Protein 9N0Z (pdb70)

InterPro domains:
  IPR000357 HEAT repeat [PF02985] (522-550)
  IPR011989 Armadillo-like helical [G3DSA:1.25.10.10] (2-589)
  IPR016024 Armadillo-type fold [SSF48371] (5-586)
  IPR021133 HEAT, type 2 [PS50077] (12-50)
  IPR021133 HEAT, type 2 [PS50077] (89-127)
  IPR021133 HEAT, type 2 [PS50077] (166-204)
  IPR021133 HEAT, type 2 [PS50077] (205-243)
  IPR021133 HEAT, type 2 [PS50077] (244-282)
  IPR021133 HEAT, type 2 [PS50077] (283-320)
  IPR021133 HEAT, type 2 [PS50077] (326-364)
  IPR021133 HEAT, type 2 [PS50077] (365-403)
  IPR021133 HEAT, type 2 [PS50077] (404-442)
  IPR021133 HEAT, type 2 [PS50077] (521-559)
  IPR021133 HEAT, type 2 [PS50077] (560-589)
  IPR051023 Protein Phosphatase 2A Regulatory Subunit A [PTHR10648] (4-584)
  IPR054573 Phosphatase PP2A regulatory subunit A/Splicing factor 3B subunit 1-like, HEAT repeat [PF22646] (276-357)
  IPR055231 PIK3R4-like, middle domain [PF22956] (153-271)

B-factor: mean 80.0, std 34.77, range [8.59, 143.91]

Solvent-accessible surface area: 60932 Å² total; per-residue (Å²): 149,79,87,76,24,0,41,36,3,7,30,2,47,66,142,71,64,122,60,32,45,66,0,0,143,88,1,43,47,0,0,132,49,21,30,69,147,95,0,65,74,71,2,7,68,11,2,46,60,27,78,16,60,81,51,108,0,16,36,20,0,0,99,23,1,13,88,2,30,98,44,0,30,12,93,112,100,2,54,34,0,9,72,1,0,38,35,8,0,32,18,36,33,59,68,1,24,94,57,0,21,89,6,0,78,56,1,0,126,64,10,51,86,89,26,0,78,54,82,0,4,49,0,0,55,116,4,12,58,33,116,91,13,1,11,40,26,6,0,2,6,0,3,29,12,0,9,70,83,14,59,94,75,18,61,46,88,0,47,94,68,1,118,89,4,10,90,28,121,16,12,33,0,34,29,18,0,2,60,68,1,4,87,3,2,122,55,14,124,80,108,49,0,65,86,31,0,17,57,11,0,44,110,4,9,74,23,165,17,9,7,0,31,13,34,4,3,54,4,1,10,50,1,4,104,49,11,58,94,160,38,2,96,81,47,0,2,62,17,11,96,101,13,12,122,28,144,1,0,24,2,28,37,25,2,1,49,49,5,14,71,2,6,140,20,0,9,84,100,16,1,88,88,42,5,5,62,18,1,22,79,4,6,144,18,109,14,31,23,0,50,3,12,0,1,92,26,2,79,89,0,0,83,69,8,36,90,119,43,65,96,81,20,1,69,71,67,0,12,76,13,2,111,119,4,8,96,31,104,57,115,71,0,19,25,14,2,0,44,26,3,5,8,6,0,72,30,24,52,72,110,35,1,64,125,27,2,49,77,13,9,88,48,0,11,109,31,165,20,67,73,2,26,15,20,4,6,40,50,10,70,34,1,22,118,35,3,29,4,144,67,9,16,122,41,0,25,64,4,5,66,96,3,3,93,62,101,88,44,102,12,40,64,34,10,4,103,74,15,13,121,8,2,60,48,24,26,64,117,87,1,46,112,66,4,46,73,18,28,63,55,19,9,60,12,117,14,22,13,0,10,82,19,6,12,55,9,18,87,83,15,0,117,135,44,30,130,115,34,1,81,69,24,18,17,77,101,4,57,72,22,33,66,48,96,45,6,23,27,22,2,6,5,2,58,2,7,28,36,4,2,109,29,6,17,58,127,37,4,28,147,86,1,5,67,32,2,32,209,19,5,50,12,124,14,23,1,0,54,2,5,0,0,73,1,5,45,116,8,12,99,63,22,77,104,87,45,23,112,68,67,6,95,63,40,6,109,150,5,24,118,42,169,18,87,9,0,108,58,22,0,94,30,1,73,72,61,40,113,113,153,120,97,96,17,4,13,21,46,44,37,57,55,107,104,121,138,46,66,112,37,63,51,23,10,14,8,57,11,14,107,54,1,69,4,0,0,5,0,13,53,9,0,81,0,31,0,12,49,33,84,198,110,27,80,4,76,95,46,13,77,20,74,4,2,105,84,68,115,41,101,19,122,41,53,149,25,80,35,76,0,26,37,1,43,8,11,25,71,27,22,79,4,24,8,0,0,0,0,0,25,37,14,0,35,11,17,14,4,23,84,51,67,85,154,33,74,14,52,7,23,73,84,136,112,29,178,174,116,72,68,107,108,43,120,83,10,124,15,3,81,50,115,119,47,122,111,101,42,76,29,36,63,70,62,79,1,38,142,21,12,80,20,45,1,30,3,0,8,45,12,27,6,61,41,9,0,1,0,0,0,5,0,62,0,1,3,5,15,20,62,46,46,98,82,4,0,7,2,1,49,51,75,41,117,106,58,116,146,8,74,31,0,0,4,5,0,22,12,22,62,98,46,16,19,13,1,0,1,0,0,5,96,10,10,0,54,13,0,34,12,72,66,17,10,66,4,60,174,94,65,63,49,0,78,70,81,125,86,78,103,102,149,55,37,6,37,38,4,21,40,4,0,8,9,0,55,22,0,113,46,18,138,51,0,1,0,0,8,8,4,18,0,10,0,0,20,25,127,72,74,100,129,17,62,30,75,25,87,1,0,77,31,1,83,90,74,9,39,50,0,1,111,78,54,12,2,25,15,74,1,33,1,12,19,25,18,82,22,24,30,0,0,0,0,2,0,24,16,5,0,32,11,8,28,27,115,83,129,137,63,34,3,4,49,1,27,86,158,127,33,136,76,196,52,52,11,156,63,89,102,31,14,71,71,62,121,141,112,191,88,40,44,20,22,118,71,14,62,46,108,88,44,0,38,29,15,8,26,7,35,146,68,54,2,0,0,0,3,12,46,20,8,1,10,2,0,28,10,88,101,179,158,146,89,77,68,22,121,89,6,61,122,80,55,85,43,21,122,111,103,96,164,52,56,60,71,33,6,97,38,16,4,92,30,6,58,71,12,10,74,143,50,52,3,14,22,117,14,169,22,6,4,7,0,0,0,1,4,1,0,3,33,60,8,10,78,24,1,58,128,4,5,0,119,24,14,21,1,10,8,0,6,0,0,0,7,0,2,67,12,101,103,4,6,32,0,9,11,38,10,21,10,18,21,10,37,31,107,95,46,17,12,16,0,7,1,0,20,1,4,71,88,42,0,81,96,52,11,2,78,56,36,1,105,185,65,63,36,100,36,67,0,36,104,56,2,7,55,7,10,12,39,18,3,5,0,0,34,0,57,47,90,17,7,0,6,0,0,6,20,1,57,70,17,90,57,21,83,74,7,125,75,47,110,40,100,114,44,4,39,109,119,34,68,21,0,11,6,2,37,0,5,32,8,114,144,76,45,141,20,140,4,94,120,67,21,10,94,2,6,7,46,122,27,2,69,91,18,4,148,81,52,57,22,95,31,12,1,8,0,27,68,46,15,125,82,0,60,45,72,20,22,119,125,12,4,0,3,0,2,3,1,2,35,29,19,46,144,58,36,2,53,0,0,0,6,25,9,33,55,73,64,122,84,37,42,23,95,12,73,55,10,92,69,173,80,76,94,83,48,44,98,131,15,16,124,41,15,41,98,142,89,5,67,135,30,75,96,37,43,123,124,85,162,64,97,70,49,68,9,28,58,70,4,3,10,40,50,6,33,132,121,88,165

Organism: Homo sapiens (NCBI:txid9606)

Structure (mmCIF, N/CA/C/O backbone):
data_9N0Z
#
_entry.id   9N0Z
#
_cell.length_a   1.00
_cell.length_b   1.00
_cell.length_c   1.00
_cell.angle_alpha   90.00
_cell.angle_beta   90.00
_cell.angle_gamma   90.00
#
_symmetry.space_group_name_H-M   'P 1'
#
loop_
_entity.id
_entity.type
_entity.pdbx_description
1 polymer 'Serine/threonine-protein phosphatase 2A 65 kDa regulatory subunit A alpha isoform'
2 polymer 'Serine/threonine-protein phosphatase 2A 55 kDa regulatory subunit B alpha isoform'
3 polymer 'Serine/threonine-protein phosphatase 2A catalytic subunit alpha isoform'
4 polymer 'B55i inhibitor peptide'
#
loop_
_atom_site.group_PDB
_atom_site.id
_atom_site.type_symbol
_atom_site.label_atom_id
_atom_site.label_alt_id
_atom_site.label_comp_id
_atom_site.label_asym_id
_atom_site.label_entity_id
_atom_site.label_seq_id
_atom_site.pdbx_PDB_ins_code
_atom_site.Cartn_x
_atom_site.Cartn_y
_atom_site.Cartn_z
_atom_site.occupancy
_atom_site.B_iso_or_equiv
_atom_site.auth_seq_id
_atom_site.auth_comp_id
_atom_site.auth_asym_id
_atom_site.auth_atom_id
_atom_site.pdbx_PDB_model_num
ATOM 1 N N . SER A 1 4 ? 188.862 144.381 136.734 1.00 101.61 9 SER A N 1
ATOM 2 C CA . SER A 1 4 ? 188.005 145.365 137.386 1.00 101.61 9 SER A CA 1
ATOM 3 C C . SER A 1 4 ? 186.640 145.434 136.710 1.00 101.61 9 SER A C 1
ATOM 4 O O . SER A 1 4 ? 185.681 145.958 137.277 1.00 101.61 9 SER A O 1
ATOM 7 N N . LEU A 1 5 ? 186.560 144.900 135.492 1.00 96.59 10 LEU A N 1
ATOM 8 C CA . LEU A 1 5 ? 185.339 144.919 134.698 1.00 96.59 10 LEU A CA 1
ATOM 9 C C . LEU A 1 5 ? 184.646 143.561 134.665 1.00 96.59 10 LEU A C 1
ATOM 10 O O . LEU A 1 5 ? 183.790 143.321 133.807 1.00 96.59 10 LEU A O 1
ATOM 15 N N . TYR A 1 6 ? 185.002 142.660 135.584 1.00 96.69 11 TYR A N 1
ATOM 16 C CA . TYR A 1 6 ? 184.388 141.334 135.574 1.00 96.69 11 TYR A CA 1
ATOM 17 C C . TYR A 1 6 ? 182.886 141.394 135.805 1.00 96.69 11 TYR A C 1
ATOM 18 O O . TYR A 1 6 ? 182.136 140.769 135.033 1.00 96.69 11 TYR A O 1
ATOM 27 N N . PRO A 1 7 ? 182.377 142.084 136.830 1.00 92.54 12 PRO A N 1
ATOM 28 C CA . PRO A 1 7 ? 180.917 142.116 137.018 1.00 92.54 12 PRO A CA 1
ATOM 29 C C . PRO A 1 7 ? 180.176 142.689 135.824 1.00 92.54 12 PRO A C 1
ATOM 30 O O . PRO A 1 7 ? 179.104 142.188 135.462 1.00 92.54 12 PRO A O 1
ATOM 34 N N . ILE A 1 8 ? 180.726 143.725 135.188 1.00 90.95 13 ILE A N 1
ATOM 35 C CA . ILE A 1 8 ? 180.090 144.278 133.998 1.00 90.95 13 ILE A CA 1
ATOM 36 C C . ILE A 1 8 ? 180.139 143.275 132.855 1.00 90.95 13 ILE A C 1
ATOM 37 O O . ILE A 1 8 ? 179.198 143.173 132.059 1.00 90.95 13 ILE A O 1
ATOM 42 N N . ALA A 1 9 ? 181.238 142.525 132.747 1.00 84.79 14 ALA A N 1
ATOM 43 C CA . ALA A 1 9 ? 181.322 141.489 131.725 1.00 84.79 14 ALA A CA 1
ATOM 44 C C . ALA A 1 9 ? 180.271 140.411 131.939 1.00 84.79 14 ALA A C 1
ATOM 45 O O . ALA A 1 9 ? 179.720 139.879 130.969 1.00 84.79 14 ALA A O 1
ATOM 47 N N . VAL A 1 10 ? 179.988 140.068 133.195 1.00 88.95 15 VAL A N 1
ATOM 48 C CA . VAL A 1 10 ? 178.928 139.104 133.477 1.00 88.95 15 VAL A CA 1
ATOM 49 C C . VAL A 1 10 ? 177.569 139.693 133.126 1.00 88.95 15 VAL A C 1
ATOM 50 O O . VAL A 1 10 ? 176.733 139.040 132.489 1.00 88.95 15 VAL A O 1
ATOM 54 N N . LEU A 1 11 ? 177.328 140.938 133.539 1.00 80.24 16 LEU A N 1
ATOM 55 C CA . LEU A 1 11 ? 176.035 141.569 133.320 1.00 80.24 16 LEU A CA 1
ATOM 56 C C . LEU A 1 11 ? 175.711 141.760 131.847 1.00 80.24 16 LEU A C 1
ATOM 57 O O . LEU A 1 11 ? 174.559 141.551 131.455 1.00 80.24 16 LEU A O 1
ATOM 62 N N . ILE A 1 12 ? 176.690 142.137 131.021 1.00 75.03 17 ILE A N 1
ATOM 63 C CA . ILE A 1 12 ? 176.429 142.350 129.600 1.00 75.03 17 ILE A CA 1
ATOM 64 C C . ILE A 1 12 ? 176.016 141.073 128.890 1.00 75.03 17 ILE A C 1
ATOM 65 O O . ILE A 1 12 ? 175.257 141.137 127.912 1.00 75.03 17 ILE A O 1
ATOM 70 N N . ASP A 1 13 ? 176.484 139.915 129.348 1.00 82.99 18 ASP A N 1
ATOM 71 C CA . ASP A 1 13 ? 176.099 138.635 128.773 1.00 82.99 18 ASP A CA 1
ATOM 72 C C . ASP A 1 13 ? 174.887 138.032 129.467 1.00 82.99 18 ASP A C 1
ATOM 73 O O . ASP A 1 13 ? 174.282 137.096 128.935 1.00 82.99 18 ASP A O 1
ATOM 78 N N . GLU A 1 14 ? 174.516 138.541 130.641 1.00 90.92 19 GLU A N 1
ATOM 79 C CA . GLU A 1 14 ? 173.355 138.029 131.355 1.00 90.92 19 GLU A CA 1
ATOM 80 C C . GLU A 1 14 ? 172.026 138.413 130.717 1.00 90.92 19 GLU A C 1
ATOM 81 O O . GLU A 1 14 ? 171.017 137.758 130.998 1.00 90.92 19 GLU A O 1
ATOM 87 N N . LEU A 1 15 ? 171.992 139.443 129.872 1.00 76.34 20 LEU A N 1
ATOM 88 C CA . LEU A 1 15 ? 170.779 139.767 129.132 1.00 76.34 20 LEU A CA 1
ATOM 89 C C . LEU A 1 15 ? 170.620 138.912 127.888 1.00 76.34 20 LEU A C 1
ATOM 90 O O . LEU A 1 15 ? 169.861 139.272 126.981 1.00 76.34 20 LEU A O 1
ATOM 95 N N . ARG A 1 16 ? 171.335 137.791 127.835 1.00 85.40 21 ARG A N 1
ATOM 96 C CA . ARG A 1 16 ? 171.256 136.851 126.731 1.00 85.40 21 ARG A CA 1
ATOM 97 C C . ARG A 1 16 ? 170.874 135.450 127.191 1.00 85.40 21 ARG A C 1
ATOM 98 O O . ARG A 1 16 ? 170.809 134.538 126.360 1.00 85.40 21 ARG A O 1
ATOM 106 N N . ASN A 1 17 ? 170.612 135.257 128.481 1.00 95.97 22 ASN A N 1
ATOM 107 C CA . ASN A 1 17 ? 170.284 133.947 129.025 1.00 95.97 22 ASN A CA 1
ATOM 108 C C . ASN A 1 17 ? 168.804 133.649 128.790 1.00 95.97 22 ASN A C 1
ATOM 109 O O . ASN A 1 17 ? 168.108 134.358 128.058 1.00 95.97 22 ASN A O 1
ATOM 114 N N . GLU A 1 18 ? 168.306 132.579 129.412 1.00 96.07 23 GLU A N 1
ATOM 115 C CA . GLU A 1 18 ? 166.915 132.180 129.277 1.00 96.07 23 GLU A CA 1
ATOM 116 C C . GLU A 1 18 ? 166.082 132.410 130.528 1.00 96.07 23 GLU A C 1
ATOM 117 O O . GLU A 1 18 ? 164.854 132.292 130.459 1.00 96.07 23 GLU A O 1
ATOM 123 N N . ASP A 1 19 ? 166.701 132.732 131.661 1.00 98.40 24 ASP A N 1
ATOM 124 C CA . ASP A 1 19 ? 165.953 133.013 132.879 1.00 98.40 24 ASP A CA 1
ATOM 125 C C . ASP A 1 19 ? 165.306 134.387 132.761 1.00 98.40 24 ASP A C 1
ATOM 126 O O . ASP A 1 19 ? 165.986 135.377 132.470 1.00 98.40 24 ASP A O 1
ATOM 131 N N . VAL A 1 20 ? 163.994 134.449 132.991 1.00 88.83 25 VAL A N 1
ATOM 132 C CA . VAL A 1 20 ? 163.291 135.724 132.893 1.00 88.83 25 VAL A CA 1
ATOM 133 C C . VAL A 1 20 ? 163.835 136.709 133.918 1.00 88.83 25 VAL A C 1
ATOM 134 O O . VAL A 1 20 ? 164.060 137.886 133.612 1.00 88.83 25 VAL A O 1
ATOM 138 N N . GLN A 1 21 ? 164.059 136.246 135.150 1.00 90.48 26 GLN A N 1
ATOM 139 C CA . GLN A 1 21 ? 164.554 137.138 136.193 1.00 90.48 26 GLN A CA 1
ATOM 140 C C . GLN A 1 21 ? 165.945 137.666 135.863 1.00 90.48 26 GLN A C 1
ATOM 141 O O . GLN A 1 21 ? 166.241 138.841 136.105 1.00 90.48 26 GLN A O 1
ATOM 147 N N . LEU A 1 22 ? 166.815 136.812 135.323 1.00 84.29 27 LEU A N 1
ATOM 148 C CA . LEU A 1 22 ? 168.161 137.253 134.970 1.00 84.29 27 LEU A CA 1
ATOM 149 C C . LEU A 1 22 ? 168.117 138.360 133.924 1.00 84.29 27 LEU A C 1
ATOM 150 O O . LEU A 1 22 ? 168.774 139.399 134.069 1.00 84.29 27 LEU A O 1
ATOM 155 N N . ARG A 1 23 ? 167.348 138.149 132.855 1.00 79.07 28 ARG A N 1
ATOM 156 C CA . ARG A 1 23 ? 167.244 139.162 131.812 1.00 79.07 28 ARG A CA 1
ATOM 157 C C . ARG A 1 23 ? 166.613 140.438 132.351 1.00 79.07 28 ARG A C 1
ATOM 158 O O . ARG A 1 23 ? 167.030 141.544 131.992 1.00 79.07 28 ARG A O 1
ATOM 166 N N . LEU A 1 24 ? 165.605 140.305 133.214 1.00 70.18 29 LEU A N 1
ATOM 167 C CA . LEU A 1 24 ? 164.978 141.481 133.806 1.00 70.18 29 LEU A CA 1
ATOM 168 C C . LEU A 1 24 ? 165.988 142.286 134.615 1.00 70.18 29 LEU A C 1
ATOM 169 O O . LEU A 1 24 ? 166.062 143.516 134.496 1.00 70.18 29 LEU A O 1
ATOM 174 N N . ASN A 1 25 ? 166.781 141.602 135.443 1.00 79.62 30 ASN A N 1
ATOM 175 C CA . ASN A 1 25 ? 167.779 142.292 136.251 1.00 79.62 30 ASN A CA 1
ATOM 176 C C . ASN A 1 25 ? 168.825 142.967 135.377 1.00 79.62 30 ASN A C 1
ATOM 177 O O . ASN A 1 25 ? 169.230 144.106 135.645 1.00 79.62 30 ASN A O 1
ATOM 182 N N . SER A 1 26 ? 169.281 142.281 134.328 1.00 72.51 31 SER A N 1
ATOM 183 C CA . SER A 1 26 ? 170.253 142.895 133.431 1.00 72.51 31 SER A CA 1
ATOM 184 C C . SER A 1 26 ? 169.667 144.128 132.757 1.00 72.51 31 SER A C 1
ATOM 185 O O . SER A 1 26 ? 170.347 145.151 132.614 1.00 72.51 31 SER A O 1
ATOM 188 N N . ILE A 1 27 ? 168.403 144.053 132.338 1.00 69.57 32 ILE A N 1
ATOM 189 C CA . ILE A 1 27 ? 167.762 145.205 131.713 1.00 69.57 32 ILE A CA 1
ATOM 190 C C . ILE A 1 27 ? 167.708 146.372 132.688 1.00 69.57 32 ILE A C 1
ATOM 191 O O . ILE A 1 27 ? 168.004 147.517 132.325 1.00 69.57 32 ILE A O 1
ATOM 196 N N . LYS A 1 28 ? 167.337 146.102 133.942 1.00 67.34 33 LYS A N 1
ATOM 197 C CA . LYS A 1 28 ? 167.272 147.175 134.929 1.00 67.34 33 LYS A CA 1
ATOM 198 C C . LYS A 1 28 ? 168.644 147.790 135.173 1.00 67.34 33 LYS A C 1
ATOM 199 O O . LYS A 1 28 ? 168.767 149.013 135.309 1.00 67.34 33 LYS A O 1
ATOM 205 N N . LYS A 1 29 ? 169.686 146.965 135.232 1.00 71.13 34 LYS A N 1
ATOM 206 C CA . LYS A 1 29 ? 171.033 147.445 135.511 1.00 71.13 34 LYS A CA 1
ATOM 207 C C . LYS A 1 29 ? 171.754 147.950 134.267 1.00 71.13 34 LYS A C 1
ATOM 208 O O . LYS A 1 29 ? 172.913 148.364 134.363 1.00 71.13 34 LYS A O 1
ATOM 214 N N . LEU A 1 30 ? 171.093 147.919 133.108 1.00 65.42 35 LEU A N 1
ATOM 215 C CA . LEU A 1 30 ? 171.693 148.418 131.872 1.00 65.42 35 LEU A CA 1
ATOM 216 C C . LEU A 1 30 ? 172.414 149.749 132.050 1.00 65.42 35 LEU A C 1
ATOM 217 O O . LEU A 1 30 ? 173.315 150.073 131.266 1.00 65.42 35 LEU A O 1
ATOM 222 N N . SER A 1 31 ? 172.022 150.546 133.043 1.00 72.38 36 SER A N 1
ATOM 223 C CA . SER A 1 31 ? 172.648 151.851 133.225 1.00 72.38 36 SER A CA 1
ATOM 224 C C . SER A 1 31 ? 174.139 151.713 133.510 1.00 72.38 36 SER A C 1
ATOM 225 O O . SER A 1 31 ? 174.960 152.453 132.957 1.00 72.38 36 SER A O 1
ATOM 228 N N . THR A 1 32 ? 174.511 150.769 134.378 1.00 74.52 37 THR A N 1
ATOM 229 C CA . THR A 1 32 ? 175.924 150.583 134.697 1.00 74.52 37 THR A CA 1
ATOM 230 C C . THR A 1 32 ? 176.709 150.120 133.476 1.00 74.52 37 THR A C 1
ATOM 231 O O . THR A 1 32 ? 177.835 150.577 133.243 1.00 74.52 37 THR A O 1
ATOM 235 N N . ILE A 1 33 ? 176.137 149.206 132.689 1.00 67.24 38 ILE A N 1
ATOM 236 C CA . ILE A 1 33 ? 176.812 148.747 131.478 1.00 67.24 38 ILE A CA 1
ATOM 237 C C . ILE A 1 33 ? 177.028 149.913 130.524 1.00 67.24 38 ILE A C 1
ATOM 238 O O . ILE A 1 33 ? 178.108 150.074 129.943 1.00 67.24 38 ILE A O 1
ATOM 243 N N . ALA A 1 34 ? 176.000 150.743 130.346 1.00 69.46 39 ALA A N 1
ATOM 244 C CA . ALA A 1 34 ? 176.140 151.897 129.468 1.00 69.46 39 ALA A CA 1
ATOM 245 C C . ALA A 1 34 ? 177.217 152.842 129.976 1.00 69.46 39 ALA A C 1
ATOM 246 O O . ALA A 1 34 ? 178.034 153.344 129.196 1.00 69.46 39 ALA A O 1
ATOM 248 N N . LEU A 1 35 ? 177.240 153.091 131.286 1.00 75.70 40 LEU A N 1
ATOM 249 C CA . LEU A 1 35 ? 178.233 153.999 131.848 1.00 75.70 40 LEU A CA 1
ATOM 250 C C . LEU A 1 35 ? 179.645 153.464 131.653 1.00 75.70 40 LEU A C 1
ATOM 251 O O . LEU A 1 35 ? 180.562 154.224 131.321 1.00 75.70 40 LEU A O 1
ATOM 256 N N . ALA A 1 36 ? 179.840 152.162 131.855 1.00 76.97 41 ALA A N 1
ATOM 257 C CA . ALA A 1 36 ? 181.157 151.558 131.715 1.00 76.97 41 ALA A CA 1
ATOM 258 C C . ALA A 1 36 ? 181.626 151.462 130.271 1.00 76.97 41 ALA A C 1
ATOM 259 O O . ALA A 1 36 ? 182.822 151.638 130.012 1.00 76.97 41 ALA A O 1
ATOM 261 N N . LEU A 1 37 ? 180.723 151.187 129.329 1.00 79.62 42 LEU A N 1
ATOM 262 C CA . LEU A 1 37 ? 181.134 151.057 127.935 1.00 79.62 42 LEU A CA 1
ATOM 263 C C . LEU A 1 37 ? 181.715 152.362 127.406 1.00 79.62 42 LEU A C 1
ATOM 264 O O . LEU A 1 37 ? 182.757 152.365 126.740 1.00 79.62 42 LEU A O 1
ATOM 269 N N . GLY A 1 38 ? 181.059 153.476 127.689 1.00 84.58 43 GLY A N 1
ATOM 270 C CA . GLY A 1 38 ? 181.521 154.768 127.232 1.00 84.58 43 GLY A CA 1
ATOM 271 C C . GLY A 1 38 ? 180.387 155.534 126.580 1.00 84.58 43 GLY A C 1
ATOM 272 O O . GLY A 1 38 ? 179.217 155.285 126.851 1.00 84.58 43 GLY A O 1
ATOM 273 N N . VAL A 1 39 ? 180.765 156.474 125.717 1.00 76.33 44 VAL A N 1
ATOM 274 C CA . VAL A 1 39 ? 179.784 157.274 124.989 1.00 76.33 44 VAL A CA 1
ATOM 275 C C . VAL A 1 39 ? 179.949 157.203 123.482 1.00 76.33 44 VAL A C 1
ATOM 276 O O . VAL A 1 39 ? 178.962 157.405 122.751 1.00 76.33 44 VAL A O 1
ATOM 280 N N . GLU A 1 40 ? 181.139 156.934 122.952 1.00 73.82 45 GLU A N 1
ATOM 281 C CA . GLU A 1 40 ? 181.316 156.716 121.525 1.00 73.82 45 GLU A CA 1
ATOM 282 C C . GLU A 1 40 ? 181.188 155.243 121.170 1.00 73.82 45 GLU A C 1
ATOM 283 O O . GLU A 1 40 ? 181.392 154.866 120.013 1.00 73.82 45 GLU A O 1
ATOM 289 N N . ARG A 1 41 ? 180.888 154.400 122.149 1.00 78.28 46 ARG A N 1
ATOM 290 C CA . ARG A 1 41 ? 180.630 152.989 121.920 1.00 78.28 46 ARG A CA 1
ATOM 291 C C . ARG A 1 41 ? 179.200 152.583 122.215 1.00 78.28 46 ARG A C 1
ATOM 292 O O . ARG A 1 41 ? 178.710 151.634 121.603 1.00 78.28 46 ARG A O 1
ATOM 300 N N . THR A 1 42 ? 178.524 153.264 123.142 1.00 70.18 47 THR A N 1
ATOM 301 C CA . THR A 1 42 ? 177.153 152.898 123.472 1.00 70.18 47 THR A CA 1
ATOM 302 C C . THR A 1 42 ? 176.270 152.952 122.235 1.00 70.18 47 THR A C 1
ATOM 303 O O . THR A 1 42 ? 175.648 151.954 121.857 1.00 70.18 47 THR A O 1
ATOM 307 N N . ARG A 1 43 ? 176.271 154.095 121.547 1.00 70.22 48 ARG A N 1
ATOM 308 C CA . ARG A 1 43 ? 175.373 154.297 120.416 1.00 70.22 48 ARG A CA 1
ATOM 309 C C . ARG A 1 43 ? 175.540 153.213 119.362 1.00 70.22 48 ARG A C 1
ATOM 310 O O . ARG A 1 43 ? 174.554 152.740 118.786 1.00 70.22 48 ARG A O 1
ATOM 318 N N . SER A 1 44 ? 176.779 152.813 119.087 1.00 71.54 49 SER A N 1
ATOM 319 C CA . SER A 1 44 ? 177.054 151.906 117.984 1.00 71.54 49 SER A CA 1
ATOM 320 C C . SER A 1 44 ? 177.062 150.436 118.382 1.00 71.54 49 SER A C 1
ATOM 321 O O . SER A 1 44 ? 176.966 149.577 117.500 1.00 71.54 49 SER A O 1
ATOM 324 N N . GLU A 1 45 ? 177.168 150.119 119.666 1.00 76.55 50 GLU A N 1
ATOM 325 C CA . GLU A 1 45 ? 177.197 148.710 120.042 1.00 76.55 50 GLU A CA 1
ATOM 326 C C . GLU A 1 45 ? 175.972 148.270 120.826 1.00 76.55 50 GLU A C 1
ATOM 327 O O . GLU A 1 45 ? 175.414 147.213 120.528 1.00 76.55 50 GLU A O 1
ATOM 333 N N . LEU A 1 46 ? 175.537 149.047 121.817 1.00 60.21 51 LEU A N 1
ATOM 334 C CA . LEU A 1 46 ? 174.466 148.589 122.690 1.00 60.21 51 LEU A CA 1
ATOM 335 C C . LEU A 1 46 ? 173.087 148.900 122.124 1.00 60.21 51 LEU A C 1
ATOM 336 O O . LEU A 1 46 ? 172.208 148.033 122.128 1.00 60.21 51 LEU A O 1
ATOM 341 N N . LEU A 1 47 ? 172.879 150.125 121.634 1.00 62.95 52 LEU A N 1
ATOM 342 C CA . LEU A 1 47 ? 171.582 150.461 121.050 1.00 62.95 52 LEU A CA 1
ATOM 343 C C . LEU A 1 47 ? 171.251 149.581 119.854 1.00 62.95 52 LEU A C 1
ATOM 344 O O . LEU A 1 47 ? 170.111 149.092 119.769 1.00 62.95 52 LEU A O 1
ATOM 349 N N . PRO A 1 48 ? 172.156 149.348 118.903 1.00 64.53 53 PRO A N 1
ATOM 350 C CA . PRO A 1 48 ? 171.817 148.487 117.762 1.00 64.53 53 PRO A CA 1
ATOM 351 C C . PRO A 1 48 ? 171.440 147.079 118.188 1.00 64.53 53 PRO A C 1
ATOM 352 O O . PRO A 1 48 ? 170.703 146.388 117.480 1.00 64.53 53 PRO A O 1
ATOM 356 N N . PHE A 1 49 ? 171.946 146.639 119.338 1.00 56.27 54 PHE A N 1
ATOM 357 C CA . PHE A 1 49 ? 171.582 145.332 119.866 1.00 56.27 54 PHE A CA 1
ATOM 358 C C . PHE A 1 49 ? 170.193 145.323 120.486 1.00 56.27 54 PHE A C 1
ATOM 359 O O . PHE A 1 49 ? 169.496 144.305 120.410 1.00 56.27 54 PHE A O 1
ATOM 367 N N . LEU A 1 50 ? 169.776 146.428 121.100 1.00 51.86 55 LEU A N 1
ATOM 368 C CA . LEU A 1 50 ? 168.432 146.541 121.651 1.00 51.86 55 LEU A CA 1
ATOM 369 C C . LEU A 1 50 ? 167.410 147.000 120.623 1.00 51.86 55 LEU A C 1
ATOM 370 O O . LEU A 1 50 ? 166.220 147.063 120.946 1.00 51.86 55 LEU A O 1
ATOM 375 N N . THR A 1 51 ? 167.843 147.323 119.403 1.00 63.86 56 THR A N 1
ATOM 376 C CA . THR A 1 51 ? 166.923 147.832 118.391 1.00 63.86 56 THR A CA 1
ATOM 377 C C . THR A 1 51 ? 165.698 146.937 118.260 1.00 63.86 56 THR A C 1
ATOM 378 O O . THR A 1 51 ? 164.565 147.372 118.489 1.00 63.86 56 THR A O 1
ATOM 382 N N . ASP A 1 52 ? 165.906 145.677 117.893 1.00 73.57 57 ASP A N 1
ATOM 383 C CA . ASP A 1 52 ? 164.822 144.713 117.740 1.00 73.57 57 ASP A CA 1
ATOM 384 C C . ASP A 1 52 ? 165.156 143.481 118.567 1.00 73.57 57 ASP A C 1
ATOM 385 O O . ASP A 1 52 ? 165.942 142.631 118.136 1.00 73.57 57 ASP A O 1
ATOM 390 N N . THR A 1 53 ? 164.563 143.388 119.751 1.00 77.18 58 THR A N 1
ATOM 391 C CA . THR A 1 53 ? 164.783 142.267 120.649 1.00 77.18 58 THR A CA 1
ATOM 392 C C . THR A 1 53 ? 163.638 141.271 120.531 1.00 77.18 58 THR A C 1
ATOM 393 O O . THR A 1 53 ? 162.499 141.636 120.231 1.00 77.18 58 THR A O 1
ATOM 397 N N . ILE A 1 54 ? 163.956 139.996 120.791 1.00 77.14 59 ILE A N 1
ATOM 398 C CA . ILE A 1 54 ? 162.940 138.907 120.650 1.00 77.14 59 ILE A CA 1
ATOM 399 C C . ILE A 1 54 ? 162.298 138.606 122.012 1.00 77.14 59 ILE A C 1
ATOM 400 O O . ILE A 1 54 ? 161.550 137.612 122.091 1.00 77.14 59 ILE A O 1
ATOM 405 N N . TYR A 1 55 ? 162.613 139.384 123.051 1.00 75.81 60 TYR A N 1
ATOM 406 C CA . TYR A 1 55 ? 161.927 139.210 124.324 1.00 75.81 60 TYR A CA 1
ATOM 407 C C . TYR A 1 55 ? 160.458 139.570 124.152 1.00 75.81 60 TYR A C 1
ATOM 408 O O . TYR A 1 55 ? 160.132 140.658 123.668 1.00 75.81 60 TYR A O 1
ATOM 417 N N . ASP A 1 56 ? 159.571 138.659 124.543 1.00 69.54 61 ASP A N 1
ATOM 418 C CA . ASP A 1 56 ? 158.137 138.885 124.438 1.00 69.54 61 ASP A CA 1
ATOM 419 C C . ASP A 1 56 ? 157.473 139.060 125.796 1.00 69.54 61 ASP A C 1
ATOM 420 O O . ASP A 1 56 ? 156.268 139.325 125.857 1.00 69.54 61 ASP A O 1
ATOM 425 N N . GLU A 1 57 ? 158.224 138.923 126.883 1.00 66.90 62 GLU A N 1
ATOM 426 C CA . GLU A 1 57 ? 157.639 139.059 128.207 1.00 66.90 62 GLU A CA 1
ATOM 427 C C . GLU A 1 57 ? 157.247 140.506 128.468 1.00 66.90 62 GLU A C 1
ATOM 428 O O . GLU A 1 57 ? 158.010 141.434 128.189 1.00 66.90 62 GLU A O 1
ATOM 434 N N . ASP A 1 58 ? 156.045 140.696 129.009 1.00 68.80 63 ASP A N 1
ATOM 435 C CA . ASP A 1 58 ? 155.581 142.041 129.317 1.00 68.80 63 ASP A CA 1
ATOM 436 C C . ASP A 1 58 ? 156.488 142.732 130.325 1.00 68.80 63 ASP A C 1
ATOM 437 O O . ASP A 1 58 ? 156.624 143.959 130.284 1.00 68.80 63 ASP A O 1
ATOM 442 N N . GLU A 1 59 ? 157.128 141.974 131.215 1.00 68.51 64 GLU A N 1
ATOM 443 C CA . GLU A 1 59 ? 157.966 142.549 132.258 1.00 68.51 64 GLU A CA 1
ATOM 444 C C . GLU A 1 59 ? 159.385 142.851 131.799 1.00 68.51 64 GLU A C 1
ATOM 445 O O . GLU A 1 59 ? 160.121 143.521 132.530 1.00 68.51 64 GLU A O 1
ATOM 451 N N . VAL A 1 60 ? 159.789 142.383 130.623 1.00 57.53 65 VAL A N 1
ATOM 452 C CA . VAL A 1 60 ? 161.104 142.719 130.088 1.00 57.53 65 VAL A CA 1
ATOM 453 C C . VAL A 1 60 ? 161.026 143.907 129.143 1.00 57.53 65 VAL A C 1
ATOM 454 O O . VAL A 1 60 ? 161.823 144.843 129.239 1.00 57.53 65 VAL A O 1
ATOM 458 N N . LEU A 1 61 ? 160.066 143.891 128.217 1.00 49.77 66 LEU A N 1
ATOM 459 C CA . LEU A 1 61 ? 159.911 145.015 127.300 1.00 49.77 66 LEU A CA 1
ATOM 460 C C . LEU A 1 61 ? 159.523 146.285 128.046 1.00 49.77 66 LEU A C 1
ATOM 461 O O . LEU A 1 61 ? 159.995 147.378 127.711 1.00 49.77 66 LEU A O 1
ATOM 466 N N . LEU A 1 62 ? 158.658 146.164 129.052 1.00 48.81 67 LEU A N 1
ATOM 467 C CA . LEU A 1 62 ? 158.279 147.327 129.846 1.00 48.81 67 LEU A CA 1
ATOM 468 C C . LEU A 1 62 ? 159.498 147.952 130.512 1.00 48.81 67 LEU A C 1
ATOM 469 O O . LEU A 1 62 ? 159.708 149.171 130.441 1.00 48.81 67 LEU A O 1
ATOM 474 N N . ALA A 1 63 ? 160.320 147.125 131.160 1.00 50.17 68 ALA A N 1
ATOM 475 C CA . ALA A 1 63 ? 161.520 147.634 131.810 1.00 50.17 68 ALA A CA 1
ATOM 476 C C . ALA A 1 63 ? 162.477 148.242 130.796 1.00 50.17 68 ALA A C 1
ATOM 477 O O . ALA A 1 63 ? 163.081 149.289 131.052 1.00 50.17 68 ALA A O 1
ATOM 479 N N . LEU A 1 64 ? 162.632 147.600 129.637 1.00 47.08 69 LEU A N 1
ATOM 480 C CA . LEU A 1 64 ? 163.537 148.126 128.623 1.00 47.08 69 LEU A CA 1
ATOM 481 C C . LEU A 1 64 ? 163.083 149.493 128.134 1.00 47.08 69 LEU A C 1
ATOM 482 O O . LEU A 1 64 ? 163.904 150.399 127.956 1.00 47.08 69 LEU A O 1
ATOM 487 N N . ALA A 1 65 ? 161.780 149.661 127.902 1.00 58.59 70 ALA A N 1
ATOM 488 C CA . ALA A 1 65 ? 161.271 150.955 127.457 1.00 58.59 70 ALA A CA 1
ATOM 489 C C . ALA A 1 65 ? 161.462 152.016 128.533 1.00 58.59 70 ALA A C 1
ATOM 490 O O . ALA A 1 65 ? 161.910 153.135 128.249 1.00 58.59 70 ALA A O 1
ATOM 492 N N . GLU A 1 66 ? 161.138 151.678 129.782 1.00 56.03 71 GLU A N 1
ATOM 493 C CA . GLU A 1 66 ? 161.306 152.646 130.858 1.00 56.03 71 GLU A CA 1
ATOM 494 C C . GLU A 1 66 ? 162.767 153.038 131.033 1.00 56.03 71 GLU A C 1
ATOM 495 O O . GLU A 1 66 ? 163.063 154.183 131.389 1.00 56.03 71 GLU A O 1
ATOM 501 N N . GLN A 1 67 ? 163.692 152.106 130.790 1.00 54.58 72 GLN A N 1
ATOM 502 C CA . GLN A 1 67 ? 165.112 152.428 130.890 1.00 54.58 72 GLN A CA 1
ATOM 503 C C . GLN A 1 67 ? 165.559 153.305 129.729 1.00 54.58 72 GLN A C 1
ATOM 504 O O . GLN A 1 67 ? 166.269 154.297 129.925 1.00 54.58 72 GLN A O 1
ATOM 510 N N . LEU A 1 68 ? 165.151 152.957 128.507 1.00 48.09 73 LEU A N 1
ATOM 511 C CA . LEU A 1 68 ? 165.496 153.782 127.356 1.00 48.09 73 LEU A CA 1
ATOM 512 C C . LEU A 1 68 ? 164.952 155.191 127.510 1.00 48.09 73 LEU A C 1
ATOM 513 O O . LEU A 1 68 ? 165.507 156.139 126.944 1.00 48.09 73 LEU A O 1
ATOM 518 N N . GLY A 1 69 ? 163.873 155.351 128.273 1.00 55.76 74 GLY A N 1
ATOM 519 C CA . GLY A 1 69 ? 163.328 156.678 128.495 1.00 55.76 74 GLY A CA 1
ATOM 520 C C . GLY A 1 69 ? 164.202 157.589 129.334 1.00 55.76 74 GLY A C 1
ATOM 521 O O . GLY A 1 69 ? 163.874 158.773 129.470 1.00 55.76 74 GLY A O 1
ATOM 522 N N . THR A 1 70 ? 165.292 157.075 129.898 1.00 63.27 75 THR A N 1
ATOM 523 C CA . THR A 1 70 ? 166.193 157.843 130.754 1.00 63.27 75 THR A CA 1
ATOM 524 C C . THR A 1 70 ? 167.639 157.657 130.311 1.00 63.27 75 THR A C 1
ATOM 525 O O . THR A 1 70 ? 168.537 157.398 131.114 1.00 63.27 75 THR A O 1
ATOM 529 N N . PHE A 1 71 ? 167.880 157.785 129.006 1.00 66.55 76 PHE A N 1
ATOM 530 C CA . PHE A 1 71 ? 169.218 157.674 128.435 1.00 66.55 76 PHE A CA 1
ATOM 531 C C . PHE A 1 71 ? 169.652 158.963 127.749 1.00 66.55 76 PHE A C 1
ATOM 532 O O . PHE A 1 71 ? 170.515 158.932 126.867 1.00 66.55 76 PHE A O 1
ATOM 540 N N . THR A 1 72 ? 169.066 160.097 128.130 1.00 65.24 77 THR A N 1
ATOM 541 C CA . THR A 1 72 ? 169.345 161.347 127.437 1.00 65.24 77 THR A CA 1
ATOM 542 C C . THR A 1 72 ? 170.790 161.801 127.597 1.00 65.24 77 THR A C 1
ATOM 543 O O . THR A 1 72 ? 171.259 162.615 126.796 1.00 65.24 77 THR A O 1
ATOM 547 N N . THR A 1 73 ? 171.503 161.300 128.605 1.00 67.49 78 THR A N 1
ATOM 548 C CA . THR A 1 73 ? 172.864 161.741 128.889 1.00 67.49 78 THR A CA 1
ATOM 549 C C . THR A 1 73 ? 173.920 160.751 128.413 1.00 67.49 78 THR A C 1
ATOM 550 O O . THR A 1 73 ? 174.895 161.147 127.768 1.00 67.49 78 THR A O 1
ATOM 554 N N . LEU A 1 74 ? 173.746 159.464 128.721 1.00 68.77 79 LEU A N 1
ATOM 555 C CA . LEU A 1 74 ? 174.761 158.478 128.369 1.00 68.77 79 LEU A CA 1
ATOM 556 C C . LEU A 1 74 ? 174.969 158.393 126.864 1.00 68.77 79 LEU A C 1
ATOM 557 O O . LEU A 1 74 ? 176.089 158.140 126.407 1.00 68.77 79 LEU A O 1
ATOM 562 N N . VAL A 1 75 ? 173.912 158.603 126.078 1.00 63.61 80 VAL A N 1
ATOM 563 C CA . VAL A 1 75 ? 174.029 158.469 124.630 1.00 63.61 80 VAL A CA 1
ATOM 564 C C . VAL A 1 75 ? 175.041 159.458 124.072 1.00 63.61 80 VAL A C 1
ATOM 565 O O . VAL A 1 75 ? 175.656 159.206 123.029 1.00 63.61 80 VAL A O 1
ATOM 569 N N . GLY A 1 76 ? 175.236 160.589 124.746 1.00 75.70 81 GLY A N 1
ATOM 570 C CA . GLY A 1 76 ? 176.179 161.583 124.275 1.00 75.70 81 GLY A CA 1
ATOM 571 C C . GLY A 1 76 ? 175.749 163.014 124.520 1.00 75.70 81 GLY A C 1
ATOM 572 O O . GLY A 1 76 ? 176.526 163.946 124.293 1.00 75.70 81 GLY A O 1
ATOM 573 N N . GLY A 1 77 ? 174.515 163.206 124.976 1.00 72.44 82 GLY A N 1
ATOM 574 C CA . GLY A 1 77 ? 174.024 164.524 125.297 1.00 72.44 82 GLY A CA 1
ATOM 575 C C . GLY A 1 77 ? 172.853 164.946 124.434 1.00 72.44 82 GLY A C 1
ATOM 576 O O . GLY A 1 77 ? 172.397 164.208 123.557 1.00 72.44 82 GLY A O 1
ATOM 577 N N . PRO A 1 78 ? 172.346 166.156 124.667 1.00 71.08 83 PRO A N 1
ATOM 578 C CA . PRO A 1 78 ? 171.182 166.631 123.907 1.00 71.08 83 PRO A CA 1
ATOM 579 C C . PRO A 1 78 ? 171.464 166.808 122.424 1.00 71.08 83 PRO A C 1
ATOM 580 O O . PRO A 1 78 ? 170.569 167.185 121.663 1.00 71.08 83 PRO A O 1
ATOM 584 N N . GLU A 1 79 ? 172.698 166.546 122.001 1.00 84.67 84 GLU A N 1
ATOM 585 C CA . GLU A 1 79 ? 173.047 166.660 120.591 1.00 84.67 84 GLU A CA 1
ATOM 586 C C . GLU A 1 79 ? 172.843 165.362 119.824 1.00 84.67 84 GLU A C 1
ATOM 587 O O . GLU A 1 79 ? 172.682 165.397 118.599 1.00 84.67 84 GLU A O 1
ATOM 593 N N . TYR A 1 80 ? 172.847 164.218 120.510 1.00 71.08 85 TYR A N 1
ATOM 594 C CA . TYR A 1 80 ? 172.669 162.920 119.868 1.00 71.08 85 TYR A CA 1
ATOM 595 C C . TYR A 1 80 ? 171.414 162.205 120.353 1.00 71.08 85 TYR A C 1
ATOM 596 O O . TYR A 1 80 ? 171.298 160.988 120.185 1.00 71.08 85 TYR A O 1
ATOM 605 N N . VAL A 1 81 ? 170.468 162.931 120.953 1.00 60.56 86 VAL A N 1
ATOM 606 C CA . VAL A 1 81 ? 169.292 162.279 121.511 1.00 60.56 86 VAL A CA 1
ATOM 607 C C . VAL A 1 81 ? 168.464 161.594 120.439 1.00 60.56 86 VAL A C 1
ATOM 608 O O . VAL A 1 81 ? 167.618 160.754 120.759 1.00 60.56 86 VAL A O 1
ATOM 612 N N . HIS A 1 82 ? 168.682 161.925 119.172 1.00 65.02 87 HIS A N 1
ATOM 613 C CA . HIS A 1 82 ? 167.927 161.254 118.117 1.00 65.02 87 HIS A CA 1
ATOM 614 C C . HIS A 1 82 ? 168.407 159.847 117.861 1.00 65.02 87 HIS A C 1
ATOM 615 O O . HIS A 1 82 ? 167.995 159.248 116.862 1.00 65.02 87 HIS A O 1
ATOM 622 N N . CYS A 1 83 ? 169.272 159.312 118.720 1.00 64.80 88 CYS A N 1
ATOM 623 C CA . CYS A 1 83 ? 169.724 157.933 118.623 1.00 64.80 88 CYS A CA 1
ATOM 624 C C . CYS A 1 83 ? 168.882 156.980 119.457 1.00 64.80 88 CYS A C 1
ATOM 625 O O . CYS A 1 83 ? 169.137 155.773 119.438 1.00 64.80 88 CYS A O 1
ATOM 628 N N . LEU A 1 84 ? 167.895 157.489 120.190 1.00 46.36 89 LEU A N 1
ATOM 629 C CA . LEU A 1 84 ? 166.990 156.662 120.973 1.00 46.36 89 LEU A CA 1
ATOM 630 C C . LEU A 1 84 ? 165.683 156.371 120.252 1.00 46.36 89 LEU A C 1
ATOM 631 O O . LEU A 1 84 ? 164.794 155.747 120.838 1.00 46.36 89 LEU A O 1
ATOM 636 N N . LEU A 1 85 ? 165.539 156.815 119.008 1.00 46.41 90 LEU A N 1
ATOM 637 C CA . LEU A 1 85 ? 164.302 156.641 118.258 1.00 46.41 90 LEU A CA 1
ATOM 638 C C . LEU A 1 85 ? 164.189 155.243 117.663 1.00 46.41 90 LEU A C 1
ATOM 639 O O . LEU A 1 85 ? 163.119 154.630 117.736 1.00 46.41 90 LEU A O 1
ATOM 644 N N . PRO A 1 86 ? 165.237 154.719 117.036 1.00 49.70 91 PRO A N 1
ATOM 645 C CA . PRO A 1 86 ? 165.144 153.391 116.420 1.00 49.70 91 PRO A CA 1
ATOM 646 C C . PRO A 1 86 ? 164.737 152.327 117.424 1.00 49.70 91 PRO A C 1
ATOM 647 O O . PRO A 1 86 ? 163.931 151.443 117.099 1.00 49.70 91 PRO A O 1
ATOM 651 N N . PRO A 1 87 ? 165.268 152.363 118.651 1.00 40.62 92 PRO A N 1
ATOM 652 C CA . PRO A 1 87 ? 164.902 151.335 119.636 1.00 40.62 92 PRO A CA 1
ATOM 653 C C . PRO A 1 87 ? 163.582 151.579 120.347 1.00 40.62 92 PRO A C 1
ATOM 654 O O . PRO A 1 87 ? 163.099 150.667 121.032 1.00 40.62 92 PRO A O 1
ATOM 658 N N . LEU A 1 88 ? 162.987 152.765 120.220 1.00 37.85 93 LEU A N 1
ATOM 659 C CA . LEU A 1 88 ? 161.690 153.051 120.824 1.00 37.85 93 LEU A CA 1
ATOM 660 C C . LEU A 1 88 ? 160.536 152.912 119.846 1.00 37.85 93 LEU A C 1
ATOM 661 O O . LEU A 1 88 ? 159.431 152.539 120.253 1.00 37.85 93 LEU A O 1
ATOM 666 N N . GLU A 1 89 ? 160.763 153.218 118.570 1.00 43.92 94 GLU A N 1
ATOM 667 C CA . GLU A 1 89 ? 159.732 153.003 117.567 1.00 43.92 94 GLU A CA 1
ATOM 668 C C . GLU A 1 89 ? 159.407 151.525 117.421 1.00 43.92 94 GLU A C 1
ATOM 669 O O . GLU A 1 89 ? 158.298 151.172 117.007 1.00 43.92 94 GLU A O 1
ATOM 675 N N . SER A 1 90 ? 160.354 150.651 117.751 1.00 45.80 95 SER A N 1
ATOM 676 C CA . SER A 1 90 ? 160.130 149.214 117.703 1.00 45.80 95 SER A CA 1
ATOM 677 C C . SER A 1 90 ? 159.339 148.695 118.894 1.00 45.80 95 SER A C 1
ATOM 678 O O . SER A 1 90 ? 158.761 147.608 118.804 1.00 45.80 95 SER A O 1
ATOM 681 N N . LEU A 1 91 ? 159.308 149.432 120.004 1.00 42.73 96 LEU A N 1
ATOM 682 C CA . LEU A 1 91 ? 158.444 149.097 121.126 1.00 42.73 96 LEU A CA 1
ATOM 683 C C . LEU A 1 91 ? 157.094 149.787 121.052 1.00 42.73 96 LEU A C 1
ATOM 684 O O . LEU A 1 91 ? 156.128 149.291 121.639 1.00 42.73 96 LEU A O 1
ATOM 689 N N . ALA A 1 92 ? 157.009 150.918 120.350 1.00 43.47 97 ALA A N 1
ATOM 690 C CA . ALA A 1 92 ? 155.732 151.603 120.198 1.00 43.47 97 ALA A CA 1
ATOM 691 C C . ALA A 1 92 ? 154.740 150.801 119.372 1.00 43.47 97 ALA A C 1
ATOM 692 O O . ALA A 1 92 ? 153.551 151.131 119.370 1.00 43.47 97 ALA A O 1
ATOM 694 N N . THR A 1 93 ? 155.194 149.762 118.675 1.00 43.97 98 THR A N 1
ATOM 695 C CA . THR A 1 93 ? 154.350 148.955 117.801 1.00 43.97 98 THR A CA 1
ATOM 696 C C . THR A 1 93 ? 154.386 147.473 118.166 1.00 43.97 98 THR A C 1
ATOM 697 O O . THR A 1 93 ? 154.503 146.611 117.296 1.00 43.97 98 THR A O 1
ATOM 701 N N . VAL A 1 94 ? 154.286 147.158 119.455 1.00 44.38 99 VAL A N 1
ATOM 702 C CA . VAL A 1 94 ? 154.237 145.776 119.915 1.00 44.38 99 VAL A CA 1
ATOM 703 C C . VAL A 1 94 ? 152.793 145.415 120.223 1.00 44.38 99 VAL A C 1
ATOM 704 O O . VAL A 1 94 ? 151.950 146.284 120.468 1.00 44.38 99 VAL A O 1
ATOM 708 N N . GLU A 1 95 ? 152.506 144.113 120.219 1.00 57.21 100 GLU A N 1
ATOM 709 C CA . GLU A 1 95 ? 151.134 143.649 120.383 1.00 57.21 100 GLU A CA 1
ATOM 710 C C . GLU A 1 95 ? 150.519 144.092 121.701 1.00 57.21 100 GLU A C 1
ATOM 711 O O . GLU A 1 95 ? 149.292 144.202 121.790 1.00 57.21 100 GLU A O 1
ATOM 717 N N . GLU A 1 96 ? 151.332 144.348 122.721 1.00 55.90 101 GLU A N 1
ATOM 718 C CA . GLU A 1 96 ? 150.818 144.670 124.042 1.00 55.90 101 GLU A CA 1
ATOM 719 C C . GLU A 1 96 ? 150.270 146.094 124.070 1.00 55.90 101 GLU A C 1
ATOM 720 O O . GLU A 1 96 ? 150.352 146.842 123.092 1.00 55.90 101 GLU A O 1
ATOM 726 N N . THR A 1 97 ? 149.698 146.475 125.210 1.00 44.36 102 THR A N 1
ATOM 727 C CA . THR A 1 97 ? 149.128 147.804 125.405 1.00 44.36 102 THR A CA 1
ATOM 728 C C . THR A 1 97 ? 149.885 148.644 126.417 1.00 44.36 102 THR A C 1
ATOM 729 O O . THR A 1 97 ? 150.185 149.809 126.145 1.00 44.36 102 THR A O 1
ATOM 733 N N . VAL A 1 98 ? 150.200 148.084 127.586 1.00 46.45 103 VAL A N 1
ATOM 734 C CA . VAL A 1 98 ? 150.970 148.832 128.571 1.00 46.45 103 VAL A CA 1
ATOM 735 C C . VAL A 1 98 ? 152.366 149.130 128.044 1.00 46.45 103 VAL A C 1
ATOM 736 O O . VAL A 1 98 ? 152.920 150.205 128.306 1.00 46.45 103 VAL A O 1
ATOM 740 N N . VAL A 1 99 ? 152.957 148.199 127.295 1.00 39.69 104 VAL A N 1
ATOM 741 C CA . VAL A 1 99 ? 154.266 148.448 126.701 1.00 39.69 104 VAL A CA 1
ATOM 742 C C . VAL A 1 99 ? 154.198 149.616 125.728 1.00 39.69 104 VAL A C 1
ATOM 743 O O . VAL A 1 99 ? 155.072 150.490 125.724 1.00 39.69 104 VAL A O 1
ATOM 747 N N . ARG A 1 100 ? 153.167 149.649 124.882 1.00 40.80 105 ARG A N 1
ATOM 748 C CA . ARG A 1 100 ? 153.021 150.761 123.950 1.00 40.80 105 ARG A CA 1
ATOM 749 C C . ARG A 1 100 ? 152.816 152.075 124.689 1.00 40.80 105 ARG A C 1
ATOM 750 O O . ARG A 1 100 ? 153.373 153.108 124.300 1.00 40.80 105 ARG A O 1
ATOM 758 N N . ASP A 1 101 ? 152.007 152.063 125.749 1.00 47.33 106 ASP A N 1
ATOM 759 C CA . ASP A 1 101 ? 151.787 153.289 126.507 1.00 47.33 106 ASP A CA 1
ATOM 760 C C . ASP A 1 101 ? 153.089 153.793 127.115 1.00 47.33 106 ASP A C 1
ATOM 761 O O . ASP A 1 101 ? 153.391 154.991 127.054 1.00 47.33 106 ASP A O 1
ATOM 766 N N . LYS A 1 102 ? 153.878 152.893 127.702 1.00 48.54 107 LYS A N 1
ATOM 767 C CA . LYS A 1 102 ? 155.148 153.303 128.290 1.00 48.54 107 LYS A CA 1
ATOM 768 C C . LYS A 1 102 ? 156.109 153.824 127.228 1.00 48.54 107 LYS A C 1
ATOM 769 O O . LYS A 1 102 ? 156.815 154.812 127.455 1.00 48.54 107 LYS A O 1
ATOM 775 N N . ALA A 1 103 ? 156.158 153.171 126.065 1.00 43.46 108 ALA A N 1
ATOM 776 C CA . ALA A 1 103 ? 157.033 153.643 124.998 1.00 43.46 108 ALA A CA 1
ATOM 777 C C . ALA A 1 103 ? 156.623 155.028 124.518 1.00 43.46 108 ALA A C 1
ATOM 778 O O . ALA A 1 103 ? 157.480 155.884 124.276 1.00 43.46 108 ALA A O 1
ATOM 780 N N . VAL A 1 104 ? 155.319 155.271 124.375 1.00 42.07 109 VAL A N 1
ATOM 781 C CA . VAL A 1 104 ? 154.853 156.590 123.957 1.00 42.07 109 VAL A CA 1
ATOM 782 C C . VAL A 1 104 ? 155.193 157.639 125.008 1.00 42.07 109 VAL A C 1
ATOM 783 O O . VAL A 1 104 ? 155.610 158.758 124.680 1.00 42.07 109 VAL A O 1
ATOM 787 N N . GLU A 1 105 ? 155.009 157.303 126.286 1.00 51.30 110 GLU A N 1
ATOM 788 C CA . GLU A 1 105 ? 155.347 158.244 127.349 1.00 51.30 110 GLU A CA 1
ATOM 789 C C . GLU A 1 105 ? 156.832 158.580 127.336 1.00 51.30 110 GLU A C 1
ATOM 790 O O . GLU A 1 105 ? 157.214 159.747 127.476 1.00 51.30 110 GLU A O 1
ATOM 796 N N . SER A 1 106 ? 157.686 157.571 127.161 1.00 40.45 111 SER A N 1
ATOM 797 C CA . SER A 1 106 ? 159.121 157.827 127.101 1.00 40.45 111 SER A CA 1
ATOM 798 C C . SER A 1 106 ? 159.485 158.664 125.881 1.00 40.45 111 SER A C 1
ATOM 799 O O . SER A 1 106 ? 160.357 159.538 125.958 1.00 40.45 111 SER A O 1
ATOM 802 N N . LEU A 1 107 ? 158.842 158.402 124.742 1.00 38.14 112 LEU A N 1
ATOM 803 C CA . LEU A 1 107 ? 159.098 159.204 123.551 1.00 38.14 112 LEU A CA 1
ATOM 804 C C . LEU A 1 107 ? 158.752 160.664 123.801 1.00 38.14 112 LEU A C 1
ATOM 805 O O . LEU A 1 107 ? 159.524 161.567 123.461 1.00 38.14 112 LEU A O 1
ATOM 810 N N . ARG A 1 108 ? 157.595 160.916 124.413 1.00 44.00 113 ARG A N 1
ATOM 811 C CA . ARG A 1 108 ? 157.234 162.290 124.739 1.00 44.00 113 ARG A CA 1
ATOM 812 C C . ARG A 1 108 ? 158.241 162.907 125.699 1.00 44.00 113 ARG A C 1
ATOM 813 O O . ARG A 1 108 ? 158.631 164.068 125.540 1.00 44.00 113 ARG A O 1
ATOM 821 N N . ALA A 1 109 ? 158.676 162.142 126.702 1.00 51.60 114 ALA A N 1
ATOM 822 C CA . ALA A 1 109 ? 159.607 162.680 127.690 1.00 51.60 114 ALA A CA 1
ATOM 823 C C . ALA A 1 109 ? 160.931 163.078 127.051 1.00 51.60 114 ALA A C 1
ATOM 824 O O . ALA A 1 109 ? 161.497 164.124 127.387 1.00 51.60 114 ALA A O 1
ATOM 826 N N . ILE A 1 110 ? 161.449 162.255 126.132 1.00 48.10 115 ILE A N 1
ATOM 827 C CA . ILE A 1 110 ? 162.717 162.572 125.481 1.00 48.10 115 ILE A CA 1
ATOM 828 C C . ILE A 1 110 ? 162.554 163.547 124.326 1.00 48.10 115 ILE A C 1
ATOM 829 O O . ILE A 1 110 ? 163.560 164.048 123.806 1.00 48.10 115 ILE A O 1
ATOM 834 N N . SER A 1 111 ? 161.323 163.827 123.896 1.00 51.69 116 SER A N 1
ATOM 835 C CA . SER A 1 111 ? 161.128 164.798 122.827 1.00 51.69 116 SER A CA 1
ATOM 836 C C . SER A 1 111 ? 161.571 166.201 123.216 1.00 51.69 116 SER A C 1
ATOM 837 O O . SER A 1 111 ? 161.897 166.998 122.332 1.00 51.69 116 SER A O 1
ATOM 840 N N . HIS A 1 112 ? 161.585 166.525 124.510 1.00 53.59 117 HIS A N 1
ATOM 841 C CA . HIS A 1 112 ? 161.952 167.869 124.939 1.00 53.59 117 HIS A CA 1
ATOM 842 C C . HIS A 1 112 ? 163.436 168.165 124.772 1.00 53.59 117 HIS A C 1
ATOM 843 O O . HIS A 1 112 ? 163.823 169.337 124.829 1.00 53.59 117 HIS A O 1
ATOM 850 N N . GLU A 1 113 ? 164.273 167.148 124.574 1.00 60.64 118 GLU A N 1
ATOM 851 C CA . GLU A 1 113 ? 165.709 167.354 124.451 1.00 60.64 118 GLU A CA 1
ATOM 852 C C . GLU A 1 113 ? 166.152 167.682 123.033 1.00 60.64 118 GLU A C 1
ATOM 853 O O . GLU A 1 113 ? 167.310 168.063 122.838 1.00 60.64 118 GLU A O 1
ATOM 859 N N . HIS A 1 114 ? 165.275 167.544 122.045 1.00 59.01 119 HIS A N 1
ATOM 860 C CA . HIS A 1 114 ? 165.644 167.888 120.683 1.00 59.01 119 HIS A CA 1
ATOM 861 C C . HIS A 1 114 ? 165.718 169.404 120.519 1.00 59.01 119 HIS A C 1
ATOM 862 O O . HIS A 1 114 ? 165.347 170.177 121.405 1.00 59.01 119 HIS A O 1
ATOM 869 N N . SER A 1 115 ? 166.215 169.825 119.361 1.00 66.87 120 SER A N 1
ATOM 870 C CA . SER A 1 115 ? 166.216 171.222 118.970 1.00 66.87 120 SER A CA 1
ATOM 871 C C . SER A 1 115 ? 165.307 171.416 117.763 1.00 66.87 120 SER A C 1
ATOM 872 O O . SER A 1 115 ? 165.089 170.477 116.992 1.00 66.87 120 SER A O 1
ATOM 875 N N . PRO A 1 116 ? 164.760 172.618 117.576 1.00 67.09 121 PRO A N 1
ATOM 876 C CA . PRO A 1 116 ? 163.812 172.844 116.476 1.00 67.09 121 PRO A CA 1
ATOM 877 C C . PRO A 1 116 ? 164.254 172.241 115.151 1.00 67.09 121 PRO A C 1
ATOM 878 O O . PRO A 1 116 ? 163.488 171.509 114.516 1.00 67.09 121 PRO A O 1
ATOM 882 N N . SER A 1 117 ? 165.481 172.536 114.719 1.00 65.86 122 SER A N 1
ATOM 883 C CA . SER A 1 117 ? 165.983 171.930 113.491 1.00 65.86 122 SER A CA 1
ATOM 884 C C . SER A 1 117 ? 166.086 170.417 113.634 1.00 65.86 122 SER A C 1
ATOM 885 O O . SER A 1 117 ? 165.657 169.666 112.750 1.00 65.86 122 SER A O 1
ATOM 888 N N . ASP A 1 118 ? 166.640 169.950 114.756 1.00 62.25 123 ASP A N 1
ATOM 889 C CA . ASP A 1 118 ? 166.717 168.514 114.996 1.00 62.25 123 ASP A CA 1
ATOM 890 C C . ASP A 1 118 ? 165.328 167.896 115.051 1.00 62.25 123 ASP A C 1
ATOM 891 O O . ASP A 1 118 ? 165.106 166.797 114.530 1.00 62.25 123 ASP A O 1
ATOM 896 N N . LEU A 1 119 ? 164.381 168.583 115.690 1.00 53.79 124 LEU A N 1
ATOM 897 C CA . LEU A 1 119 ? 163.004 168.107 115.699 1.00 53.79 124 LEU A CA 1
ATOM 898 C C . LEU A 1 119 ? 162.502 167.906 114.278 1.00 53.79 124 LEU A C 1
ATOM 899 O O . LEU A 1 119 ? 162.231 166.777 113.856 1.00 53.79 124 LEU A O 1
ATOM 904 N N . GLU A 1 120 ? 162.433 168.990 113.505 1.00 56.68 125 GLU A N 1
ATOM 905 C CA . GLU A 1 120 ? 161.901 168.916 112.151 1.00 56.68 125 GLU A CA 1
ATOM 906 C C . GLU A 1 120 ? 162.648 167.911 111.287 1.00 56.68 125 GLU A C 1
ATOM 907 O O . GLU A 1 120 ? 162.076 167.399 110.320 1.00 56.68 125 GLU A O 1
ATOM 913 N N . ALA A 1 121 ? 163.909 167.622 111.603 1.00 58.87 126 ALA A N 1
ATOM 914 C CA . ALA A 1 121 ? 164.675 166.699 110.777 1.00 58.87 126 ALA A CA 1
ATOM 915 C C . ALA A 1 121 ? 164.458 165.237 111.149 1.00 58.87 126 ALA A C 1
ATOM 916 O O . ALA A 1 121 ? 164.382 164.385 110.258 1.00 58.87 126 ALA A O 1
ATOM 918 N N . HIS A 1 122 ? 164.352 164.915 112.439 1.00 53.22 127 HIS A N 1
ATOM 919 C CA . HIS A 1 122 ? 164.392 163.519 112.861 1.00 53.22 127 HIS A CA 1
ATOM 920 C C . HIS A 1 122 ? 163.197 163.038 113.672 1.00 53.22 127 HIS A C 1
ATOM 921 O O . HIS A 1 122 ? 162.977 161.822 113.721 1.00 53.22 127 HIS A O 1
ATOM 928 N N . PHE A 1 123 ? 162.430 163.916 114.316 1.00 39.18 128 PHE A N 1
ATOM 929 C CA . PHE A 1 123 ? 161.287 163.471 115.104 1.00 39.18 128 PHE A CA 1
ATOM 930 C C . PHE A 1 123 ? 159.981 163.527 114.330 1.00 39.18 128 PHE A C 1
ATOM 931 O O . PHE A 1 123 ? 159.198 162.575 114.379 1.00 39.18 128 PHE A O 1
ATOM 939 N N . VAL A 1 124 ? 159.722 164.625 113.615 1.00 40.51 129 VAL A N 1
ATOM 940 C CA . VAL A 1 124 ? 158.514 164.701 112.794 1.00 40.51 129 VAL A CA 1
ATOM 941 C C . VAL A 1 124 ? 158.442 163.538 111.819 1.00 40.51 129 VAL A C 1
ATOM 942 O O . VAL A 1 124 ? 157.352 162.979 111.638 1.00 40.51 129 VAL A O 1
ATOM 946 N N . PRO A 1 125 ? 159.522 163.131 111.150 1.00 42.84 130 PRO A N 1
ATOM 947 C CA . PRO A 1 125 ? 159.435 161.930 110.307 1.00 42.84 130 PRO A CA 1
ATOM 948 C C . PRO A 1 125 ? 158.988 160.700 111.071 1.00 42.84 130 PRO A C 1
ATOM 949 O O . PRO A 1 125 ? 158.269 159.865 110.510 1.00 42.84 130 PRO A O 1
ATOM 953 N N . LEU A 1 126 ? 159.382 160.558 112.338 1.00 42.41 131 LEU A N 1
ATOM 954 C CA . LEU A 1 126 ? 158.915 159.415 113.115 1.00 42.41 131 LEU A CA 1
ATOM 955 C C . LEU A 1 126 ? 157.401 159.431 113.256 1.00 42.41 131 LEU A C 1
ATOM 956 O O . LEU A 1 126 ? 156.746 158.394 113.109 1.00 42.41 131 LEU A O 1
ATOM 961 N N . VAL A 1 127 ? 156.849 160.599 113.601 1.00 40.76 132 VAL A N 1
ATOM 962 C CA . VAL A 1 127 ? 155.374 160.707 113.818 1.00 40.76 132 VAL A CA 1
ATOM 963 C C . VAL A 1 127 ? 154.669 160.384 112.494 1.00 40.76 132 VAL A C 1
ATOM 964 O O . VAL A 1 127 ? 153.903 159.399 112.458 1.00 40.76 132 VAL A O 1
ATOM 968 N N . LYS A 1 128 ? 154.926 161.187 111.457 1.00 50.33 133 LYS A N 1
ATOM 969 C CA . LYS A 1 128 ? 154.320 160.940 110.124 1.00 50.33 133 LYS A CA 1
ATOM 970 C C . LYS A 1 128 ? 154.370 159.437 109.821 1.00 50.33 133 LYS A C 1
ATOM 971 O O . LYS A 1 128 ? 153.310 158.861 109.494 1.00 50.33 133 LYS A O 1
ATOM 977 N N . ARG A 1 129 ? 155.559 158.838 109.921 1.00 48.88 134 ARG A N 1
ATOM 978 C CA . ARG A 1 129 ? 155.722 157.391 109.636 1.00 48.88 134 ARG A CA 1
ATOM 979 C C . ARG A 1 129 ? 154.724 156.577 110.469 1.00 48.88 134 ARG A C 1
ATOM 980 O O . ARG A 1 129 ? 153.916 155.840 109.867 1.00 48.88 134 ARG A O 1
ATOM 988 N N . LEU A 1 130 ? 154.777 156.704 111.798 1.00 43.57 135 LEU A N 1
ATOM 989 C CA . LEU A 1 130 ? 153.903 155.861 112.651 1.00 43.57 135 LEU A CA 1
ATOM 990 C C . LEU A 1 130 ? 152.429 156.134 112.304 1.00 43.57 135 LEU A C 1
ATOM 991 O O . LEU A 1 130 ? 151.633 155.175 112.332 1.00 43.57 135 LEU A O 1
ATOM 996 N N . ALA A 1 131 ? 152.087 157.376 111.950 1.00 47.48 136 ALA A N 1
ATOM 997 C CA . ALA A 1 131 ? 150.706 157.723 111.658 1.00 47.48 136 ALA A CA 1
ATOM 998 C C . ALA A 1 131 ? 150.329 157.448 110.212 1.00 47.48 136 ALA A C 1
ATOM 999 O O . ALA A 1 131 ? 149.208 157.763 109.803 1.00 47.48 136 ALA A O 1
ATOM 1001 N N . GLY A 1 132 ? 151.241 156.886 109.428 1.00 43.30 137 GLY A N 1
ATOM 1002 C CA . GLY A 1 132 ? 150.933 156.473 108.075 1.00 43.30 137 GLY A CA 1
ATOM 1003 C C . GLY A 1 132 ? 151.383 155.049 107.840 1.00 43.30 137 GLY A C 1
ATOM 1004 O O . GLY A 1 132 ? 151.512 154.602 106.697 1.00 43.30 137 GLY A O 1
ATOM 1005 N N . GLY A 1 133 ? 151.617 154.324 108.929 1.00 38.80 138 GLY A N 1
ATOM 1006 C CA . GLY A 1 133 ? 152.132 152.974 108.851 1.00 38.80 138 GLY A CA 1
ATOM 1007 C C . GLY A 1 133 ? 151.140 151.996 108.267 1.00 38.80 138 GLY A C 1
ATOM 1008 O O . GLY A 1 133 ? 150.197 152.395 107.578 1.00 38.80 138 GLY A O 1
ATOM 1009 N N . ASP A 1 134 ? 151.337 150.714 108.538 1.00 40.42 139 ASP A N 1
ATOM 1010 C CA . ASP A 1 134 ? 150.498 149.666 107.976 1.00 40.42 139 ASP A CA 1
ATOM 1011 C C . ASP A 1 134 ? 149.695 148.916 109.022 1.00 40.42 139 ASP A C 1
ATOM 1012 O O . ASP A 1 134 ? 148.511 148.652 108.806 1.00 40.42 139 ASP A O 1
ATOM 1017 N N . TRP A 1 135 ? 150.301 148.565 110.150 1.00 42.12 140 TRP A N 1
ATOM 1018 C CA . TRP A 1 135 ? 149.589 147.910 111.234 1.00 42.12 140 TRP A CA 1
ATOM 1019 C C . TRP A 1 135 ? 148.740 148.926 111.982 1.00 42.12 140 TRP A C 1
ATOM 1020 O O . TRP A 1 135 ? 149.055 150.117 112.012 1.00 42.12 140 TRP A O 1
ATOM 1031 N N . PHE A 1 136 ? 147.653 148.454 112.588 1.00 39.04 141 PHE A N 1
ATOM 1032 C CA . PHE A 1 136 ? 146.857 149.350 113.426 1.00 39.04 141 PHE A CA 1
ATOM 1033 C C . PHE A 1 136 ? 147.347 149.362 114.864 1.00 39.04 141 PHE A C 1
ATOM 1034 O O . PHE A 1 136 ? 146.567 149.308 115.816 1.00 39.04 141 PHE A O 1
ATOM 1042 N N . THR A 1 137 ? 148.643 149.484 115.036 1.00 38.59 142 THR A N 1
ATOM 1043 C CA . THR A 1 137 ? 149.302 149.773 116.302 1.00 38.59 142 THR A CA 1
ATOM 1044 C C . THR A 1 137 ? 150.290 150.915 116.158 1.00 38.59 142 THR A C 1
ATOM 1045 O O . THR A 1 137 ? 150.416 151.735 117.070 1.00 38.59 142 THR A O 1
ATOM 1049 N N . SER A 1 138 ? 150.972 151.006 115.018 1.00 40.90 143 SER A N 1
ATOM 1050 C CA . SER A 1 138 ? 151.769 152.188 114.734 1.00 40.90 143 SER A CA 1
ATOM 1051 C C . SER A 1 138 ? 150.904 153.436 114.795 1.00 40.90 143 SER A C 1
ATOM 1052 O O . SER A 1 138 ? 151.284 154.438 115.406 1.00 40.90 143 SER A O 1
ATOM 1055 N N . ARG A 1 139 ? 149.722 153.387 114.182 1.00 38.27 144 ARG A N 1
ATOM 1056 C CA . ARG A 1 139 ? 148.825 154.538 114.205 1.00 38.27 144 ARG A CA 1
ATOM 1057 C C . ARG A 1 139 ? 148.269 154.796 115.601 1.00 38.27 144 ARG A C 1
ATOM 1058 O O . ARG A 1 139 ? 148.163 155.952 116.026 1.00 38.27 144 ARG A O 1
ATOM 1066 N N . THR A 1 140 ? 147.915 153.738 116.332 1.00 37.94 145 THR A N 1
ATOM 1067 C CA . THR A 1 140 ? 147.406 153.928 117.686 1.00 37.94 145 THR A CA 1
ATOM 1068 C C . THR A 1 140 ? 148.443 154.584 118.586 1.00 37.94 145 THR A C 1
ATOM 1069 O O . THR A 1 140 ? 148.092 155.413 119.431 1.00 37.94 145 THR A O 1
ATOM 1073 N N . SER A 1 141 ? 149.717 154.223 118.431 1.00 38.19 146 SER A N 1
ATOM 1074 C CA . SER A 1 141 ? 150.777 154.844 119.212 1.00 38.19 146 SER A CA 1
ATOM 1075 C C . SER A 1 141 ? 151.164 156.224 118.704 1.00 38.19 146 SER A C 1
ATOM 1076 O O . SER A 1 141 ? 151.596 157.059 119.504 1.00 38.19 146 SER A O 1
ATOM 1079 N N . ALA A 1 142 ? 151.010 156.465 117.401 1.00 63.02 147 ALA A N 1
ATOM 1080 C CA . ALA A 1 142 ? 151.341 157.793 116.831 1.00 63.02 147 ALA A CA 1
ATOM 1081 C C . ALA A 1 142 ? 150.286 158.815 117.247 1.00 63.02 147 ALA A C 1
ATOM 1082 O O . ALA A 1 142 ? 150.623 160.015 117.353 1.00 63.02 147 ALA A O 1
ATOM 1084 N N . CYS A 1 143 ? 149.052 158.359 117.474 1.00 40.95 148 CYS A N 1
ATOM 1085 C CA . CYS A 1 143 ? 147.968 159.281 117.784 1.00 40.95 148 CYS A CA 1
ATOM 1086 C C . CYS A 1 143 ? 148.182 160.026 119.095 1.00 40.95 148 CYS A C 1
ATOM 1087 O O . CYS A 1 143 ? 147.253 160.685 119.570 1.00 40.95 148 CYS A O 1
ATOM 1090 N N . GLY A 1 144 ? 149.369 159.941 119.688 1.00 39.89 149 GLY A N 1
ATOM 1091 C CA . GLY A 1 144 ? 149.624 160.606 120.949 1.00 39.89 149 GLY A CA 1
ATOM 1092 C C . GLY A 1 144 ? 150.947 161.341 121.010 1.00 39.89 149 GLY A C 1
ATOM 1093 O O . GLY A 1 144 ? 151.467 161.593 122.100 1.00 39.89 149 GLY A O 1
ATOM 1094 N N . LEU A 1 145 ? 151.508 161.689 119.850 1.00 41.61 150 LEU A N 1
ATOM 1095 C CA . LEU A 1 145 ? 152.760 162.435 119.784 1.00 41.61 150 LEU A CA 1
ATOM 1096 C C . LEU A 1 145 ? 152.609 163.754 119.036 1.00 41.61 150 LEU A C 1
ATOM 1097 O O . LEU A 1 145 ? 153.609 164.329 118.600 1.00 41.61 150 LEU A O 1
ATOM 1102 N N . PHE A 1 146 ? 151.383 164.246 118.873 1.00 39.60 151 PHE A N 1
ATOM 1103 C CA . PHE A 1 146 ? 151.167 165.533 118.226 1.00 39.60 151 PHE A CA 1
ATOM 1104 C C . PHE A 1 146 ? 151.205 166.694 119.208 1.00 39.60 151 PHE A C 1
ATOM 1105 O O . PHE A 1 146 ? 151.717 167.772 118.873 1.00 39.60 151 PHE A O 1
ATOM 1113 N N . SER A 1 147 ? 150.678 166.492 120.412 1.00 44.63 152 SER A N 1
ATOM 1114 C CA . SER A 1 147 ? 150.627 167.517 121.444 1.00 44.63 152 SER A CA 1
ATOM 1115 C C . SER A 1 147 ? 151.993 167.836 122.027 1.00 44.63 152 SER A C 1
ATOM 1116 O O . SER A 1 147 ? 152.096 168.725 122.878 1.00 44.63 152 SER A O 1
ATOM 1119 N N . VAL A 1 148 ? 153.036 167.131 121.600 1.00 42.84 153 VAL A N 1
ATOM 1120 C CA . VAL A 1 148 ? 154.389 167.408 122.058 1.00 42.84 153 VAL A CA 1
ATOM 1121 C C . VAL A 1 148 ? 155.271 168.002 120.971 1.00 42.84 153 VAL A C 1
ATOM 1122 O O . VAL A 1 148 ? 156.273 168.658 121.299 1.00 42.84 153 VAL A O 1
ATOM 1126 N N . CYS A 1 149 ? 154.941 167.820 119.693 1.00 41.80 154 CYS A N 1
ATOM 1127 C CA . CYS A 1 149 ? 155.749 168.350 118.603 1.00 41.80 154 CYS A CA 1
ATOM 1128 C C . CYS A 1 149 ? 155.009 169.387 117.769 1.00 41.80 154 CYS A C 1
ATOM 1129 O O . CYS A 1 149 ? 155.548 169.843 116.755 1.00 41.80 154 CYS A O 1
ATOM 1132 N N . TYR A 1 150 ? 153.791 169.770 118.154 1.00 46.31 155 TYR A N 1
ATOM 1133 C CA . TYR A 1 150 ? 153.138 170.848 117.420 1.00 46.31 155 TYR A CA 1
ATOM 1134 C C . TYR A 1 150 ? 153.739 172.213 117.745 1.00 46.31 155 TYR A C 1
ATOM 1135 O O . TYR A 1 150 ? 154.068 172.975 116.829 1.00 46.31 155 TYR A O 1
ATOM 1144 N N . PRO A 1 151 ? 153.890 172.566 119.022 1.00 51.35 156 PRO A N 1
ATOM 1145 C CA . PRO A 1 151 ? 154.236 173.958 119.355 1.00 51.35 156 PRO A CA 1
ATOM 1146 C C . PRO A 1 151 ? 155.536 174.457 118.744 1.00 51.35 156 PRO A C 1
ATOM 1147 O O . PRO A 1 151 ? 155.616 175.638 118.386 1.00 51.35 156 PRO A O 1
ATOM 1151 N N . ARG A 1 152 ? 156.555 173.612 118.611 1.00 53.74 157 ARG A N 1
ATOM 1152 C CA . ARG A 1 152 ? 157.898 174.076 118.283 1.00 53.74 157 ARG A CA 1
ATOM 1153 C C . ARG A 1 152 ? 158.273 173.887 116.817 1.00 53.74 157 ARG A C 1
ATOM 1154 O O . ARG A 1 152 ? 159.450 174.023 116.473 1.00 53.74 157 ARG A O 1
ATOM 1162 N N . VAL A 1 153 ? 157.315 173.588 115.947 1.00 50.58 158 VAL A N 1
ATOM 1163 C CA . VAL A 1 153 ? 157.599 173.351 114.541 1.00 50.58 158 VAL A CA 1
ATOM 1164 C C . VAL A 1 153 ? 157.147 174.562 113.728 1.00 50.58 158 VAL A C 1
ATOM 1165 O O . VAL A 1 153 ? 156.482 175.467 114.230 1.00 50.58 158 VAL A O 1
ATOM 1169 N N . SER A 1 154 ? 157.528 174.572 112.455 1.00 62.57 159 SER A N 1
ATOM 1170 C CA . SER A 1 154 ? 157.221 175.684 111.564 1.00 62.57 159 SER A CA 1
ATOM 1171 C C . SER A 1 154 ? 155.760 175.602 111.121 1.00 62.57 159 SER A C 1
ATOM 1172 O O . SER A 1 154 ? 154.996 174.731 111.545 1.00 62.57 159 SER A O 1
ATOM 1175 N N . SER A 1 155 ? 155.355 176.526 110.247 1.00 63.52 160 SER A N 1
ATOM 1176 C CA . SER A 1 155 ? 153.960 176.591 109.823 1.00 63.52 160 SER A CA 1
ATOM 1177 C C . SER A 1 155 ? 153.590 175.446 108.886 1.00 63.52 160 SER A C 1
ATOM 1178 O O . SER A 1 155 ? 152.524 174.838 109.039 1.00 63.52 160 SER A O 1
ATOM 1181 N N . ALA A 1 156 ? 154.444 175.143 107.906 1.00 62.67 161 ALA A N 1
ATOM 1182 C CA . ALA A 1 156 ? 154.144 174.050 106.988 1.00 62.67 161 ALA A CA 1
ATOM 1183 C C . ALA A 1 156 ? 154.055 172.723 107.728 1.00 62.67 161 ALA A C 1
ATOM 1184 O O . ALA A 1 156 ? 153.152 171.915 107.473 1.00 62.67 161 ALA A O 1
ATOM 1186 N N . VAL A 1 157 ? 154.984 172.482 108.654 1.00 56.46 162 VAL A N 1
ATOM 1187 C CA . VAL A 1 157 ? 154.930 171.266 109.457 1.00 56.46 162 VAL A CA 1
ATOM 1188 C C . VAL A 1 157 ? 153.665 171.246 110.305 1.00 56.46 162 VAL A C 1
ATOM 1189 O O . VAL A 1 157 ? 153.054 170.191 110.508 1.00 56.46 162 VAL A O 1
ATOM 1193 N N . LYS A 1 158 ? 153.253 172.407 110.816 1.00 50.88 163 LYS A N 1
ATOM 1194 C CA . LYS A 1 158 ? 152.023 172.471 111.599 1.00 50.88 163 LYS A CA 1
ATOM 1195 C C . LYS A 1 158 ? 150.818 172.065 110.760 1.00 50.88 163 LYS A C 1
ATOM 1196 O O . LYS A 1 158 ? 149.975 171.273 111.199 1.00 50.88 163 LYS A O 1
ATOM 1202 N N . ALA A 1 159 ? 150.720 172.599 109.541 1.00 54.48 164 ALA A N 1
ATOM 1203 C CA . ALA A 1 159 ? 149.605 172.239 108.672 1.00 54.48 164 ALA A CA 1
ATOM 1204 C C . ALA A 1 159 ? 149.637 170.757 108.323 1.00 54.48 164 ALA A C 1
ATOM 1205 O O . ALA A 1 159 ? 148.593 170.091 108.295 1.00 54.48 164 ALA A O 1
ATOM 1207 N N . GLU A 1 160 ? 150.827 170.220 108.050 1.00 62.03 165 GLU A N 1
ATOM 1208 C CA . GLU A 1 160 ? 150.933 168.797 107.746 1.00 62.03 165 GLU A CA 1
ATOM 1209 C C . GLU A 1 160 ? 150.485 167.948 108.927 1.00 62.03 165 GLU A C 1
ATOM 1210 O O . GLU A 1 160 ? 149.787 166.943 108.750 1.00 62.03 165 GLU A O 1
ATOM 1216 N N . LEU A 1 161 ? 150.881 168.331 110.142 1.00 43.56 166 LEU A N 1
ATOM 1217 C CA . LEU A 1 161 ? 150.458 167.588 111.324 1.00 43.56 166 LEU A CA 1
ATOM 1218 C C . LEU A 1 161 ? 148.947 167.650 111.498 1.00 43.56 166 LEU A C 1
ATOM 1219 O O . LEU A 1 161 ? 148.311 166.649 111.854 1.00 43.56 166 LEU A O 1
ATOM 1224 N N . ARG A 1 162 ? 148.353 168.821 111.260 1.00 46.47 167 ARG A N 1
ATOM 1225 C CA . ARG A 1 162 ? 146.901 168.924 111.348 1.00 46.47 167 ARG A CA 1
ATOM 1226 C C . ARG A 1 162 ? 146.230 167.997 110.346 1.00 46.47 167 ARG A C 1
ATOM 1227 O O . ARG A 1 162 ? 145.252 167.314 110.674 1.00 46.47 167 ARG A O 1
ATOM 1235 N N . GLN A 1 163 ? 146.746 167.954 109.117 1.00 47.46 168 GLN A N 1
ATOM 1236 C CA . GLN A 1 163 ? 146.167 167.065 108.116 1.00 47.46 168 GLN A CA 1
ATOM 1237 C C . GLN A 1 163 ? 146.304 165.606 108.530 1.00 47.46 168 GLN A C 1
ATOM 1238 O O . GLN A 1 163 ? 145.376 164.811 108.347 1.00 47.46 168 GLN A O 1
ATOM 1244 N N . TYR A 1 164 ? 147.458 165.232 109.084 1.00 45.62 169 TYR A N 1
ATOM 1245 C CA . TYR A 1 164 ? 147.643 163.850 109.512 1.00 45.62 169 TYR A CA 1
ATOM 1246 C C . TYR A 1 164 ? 146.668 163.479 110.620 1.00 45.62 169 TYR A C 1
ATOM 1247 O O . TYR A 1 164 ? 146.089 162.387 110.606 1.00 45.62 169 TYR A O 1
ATOM 1256 N N . PHE A 1 165 ? 146.469 164.371 111.591 1.00 40.67 170 PHE A N 1
ATOM 1257 C CA . PHE A 1 165 ? 145.509 164.076 112.649 1.00 40.67 170 PHE A CA 1
ATOM 1258 C C . PHE A 1 165 ? 144.100 163.954 112.088 1.00 40.67 170 PHE A C 1
ATOM 1259 O O . PHE A 1 165 ? 143.344 163.053 112.469 1.00 40.67 170 PHE A O 1
ATOM 1267 N N . ARG A 1 166 ? 143.721 164.860 111.185 1.00 45.86 171 ARG A N 1
ATOM 1268 C CA . ARG A 1 166 ? 142.390 164.772 110.598 1.00 45.86 171 ARG A CA 1
ATOM 1269 C C . ARG A 1 166 ? 142.209 163.471 109.834 1.00 45.86 171 ARG A C 1
ATOM 1270 O O . ARG A 1 166 ? 141.109 162.912 109.812 1.00 45.86 171 ARG A O 1
ATOM 1278 N N . ASN A 1 167 ? 143.270 162.979 109.194 1.00 46.35 172 ASN A N 1
ATOM 1279 C CA . ASN A 1 167 ? 143.210 161.669 108.559 1.00 46.35 172 ASN A CA 1
ATOM 1280 C C . ASN A 1 167 ? 143.049 160.553 109.580 1.00 46.35 172 ASN A C 1
ATOM 1281 O O . ASN A 1 167 ? 142.308 159.596 109.335 1.00 46.35 172 ASN A O 1
ATOM 1286 N N . LEU A 1 168 ? 143.739 160.653 110.717 1.00 43.85 173 LEU A N 1
ATOM 1287 C CA . LEU A 1 168 ? 143.613 159.629 111.750 1.00 43.85 173 LEU A CA 1
ATOM 1288 C C . LEU A 1 168 ? 142.196 159.569 112.306 1.00 43.85 173 LEU A C 1
ATOM 1289 O O . LEU A 1 168 ? 141.665 158.481 112.548 1.00 43.85 173 LEU A O 1
ATOM 1294 N N . CYS A 1 169 ? 141.567 160.726 112.512 1.00 53.08 174 CYS A N 1
ATOM 1295 C CA . CYS A 1 169 ? 140.237 160.746 113.110 1.00 53.08 174 CYS A CA 1
ATOM 1296 C C . CYS A 1 169 ? 139.184 160.087 112.232 1.00 53.08 174 CYS A C 1
ATOM 1297 O O . CYS A 1 169 ? 138.081 159.818 112.717 1.00 53.08 174 CYS A O 1
ATOM 1300 N N . SER A 1 170 ? 139.532 159.846 110.966 1.00 59.60 175 SER A N 1
ATOM 1301 C CA . SER A 1 170 ? 138.598 159.173 110.028 1.00 59.60 175 SER A CA 1
ATOM 1302 C C . SER A 1 170 ? 139.195 157.822 109.616 1.00 59.60 175 SER A C 1
ATOM 1303 O O . SER A 1 170 ? 139.133 157.486 108.414 1.00 59.60 175 SER A O 1
ATOM 1306 N N . ASP A 1 171 ? 139.755 157.085 110.579 1.00 63.02 176 ASP A N 1
ATOM 1307 C CA . ASP A 1 171 ? 140.393 155.775 110.271 1.00 63.02 176 ASP A CA 1
ATOM 1308 C C . ASP A 1 171 ? 139.328 154.677 110.220 1.00 63.02 176 ASP A C 1
ATOM 1309 O O . ASP A 1 171 ? 138.137 154.982 110.446 1.00 63.02 176 ASP A O 1
ATOM 1314 N N . ASP A 1 172 ? 139.747 153.443 109.933 1.00 63.02 177 ASP A N 1
ATOM 1315 C CA . ASP A 1 172 ? 138.795 152.304 109.855 1.00 63.02 177 ASP A CA 1
ATOM 1316 C C . ASP A 1 172 ? 138.765 151.591 111.208 1.00 63.02 177 ASP A C 1
ATOM 1317 O O . ASP A 1 172 ? 137.741 151.704 111.911 1.00 63.02 177 ASP A O 1
ATOM 1322 N N . THR A 1 173 ? 139.851 150.896 111.555 1.00 49.88 178 THR A N 1
ATOM 1323 C CA . THR A 1 173 ? 139.907 150.137 112.824 1.00 49.88 178 THR A CA 1
ATOM 1324 C C . THR A 1 173 ? 139.425 151.014 113.959 1.00 49.88 178 THR A C 1
ATOM 1325 O O . THR A 1 173 ? 140.085 152.039 114.243 1.00 49.88 178 THR A O 1
ATOM 1329 N N . PRO A 1 174 ? 138.299 150.675 114.625 1.00 49.14 179 PRO A N 1
ATOM 1330 C CA . PRO A 1 174 ? 137.827 151.427 115.795 1.00 49.14 179 PRO A CA 1
ATOM 1331 C C . PRO A 1 174 ? 138.903 151.764 116.815 1.00 49.14 179 PRO A C 1
ATOM 1332 O O . PRO A 1 174 ? 138.739 152.724 117.571 1.00 49.14 179 PRO A O 1
ATOM 1336 N N . MET A 1 175 ? 139.999 151.005 116.865 1.00 49.56 180 MET A N 1
ATOM 1337 C CA . MET A 1 175 ? 141.053 151.322 117.825 1.00 49.56 180 MET A CA 1
ATOM 1338 C C . MET A 1 175 ? 141.688 152.675 117.527 1.00 49.56 180 MET A C 1
ATOM 1339 O O . MET A 1 175 ? 141.930 153.475 118.442 1.00 49.56 180 MET A O 1
ATOM 1344 N N . VAL A 1 176 ? 141.963 152.952 116.254 1.00 39.33 181 VAL A N 1
ATOM 1345 C CA . VAL A 1 176 ? 142.566 154.229 115.893 1.00 39.33 181 VAL A CA 1
ATOM 1346 C C . VAL A 1 176 ? 141.623 155.377 116.217 1.00 39.33 181 VAL A C 1
ATOM 1347 O O . VAL A 1 176 ? 142.046 156.420 116.729 1.00 39.33 181 VAL A O 1
ATOM 1351 N N . ARG A 1 177 ? 140.335 155.216 115.910 1.00 38.59 182 ARG A N 1
ATOM 1352 C CA . ARG A 1 177 ? 139.377 156.268 116.221 1.00 38.59 182 ARG A CA 1
ATOM 1353 C C . ARG A 1 177 ? 139.232 156.465 117.723 1.00 38.59 182 ARG A C 1
ATOM 1354 O O . ARG A 1 177 ? 139.043 157.595 118.178 1.00 38.59 182 ARG A O 1
ATOM 1362 N N . ARG A 1 178 ? 139.320 155.390 118.508 1.00 39.61 183 ARG A N 1
ATOM 1363 C CA . ARG A 1 178 ? 139.305 155.537 119.959 1.00 39.61 183 ARG A CA 1
ATOM 1364 C C . ARG A 1 178 ? 140.503 156.342 120.440 1.00 39.61 183 ARG A C 1
ATOM 1365 O O . ARG A 1 178 ? 140.368 157.225 121.293 1.00 39.61 183 ARG A O 1
ATOM 1373 N N . ALA A 1 179 ? 141.690 156.044 119.911 1.00 39.38 184 ALA A N 1
ATOM 1374 C CA . ALA A 1 179 ? 142.870 156.809 120.302 1.00 39.38 184 ALA A CA 1
ATOM 1375 C C . ALA A 1 179 ? 142.716 158.279 119.929 1.00 39.38 184 ALA A C 1
ATOM 1376 O O . ALA A 1 179 ? 143.046 159.176 120.719 1.00 39.38 184 ALA A O 1
ATOM 1378 N N . ALA A 1 180 ? 142.213 158.546 118.723 1.00 37.30 185 ALA A N 1
ATOM 1379 C CA . ALA A 1 180 ? 142.021 159.927 118.295 1.00 37.30 185 ALA A CA 1
ATOM 1380 C C . ALA A 1 180 ? 141.018 160.646 119.185 1.00 37.30 185 ALA A C 1
ATOM 1381 O O . ALA A 1 180 ? 141.235 161.800 119.566 1.00 37.30 185 ALA A O 1
ATOM 1383 N N . ALA A 1 181 ? 139.912 159.984 119.529 1.00 37.15 186 ALA A N 1
ATOM 1384 C CA . ALA A 1 181 ? 138.933 160.602 120.415 1.00 37.15 186 ALA A CA 1
ATOM 1385 C C . ALA A 1 181 ? 139.521 160.869 121.790 1.00 37.15 186 ALA A C 1
ATOM 1386 O O . ALA A 1 181 ? 139.228 161.903 122.397 1.00 37.15 186 ALA A O 1
ATOM 1388 N N . SER A 1 182 ? 140.347 159.959 122.297 1.00 63.02 187 SER A N 1
ATOM 1389 C CA . SER A 1 182 ? 141.005 160.173 123.576 1.00 63.02 187 SER A CA 1
ATOM 1390 C C . SER A 1 182 ? 141.950 161.363 123.562 1.00 63.02 187 SER A C 1
ATOM 1391 O O . SER A 1 182 ? 141.978 162.122 124.536 1.00 63.02 187 SER A O 1
ATOM 1394 N N . LYS A 1 183 ? 142.715 161.549 122.489 1.00 47.92 188 LYS A N 1
ATOM 1395 C CA . LYS A 1 183 ? 143.705 162.618 122.435 1.00 47.92 188 LYS A CA 1
ATOM 1396 C C . LYS A 1 183 ? 143.174 163.897 121.796 1.00 47.92 188 LYS A C 1
ATOM 1397 O O . LYS A 1 183 ? 143.935 164.856 121.628 1.00 47.92 188 LYS A O 1
ATOM 1403 N N . LEU A 1 184 ? 141.892 163.930 121.426 1.00 50.61 189 LEU A N 1
ATOM 1404 C CA . LEU A 1 184 ? 141.329 165.122 120.799 1.00 50.61 189 LEU A CA 1
ATOM 1405 C C . LEU A 1 184 ? 141.500 166.359 121.673 1.00 50.61 189 LEU A C 1
ATOM 1406 O O . LEU A 1 184 ? 141.967 167.400 121.202 1.00 50.61 189 LEU A O 1
ATOM 1411 N N . GLY A 1 185 ? 141.105 166.275 122.943 1.00 76.03 190 GLY A N 1
ATOM 1412 C CA . GLY A 1 185 ? 141.192 167.445 123.802 1.00 76.03 190 GLY A CA 1
ATOM 1413 C C . GLY A 1 185 ? 142.623 167.876 124.060 1.00 76.03 190 GLY A C 1
ATOM 1414 O O . GLY A 1 185 ? 142.942 169.070 124.028 1.00 76.03 190 GLY A O 1
ATOM 1415 N N . GLU A 1 186 ? 143.506 166.909 124.317 1.00 57.50 191 GLU A N 1
ATOM 1416 C CA . GLU A 1 186 ? 144.905 167.233 124.562 1.00 57.50 191 GLU A CA 1
ATOM 1417 C C . GLU A 1 186 ? 145.547 167.887 123.349 1.00 57.50 191 GLU A C 1
ATOM 1418 O O . GLU A 1 186 ? 146.405 168.762 123.502 1.00 57.50 191 GLU A O 1
ATOM 1424 N N . PHE A 1 187 ? 145.158 167.479 122.140 1.00 46.23 192 PHE A N 1
ATOM 1425 C CA . PHE A 1 187 ? 145.676 168.145 120.950 1.00 46.23 192 PHE A CA 1
ATOM 1426 C C . PHE A 1 187 ? 145.074 169.534 120.798 1.00 46.23 192 PHE A C 1
ATOM 1427 O O . PHE A 1 187 ? 145.785 170.500 120.504 1.00 46.23 192 PHE A O 1
ATOM 1435 N N . ALA A 1 188 ? 143.761 169.655 120.998 1.00 46.55 193 ALA A N 1
ATOM 1436 C CA . ALA A 1 188 ? 143.101 170.939 120.799 1.00 46.55 193 ALA A CA 1
ATOM 1437 C C . ALA A 1 188 ? 143.617 171.991 121.766 1.00 46.55 193 ALA A C 1
ATOM 1438 O O . ALA A 1 188 ? 143.583 173.186 121.456 1.00 46.55 193 ALA A O 1
ATOM 1440 N N . LYS A 1 189 ? 144.099 171.574 122.935 1.00 46.77 194 LYS A N 1
ATOM 1441 C CA . LYS A 1 189 ? 144.567 172.552 123.912 1.00 46.77 194 LYS A CA 1
ATOM 1442 C C . LYS A 1 189 ? 145.805 173.320 123.461 1.00 46.77 194 LYS A C 1
ATOM 1443 O O . LYS A 1 189 ? 146.234 174.223 124.187 1.00 46.77 194 LYS A O 1
ATOM 1449 N N . VAL A 1 190 ? 146.390 173.001 122.307 1.00 38.83 195 VAL A N 1
ATOM 1450 C CA . VAL A 1 190 ? 147.580 173.687 121.817 1.00 38.83 195 VAL A CA 1
ATOM 1451 C C . VAL A 1 190 ? 147.384 174.298 120.440 1.00 38.83 195 VAL A C 1
ATOM 1452 O O . VAL A 1 190 ? 148.360 174.746 119.832 1.00 38.83 195 VAL A O 1
ATOM 1456 N N . LEU A 1 191 ? 146.159 174.331 119.927 1.00 41.72 196 LEU A N 1
ATOM 1457 C CA . LEU A 1 191 ? 145.890 174.854 118.597 1.00 41.72 196 LEU A CA 1
ATOM 1458 C C . LEU A 1 191 ? 145.441 176.308 118.667 1.00 41.72 196 LEU A C 1
ATOM 1459 O O . LEU A 1 191 ? 144.912 176.769 119.681 1.00 41.72 196 LEU A O 1
ATOM 1464 N N . GLU A 1 192 ? 145.659 177.031 117.571 1.00 65.40 197 GLU A N 1
ATOM 1465 C CA . GLU A 1 192 ? 145.191 178.407 117.484 1.00 65.40 197 GLU A CA 1
ATOM 1466 C C . GLU A 1 192 ? 143.671 178.448 117.577 1.00 65.40 197 GLU A C 1
ATOM 1467 O O . GLU A 1 192 ? 142.973 177.558 117.087 1.00 65.40 197 GLU A O 1
ATOM 1473 N N . LEU A 1 193 ? 143.155 179.500 118.215 1.00 59.86 198 LEU A N 1
ATOM 1474 C CA . LEU A 1 193 ? 141.727 179.546 118.513 1.00 59.86 198 LEU A CA 1
ATOM 1475 C C . LEU A 1 193 ? 140.886 179.498 117.244 1.00 59.86 198 LEU A C 1
ATOM 1476 O O . LEU A 1 193 ? 139.917 178.733 117.165 1.00 59.86 198 LEU A O 1
ATOM 1481 N N . ASP A 1 194 ? 141.232 180.306 116.241 1.00 71.06 199 ASP A N 1
ATOM 1482 C CA . ASP A 1 194 ? 140.501 180.251 114.979 1.00 71.06 199 ASP A CA 1
ATOM 1483 C C . ASP A 1 194 ? 140.660 178.889 114.316 1.00 71.06 199 ASP A C 1
ATOM 1484 O O . ASP A 1 194 ? 139.687 178.316 113.810 1.00 71.06 199 ASP A O 1
ATOM 1489 N N . ASN A 1 195 ? 141.883 178.352 114.316 1.00 57.58 200 ASN A N 1
ATOM 1490 C CA . ASN A 1 195 ? 142.094 177.011 113.786 1.00 57.58 200 ASN A CA 1
ATOM 1491 C C . ASN A 1 195 ? 141.326 175.973 114.586 1.00 57.58 200 ASN A C 1
ATOM 1492 O O . ASN A 1 195 ? 140.783 175.030 114.007 1.00 57.58 200 ASN A O 1
ATOM 1497 N N . VAL A 1 196 ? 141.268 176.123 115.910 1.00 45.76 201 VAL A N 1
ATOM 1498 C CA . VAL A 1 196 ? 140.419 175.246 116.712 1.00 45.76 201 VAL A CA 1
ATOM 1499 C C . VAL A 1 196 ? 138.998 175.272 116.174 1.00 45.76 201 VAL A C 1
ATOM 1500 O O . VAL A 1 196 ? 138.477 174.258 115.699 1.00 45.76 201 VAL A O 1
ATOM 1504 N N . LYS A 1 197 ? 138.378 176.454 116.190 1.00 45.87 202 LYS A N 1
ATOM 1505 C CA . LYS A 1 197 ? 136.988 176.588 115.768 1.00 45.87 202 LYS A CA 1
ATOM 1506 C C . LYS A 1 197 ? 136.757 175.966 114.398 1.00 45.87 202 LYS A C 1
ATOM 1507 O O . LYS A 1 197 ? 135.760 175.271 114.178 1.00 45.87 202 LYS A O 1
ATOM 1513 N N . SER A 1 198 ? 137.670 176.206 113.461 1.00 52.02 203 SER A N 1
ATOM 1514 C CA . SER A 1 198 ? 137.424 175.828 112.077 1.00 52.02 203 SER A CA 1
ATOM 1515 C C . SER A 1 198 ? 137.892 174.422 111.723 1.00 52.02 203 SER A C 1
ATOM 1516 O O . SER A 1 198 ? 137.569 173.945 110.631 1.00 52.02 203 SER A O 1
ATOM 1519 N N . GLU A 1 199 ? 138.636 173.742 112.596 1.00 50.96 204 GLU A N 1
ATOM 1520 C CA . GLU A 1 199 ? 139.162 172.438 112.214 1.00 50.96 204 GLU A CA 1
ATOM 1521 C C . GLU A 1 199 ? 138.840 171.337 113.217 1.00 50.96 204 GLU A C 1
ATOM 1522 O O . GLU A 1 199 ? 138.539 170.209 112.819 1.00 50.96 204 GLU A O 1
ATOM 1528 N N . ILE A 1 200 ? 138.902 171.638 114.515 1.00 45.60 205 ILE A N 1
ATOM 1529 C CA . ILE A 1 200 ? 138.676 170.592 115.504 1.00 45.60 205 ILE A CA 1
ATOM 1530 C C . ILE A 1 200 ? 137.192 170.305 115.668 1.00 45.60 205 ILE A C 1
ATOM 1531 O O . ILE A 1 200 ? 136.803 169.162 115.929 1.00 45.60 205 ILE A O 1
ATOM 1536 N N . ILE A 1 201 ? 136.345 171.318 115.523 1.00 42.45 206 ILE A N 1
ATOM 1537 C CA . ILE A 1 201 ? 134.909 171.168 115.728 1.00 42.45 206 ILE A CA 1
ATOM 1538 C C . ILE A 1 201 ? 134.338 170.146 114.752 1.00 42.45 206 ILE A C 1
ATOM 1539 O O . ILE A 1 201 ? 133.572 169.266 115.168 1.00 42.45 206 ILE A O 1
ATOM 1544 N N . PRO A 1 202 ? 134.645 170.228 113.455 1.00 49.89 207 PRO A N 1
ATOM 1545 C CA . PRO A 1 202 ? 134.171 169.174 112.544 1.00 49.89 207 PRO A CA 1
ATOM 1546 C C . PRO A 1 202 ? 134.627 167.787 112.956 1.00 49.89 207 PRO A C 1
ATOM 1547 O O . PRO A 1 202 ? 133.848 166.829 112.866 1.00 49.89 207 PRO A O 1
ATOM 1551 N N . MET A 1 203 ? 135.871 167.655 113.425 1.00 48.35 208 MET A N 1
ATOM 1552 C CA . MET A 1 203 ? 136.340 166.368 113.925 1.00 48.35 208 MET A CA 1
ATOM 1553 C C . MET A 1 203 ? 135.532 165.925 115.134 1.00 48.35 208 MET A C 1
ATOM 1554 O O . MET A 1 203 ? 135.155 164.753 115.247 1.00 48.35 208 MET A O 1
ATOM 1559 N N . PHE A 1 204 ? 135.259 166.851 116.053 1.00 38.65 209 PHE A N 1
ATOM 1560 C CA . PHE A 1 204 ? 134.483 166.507 117.237 1.00 38.65 209 PHE A CA 1
ATOM 1561 C C . PHE A 1 204 ? 133.087 166.035 116.861 1.00 38.65 209 PHE A C 1
ATOM 1562 O O . PHE A 1 204 ? 132.586 165.056 117.421 1.00 38.65 209 PHE A O 1
ATOM 1570 N N . SER A 1 205 ? 132.438 166.717 115.918 1.00 39.14 210 SER A N 1
ATOM 1571 C CA . SER A 1 205 ? 131.105 166.298 115.496 1.00 39.14 210 SER A CA 1
ATOM 1572 C C . SER A 1 205 ? 131.147 164.927 114.833 1.00 39.14 210 SER A C 1
ATOM 1573 O O . SER A 1 205 ? 130.341 164.042 115.151 1.00 39.14 210 SER A O 1
ATOM 1576 N N . ASN A 1 206 ? 132.089 164.727 113.908 1.00 46.50 211 ASN A N 1
ATOM 1577 C CA . ASN A 1 206 ? 132.195 163.445 113.226 1.00 46.50 211 ASN A CA 1
ATOM 1578 C C . ASN A 1 206 ? 132.556 162.306 114.166 1.00 46.50 211 ASN A C 1
ATOM 1579 O O . ASN A 1 206 ? 132.247 161.152 113.854 1.00 46.50 211 ASN A O 1
ATOM 1584 N N . LEU A 1 207 ? 133.203 162.590 115.295 1.00 38.89 212 LEU A N 1
ATOM 1585 C CA . LEU A 1 207 ? 133.493 161.561 116.282 1.00 38.89 212 LEU A CA 1
ATOM 1586 C C . LEU A 1 207 ? 132.388 161.396 117.314 1.00 38.89 212 LEU A C 1
ATOM 1587 O O . LEU A 1 207 ? 132.330 160.353 117.970 1.00 38.89 212 LEU A O 1
ATOM 1592 N N . ALA A 1 208 ? 131.525 162.392 117.484 1.00 37.74 213 ALA A N 1
ATOM 1593 C CA . ALA A 1 208 ? 130.384 162.281 118.378 1.00 37.74 213 ALA A CA 1
ATOM 1594 C C . ALA A 1 208 ? 129.142 161.758 117.679 1.00 37.74 213 ALA A C 1
ATOM 1595 O O . ALA A 1 208 ? 128.138 161.493 118.347 1.00 37.74 213 ALA A O 1
ATOM 1597 N N . SER A 1 209 ? 129.177 161.611 116.357 1.00 45.34 214 SER A N 1
ATOM 1598 C CA . SER A 1 209 ? 128.083 160.956 115.651 1.00 45.34 214 SER A CA 1
ATOM 1599 C C . SER A 1 209 ? 128.580 159.668 115.012 1.00 45.34 214 SER A C 1
ATOM 1600 O O . SER A 1 209 ? 128.224 159.353 113.873 1.00 45.34 214 SER A O 1
ATOM 1603 N N . ASP A 1 210 ? 129.404 158.920 115.740 1.00 40.93 215 ASP A N 1
ATOM 1604 C CA . ASP A 1 210 ? 130.034 157.718 115.219 1.00 40.93 215 ASP A CA 1
ATOM 1605 C C . ASP A 1 210 ? 129.034 156.567 115.170 1.00 40.93 215 ASP A C 1
ATOM 1606 O O . ASP A 1 210 ? 127.921 156.649 115.695 1.00 40.93 215 ASP A O 1
ATOM 1611 N N . GLU A 1 211 ? 129.437 155.471 114.523 1.00 46.51 216 GLU A N 1
ATOM 1612 C CA . GLU A 1 211 ? 128.609 154.278 114.434 1.00 46.51 216 GLU A CA 1
ATOM 1613 C C . GLU A 1 211 ? 128.879 153.269 115.537 1.00 46.51 216 GLU A C 1
ATOM 1614 O O . GLU A 1 211 ? 127.988 152.476 115.854 1.00 46.51 216 GLU A O 1
ATOM 1620 N N . GLN A 1 212 ? 130.073 153.271 116.118 1.00 40.76 217 GLN A N 1
ATOM 1621 C CA . GLN A 1 212 ? 130.331 152.503 117.326 1.00 40.76 217 GLN A CA 1
ATOM 1622 C C . GLN A 1 212 ? 129.757 153.273 118.511 1.00 40.76 217 GLN A C 1
ATOM 1623 O O . GLN A 1 212 ? 129.011 154.241 118.348 1.00 40.76 217 GLN A O 1
ATOM 1629 N N . ASP A 1 213 ? 130.088 152.847 119.725 1.00 46.43 218 ASP A N 1
ATOM 1630 C CA . ASP A 1 213 ? 129.780 153.632 120.908 1.00 46.43 218 ASP A CA 1
ATOM 1631 C C . ASP A 1 213 ? 130.972 153.823 121.827 1.00 46.43 218 ASP A C 1
ATOM 1632 O O . ASP A 1 213 ? 130.953 154.750 122.645 1.00 46.43 218 ASP A O 1
ATOM 1637 N N . SER A 1 214 ? 132.014 153.000 121.707 1.00 44.74 219 SER A N 1
ATOM 1638 C CA . SER A 1 214 ? 133.247 153.239 122.441 1.00 44.74 219 SER A CA 1
ATOM 1639 C C . SER A 1 214 ? 133.930 154.526 122.009 1.00 44.74 219 SER A C 1
ATOM 1640 O O . SER A 1 214 ? 134.839 154.989 122.704 1.00 44.74 219 SER A O 1
ATOM 1643 N N . VAL A 1 215 ? 133.524 155.099 120.882 1.00 38.74 220 VAL A N 1
ATOM 1644 C CA . VAL A 1 215 ? 133.994 156.399 120.426 1.00 38.74 220 VAL A CA 1
ATOM 1645 C C . VAL A 1 215 ? 133.040 157.508 120.856 1.00 38.74 220 VAL A C 1
ATOM 1646 O O . VAL A 1 215 ? 133.466 158.571 121.318 1.00 38.74 220 VAL A O 1
ATOM 1650 N N . ARG A 1 216 ? 131.737 157.271 120.707 1.00 38.02 221 ARG A N 1
ATOM 1651 C CA . ARG A 1 216 ? 130.754 158.259 121.119 1.00 38.02 221 ARG A CA 1
ATOM 1652 C C . ARG A 1 216 ? 130.803 158.525 122.614 1.00 38.02 221 ARG A C 1
ATOM 1653 O O . ARG A 1 216 ? 130.409 159.612 123.046 1.00 38.02 221 ARG A O 1
ATOM 1661 N N . LEU A 1 217 ? 131.270 157.568 123.418 1.00 37.31 222 LEU A N 1
ATOM 1662 C CA . LEU A 1 217 ? 131.348 157.827 124.851 1.00 37.31 222 LEU A CA 1
ATOM 1663 C C . LEU A 1 217 ? 132.537 158.712 125.213 1.00 37.31 222 LEU A C 1
ATOM 1664 O O . LEU A 1 217 ? 132.441 159.505 126.153 1.00 37.31 222 LEU A O 1
ATOM 1669 N N . LEU A 1 218 ? 133.657 158.596 124.494 1.00 41.61 223 LEU A N 1
ATOM 1670 C CA . LEU A 1 218 ? 134.791 159.490 124.710 1.00 41.61 223 LEU A CA 1
ATOM 1671 C C . LEU A 1 218 ? 134.567 160.867 124.100 1.00 41.61 223 LEU A C 1
ATOM 1672 O O . LEU A 1 218 ? 135.215 161.846 124.516 1.00 41.61 223 LEU A O 1
ATOM 1677 N N . ALA A 1 219 ? 133.662 160.963 123.126 1.00 37.32 224 ALA A N 1
ATOM 1678 C CA . ALA A 1 219 ? 133.313 162.273 122.600 1.00 37.32 224 ALA A CA 1
ATOM 1679 C C . ALA A 1 219 ? 132.813 163.210 123.690 1.00 37.32 224 ALA A C 1
ATOM 1680 O O . ALA A 1 219 ? 132.947 164.426 123.551 1.00 37.32 224 ALA A O 1
ATOM 1682 N N . VAL A 1 220 ? 132.264 162.678 124.783 1.00 40.64 225 VAL A N 1
ATOM 1683 C CA . VAL A 1 220 ? 131.781 163.530 125.868 1.00 40.64 225 VAL A CA 1
ATOM 1684 C C . VAL A 1 220 ? 132.932 164.249 126.566 1.00 40.64 225 VAL A C 1
ATOM 1685 O O . VAL A 1 220 ? 132.866 165.459 126.816 1.00 40.64 225 VAL A O 1
ATOM 1689 N N . GLU A 1 221 ? 133.994 163.521 126.918 1.00 46.39 226 GLU A N 1
ATOM 1690 C CA . GLU A 1 221 ? 135.156 164.168 127.518 1.00 46.39 226 GLU A CA 1
ATOM 1691 C C . GLU A 1 221 ? 135.803 165.138 126.539 1.00 46.39 226 GLU A C 1
ATOM 1692 O O . GLU A 1 221 ? 136.244 166.234 126.925 1.00 46.39 226 GLU A O 1
ATOM 1698 N N . ALA A 1 222 ? 135.879 164.749 125.264 1.00 43.93 227 ALA A N 1
ATOM 1699 C CA . ALA A 1 222 ? 136.356 165.703 124.270 1.00 43.93 227 ALA A CA 1
ATOM 1700 C C . ALA A 1 222 ? 135.523 166.979 124.293 1.00 43.93 227 ALA A C 1
ATOM 1701 O O . ALA A 1 222 ? 136.070 168.084 124.193 1.00 43.93 227 ALA A O 1
ATOM 1703 N N . CYS A 1 223 ? 134.202 166.845 124.428 1.00 48.91 228 CYS A N 1
ATOM 1704 C CA . CYS A 1 223 ? 133.326 168.009 124.489 1.00 48.91 228 CYS A CA 1
ATOM 1705 C C . CYS A 1 223 ? 133.618 168.861 125.713 1.00 48.91 228 CYS A C 1
ATOM 1706 O O . CYS A 1 223 ? 133.609 170.092 125.633 1.00 48.91 228 CYS A O 1
ATOM 1709 N N . VAL A 1 224 ? 133.853 168.226 126.859 1.00 46.21 229 VAL A N 1
ATOM 1710 C CA . VAL A 1 224 ? 134.163 168.989 128.068 1.00 46.21 229 VAL A CA 1
ATOM 1711 C C . VAL A 1 224 ? 135.402 169.846 127.845 1.00 46.21 229 VAL A C 1
ATOM 1712 O O . VAL A 1 224 ? 135.411 171.053 128.132 1.00 46.21 229 VAL A O 1
ATOM 1716 N N . ASN A 1 225 ? 136.468 169.236 127.319 1.00 45.56 230 ASN A N 1
ATOM 1717 C CA . ASN A 1 225 ? 137.701 169.990 127.096 1.00 45.56 230 ASN A CA 1
ATOM 1718 C C . ASN A 1 225 ? 137.493 171.110 126.080 1.00 45.56 230 ASN A C 1
ATOM 1719 O O . ASN A 1 225 ? 137.913 172.254 126.301 1.00 45.56 230 ASN A O 1
ATOM 1724 N N . ILE A 1 226 ? 136.828 170.805 124.964 1.00 39.08 231 ILE A N 1
ATOM 1725 C CA . ILE A 1 226 ? 136.616 171.820 123.937 1.00 39.08 231 ILE A CA 1
ATOM 1726 C C . ILE A 1 226 ? 135.811 172.984 124.497 1.00 39.08 231 ILE A C 1
ATOM 1727 O O . ILE A 1 226 ? 136.127 174.153 124.247 1.00 39.08 231 ILE A O 1
ATOM 1732 N N . ALA A 1 227 ? 134.762 172.689 125.266 1.00 39.63 232 ALA A N 1
ATOM 1733 C CA . ALA A 1 227 ? 133.957 173.750 125.855 1.00 39.63 232 ALA A CA 1
ATOM 1734 C C . ALA A 1 227 ? 134.786 174.604 126.801 1.00 39.63 232 ALA A C 1
ATOM 1735 O O . ALA A 1 227 ? 134.673 175.834 126.792 1.00 39.63 232 ALA A O 1
ATOM 1737 N N . GLN A 1 228 ? 135.627 173.975 127.624 1.00 49.20 233 GLN A N 1
ATOM 1738 C CA . GLN A 1 228 ? 136.518 174.764 128.466 1.00 49.20 233 GLN A CA 1
ATOM 1739 C C . GLN A 1 228 ? 137.488 175.601 127.645 1.00 49.20 233 GLN A C 1
ATOM 1740 O O . GLN A 1 228 ? 138.026 176.586 128.160 1.00 49.20 233 GLN A O 1
ATOM 1746 N N . LEU A 1 229 ? 137.727 175.232 126.384 1.00 48.64 234 LEU A N 1
ATOM 1747 C CA . LEU A 1 229 ? 138.667 175.991 125.562 1.00 48.64 234 LEU A CA 1
ATOM 1748 C C . LEU A 1 229 ? 138.014 177.222 124.934 1.00 48.64 234 LEU A C 1
ATOM 1749 O O . LEU A 1 229 ? 138.514 178.341 125.084 1.00 48.64 234 LEU A O 1
ATOM 1754 N N . LEU A 1 230 ? 136.897 177.037 124.223 1.00 51.18 235 LEU A N 1
ATOM 1755 C CA . LEU A 1 230 ? 136.287 178.115 123.457 1.00 51.18 235 LEU A CA 1
ATOM 1756 C C . LEU A 1 230 ? 135.668 179.175 124.367 1.00 51.18 235 LEU A C 1
ATOM 1757 O O . LEU A 1 230 ? 135.367 178.907 125.533 1.00 51.18 235 LEU A O 1
ATOM 1762 N N . PRO A 1 231 ? 135.468 180.385 123.853 1.00 71.76 236 PRO A N 1
ATOM 1763 C CA . PRO A 1 231 ? 134.744 181.405 124.617 1.00 71.76 236 PRO A CA 1
ATOM 1764 C C . PRO A 1 231 ? 133.269 181.053 124.733 1.00 71.76 236 PRO A C 1
ATOM 1765 O O . PRO A 1 231 ? 132.782 180.087 124.143 1.00 71.76 236 PRO A O 1
ATOM 1769 N N . GLN A 1 232 ? 132.553 181.861 125.514 1.00 74.25 237 GLN A N 1
ATOM 1770 C CA . GLN A 1 232 ? 131.154 181.581 125.815 1.00 74.25 237 GLN A CA 1
ATOM 1771 C C . GLN A 1 232 ? 130.179 182.186 124.814 1.00 74.25 237 GLN A C 1
ATOM 1772 O O . GLN A 1 232 ? 128.967 182.014 124.983 1.00 74.25 237 GLN A O 1
ATOM 1778 N N . GLU A 1 233 ? 130.656 182.890 123.793 1.00 81.49 238 GLU A N 1
ATOM 1779 C CA . GLU A 1 233 ? 129.773 183.462 122.786 1.00 81.49 238 GLU A CA 1
ATOM 1780 C C . GLU A 1 233 ? 129.469 182.503 121.643 1.00 81.49 238 GLU A C 1
ATOM 1781 O O . GLU A 1 233 ? 128.659 182.838 120.773 1.00 81.49 238 GLU A O 1
ATOM 1787 N N . ASP A 1 234 ? 130.092 181.324 121.622 1.00 76.21 239 ASP A N 1
ATOM 1788 C CA . ASP A 1 234 ? 129.879 180.352 120.561 1.00 76.21 239 ASP A CA 1
ATOM 1789 C C . ASP A 1 234 ? 129.393 179.000 121.057 1.00 76.21 239 ASP A C 1
ATOM 1790 O O . ASP A 1 234 ? 129.035 178.153 120.228 1.00 76.21 239 ASP A O 1
ATOM 1795 N N . LEU A 1 235 ? 129.354 178.777 122.371 1.00 60.20 240 LEU A N 1
ATOM 1796 C CA . LEU A 1 235 ? 128.910 177.495 122.901 1.00 60.20 240 LEU A CA 1
ATOM 1797 C C . LEU A 1 235 ? 127.507 177.135 122.440 1.00 60.20 240 LEU A C 1
ATOM 1798 O O . LEU A 1 235 ? 127.181 175.948 122.350 1.00 60.20 240 LEU A O 1
ATOM 1803 N N . GLU A 1 236 ? 126.668 178.128 122.148 1.00 62.68 241 GLU A N 1
ATOM 1804 C CA . GLU A 1 236 ? 125.304 177.847 121.725 1.00 62.68 241 GLU A CA 1
ATOM 1805 C C . GLU A 1 236 ? 125.214 177.431 120.264 1.00 62.68 241 GLU A C 1
ATOM 1806 O O . GLU A 1 236 ? 124.140 177.012 119.821 1.00 62.68 241 GLU A O 1
ATOM 1812 N N . ALA A 1 237 ? 126.307 177.536 119.509 1.00 61.27 242 ALA A N 1
ATOM 1813 C CA . ALA A 1 237 ? 126.302 177.189 118.097 1.00 61.27 242 ALA A CA 1
ATOM 1814 C C . ALA A 1 237 ? 127.340 176.151 117.704 1.00 61.27 242 ALA A C 1
ATOM 1815 O O . ALA A 1 237 ? 127.243 175.603 116.601 1.00 61.27 242 ALA A O 1
ATOM 1817 N N . LEU A 1 238 ? 128.321 175.864 118.556 1.00 50.90 243 LEU A N 1
ATOM 1818 C CA . LEU A 1 238 ? 129.388 174.933 118.211 1.00 50.90 243 LEU A CA 1
ATOM 1819 C C . LEU A 1 238 ? 129.373 173.648 119.021 1.00 50.90 243 LEU A C 1
ATOM 1820 O O . LEU A 1 238 ? 129.522 172.567 118.450 1.00 50.90 243 LEU A O 1
ATOM 1825 N N . VAL A 1 239 ? 129.195 173.730 120.335 1.00 51.89 244 VAL A N 1
ATOM 1826 C CA . VAL A 1 239 ? 129.338 172.587 121.226 1.00 51.89 244 VAL A CA 1
ATOM 1827 C C . VAL A 1 239 ? 127.988 172.105 121.745 1.00 51.89 244 VAL A C 1
ATOM 1828 O O . VAL A 1 239 ? 127.746 170.902 121.842 1.00 51.89 244 VAL A O 1
ATOM 1832 N N . MET A 1 240 ? 127.098 173.034 122.090 1.00 56.43 245 MET A N 1
ATOM 1833 C CA . MET A 1 240 ? 125.864 172.648 122.762 1.00 56.43 245 MET A CA 1
ATOM 1834 C C . MET A 1 240 ? 125.025 171.636 121.988 1.00 56.43 245 MET A C 1
ATOM 1835 O O . MET A 1 240 ? 124.489 170.717 122.631 1.00 56.43 245 MET A O 1
ATOM 1840 N N . PRO A 1 241 ? 124.840 171.747 120.671 1.00 49.04 246 PRO A N 1
ATOM 1841 C CA . PRO A 1 241 ? 124.037 170.728 119.976 1.00 49.04 246 PRO A CA 1
ATOM 1842 C C . PRO A 1 241 ? 124.547 169.316 120.190 1.00 49.04 246 PRO A C 1
ATOM 1843 O O . PRO A 1 241 ? 123.745 168.392 120.382 1.00 49.04 246 PRO A O 1
ATOM 1847 N N . THR A 1 242 ? 125.866 169.120 120.180 1.00 41.93 247 THR A N 1
ATOM 1848 C CA . THR A 1 242 ? 126.407 167.780 120.372 1.00 41.93 247 THR A CA 1
ATOM 1849 C C . THR A 1 242 ? 126.127 167.265 121.777 1.00 41.93 247 THR A C 1
ATOM 1850 O O . THR A 1 242 ? 125.790 166.090 121.956 1.00 41.93 247 THR A O 1
ATOM 1854 N N . LEU A 1 243 ? 126.268 168.123 122.789 1.00 42.02 248 LEU A N 1
ATOM 1855 C CA . LEU A 1 243 ? 125.968 167.700 124.153 1.00 42.02 248 LEU A CA 1
ATOM 1856 C C . LEU A 1 243 ? 124.490 167.372 124.315 1.00 42.02 248 LEU A C 1
ATOM 1857 O O . LEU A 1 243 ? 124.135 166.398 124.988 1.00 42.02 248 LEU A O 1
ATOM 1862 N N . ARG A 1 244 ? 123.614 168.177 123.713 1.00 46.53 249 ARG A N 1
ATOM 1863 C CA . ARG A 1 244 ? 122.188 167.877 123.771 1.00 46.53 249 ARG A CA 1
ATOM 1864 C C . ARG A 1 244 ? 121.887 166.539 123.113 1.00 46.53 249 ARG A C 1
ATOM 1865 O O . ARG A 1 244 ? 121.085 165.751 123.626 1.00 46.53 249 ARG A O 1
ATOM 1873 N N . GLN A 1 245 ? 122.518 166.264 121.970 1.00 49.29 250 GLN A N 1
ATOM 1874 C CA . GLN A 1 245 ? 122.324 164.972 121.323 1.00 49.29 250 GLN A CA 1
ATOM 1875 C C . GLN A 1 245 ? 122.818 163.834 122.206 1.00 49.29 250 GLN A C 1
ATOM 1876 O O . GLN A 1 245 ? 122.154 162.799 122.324 1.00 49.29 250 GLN A O 1
ATOM 1882 N N . ALA A 1 246 ? 123.980 164.007 122.838 1.00 44.89 251 ALA A N 1
ATOM 1883 C CA . ALA A 1 246 ? 124.535 162.956 123.682 1.00 44.89 251 ALA A CA 1
ATOM 1884 C C . ALA A 1 246 ? 123.693 162.698 124.920 1.00 44.89 251 ALA A C 1
ATOM 1885 O O . ALA A 1 246 ? 123.617 161.552 125.371 1.00 44.89 251 ALA A O 1
ATOM 1887 N N . ALA A 1 247 ? 123.061 163.726 125.481 1.00 45.48 252 ALA A N 1
ATOM 1888 C CA . ALA A 1 247 ? 122.226 163.526 126.657 1.00 45.48 252 ALA A CA 1
ATOM 1889 C C . ALA A 1 247 ? 120.981 162.700 126.366 1.00 45.48 252 ALA A C 1
ATOM 1890 O O . ALA A 1 247 ? 120.328 162.244 127.310 1.00 45.48 252 ALA A O 1
ATOM 1892 N N . GLU A 1 248 ? 120.639 162.498 125.093 1.00 49.06 253 GLU A N 1
ATOM 1893 C CA . GLU A 1 248 ? 119.500 161.681 124.692 1.00 49.06 253 GLU A CA 1
ATOM 1894 C C . GLU A 1 248 ? 119.937 160.534 123.789 1.00 49.06 253 GLU A C 1
ATOM 1895 O O . GLU A 1 248 ? 119.180 160.087 122.926 1.00 49.06 253 GLU A O 1
ATOM 1901 N N . ASP A 1 249 ? 121.161 160.051 123.981 1.00 45.88 254 ASP A N 1
ATOM 1902 C CA . ASP A 1 249 ? 121.702 159.001 123.137 1.00 45.88 254 ASP A CA 1
ATOM 1903 C C . ASP A 1 249 ? 120.891 157.721 123.312 1.00 45.88 254 ASP A C 1
ATOM 1904 O O . ASP A 1 249 ? 119.971 157.637 124.130 1.00 45.88 254 ASP A O 1
ATOM 1909 N N . LYS A 1 250 ? 121.235 156.706 122.523 1.00 53.37 255 LYS A N 1
ATOM 1910 C CA . LYS A 1 250 ? 120.537 155.429 122.564 1.00 53.37 255 LYS A CA 1
ATOM 1911 C C . LYS A 1 250 ? 121.259 154.375 123.385 1.00 53.37 255 LYS A C 1
ATOM 1912 O O . LYS A 1 250 ? 120.601 153.519 123.982 1.00 53.37 255 LYS A O 1
ATOM 1918 N N . SER A 1 251 ? 122.586 154.413 123.434 1.00 41.98 256 SER A N 1
ATOM 1919 C CA . SER A 1 251 ? 123.371 153.444 124.184 1.00 41.98 256 SER A CA 1
ATOM 1920 C C . SER A 1 251 ? 123.582 153.971 125.595 1.00 41.98 256 SER A C 1
ATOM 1921 O O . SER A 1 251 ? 124.112 155.070 125.776 1.00 41.98 256 SER A O 1
ATOM 1924 N N . TRP A 1 252 ? 123.182 153.181 126.592 1.00 41.96 257 TRP A N 1
ATOM 1925 C CA . TRP A 1 252 ? 123.204 153.667 127.965 1.00 41.96 257 TRP A CA 1
ATOM 1926 C C . TRP A 1 252 ? 124.605 154.029 128.435 1.00 41.96 257 TRP A C 1
ATOM 1927 O O . TRP A 1 252 ? 124.741 154.775 129.409 1.00 41.96 257 TRP A O 1
ATOM 1938 N N . ARG A 1 253 ? 125.650 153.524 127.777 1.00 39.42 258 ARG A N 1
ATOM 1939 C CA . ARG A 1 253 ? 127.003 153.901 128.173 1.00 39.42 258 ARG A CA 1
ATOM 1940 C C . ARG A 1 253 ? 127.258 155.385 127.951 1.00 39.42 258 ARG A C 1
ATOM 1941 O O . ARG A 1 253 ? 127.874 156.041 128.798 1.00 39.42 258 ARG A O 1
ATOM 1949 N N . VAL A 1 254 ? 126.786 155.935 126.831 1.00 33.77 259 VAL A N 1
ATOM 1950 C CA . VAL A 1 254 ? 126.973 157.357 126.567 1.00 33.77 259 VAL A CA 1
ATOM 1951 C C . VAL A 1 254 ? 126.228 158.198 127.595 1.00 33.77 259 VAL A C 1
ATOM 1952 O O . VAL A 1 254 ? 126.752 159.201 128.095 1.00 33.77 259 VAL A O 1
ATOM 1956 N N . ARG A 1 255 ? 124.991 157.819 127.918 1.00 35.26 260 ARG A N 1
ATOM 1957 C CA . ARG A 1 255 ? 124.236 158.567 128.915 1.00 35.26 260 ARG A CA 1
ATOM 1958 C C . ARG A 1 255 ? 124.893 158.477 130.285 1.00 35.26 260 ARG A C 1
ATOM 1959 O O . ARG A 1 255 ? 124.928 159.464 131.026 1.00 35.26 260 ARG A O 1
ATOM 1967 N N . TYR A 1 256 ? 125.420 157.306 130.645 1.00 37.09 261 TYR A N 1
ATOM 1968 C CA . TYR A 1 256 ? 126.130 157.196 131.913 1.00 37.09 261 TYR A CA 1
ATOM 1969 C C . TYR A 1 256 ? 127.361 158.088 131.932 1.00 37.09 261 TYR A C 1
ATOM 1970 O O . TYR A 1 256 ? 127.655 158.729 132.946 1.00 37.09 261 TYR A O 1
ATOM 1979 N N . MET A 1 257 ? 128.105 158.133 130.826 1.00 34.70 262 MET A N 1
ATOM 1980 C CA . MET A 1 257 ? 129.278 158.998 130.772 1.00 34.70 262 MET A CA 1
ATOM 1981 C C . MET A 1 257 ? 128.884 160.461 130.912 1.00 34.70 262 MET A C 1
ATOM 1982 O O . MET A 1 257 ? 129.561 161.235 131.596 1.00 34.70 262 MET A O 1
ATOM 1987 N N . VAL A 1 258 ? 127.788 160.862 130.268 1.00 34.55 263 VAL A N 1
ATOM 1988 C CA . VAL A 1 258 ? 127.324 162.240 130.407 1.00 34.55 263 VAL A CA 1
ATOM 1989 C C . VAL A 1 258 ? 126.948 162.530 131.851 1.00 34.55 263 VAL A C 1
ATOM 1990 O O . VAL A 1 258 ? 127.273 163.594 132.390 1.00 34.55 263 VAL A O 1
ATOM 1994 N N . ALA A 1 259 ? 126.250 161.598 132.501 1.00 34.57 264 ALA A N 1
ATOM 1995 C CA . ALA A 1 259 ? 125.853 161.809 133.889 1.00 34.57 264 ALA A CA 1
ATOM 1996 C C . ALA A 1 259 ? 127.071 161.934 134.795 1.00 34.57 264 ALA A C 1
ATOM 1997 O O . ALA A 1 259 ? 127.121 162.800 135.674 1.00 34.57 264 ALA A O 1
ATOM 1999 N N . ASP A 1 260 ? 128.071 161.076 134.588 1.00 40.34 265 ASP A N 1
ATOM 2000 C CA . ASP A 1 260 ? 129.264 161.093 135.425 1.00 40.34 265 ASP A CA 1
ATOM 2001 C C . ASP A 1 260 ? 130.095 162.355 135.237 1.00 40.34 265 ASP A C 1
ATOM 2002 O O . ASP A 1 260 ? 130.936 162.660 136.089 1.00 40.34 265 ASP A O 1
ATOM 2007 N N . LYS A 1 261 ? 129.882 163.093 134.153 1.00 37.98 266 LYS A N 1
ATOM 2008 C CA . LYS A 1 261 ? 130.636 164.303 133.846 1.00 37.98 266 LYS A CA 1
ATOM 2009 C C . LYS A 1 261 ? 129.732 165.530 133.839 1.00 37.98 266 LYS A C 1
ATOM 2010 O O . LYS A 1 261 ? 129.813 166.371 132.943 1.00 37.98 266 LYS A O 1
ATOM 2016 N N . PHE A 1 262 ? 128.850 165.644 134.829 1.00 38.42 267 PHE A N 1
ATOM 2017 C CA . PHE A 1 262 ? 127.878 166.728 134.820 1.00 38.42 267 PHE A CA 1
ATOM 2018 C C . PHE A 1 262 ? 128.334 167.957 135.591 1.00 38.42 267 PHE A C 1
ATOM 2019 O O . PHE A 1 262 ? 128.076 169.081 135.148 1.00 38.42 267 PHE A O 1
ATOM 2027 N N . THR A 1 263 ? 129.000 167.786 136.732 1.00 45.76 268 THR A N 1
ATOM 2028 C CA . THR A 1 263 ? 129.510 168.951 137.447 1.00 45.76 268 THR A CA 1
ATOM 2029 C C . THR A 1 263 ? 130.548 169.695 136.614 1.00 45.76 268 THR A C 1
ATOM 2030 O O . THR A 1 263 ? 130.514 170.929 136.521 1.00 45.76 268 THR A O 1
ATOM 2034 N N . GLU A 1 264 ? 131.475 168.960 135.995 1.00 40.35 269 GLU A N 1
ATOM 2035 C CA . GLU A 1 264 ? 132.464 169.590 135.127 1.00 40.35 269 GLU A CA 1
ATOM 2036 C C . GLU A 1 264 ? 131.804 170.221 133.909 1.00 40.35 269 GLU A C 1
ATOM 2037 O O . GLU A 1 264 ? 132.200 171.308 133.473 1.00 40.35 269 GLU A O 1
ATOM 2043 N N . LEU A 1 265 ? 130.793 169.555 133.349 1.00 41.33 270 LEU A N 1
ATOM 2044 C CA . LEU A 1 265 ? 130.073 170.124 132.216 1.00 41.33 270 LEU A CA 1
ATOM 2045 C C . LEU A 1 265 ? 129.427 171.449 132.590 1.00 41.33 270 LEU A C 1
ATOM 2046 O O . LEU A 1 265 ? 129.461 172.407 131.809 1.00 41.33 270 LEU A O 1
ATOM 2051 N N . GLN A 1 266 ? 128.823 171.520 133.776 1.00 53.85 271 GLN A N 1
ATOM 2052 C CA . GLN A 1 266 ? 128.226 172.772 134.226 1.00 53.85 271 GLN A CA 1
ATOM 2053 C C . GLN A 1 266 ? 129.288 173.845 134.421 1.00 53.85 271 GLN A C 1
ATOM 2054 O O . GLN A 1 266 ? 129.130 174.984 133.963 1.00 53.85 271 GLN A O 1
ATOM 2060 N N . LYS A 1 267 ? 130.382 173.498 135.105 1.00 57.54 272 LYS A N 1
ATOM 2061 C CA . LYS A 1 267 ? 131.442 174.474 135.337 1.00 57.54 272 LYS A CA 1
ATOM 2062 C C . LYS A 1 267 ? 132.014 174.998 134.028 1.00 57.54 272 LYS A C 1
ATOM 2063 O O . LYS A 1 267 ? 132.455 176.150 133.960 1.00 57.54 272 LYS A O 1
ATOM 2069 N N . ALA A 1 268 ? 132.024 174.170 132.985 1.00 45.92 273 ALA A N 1
ATOM 2070 C CA . ALA A 1 268 ? 132.528 174.614 131.692 1.00 45.92 273 ALA A CA 1
ATOM 2071 C C . ALA A 1 268 ? 131.513 175.499 130.978 1.00 45.92 273 ALA A C 1
ATOM 2072 O O . ALA A 1 268 ? 131.822 176.631 130.593 1.00 45.92 273 ALA A O 1
ATOM 2074 N N . VAL A 1 269 ? 130.287 175.001 130.803 1.00 49.03 274 VAL A N 1
ATOM 2075 C CA . VAL A 1 269 ? 129.292 175.732 130.030 1.00 49.03 274 VAL A CA 1
ATOM 2076 C C . VAL A 1 269 ? 128.915 177.057 130.678 1.00 49.03 274 VAL A C 1
ATOM 2077 O O . VAL A 1 269 ? 128.530 177.993 129.970 1.00 49.03 274 VAL A O 1
ATOM 2081 N N . GLY A 1 270 ? 129.012 177.175 132.000 1.00 60.74 275 GLY A N 1
ATOM 2082 C CA . GLY A 1 270 ? 128.713 178.426 132.653 1.00 60.74 275 GLY A CA 1
ATOM 2083 C C . GLY A 1 270 ? 127.334 178.455 133.280 1.00 60.74 275 GLY A C 1
ATOM 2084 O O . GLY A 1 270 ? 126.465 177.633 132.974 1.00 60.74 275 GLY A O 1
ATOM 2085 N N . PRO A 1 271 ? 127.104 179.427 134.167 1.00 60.96 276 PRO A N 1
ATOM 2086 C CA . PRO A 1 271 ? 125.846 179.424 134.929 1.00 60.96 276 PRO A CA 1
ATOM 2087 C C . PRO A 1 271 ? 124.619 179.697 134.080 1.00 60.96 276 PRO A C 1
ATOM 2088 O O . PRO A 1 271 ? 123.578 179.063 134.292 1.00 60.96 276 PRO A O 1
ATOM 2092 N N . GLU A 1 272 ? 124.701 180.630 133.131 1.00 67.16 277 GLU A N 1
ATOM 2093 C CA . GLU A 1 272 ? 123.527 180.961 132.330 1.00 67.16 277 GLU A CA 1
ATOM 2094 C C . GLU A 1 272 ? 123.064 179.763 131.510 1.00 67.16 277 GLU A C 1
ATOM 2095 O O . GLU A 1 272 ? 121.892 179.370 131.570 1.00 67.16 277 GLU A O 1
ATOM 2101 N N . ILE A 1 273 ? 123.976 179.163 130.744 1.00 66.86 278 ILE A N 1
ATOM 2102 C CA . ILE A 1 273 ? 123.616 177.998 129.943 1.00 66.86 278 ILE A CA 1
ATOM 2103 C C . ILE A 1 273 ? 123.207 176.844 130.845 1.00 66.86 278 ILE A C 1
ATOM 2104 O O . ILE A 1 273 ? 122.274 176.096 130.532 1.00 66.86 278 ILE A O 1
ATOM 2109 N N . THR A 1 274 ? 123.899 176.676 131.974 1.00 64.58 279 THR A N 1
ATOM 2110 C CA . THR A 1 274 ? 123.506 175.651 132.931 1.00 64.58 279 THR A CA 1
ATOM 2111 C C . THR A 1 274 ? 122.032 175.785 133.277 1.00 64.58 279 THR A C 1
ATOM 2112 O O . THR A 1 274 ? 121.221 174.917 132.944 1.00 64.58 279 THR A O 1
ATOM 2116 N N . LYS A 1 275 ? 121.664 176.914 133.882 1.00 67.26 280 LYS A N 1
ATOM 2117 C CA . LYS A 1 275 ? 120.289 177.113 134.323 1.00 67.26 280 LYS A CA 1
ATOM 2118 C C . LYS A 1 275 ? 119.300 177.015 133.170 1.00 67.26 280 LYS A C 1
ATOM 2119 O O . LYS A 1 275 ? 118.183 176.520 133.356 1.00 67.26 280 LYS A O 1
ATOM 2125 N N . THR A 1 276 ? 119.682 177.471 131.976 1.00 73.86 281 THR A N 1
ATOM 2126 C CA . THR A 1 276 ? 118.716 177.511 130.884 1.00 73.86 281 THR A CA 1
ATOM 2127 C C . THR A 1 276 ? 118.478 176.139 130.261 1.00 73.86 281 THR A C 1
ATOM 2128 O O . THR A 1 276 ? 117.355 175.838 129.845 1.00 73.86 281 THR A O 1
ATOM 2132 N N . ASP A 1 277 ? 119.506 175.293 130.178 1.00 62.98 282 ASP A N 1
ATOM 2133 C CA . ASP A 1 277 ? 119.400 174.063 129.403 1.00 62.98 282 ASP A CA 1
ATOM 2134 C C . ASP A 1 277 ? 119.749 172.782 130.149 1.00 62.98 282 ASP A C 1
ATOM 2135 O O . ASP A 1 277 ? 119.106 171.758 129.889 1.00 62.98 282 ASP A O 1
ATOM 2140 N N . LEU A 1 278 ? 120.730 172.787 131.052 1.00 49.30 283 LEU A N 1
ATOM 2141 C CA . LEU A 1 278 ? 121.190 171.532 131.633 1.00 49.30 283 LEU A CA 1
ATOM 2142 C C . LEU A 1 278 ? 120.163 170.917 132.573 1.00 49.30 283 LEU A C 1
ATOM 2143 O O . LEU A 1 278 ? 120.044 169.689 132.630 1.00 49.30 283 LEU A O 1
ATOM 2148 N N . VAL A 1 279 ? 119.415 171.742 133.309 1.00 57.74 284 VAL A N 1
ATOM 2149 C CA . VAL A 1 279 ? 118.476 171.206 134.294 1.00 57.74 284 VAL A CA 1
ATOM 2150 C C . VAL A 1 279 ? 117.495 170.222 133.670 1.00 57.74 284 VAL A C 1
ATOM 2151 O O . VAL A 1 279 ? 117.287 169.140 134.247 1.00 57.74 284 VAL A O 1
ATOM 2155 N N . PRO A 1 280 ? 116.855 170.516 132.535 1.00 52.08 285 PRO A N 1
ATOM 2156 C CA . PRO A 1 280 ? 116.001 169.495 131.908 1.00 52.08 285 PRO A CA 1
ATOM 2157 C C . PRO A 1 280 ? 116.751 168.213 131.602 1.00 52.08 285 PRO A C 1
ATOM 2158 O O . PRO A 1 280 ? 116.209 167.114 131.784 1.00 52.08 285 PRO A O 1
ATOM 2162 N N . ALA A 1 281 ? 118.001 168.327 131.149 1.00 49.49 286 ALA A N 1
ATOM 2163 C CA . ALA A 1 281 ? 118.805 167.139 130.899 1.00 49.49 286 ALA A CA 1
ATOM 2164 C C . ALA A 1 281 ? 119.055 166.361 132.181 1.00 49.49 286 ALA A C 1
ATOM 2165 O O . ALA A 1 281 ? 119.028 165.127 132.173 1.00 49.49 286 ALA A O 1
ATOM 2167 N N . PHE A 1 282 ? 119.301 167.059 133.291 1.00 46.49 287 PHE A N 1
ATOM 2168 C CA . PHE A 1 282 ? 119.510 166.365 134.556 1.00 46.49 287 PHE A CA 1
ATOM 2169 C C . PHE A 1 282 ? 118.249 165.641 135.006 1.00 46.49 287 PHE A C 1
ATOM 2170 O O . PHE A 1 282 ? 118.319 164.514 135.509 1.00 46.49 287 PHE A O 1
ATOM 2178 N N . GLN A 1 283 ? 117.086 166.274 134.847 1.00 55.45 288 GLN A N 1
ATOM 2179 C CA . GLN A 1 283 ? 115.839 165.601 135.195 1.00 55.45 288 GLN A CA 1
ATOM 2180 C C . GLN A 1 283 ? 115.640 164.355 134.341 1.00 55.45 288 GLN A C 1
ATOM 2181 O O . GLN A 1 283 ? 115.279 163.285 134.849 1.00 55.45 288 GLN A O 1
ATOM 2187 N N . ASN A 1 284 ? 115.886 164.472 133.034 1.00 48.24 289 ASN A N 1
ATOM 2188 C CA . ASN A 1 284 ? 115.764 163.309 132.163 1.00 48.24 289 ASN A CA 1
ATOM 2189 C C . ASN A 1 284 ? 116.722 162.204 132.579 1.00 48.24 289 ASN A C 1
ATOM 2190 O O . ASN A 1 284 ? 116.355 161.025 132.557 1.00 48.24 289 ASN A O 1
ATOM 2195 N N . LEU A 1 285 ? 117.951 162.560 132.956 1.00 40.08 290 LEU A N 1
ATOM 2196 C CA . LEU A 1 285 ? 118.905 161.564 133.427 1.00 40.08 290 LEU A CA 1
ATOM 2197 C C . LEU A 1 285 ? 118.428 160.880 134.699 1.00 40.08 290 LEU A C 1
ATOM 2198 O O . LEU A 1 285 ? 118.571 159.661 134.830 1.00 40.08 290 LEU A O 1
ATOM 2203 N N . MET A 1 286 ? 117.867 161.636 135.642 1.00 46.29 291 MET A N 1
ATOM 2204 C CA . MET A 1 286 ? 117.339 161.016 136.851 1.00 46.29 291 MET A CA 1
ATOM 2205 C C . MET A 1 286 ? 116.187 160.069 136.552 1.00 46.29 291 MET A C 1
ATOM 2206 O O . MET A 1 286 ? 116.105 158.994 137.155 1.00 46.29 291 MET A O 1
ATOM 2211 N N . LYS A 1 287 ? 115.299 160.436 135.628 1.00 50.43 292 LYS A N 1
ATOM 2212 C CA . LYS A 1 287 ? 114.139 159.615 135.301 1.00 50.43 292 LYS A CA 1
ATOM 2213 C C . LYS A 1 287 ? 114.440 158.591 134.210 1.00 50.43 292 LYS A C 1
ATOM 2214 O O . LYS A 1 287 ? 113.531 158.168 133.488 1.00 50.43 292 LYS A O 1
ATOM 2220 N N . ASP A 1 288 ? 115.697 158.181 134.080 1.00 46.83 293 ASP A N 1
ATOM 2221 C CA . ASP A 1 288 ? 116.086 157.236 133.046 1.00 46.83 293 ASP A CA 1
ATOM 2222 C C . ASP A 1 288 ? 115.601 155.830 133.384 1.00 46.83 293 ASP A C 1
ATOM 2223 O O . ASP A 1 288 ? 115.391 155.477 134.547 1.00 46.83 293 ASP A O 1
ATOM 2228 N N . CYS A 1 289 ? 115.426 155.020 132.338 1.00 53.94 294 CYS A N 1
ATOM 2229 C CA . CYS A 1 289 ? 114.949 153.653 132.506 1.00 53.94 294 CYS A CA 1
ATOM 2230 C C . CYS A 1 289 ? 116.025 152.704 133.010 1.00 53.94 294 CYS A C 1
ATOM 2231 O O . CYS A 1 289 ? 115.692 151.645 133.552 1.00 53.94 294 CYS A O 1
ATOM 2234 N N . GLU A 1 290 ? 117.298 153.049 132.843 1.00 51.53 295 GLU A N 1
ATOM 2235 C CA . GLU A 1 290 ? 118.375 152.190 133.304 1.00 51.53 295 GLU A CA 1
ATOM 2236 C C . GLU A 1 290 ? 118.522 152.306 134.821 1.00 51.53 295 GLU A C 1
ATOM 2237 O O . GLU A 1 290 ? 117.745 152.980 135.502 1.00 51.53 295 GLU A O 1
ATOM 2243 N N . ALA A 1 291 ? 119.531 151.629 135.359 1.00 49.64 296 ALA A N 1
ATOM 2244 C CA . ALA A 1 291 ? 119.862 151.708 136.776 1.00 49.64 296 ALA A CA 1
ATOM 2245 C C . ALA A 1 291 ? 121.186 152.402 137.041 1.00 49.64 296 ALA A C 1
ATOM 2246 O O . ALA A 1 291 ? 121.268 153.250 137.933 1.00 49.64 296 ALA A O 1
ATOM 2248 N N . GLU A 1 292 ? 122.228 152.065 136.279 1.00 55.39 297 GLU A N 1
ATOM 2249 C CA . GLU A 1 292 ? 123.508 152.742 136.438 1.00 55.39 297 GLU A CA 1
ATOM 2250 C C . GLU A 1 292 ? 123.393 154.227 136.133 1.00 55.39 297 GLU A C 1
ATOM 2251 O O . GLU A 1 292 ? 124.021 155.047 136.810 1.00 55.39 297 GLU A O 1
ATOM 2257 N N . VAL A 1 293 ? 122.606 154.591 135.120 1.00 42.68 298 VAL A N 1
ATOM 2258 C CA . VAL A 1 293 ? 122.414 156.002 134.809 1.00 42.68 298 VAL A CA 1
ATOM 2259 C C . VAL A 1 293 ? 121.780 156.723 135.988 1.00 42.68 298 VAL A C 1
ATOM 2260 O O . VAL A 1 293 ? 122.209 157.820 136.365 1.00 42.68 298 VAL A O 1
ATOM 2264 N N . ARG A 1 294 ? 120.748 156.126 136.586 1.00 47.57 299 ARG A N 1
ATOM 2265 C CA . ARG A 1 294 ? 120.103 156.754 137.733 1.00 47.57 299 ARG A CA 1
ATOM 2266 C C . ARG A 1 294 ? 121.064 156.882 138.905 1.00 47.57 299 ARG A C 1
ATOM 2267 O O . ARG A 1 294 ? 121.109 157.926 139.565 1.00 47.57 299 ARG A O 1
ATOM 2275 N N . ALA A 1 295 ? 121.847 155.837 139.179 1.00 53.12 300 ALA A N 1
ATOM 2276 C CA . ALA A 1 295 ? 122.801 155.907 140.281 1.00 53.12 300 ALA A CA 1
ATOM 2277 C C . ALA A 1 295 ? 123.816 157.021 140.058 1.00 53.12 300 ALA A C 1
ATOM 2278 O O . ALA A 1 295 ? 124.087 157.824 140.960 1.00 53.12 300 ALA A O 1
ATOM 2280 N N . ALA A 1 296 ? 124.387 157.087 138.853 1.00 46.93 301 ALA A N 1
ATOM 2281 C CA . ALA A 1 296 ? 125.384 158.110 138.562 1.00 46.93 301 ALA A CA 1
ATOM 2282 C C . ALA A 1 296 ? 124.783 159.504 138.665 1.00 46.93 301 ALA A C 1
ATOM 2283 O O . ALA A 1 296 ? 125.381 160.406 139.262 1.00 46.93 301 ALA A O 1
ATOM 2285 N N . ALA A 1 297 ? 123.593 159.701 138.097 1.00 46.96 302 ALA A N 1
ATOM 2286 C CA . ALA A 1 297 ? 122.961 161.011 138.160 1.00 46.96 302 ALA A CA 1
ATOM 2287 C C . ALA A 1 297 ? 122.616 161.412 139.583 1.00 46.96 302 ALA A C 1
ATOM 2288 O O . ALA A 1 297 ? 122.668 162.602 139.905 1.00 46.96 302 ALA A O 1
ATOM 2290 N N . SER A 1 298 ? 122.259 160.452 140.437 1.00 48.76 303 SER A N 1
ATOM 2291 C CA . SER A 1 298 ? 121.990 160.764 141.835 1.00 48.76 303 SER A CA 1
ATOM 2292 C C . SER A 1 298 ? 123.262 161.105 142.596 1.00 48.76 303 SER A C 1
ATOM 2293 O O . SER A 1 298 ? 123.234 161.960 143.487 1.00 48.76 303 SER A O 1
ATOM 2296 N N . HIS A 1 299 ? 124.380 160.457 142.260 1.00 47.36 304 HIS A N 1
ATOM 2297 C CA . HIS A 1 299 ? 125.624 160.720 142.978 1.00 47.36 304 HIS A CA 1
ATOM 2298 C C . HIS A 1 299 ? 125.991 162.197 142.963 1.00 47.36 304 HIS A C 1
ATOM 2299 O O . HIS A 1 299 ? 126.618 162.689 143.908 1.00 47.36 304 HIS A O 1
ATOM 2306 N N . LYS A 1 300 ? 125.621 162.921 141.907 1.00 46.92 305 LYS A N 1
ATOM 2307 C CA . LYS A 1 300 ? 125.988 164.322 141.749 1.00 46.92 305 LYS A CA 1
ATOM 2308 C C . LYS A 1 300 ? 124.831 165.263 142.070 1.00 46.92 305 LYS A C 1
ATOM 2309 O O . LYS A 1 300 ? 124.774 166.380 141.553 1.00 46.92 305 LYS A O 1
ATOM 2315 N N . VAL A 1 301 ? 123.898 164.828 142.917 1.00 51.40 306 VAL A N 1
ATOM 2316 C CA . VAL A 1 301 ? 122.779 165.693 143.276 1.00 51.40 306 VAL A CA 1
ATOM 2317 C C . VAL A 1 301 ? 123.264 166.890 144.082 1.00 51.40 306 VAL A C 1
ATOM 2318 O O . VAL A 1 301 ? 122.789 168.015 143.893 1.00 51.40 306 VAL A O 1
ATOM 2322 N N . LYS A 1 302 ? 124.210 166.670 144.995 1.00 56.52 307 LYS A N 1
ATOM 2323 C CA . LYS A 1 302 ? 124.682 167.747 145.858 1.00 56.52 307 LYS A CA 1
ATOM 2324 C C . LYS A 1 302 ? 125.655 168.666 145.129 1.00 56.52 307 LYS A C 1
ATOM 2325 O O . LYS A 1 302 ? 125.506 169.892 145.165 1.00 56.52 307 LYS A O 1
ATOM 2331 N N . GLU A 1 303 ? 126.662 168.091 144.467 1.00 62.01 308 GLU A N 1
ATOM 2332 C CA . GLU A 1 303 ? 127.647 168.912 143.772 1.00 62.01 308 GLU A CA 1
ATOM 2333 C C . GLU A 1 303 ? 126.997 169.794 142.718 1.00 62.01 308 GLU A C 1
ATOM 2334 O O . GLU A 1 303 ? 127.479 170.900 142.451 1.00 62.01 308 GLU A O 1
ATOM 2340 N N . PHE A 1 304 ? 125.909 169.327 142.107 1.00 54.43 309 PHE A N 1
ATOM 2341 C CA . PHE A 1 304 ? 125.231 170.116 141.086 1.00 54.43 309 PHE A CA 1
ATOM 2342 C C . PHE A 1 304 ? 124.438 171.259 141.708 1.00 54.43 309 PHE A C 1
ATOM 2343 O O . PHE A 1 304 ? 124.632 172.427 141.357 1.00 54.43 309 PHE A O 1
ATOM 2351 N N . CYS A 1 305 ? 123.543 170.938 142.643 1.00 65.92 310 CYS A N 1
ATOM 2352 C CA . CYS A 1 305 ? 122.732 171.971 143.277 1.00 65.92 310 CYS A CA 1
ATOM 2353 C C . CYS A 1 305 ? 123.578 172.993 144.018 1.00 65.92 310 CYS A C 1
ATOM 2354 O O . CYS A 1 305 ? 123.138 174.133 144.197 1.00 65.92 310 CYS A O 1
ATOM 2357 N N . GLU A 1 306 ? 124.781 172.617 144.450 1.00 70.65 311 GLU A N 1
ATOM 2358 C CA . GLU A 1 306 ? 125.641 173.538 145.180 1.00 70.65 311 GLU A CA 1
ATOM 2359 C C . GLU A 1 306 ? 126.276 174.594 144.286 1.00 70.65 311 GLU A C 1
ATOM 2360 O O . GLU A 1 306 ? 126.683 175.645 144.790 1.00 70.65 311 GLU A O 1
ATOM 2366 N N . ASN A 1 307 ? 126.374 174.342 142.982 1.00 63.49 312 ASN A N 1
ATOM 2367 C CA . ASN A 1 307 ? 127.025 175.260 142.058 1.00 63.49 312 ASN A CA 1
ATOM 2368 C C . ASN A 1 307 ? 126.037 176.037 141.198 1.00 63.49 312 ASN A C 1
ATOM 2369 O O . ASN A 1 307 ? 126.459 176.769 140.297 1.00 63.49 312 ASN A O 1
ATOM 2374 N N . LEU A 1 308 ? 124.739 175.900 141.449 1.00 65.58 313 LEU A N 1
ATOM 2375 C CA . LEU A 1 308 ? 123.757 176.653 140.690 1.00 65.58 313 LEU A CA 1
ATOM 2376 C C . LEU A 1 308 ? 123.881 178.143 141.002 1.00 65.58 313 LEU A C 1
ATOM 2377 O O . LEU A 1 308 ? 124.500 178.555 141.985 1.00 65.58 313 LEU A O 1
ATOM 2382 N N . SER A 1 309 ? 123.280 178.959 140.140 1.00 80.77 314 SER A N 1
ATOM 2383 C CA . SER A 1 309 ? 123.341 180.401 140.326 1.00 80.77 314 SER A CA 1
ATOM 2384 C C . SER A 1 309 ? 122.689 180.799 141.643 1.00 80.77 314 SER A C 1
ATOM 2385 O O . SER A 1 309 ? 121.658 180.249 142.039 1.00 80.77 314 SER A O 1
ATOM 2388 N N . ALA A 1 310 ? 123.303 181.766 142.327 1.00 95.92 315 ALA A N 1
ATOM 2389 C CA . ALA A 1 310 ? 122.768 182.232 143.601 1.00 95.92 315 ALA A CA 1
ATOM 2390 C C . ALA A 1 310 ? 121.485 183.033 143.435 1.00 95.92 315 ALA A C 1
ATOM 2391 O O . ALA A 1 310 ? 120.743 183.199 144.408 1.00 95.92 315 ALA A O 1
ATOM 2393 N N . ASP A 1 311 ? 121.208 183.533 142.230 1.00 106.68 316 ASP A N 1
ATOM 2394 C CA . ASP A 1 311 ? 120.017 184.349 142.022 1.00 106.68 316 ASP A CA 1
ATOM 2395 C C . ASP A 1 311 ? 118.747 183.556 142.302 1.00 106.68 316 ASP A C 1
ATOM 2396 O O . ASP A 1 311 ? 117.852 184.029 143.011 1.00 106.68 316 ASP A O 1
ATOM 2401 N N . CYS A 1 312 ? 118.652 182.343 141.758 1.00 99.70 317 CYS A N 1
ATOM 2402 C CA . CYS A 1 312 ? 117.446 181.532 141.875 1.00 99.70 317 CYS A CA 1
ATOM 2403 C C . CYS A 1 312 ? 117.745 180.110 142.333 1.00 99.70 317 CYS A C 1
ATOM 2404 O O . CYS A 1 312 ? 117.042 179.175 141.937 1.00 99.70 317 CYS A O 1
ATOM 2407 N N . ARG A 1 313 ? 118.773 179.923 143.162 1.00 81.09 318 ARG A N 1
ATOM 2408 C CA . ARG A 1 313 ? 119.127 178.578 143.603 1.00 81.09 318 ARG A CA 1
ATOM 2409 C C . ARG A 1 313 ? 117.973 177.919 144.348 1.00 81.09 318 ARG A C 1
ATOM 2410 O O . ARG A 1 313 ? 117.560 176.803 144.016 1.00 81.09 318 ARG A O 1
ATOM 2418 N N . GLU A 1 314 ? 117.430 178.604 145.356 1.00 89.16 319 GLU A N 1
ATOM 2419 C CA . GLU A 1 314 ? 116.381 178.001 146.171 1.00 89.16 319 GLU A CA 1
ATOM 2420 C C . GLU A 1 314 ? 115.123 177.736 145.354 1.00 89.16 319 GLU A C 1
ATOM 2421 O O . GLU A 1 314 ? 114.558 176.636 145.412 1.00 89.16 319 GLU A O 1
ATOM 2427 N N . ASN A 1 315 ? 114.752 178.697 144.502 1.00 88.54 320 ASN A N 1
ATOM 2428 C CA . ASN A 1 315 ? 113.546 178.540 143.643 1.00 88.54 320 ASN A CA 1
ATOM 2429 C C . ASN A 1 315 ? 113.707 177.292 142.770 1.00 88.54 320 ASN A C 1
ATOM 2430 O O . ASN A 1 315 ? 112.909 176.348 142.940 1.00 88.54 320 ASN A O 1
ATOM 2435 N N . VAL A 1 316 ? 114.698 177.291 141.873 1.00 83.88 321 VAL A N 1
ATOM 2436 C CA . VAL A 1 316 ? 114.888 176.143 140.937 1.00 83.88 321 VAL A CA 1
ATOM 2437 C C . VAL A 1 316 ? 114.891 174.843 141.754 1.00 83.88 321 VAL A C 1
ATOM 2438 O O . VAL A 1 316 ? 114.079 173.945 141.445 1.00 83.88 321 VAL A O 1
ATOM 2442 N N . ILE A 1 317 ? 115.769 174.757 142.755 1.00 79.57 322 ILE A N 1
ATOM 2443 C CA . ILE A 1 317 ? 115.877 173.514 143.573 1.00 79.57 322 ILE A CA 1
ATOM 2444 C C . ILE A 1 317 ? 114.471 173.073 144.002 1.00 79.57 322 ILE A C 1
ATOM 2445 O O . ILE A 1 317 ? 114.150 171.875 143.826 1.00 79.57 322 ILE A O 1
ATOM 2450 N N . MET A 1 318 ? 113.652 174.001 144.510 1.00 89.19 323 MET A N 1
ATOM 2451 C CA . MET A 1 318 ? 112.362 173.566 145.035 1.00 89.19 323 MET A CA 1
ATOM 2452 C C . MET A 1 318 ? 111.321 173.400 143.937 1.00 89.19 323 MET A C 1
ATOM 2453 O O . MET A 1 318 ? 110.311 172.719 144.143 1.00 89.19 323 MET A O 1
ATOM 2458 N N . SER A 1 319 ? 111.537 174.007 142.773 1.00 86.10 324 SER A N 1
ATOM 2459 C CA . SER A 1 319 ? 110.555 173.911 141.704 1.00 86.10 324 SER A CA 1
ATOM 2460 C C . SER A 1 319 ? 110.858 172.806 140.703 1.00 86.10 324 SER A C 1
ATOM 2461 O O . SER A 1 319 ? 109.929 172.285 140.076 1.00 86.10 324 SER A O 1
ATOM 2464 N N . GLN A 1 320 ? 112.124 172.429 140.530 1.00 74.02 325 GLN A N 1
ATOM 2465 C CA . GLN A 1 320 ? 112.478 171.470 139.492 1.00 74.02 325 GLN A CA 1
ATOM 2466 C C . GLN A 1 320 ? 113.106 170.196 140.031 1.00 74.02 325 GLN A C 1
ATOM 2467 O O . GLN A 1 320 ? 112.735 169.101 139.595 1.00 74.02 325 GLN A O 1
ATOM 2473 N N . ILE A 1 321 ? 114.049 170.298 140.968 1.00 73.50 326 ILE A N 1
ATOM 2474 C CA . ILE A 1 321 ? 114.832 169.130 141.356 1.00 73.50 326 ILE A CA 1
ATOM 2475 C C . ILE A 1 321 ? 114.208 168.336 142.498 1.00 73.50 326 ILE A C 1
ATOM 2476 O O . ILE A 1 321 ? 114.382 167.111 142.555 1.00 73.50 326 ILE A O 1
ATOM 2481 N N . LEU A 1 322 ? 113.482 168.990 143.398 1.00 77.71 327 LEU A N 1
ATOM 2482 C CA . LEU A 1 322 ? 112.974 168.341 144.600 1.00 77.71 327 LEU A CA 1
ATOM 2483 C C . LEU A 1 322 ? 112.086 167.147 144.267 1.00 77.71 327 LEU A C 1
ATOM 2484 O O . LEU A 1 322 ? 112.263 166.069 144.847 1.00 77.71 327 LEU A O 1
ATOM 2489 N N . PRO A 1 323 ? 111.117 167.293 143.360 1.00 77.40 328 PRO A N 1
ATOM 2490 C CA . PRO A 1 323 ? 110.251 166.147 143.038 1.00 77.40 328 PRO A CA 1
ATOM 2491 C C . PRO A 1 323 ? 111.014 164.932 142.541 1.00 77.40 328 PRO A C 1
ATOM 2492 O O . PRO A 1 323 ? 110.634 163.796 142.858 1.00 77.40 328 PRO A O 1
ATOM 2496 N N . CYS A 1 324 ? 112.081 165.134 141.766 1.00 80.78 329 CYS A N 1
ATOM 2497 C CA . CYS A 1 324 ? 112.862 163.998 141.289 1.00 80.78 329 CYS A CA 1
ATOM 2498 C C . CYS A 1 324 ? 113.500 163.243 142.447 1.00 80.78 329 CYS A C 1
ATOM 2499 O O . CYS A 1 324 ? 113.486 162.008 142.471 1.00 80.78 329 CYS A O 1
ATOM 2502 N N . ILE A 1 325 ? 114.060 163.965 143.421 1.00 71.81 330 ILE A N 1
ATOM 2503 C CA . ILE A 1 325 ? 114.625 163.307 144.594 1.00 71.81 330 ILE A CA 1
ATOM 2504 C C . ILE A 1 325 ? 113.532 162.608 145.389 1.00 71.81 330 ILE A C 1
ATOM 2505 O O . ILE A 1 325 ? 113.730 161.503 145.909 1.00 71.81 330 ILE A O 1
ATOM 2510 N N . LYS A 1 326 ? 112.368 163.248 145.514 1.00 71.75 331 LYS A N 1
ATOM 2511 C CA . LYS A 1 326 ? 111.267 162.629 146.240 1.00 71.75 331 LYS A CA 1
ATOM 2512 C C . LYS A 1 326 ? 110.871 161.304 145.612 1.00 71.75 331 LYS A C 1
ATOM 2513 O O . LYS A 1 326 ? 110.598 160.333 146.326 1.00 71.75 331 LYS A O 1
ATOM 2519 N N . GLU A 1 327 ? 110.828 161.245 144.282 1.00 77.99 332 GLU A N 1
ATOM 2520 C CA . GLU A 1 327 ? 110.525 159.984 143.617 1.00 77.99 332 GLU A CA 1
ATOM 2521 C C . GLU A 1 327 ? 111.665 158.983 143.770 1.00 77.99 332 GLU A C 1
ATOM 2522 O O . GLU A 1 327 ? 111.421 157.791 143.988 1.00 77.99 332 GLU A O 1
ATOM 2528 N N . LEU A 1 328 ? 112.911 159.445 143.659 1.00 64.62 333 LEU A N 1
ATOM 2529 C CA . LEU A 1 328 ? 114.051 158.538 143.742 1.00 64.62 333 LEU A CA 1
ATOM 2530 C C . LEU A 1 328 ? 114.176 157.911 145.122 1.00 64.62 333 LEU A C 1
ATOM 2531 O O . LEU A 1 328 ? 114.712 156.805 145.251 1.00 64.62 333 LEU A O 1
ATOM 2536 N N . VAL A 1 329 ? 113.692 158.594 146.160 1.00 70.40 334 VAL A N 1
ATOM 2537 C CA . VAL A 1 329 ? 113.845 158.077 147.518 1.00 70.40 334 VAL A CA 1
ATOM 2538 C C . VAL A 1 329 ? 113.200 156.704 147.646 1.00 70.40 334 VAL A C 1
ATOM 2539 O O . VAL A 1 329 ? 113.718 155.821 148.340 1.00 70.40 334 VAL A O 1
ATOM 2543 N N . SER A 1 330 ? 112.061 156.502 146.988 1.00 73.08 335 SER A N 1
ATOM 2544 C CA . SER A 1 330 ? 111.330 155.237 147.040 1.00 73.08 335 SER A CA 1
ATOM 2545 C C . SER A 1 330 ? 111.620 154.364 145.828 1.00 73.08 335 SER A C 1
ATOM 2546 O O . SER A 1 330 ? 110.745 153.640 145.346 1.00 73.08 335 SER A O 1
ATOM 2549 N N . ASP A 1 331 ? 112.847 154.413 145.317 1.00 67.79 336 ASP A N 1
ATOM 2550 C CA . ASP A 1 331 ? 113.206 153.642 144.138 1.00 67.79 336 ASP A CA 1
ATOM 2551 C C . ASP A 1 331 ? 113.283 152.153 144.469 1.00 67.79 336 ASP A C 1
ATOM 2552 O O . ASP A 1 331 ? 113.333 151.741 145.631 1.00 67.79 336 ASP A O 1
ATOM 2557 N N . ALA A 1 332 ? 113.290 151.337 143.416 1.00 72.86 337 ALA A N 1
ATOM 2558 C CA . ALA A 1 332 ? 113.337 149.890 143.563 1.00 72.86 337 ALA A CA 1
ATOM 2559 C C . ALA A 1 332 ? 114.756 149.346 143.650 1.00 72.86 337 ALA A C 1
ATOM 2560 O O . ALA A 1 332 ? 114.976 148.320 144.304 1.00 72.86 337 ALA A O 1
ATOM 2562 N N . ASN A 1 333 ? 115.720 149.998 143.008 1.00 72.24 338 ASN A N 1
ATOM 2563 C CA . ASN A 1 333 ? 117.092 149.524 143.047 1.00 72.24 338 ASN A CA 1
ATOM 2564 C C . ASN A 1 333 ? 117.743 149.879 144.381 1.00 72.24 338 ASN A C 1
ATOM 2565 O O . ASN A 1 333 ? 117.254 150.715 145.143 1.00 72.24 338 ASN A O 1
ATOM 2570 N N . GLN A 1 334 ? 118.867 149.221 144.664 1.00 70.72 339 GLN A N 1
ATOM 2571 C CA . GLN A 1 334 ? 119.576 149.427 145.920 1.00 70.72 339 GLN A CA 1
ATOM 2572 C C . GLN A 1 334 ? 120.687 150.461 145.786 1.00 70.72 339 GLN A C 1
ATOM 2573 O O . GLN A 1 334 ? 120.837 151.332 146.650 1.00 70.72 339 GLN A O 1
ATOM 2579 N N . HIS A 1 335 ? 121.473 150.374 144.712 1.00 66.86 340 HIS A N 1
ATOM 2580 C CA . HIS A 1 335 ? 122.557 151.330 144.520 1.00 66.86 340 HIS A CA 1
ATOM 2581 C C . HIS A 1 335 ? 122.022 152.750 144.419 1.00 66.86 340 HIS A C 1
ATOM 2582 O O . HIS A 1 335 ? 122.624 153.686 144.954 1.00 66.86 340 HIS A O 1
ATOM 2589 N N . VAL A 1 336 ? 120.893 152.932 143.733 1.00 55.85 341 VAL A N 1
ATOM 2590 C CA . VAL A 1 336 ? 120.307 154.263 143.612 1.00 55.85 341 VAL A CA 1
ATOM 2591 C C . VAL A 1 336 ? 119.981 154.824 1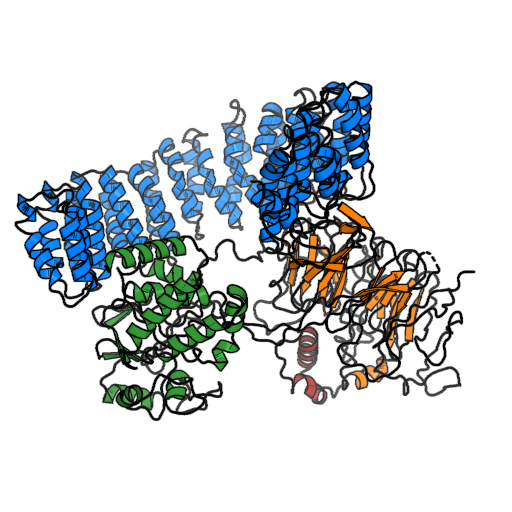44.988 1.00 55.85 341 VAL A C 1
ATOM 2592 O O . VAL A 1 336 ? 120.328 155.966 145.313 1.00 55.85 341 VAL A O 1
ATOM 2596 N N . LYS A 1 337 ? 119.304 154.027 145.816 1.00 61.57 342 LYS A N 1
ATOM 2597 C CA . LYS A 1 337 ? 118.917 154.501 147.139 1.00 61.57 342 LYS A CA 1
ATOM 2598 C C . LYS A 1 337 ? 120.138 154.806 147.993 1.00 61.57 342 LYS A C 1
ATOM 2599 O O . LYS A 1 337 ? 120.184 155.836 148.675 1.00 61.57 342 LYS A O 1
ATOM 2605 N N . SER A 1 338 ? 121.141 153.927 147.968 1.00 61.25 343 SER A N 1
ATOM 2606 C CA . SER A 1 338 ? 122.333 154.157 148.777 1.00 61.25 343 SER A CA 1
ATOM 2607 C C . SER A 1 338 ? 123.051 155.428 148.343 1.00 61.25 343 SER A C 1
ATOM 2608 O O . SER A 1 338 ? 123.443 156.255 149.178 1.00 61.25 343 SER A O 1
ATOM 2611 N N . ALA A 1 339 ? 123.227 155.606 147.033 1.00 55.61 344 ALA A N 1
ATOM 2612 C CA . ALA A 1 339 ? 123.904 156.795 146.537 1.00 55.61 344 ALA A CA 1
ATOM 2613 C C . ALA A 1 339 ? 123.136 158.059 146.884 1.00 55.61 344 ALA A C 1
ATOM 2614 O O . ALA A 1 339 ? 123.743 159.056 147.287 1.00 55.61 344 ALA A O 1
ATOM 2616 N N . LEU A 1 340 ? 121.811 158.044 146.739 1.00 52.81 345 LEU A N 1
ATOM 2617 C CA . LEU A 1 340 ? 121.032 159.226 147.087 1.00 52.81 345 LEU A CA 1
ATOM 2618 C C . LEU A 1 340 ? 121.130 159.529 148.575 1.00 52.81 345 LEU A C 1
ATOM 2619 O O . LEU A 1 340 ? 121.229 160.697 148.971 1.00 52.81 345 LEU A O 1
ATOM 2624 N N . ALA A 1 341 ? 121.082 158.494 149.415 1.00 58.81 346 ALA A N 1
ATOM 2625 C CA . ALA A 1 341 ? 121.155 158.703 150.855 1.00 58.81 346 ALA A CA 1
ATOM 2626 C C . ALA A 1 341 ? 122.496 159.298 151.254 1.00 58.81 346 ALA A C 1
ATOM 2627 O O . ALA A 1 341 ? 122.565 160.188 152.108 1.00 58.81 346 ALA A O 1
ATOM 2629 N N . SER A 1 342 ? 123.578 158.820 150.639 1.00 63.83 347 SER A N 1
ATOM 2630 C CA . SER A 1 342 ? 124.906 159.257 151.052 1.00 63.83 347 SER A CA 1
ATOM 2631 C C . SER A 1 342 ? 125.139 160.747 150.844 1.00 63.83 347 SER A C 1
ATOM 2632 O O . SER A 1 342 ? 126.077 161.291 151.435 1.00 63.83 347 SER A O 1
ATOM 2635 N N . VAL A 1 343 ? 124.329 161.421 150.030 1.00 60.36 348 VAL A N 1
ATOM 2636 C CA . VAL A 1 343 ? 124.615 162.810 149.688 1.00 60.36 348 VAL A CA 1
ATOM 2637 C C . VAL A 1 343 ? 123.391 163.700 149.867 1.00 60.36 348 VAL A C 1
ATOM 2638 O O . VAL A 1 343 ? 123.473 164.918 149.677 1.00 60.36 348 VAL A O 1
ATOM 2642 N N . ILE A 1 344 ? 122.252 163.117 150.252 1.00 63.25 349 ILE A N 1
ATOM 2643 C CA . ILE A 1 344 ? 121.071 163.949 150.470 1.00 63.25 349 ILE A CA 1
ATOM 2644 C C . ILE A 1 344 ? 121.327 164.992 151.551 1.00 63.25 349 ILE A C 1
ATOM 2645 O O . ILE A 1 344 ? 120.561 165.956 151.691 1.00 63.25 349 ILE A O 1
ATOM 2650 N N . MET A 1 345 ? 122.416 164.858 152.306 1.00 74.47 350 MET A N 1
ATOM 2651 C CA . MET A 1 345 ? 122.610 165.786 153.456 1.00 74.47 350 MET A CA 1
ATOM 2652 C C . MET A 1 345 ? 123.132 167.162 153.000 1.00 74.47 350 MET A C 1
ATOM 2653 O O . MET A 1 345 ? 123.050 168.112 153.810 1.00 74.47 350 MET A O 1
ATOM 2658 N N . GLY A 1 346 ? 123.628 167.277 151.765 1.00 77.91 351 GLY A N 1
ATOM 2659 C CA . GLY A 1 346 ? 124.099 168.548 151.257 1.00 77.91 351 GLY A CA 1
ATOM 2660 C C . GLY A 1 346 ? 123.010 169.529 150.873 1.00 77.91 351 GLY A C 1
ATOM 2661 O O . GLY A 1 346 ? 123.249 170.736 150.774 1.00 77.91 351 GLY A O 1
ATOM 2662 N N . LEU A 1 347 ? 121.800 169.028 150.668 1.00 73.47 352 LEU A N 1
ATOM 2663 C CA . LEU A 1 347 ? 120.670 169.882 150.329 1.00 73.47 352 LEU A CA 1
ATOM 2664 C C . LEU A 1 347 ? 120.090 170.616 151.534 1.00 73.47 352 LEU A C 1
ATOM 2665 O O . LEU A 1 347 ? 119.366 171.605 151.356 1.00 73.47 352 LEU A O 1
ATOM 2670 N N . SER A 1 348 ? 120.383 170.162 152.756 1.00 76.19 353 SER A N 1
ATOM 2671 C CA . SER A 1 348 ? 119.791 170.815 153.921 1.00 76.19 353 SER A CA 1
ATOM 2672 C C . SER A 1 348 ? 120.282 172.247 154.076 1.00 76.19 353 SER A C 1
ATOM 2673 O O . SER A 1 348 ? 119.445 173.148 154.258 1.00 76.19 353 SER A O 1
ATOM 2676 N N . PRO A 1 349 ? 121.583 172.539 154.014 1.00 73.93 354 PRO A N 1
ATOM 2677 C CA . PRO A 1 349 ? 122.053 173.913 154.231 1.00 73.93 354 PRO A CA 1
ATOM 2678 C C . PRO A 1 349 ? 121.835 174.850 153.054 1.00 73.93 354 PRO A C 1
ATOM 2679 O O . PRO A 1 349 ? 122.423 175.935 153.035 1.00 73.93 354 PRO A O 1
ATOM 2683 N N . ILE A 1 350 ? 120.965 174.478 152.112 1.00 77.45 355 ILE A N 1
ATOM 2684 C CA . ILE A 1 350 ? 120.772 175.306 150.881 1.00 77.45 355 ILE A CA 1
ATOM 2685 C C . ILE A 1 350 ? 119.424 176.038 150.958 1.00 77.45 355 ILE A C 1
ATOM 2686 O O . ILE A 1 350 ? 119.167 176.905 150.093 1.00 77.45 355 ILE A O 1
ATOM 2691 N N . LEU A 1 351 ? 118.615 175.752 151.977 1.00 85.21 356 LEU A N 1
ATOM 2692 C CA . LEU A 1 351 ? 117.266 176.295 152.055 1.00 85.21 356 LEU A CA 1
ATOM 2693 C C . LEU A 1 351 ? 117.081 177.281 153.199 1.00 85.21 356 LEU A C 1
ATOM 2694 O O . LEU A 1 351 ? 116.425 178.312 153.023 1.00 85.21 356 LEU A O 1
ATOM 2699 N N . GLY A 1 352 ? 117.644 176.997 154.372 1.00 92.27 357 GLY A N 1
ATOM 2700 C CA . GLY A 1 352 ? 117.486 177.870 155.521 1.00 92.27 357 GLY A CA 1
ATOM 2701 C C . GLY A 1 352 ? 116.880 177.149 156.707 1.00 92.27 357 GLY A C 1
ATOM 2702 O O . GLY A 1 352 ? 116.517 177.765 157.713 1.00 92.27 357 GLY A O 1
ATOM 2703 N N . LYS A 1 353 ? 116.759 175.830 156.572 1.00 104.19 358 LYS A N 1
ATOM 2704 C CA . LYS A 1 353 ? 116.220 174.923 157.580 1.00 104.19 358 LYS A CA 1
ATOM 2705 C C . LYS A 1 353 ? 114.705 175.040 157.692 1.00 104.19 358 LYS A C 1
ATOM 2706 O O . LYS A 1 353 ? 114.049 174.119 158.186 1.00 104.19 358 LYS A O 1
ATOM 2712 N N . ASP A 1 354 ? 114.124 176.083 157.101 1.00 99.63 359 ASP A N 1
ATOM 2713 C CA . ASP A 1 354 ? 112.671 176.201 157.099 1.00 99.63 359 ASP A CA 1
ATOM 2714 C C . ASP A 1 354 ? 112.086 175.234 156.078 1.00 99.63 359 ASP A C 1
ATOM 2715 O O . ASP A 1 354 ? 111.302 174.341 156.423 1.00 99.63 359 ASP A O 1
ATOM 2720 N N . ASN A 1 355 ? 112.467 175.400 154.810 1.00 96.80 360 ASN A N 1
ATOM 2721 C CA . ASN A 1 355 ? 112.129 174.399 153.808 1.00 96.80 360 ASN A CA 1
ATOM 2722 C C . ASN A 1 355 ? 112.667 173.033 154.201 1.00 96.80 360 ASN A C 1
ATOM 2723 O O . ASN A 1 355 ? 112.068 172.009 153.858 1.00 96.80 360 ASN A O 1
ATOM 2728 N N . THR A 1 356 ? 113.786 172.997 154.927 1.00 90.68 361 THR A N 1
ATOM 2729 C CA . THR A 1 356 ? 114.290 171.732 155.446 1.00 90.68 361 THR A CA 1
ATOM 2730 C C . THR A 1 356 ? 113.217 171.020 156.257 1.00 90.68 361 THR A C 1
ATOM 2731 O O . THR A 1 356 ? 112.763 169.932 155.891 1.00 90.68 361 THR A O 1
ATOM 2735 N N . ILE A 1 357 ? 112.771 171.660 157.336 1.00 94.08 362 ILE A N 1
ATOM 2736 C CA . ILE A 1 357 ? 111.745 171.018 158.210 1.00 94.08 362 ILE A CA 1
ATOM 2737 C C . ILE A 1 357 ? 110.475 170.759 157.382 1.00 94.08 362 ILE A C 1
ATOM 2738 O O . ILE A 1 357 ? 109.848 169.695 157.590 1.00 94.08 362 ILE A O 1
ATOM 2743 N N . GLU A 1 358 ? 110.132 171.654 156.449 1.00 97.01 363 GLU A N 1
ATOM 2744 C CA . GLU A 1 358 ? 108.877 171.508 155.718 1.00 97.01 363 GLU A CA 1
ATOM 2745 C C . GLU A 1 358 ? 108.881 170.272 154.822 1.00 97.01 363 GLU A C 1
ATOM 2746 O O . GLU A 1 358 ? 107.892 169.531 154.771 1.00 97.01 363 GLU A O 1
ATOM 2752 N N . HIS A 1 359 ? 109.958 170.015 154.074 1.00 88.87 364 HIS A N 1
ATOM 2753 C CA . HIS A 1 359 ? 109.847 168.861 153.131 1.00 88.87 364 HIS A CA 1
ATOM 2754 C C . HIS A 1 359 ? 111.029 167.887 153.207 1.00 88.87 364 HIS A C 1
ATOM 2755 O O . HIS A 1 359 ? 110.873 166.746 152.720 1.00 88.87 364 HIS A O 1
ATOM 2762 N N . LEU A 1 360 ? 112.169 168.300 153.759 1.00 92.97 365 LEU A N 1
ATOM 2763 C CA . LEU A 1 360 ? 113.336 167.380 153.747 1.00 92.97 365 LEU A CA 1
ATOM 2764 C C . LEU A 1 360 ? 113.136 166.312 154.834 1.00 92.97 365 LEU A C 1
ATOM 2765 O O . LEU A 1 360 ? 113.508 165.144 154.587 1.00 92.97 365 LEU A O 1
ATOM 2770 N N . LEU A 1 361 ? 112.531 166.688 155.964 1.00 92.96 366 LEU A N 1
ATOM 2771 C CA . LEU A 1 361 ? 112.342 165.746 157.104 1.00 92.96 366 LEU A CA 1
ATOM 2772 C C . LEU A 1 361 ? 111.702 164.414 156.650 1.00 92.96 366 LEU A C 1
ATOM 2773 O O . LEU A 1 361 ? 112.279 163.365 156.984 1.00 92.96 366 LEU A O 1
ATOM 2778 N N . PRO A 1 362 ? 110.528 164.366 155.977 1.00 93.54 367 PRO A N 1
ATOM 2779 C CA . PRO A 1 362 ? 109.876 163.067 155.620 1.00 93.54 367 PRO A CA 1
ATOM 2780 C C . PRO A 1 362 ? 110.880 162.118 154.979 1.00 93.54 367 PRO A C 1
ATOM 2781 O O . PRO A 1 362 ? 111.087 161.003 155.507 1.00 93.54 367 PRO A O 1
ATOM 2785 N N . LEU A 1 363 ? 111.476 162.532 153.860 1.00 86.39 368 LEU A N 1
ATOM 2786 C CA . LEU A 1 363 ? 112.452 161.713 153.155 1.00 86.39 368 LEU A CA 1
ATOM 2787 C C . LEU A 1 363 ? 113.455 161.128 154.135 1.00 86.39 368 LEU A C 1
ATOM 2788 O O . LEU A 1 363 ? 113.862 159.966 154.003 1.00 86.39 368 LEU A O 1
ATOM 2793 N N . PHE A 1 364 ? 113.863 161.923 155.129 1.00 85.10 369 PHE A N 1
ATOM 2794 C CA . PHE A 1 364 ? 114.859 161.458 156.086 1.00 85.10 369 PHE A CA 1
ATOM 2795 C C . PHE A 1 364 ? 114.329 160.255 156.862 1.00 85.10 369 PHE A C 1
ATOM 2796 O O . PHE A 1 364 ? 115.017 159.237 157.021 1.00 85.10 369 PHE A O 1
ATOM 2804 N N . LEU A 1 365 ? 113.091 160.360 157.346 1.00 91.65 370 LEU A N 1
ATOM 2805 C CA . LEU A 1 365 ? 112.468 159.252 158.062 1.00 91.65 370 LEU A CA 1
ATOM 2806 C C . LEU A 1 365 ? 112.267 158.037 157.162 1.00 91.65 370 LEU A C 1
ATOM 2807 O O . LEU A 1 365 ? 112.489 156.900 157.590 1.00 91.65 370 LEU A O 1
ATOM 2812 N N . ALA A 1 366 ? 111.847 158.248 155.914 1.00 87.90 371 ALA A N 1
ATOM 2813 C CA . ALA A 1 366 ? 111.702 157.118 155.006 1.00 87.90 371 ALA A CA 1
ATOM 2814 C C . ALA A 1 366 ? 113.025 156.386 154.850 1.00 87.90 371 ALA A C 1
ATOM 2815 O O . ALA A 1 366 ? 113.084 155.155 154.944 1.00 87.90 371 ALA A O 1
ATOM 2817 N N . GLN A 1 367 ? 114.106 157.137 154.630 1.00 85.13 372 GLN A N 1
ATOM 2818 C CA . GLN A 1 367 ? 115.414 156.514 154.487 1.00 85.13 372 GLN A CA 1
ATOM 2819 C C . GLN A 1 367 ? 115.817 155.770 155.750 1.00 85.13 372 GLN A C 1
ATOM 2820 O O . GLN A 1 367 ? 116.315 154.642 155.671 1.00 85.13 372 GLN A O 1
ATOM 2826 N N . LEU A 1 368 ? 115.610 156.374 156.921 1.00 84.11 373 LEU A N 1
ATOM 2827 C CA . LEU A 1 368 ? 115.977 155.690 158.157 1.00 84.11 373 LEU A CA 1
ATOM 2828 C C . LEU A 1 368 ? 115.167 154.412 158.339 1.00 84.11 373 LEU A C 1
ATOM 2829 O O . LEU A 1 368 ? 115.708 153.375 158.735 1.00 84.11 373 LEU A O 1
ATOM 2834 N N . LYS A 1 369 ? 113.874 154.462 158.038 1.00 85.35 374 LYS A N 1
ATOM 2835 C CA . LYS A 1 369 ? 112.989 153.316 158.190 1.00 85.35 374 LYS A CA 1
ATOM 2836 C C . LYS A 1 369 ? 113.204 152.257 157.119 1.00 85.35 374 LYS A C 1
ATOM 2837 O O . LYS A 1 369 ? 112.609 151.179 157.211 1.00 85.35 374 LYS A O 1
ATOM 2843 N N . ASP A 1 370 ? 114.028 152.536 156.113 1.00 83.32 375 ASP A N 1
ATOM 2844 C CA . ASP A 1 370 ? 114.289 151.556 155.068 1.00 83.32 375 ASP A CA 1
ATOM 2845 C C . ASP A 1 370 ? 114.819 150.267 155.680 1.00 83.32 375 ASP A C 1
ATOM 2846 O O . ASP A 1 370 ? 115.660 150.297 156.583 1.00 83.32 375 ASP A O 1
ATOM 2851 N N . GLU A 1 371 ? 114.328 149.133 155.188 1.00 91.34 376 GLU A N 1
ATOM 2852 C CA . GLU A 1 371 ? 114.728 147.834 155.709 1.00 91.34 376 GLU A CA 1
ATOM 2853 C C . GLU A 1 371 ? 115.953 147.264 155.006 1.00 91.34 376 GLU A C 1
ATOM 2854 O O . GLU A 1 371 ? 116.321 146.114 155.272 1.00 91.34 376 GLU A O 1
ATOM 2860 N N . CYS A 1 372 ? 116.588 148.031 154.123 1.00 87.13 377 CYS A N 1
ATOM 2861 C CA . CYS A 1 372 ? 117.811 147.591 153.479 1.00 87.13 377 CYS A CA 1
ATOM 2862 C C . CYS A 1 372 ? 119.021 148.169 154.198 1.00 87.13 377 CYS A C 1
ATOM 2863 O O . CYS A 1 372 ? 118.984 149.320 154.646 1.00 87.13 377 CYS A O 1
ATOM 2866 N N . PRO A 1 373 ? 120.100 147.403 154.332 1.00 88.78 378 PRO A N 1
ATOM 2867 C CA . PRO A 1 373 ? 121.278 147.911 155.044 1.00 88.78 378 PRO A CA 1
ATOM 2868 C C . PRO A 1 373 ? 122.108 148.877 154.215 1.00 88.78 378 PRO A C 1
ATOM 2869 O O . PRO A 1 373 ? 121.941 148.997 152.997 1.00 88.78 378 PRO A O 1
ATOM 2873 N N . GLU A 1 374 ? 123.007 149.576 154.900 1.00 86.41 379 GLU A N 1
ATOM 2874 C CA . GLU A 1 374 ? 123.953 150.525 154.324 1.00 86.41 379 GLU A CA 1
ATOM 2875 C C . GLU A 1 374 ? 123.249 151.820 153.938 1.00 86.41 379 GLU A C 1
ATOM 2876 O O . GLU A 1 374 ? 123.874 152.885 153.935 1.00 86.41 379 GLU A O 1
ATOM 2882 N N . VAL A 1 375 ? 121.923 151.784 153.820 1.00 72.69 380 VAL A N 1
ATOM 2883 C CA . VAL A 1 375 ? 121.182 153.025 153.636 1.00 72.69 380 VAL A CA 1
ATOM 2884 C C . VAL A 1 375 ? 121.086 153.769 154.955 1.00 72.69 380 VAL A C 1
ATOM 2885 O O . VAL A 1 375 ? 121.330 154.979 155.024 1.00 72.69 380 VAL A O 1
ATOM 2889 N N . ARG A 1 376 ? 120.750 153.048 156.025 1.00 80.11 381 ARG A N 1
ATOM 2890 C CA . ARG A 1 376 ? 120.779 153.641 157.354 1.00 80.11 381 ARG A CA 1
ATOM 2891 C C . ARG A 1 376 ? 122.183 154.107 157.708 1.00 80.11 381 ARG A C 1
ATOM 2892 O O . ARG A 1 376 ? 122.358 155.179 158.296 1.00 80.11 381 ARG A O 1
ATOM 2900 N N . LEU A 1 377 ? 123.199 153.318 157.357 1.00 77.86 382 LEU A N 1
ATOM 2901 C CA . LEU A 1 377 ? 124.567 153.712 157.672 1.00 77.86 382 LEU A CA 1
ATOM 2902 C C . LEU A 1 377 ? 124.935 155.016 156.974 1.00 77.86 382 LEU A C 1
ATOM 2903 O O . LEU A 1 377 ? 125.475 155.936 157.600 1.00 77.86 382 LEU A O 1
ATOM 2908 N N . ASN A 1 378 ? 124.638 155.122 155.675 1.00 69.18 383 ASN A N 1
ATOM 2909 C CA . ASN A 1 378 ? 124.966 156.347 154.954 1.00 69.18 383 ASN A CA 1
ATOM 2910 C C . ASN A 1 378 ? 124.175 157.538 155.478 1.00 69.18 383 ASN A C 1
ATOM 2911 O O . ASN A 1 378 ? 124.730 158.630 155.640 1.00 69.18 383 ASN A O 1
ATOM 2916 N N . ILE A 1 379 ? 122.884 157.351 155.757 1.00 64.48 384 ILE A N 1
ATOM 2917 C CA . ILE A 1 379 ? 122.076 158.460 156.250 1.00 64.48 384 ILE A CA 1
ATOM 2918 C C . ILE A 1 379 ? 122.565 158.927 157.615 1.00 64.48 384 ILE A C 1
ATOM 2919 O O . ILE A 1 379 ? 122.581 160.129 157.903 1.00 64.48 384 ILE A O 1
ATOM 2924 N N . ILE A 1 380 ? 122.968 157.993 158.479 1.00 71.17 385 ILE A N 1
ATOM 2925 C CA . ILE A 1 380 ? 123.430 158.363 159.812 1.00 71.17 385 ILE A CA 1
ATOM 2926 C C . ILE A 1 380 ? 124.784 159.058 159.748 1.00 71.17 385 ILE A C 1
ATOM 2927 O O . ILE A 1 380 ? 125.016 160.058 160.438 1.00 71.17 385 ILE A O 1
ATOM 2932 N N . SER A 1 381 ? 125.701 158.544 158.925 1.00 76.45 386 SER A N 1
ATOM 2933 C CA . SER A 1 381 ? 127.084 159.004 158.997 1.00 76.45 386 SER A CA 1
ATOM 2934 C C . SER A 1 381 ? 127.218 160.489 158.688 1.00 76.45 386 SER A C 1
ATOM 2935 O O . SER A 1 381 ? 128.170 161.131 159.146 1.00 76.45 386 SER A O 1
ATOM 2938 N N . ASN A 1 382 ? 126.269 161.042 157.926 1.00 80.60 387 ASN A N 1
ATOM 2939 C CA . ASN A 1 382 ? 126.403 162.463 157.492 1.00 80.60 387 ASN A CA 1
ATOM 2940 C C . ASN A 1 382 ? 125.400 163.364 158.222 1.00 80.60 387 ASN A C 1
ATOM 2941 O O . ASN A 1 382 ? 125.145 164.481 157.721 1.00 80.60 387 ASN A O 1
ATOM 2946 N N . LEU A 1 383 ? 124.856 162.902 159.352 1.00 84.06 388 LEU A N 1
ATOM 2947 C CA . LEU A 1 383 ? 123.819 163.677 160.088 1.00 84.06 388 LEU A CA 1
ATOM 2948 C C . LEU A 1 383 ? 124.344 165.075 160.447 1.00 84.06 388 LEU A C 1
ATOM 2949 O O . LEU A 1 383 ? 123.507 165.973 160.686 1.00 84.06 388 LEU A O 1
ATOM 2954 N N . ASP A 1 384 ? 125.667 165.254 160.484 1.00 99.02 389 ASP A N 1
ATOM 2955 C CA . ASP A 1 384 ? 126.254 166.559 160.900 1.00 99.02 389 ASP A CA 1
ATOM 2956 C C . ASP A 1 384 ? 125.504 167.720 160.240 1.00 99.02 389 ASP A C 1
ATOM 2957 O O . ASP A 1 384 ? 125.235 168.716 160.941 1.00 99.02 389 ASP A O 1
ATOM 2962 N N . CYS A 1 385 ? 125.205 167.608 158.943 1.00 98.75 390 CYS A N 1
ATOM 2963 C CA . CYS A 1 385 ? 124.537 168.713 158.206 1.00 98.75 390 CYS A CA 1
ATOM 2964 C C . CYS A 1 385 ? 123.313 169.215 158.990 1.00 98.75 390 CYS A C 1
ATOM 2965 O O . CYS A 1 385 ? 123.365 170.358 159.486 1.00 98.75 390 CYS A O 1
ATOM 2968 N N . VAL A 1 386 ? 122.257 168.402 159.088 1.00 94.69 391 VAL A N 1
ATOM 2969 C CA . VAL A 1 386 ? 121.010 168.870 159.769 1.00 94.69 391 VAL A CA 1
ATOM 2970 C C . VAL A 1 386 ? 121.361 169.240 161.221 1.00 94.69 391 VAL A C 1
ATOM 2971 O O . VAL A 1 386 ? 120.825 170.241 161.719 1.00 94.69 391 VAL A O 1
ATOM 2975 N N . ASN A 1 387 ? 122.264 168.490 161.853 1.00 103.14 392 ASN A N 1
ATOM 2976 C CA . ASN A 1 387 ? 122.694 168.852 163.230 1.00 103.14 392 ASN A CA 1
ATOM 2977 C C . ASN A 1 387 ? 123.137 170.319 163.234 1.00 103.14 392 ASN A C 1
ATOM 2978 O O . ASN A 1 387 ? 122.757 171.048 164.176 1.00 103.14 392 ASN A O 1
ATOM 2983 N N . GLU A 1 388 ? 123.899 170.736 162.220 1.00 99.10 393 GLU A N 1
ATOM 2984 C CA . GLU A 1 388 ? 124.434 172.123 162.196 1.00 99.10 393 GLU A CA 1
ATOM 2985 C C . GLU A 1 388 ? 123.442 173.057 161.487 1.00 99.10 393 GLU A C 1
ATOM 2986 O O . GLU A 1 388 ? 123.775 174.250 161.321 1.00 99.10 393 GLU A O 1
ATOM 2992 N N . VAL A 1 389 ? 122.289 172.532 161.065 1.00 93.61 394 VAL A N 1
ATOM 2993 C CA . VAL A 1 389 ? 121.302 173.359 160.306 1.00 93.61 394 VAL A CA 1
ATOM 2994 C C . VAL A 1 389 ? 119.981 173.393 161.088 1.00 93.61 394 VAL A C 1
ATOM 2995 O O . VAL A 1 389 ? 119.489 174.508 161.365 1.00 93.61 394 VAL A O 1
ATOM 2999 N N . ILE A 1 390 ? 119.448 172.223 161.445 1.00 96.75 395 ILE A N 1
ATOM 3000 C CA . ILE A 1 390 ? 118.132 172.153 162.149 1.00 96.75 395 ILE A CA 1
ATOM 3001 C C . ILE A 1 390 ? 118.354 172.004 163.662 1.00 96.75 395 ILE A C 1
ATOM 3002 O O . ILE A 1 390 ? 117.361 172.146 164.411 1.00 96.75 395 ILE A O 1
ATOM 3007 N N . GLY A 1 391 ? 119.594 171.760 164.098 1.00 103.69 396 GLY A N 1
ATOM 3008 C CA . GLY A 1 391 ? 119.827 171.497 165.532 1.00 103.69 396 GLY A CA 1
ATOM 3009 C C . GLY A 1 391 ? 119.279 170.128 165.869 1.00 103.69 396 GLY A C 1
ATOM 3010 O O . GLY A 1 391 ? 118.119 170.056 166.325 1.00 103.69 396 GLY A O 1
ATOM 3011 N N . ILE A 1 392 ? 120.069 169.075 165.649 1.00 105.54 397 ILE A N 1
ATOM 3012 C CA . ILE A 1 392 ? 119.547 167.687 165.839 1.00 105.54 397 ILE A CA 1
ATOM 3013 C C . ILE A 1 392 ? 118.768 167.570 167.158 1.00 105.54 397 ILE A C 1
ATOM 3014 O O . ILE A 1 392 ? 117.904 166.670 167.231 1.00 105.54 397 ILE A O 1
ATOM 3019 N N . ARG A 1 393 ? 119.024 168.430 168.156 1.00 112.36 398 ARG A N 1
ATOM 3020 C CA . ARG A 1 393 ? 118.259 168.205 169.375 1.00 112.36 398 ARG A CA 1
ATOM 3021 C C . ARG A 1 393 ? 116.773 168.149 169.048 1.00 112.36 398 ARG A C 1
ATOM 3022 O O . ARG A 1 393 ? 116.014 167.409 169.682 1.00 112.36 398 ARG A O 1
ATOM 3030 N N . GLN A 1 394 ? 116.351 168.932 168.054 1.00 110.15 399 GLN A N 1
ATOM 3031 C CA . GLN A 1 394 ? 114.959 168.911 167.621 1.00 110.15 399 GLN A CA 1
ATOM 3032 C C . GLN A 1 394 ? 114.583 167.543 167.061 1.00 110.15 399 GLN A C 1
ATOM 3033 O O . GLN A 1 394 ? 113.501 167.015 167.341 1.00 110.15 399 GLN A O 1
ATOM 3039 N N . LEU A 1 395 ? 115.457 166.959 166.235 1.00 112.10 400 LEU A N 1
ATOM 3040 C CA . LEU A 1 395 ? 115.089 165.691 165.544 1.00 112.10 400 LEU A CA 1
ATOM 3041 C C . LEU A 1 395 ? 115.466 164.451 166.368 1.00 112.10 400 LEU A C 1
ATOM 3042 O O . LEU A 1 395 ? 115.136 163.334 165.920 1.00 112.10 400 LEU A O 1
ATOM 3047 N N . SER A 1 396 ? 116.117 164.626 167.517 1.00 107.28 401 SER A N 1
ATOM 3048 C CA . SER A 1 396 ? 116.573 163.467 168.275 1.00 107.28 401 SER A CA 1
ATOM 3049 C C . SER A 1 396 ? 115.424 162.512 168.564 1.00 107.28 401 SER A C 1
ATOM 3050 O O . SER A 1 396 ? 115.620 161.294 168.633 1.00 107.28 401 SER A O 1
ATOM 3053 N N . GLN A 1 397 ? 114.213 163.048 168.740 1.00 112.30 402 GLN A N 1
ATOM 3054 C CA . GLN A 1 397 ? 113.064 162.190 169.006 1.00 112.30 402 GLN A CA 1
ATOM 3055 C C . GLN A 1 397 ? 112.853 161.183 167.885 1.00 112.30 402 GLN A C 1
ATOM 3056 O O . GLN A 1 397 ? 112.361 160.075 168.130 1.00 112.30 402 GLN A O 1
ATOM 3062 N N . SER A 1 398 ? 113.219 161.543 166.657 1.00 103.24 403 SER A N 1
ATOM 3063 C CA . SER A 1 398 ? 113.124 160.621 165.532 1.00 103.24 403 SER A CA 1
ATOM 3064 C C . SER A 1 398 ? 114.405 159.820 165.340 1.00 103.24 403 SER A C 1
ATOM 3065 O O . SER A 1 398 ? 114.350 158.645 164.960 1.00 103.24 403 SER A O 1
ATOM 3068 N N . LEU A 1 399 ? 115.560 160.435 165.599 1.00 99.32 404 LEU A N 1
ATOM 3069 C CA . LEU A 1 399 ? 116.824 159.714 165.467 1.00 99.32 404 LEU A CA 1
ATOM 3070 C C . LEU A 1 399 ? 116.878 158.515 166.405 1.00 99.32 404 LEU A C 1
ATOM 3071 O O . LEU A 1 399 ? 117.322 157.428 166.017 1.00 99.32 404 LEU A O 1
ATOM 3076 N N . LEU A 1 400 ? 116.427 158.693 167.648 1.00 106.17 405 LEU A N 1
ATOM 3077 C CA . LEU A 1 400 ? 116.550 157.645 168.663 1.00 106.17 405 LEU A CA 1
ATOM 3078 C C . LEU A 1 400 ? 115.970 156.304 168.232 1.00 106.17 405 LEU A C 1
ATOM 3079 O O . LEU A 1 400 ? 116.674 155.292 168.349 1.00 106.17 405 LEU A O 1
ATOM 3084 N N . PRO A 1 401 ? 114.733 156.215 167.741 1.00 103.40 406 PRO A N 1
ATOM 3085 C CA . PRO A 1 401 ? 114.231 154.906 167.296 1.00 103.40 406 PRO A CA 1
ATOM 3086 C C . PRO A 1 401 ? 115.082 154.280 166.207 1.00 103.40 406 PRO A C 1
ATOM 3087 O O . PRO A 1 401 ? 115.344 153.072 166.248 1.00 103.40 406 PRO A O 1
ATOM 3091 N N . ALA A 1 402 ? 115.546 155.076 165.241 1.00 102.94 407 ALA A N 1
ATOM 3092 C CA . ALA A 1 402 ? 116.337 154.519 164.148 1.00 102.94 407 ALA A CA 1
ATOM 3093 C C . ALA A 1 402 ? 117.686 154.012 164.641 1.00 102.94 407 ALA A C 1
ATOM 3094 O O . ALA A 1 402 ? 118.109 152.905 164.285 1.00 102.94 407 ALA A O 1
ATOM 3096 N N . ILE A 1 403 ? 118.374 154.806 165.464 1.00 97.76 408 ILE A N 1
ATOM 3097 C CA . ILE A 1 403 ? 119.668 154.380 165.987 1.00 97.76 408 ILE A CA 1
ATOM 3098 C C . ILE A 1 403 ? 119.509 153.134 166.848 1.00 97.76 408 ILE A C 1
ATOM 3099 O O . ILE A 1 403 ? 120.296 152.185 166.744 1.00 97.76 408 ILE A O 1
ATOM 3104 N N . VAL A 1 404 ? 118.484 153.109 167.705 1.00 98.39 409 VAL A N 1
ATOM 3105 C CA . VAL A 1 404 ? 118.260 151.955 168.573 1.00 98.39 409 VAL A CA 1
ATOM 3106 C C . VAL A 1 404 ? 117.878 150.700 167.807 1.00 98.39 409 VAL A C 1
ATOM 3107 O O . VAL A 1 404 ? 118.281 149.601 168.206 1.00 98.39 409 VAL A O 1
ATOM 3111 N N . GLU A 1 405 ? 117.118 150.823 166.719 1.00 97.79 410 GLU A N 1
ATOM 3112 C CA . GLU A 1 405 ? 116.797 149.663 165.902 1.00 97.79 410 GLU A CA 1
ATOM 3113 C C . GLU A 1 405 ? 117.966 149.200 165.049 1.00 97.79 410 GLU A C 1
ATOM 3114 O O . GLU A 1 405 ? 118.058 148.005 164.745 1.00 97.79 410 GLU A O 1
ATOM 3120 N N . LEU A 1 406 ? 118.875 150.115 164.697 1.00 89.97 411 LEU A N 1
ATOM 3121 C CA . LEU A 1 406 ? 120.040 149.742 163.847 1.00 89.97 411 LEU A CA 1
ATOM 3122 C C . LEU A 1 406 ? 121.152 149.139 164.727 1.00 89.97 411 LEU A C 1
ATOM 3123 O O . LEU A 1 406 ? 122.008 148.400 164.193 1.00 89.97 411 LEU A O 1
ATOM 3128 N N . ALA A 1 407 ? 121.149 149.446 166.024 1.00 86.90 412 ALA A N 1
ATOM 3129 C CA . ALA A 1 407 ? 122.230 148.944 166.905 1.00 86.90 412 ALA A CA 1
ATOM 3130 C C . ALA A 1 407 ? 122.129 147.421 167.029 1.00 86.90 412 ALA A C 1
ATOM 3131 O O . ALA A 1 407 ? 123.167 146.762 167.229 1.00 86.90 412 ALA A O 1
ATOM 3133 N N . GLU A 1 408 ? 120.921 146.869 166.893 1.00 86.54 413 GLU A N 1
ATOM 3134 C CA . GLU A 1 408 ? 120.721 145.432 167.058 1.00 86.54 413 GLU A CA 1
ATOM 3135 C C . GLU A 1 408 ? 120.284 144.851 165.721 1.00 86.54 413 GLU A C 1
ATOM 3136 O O . GLU A 1 408 ? 119.229 145.221 165.197 1.00 86.54 413 GLU A O 1
ATOM 3142 N N . ASP A 1 409 ? 121.085 143.941 165.175 1.00 91.34 414 ASP A N 1
ATOM 3143 C CA . ASP A 1 409 ? 120.778 143.307 163.901 1.00 91.34 414 ASP A CA 1
ATOM 3144 C C . ASP A 1 409 ? 121.258 141.862 163.954 1.00 91.34 414 ASP A C 1
ATOM 3145 O O . ASP A 1 409 ? 121.657 141.355 165.007 1.00 91.34 414 ASP A O 1
ATOM 3150 N N . ALA A 1 410 ? 121.201 141.187 162.803 1.00 92.39 415 ALA A N 1
ATOM 3151 C CA . ALA A 1 410 ? 121.673 139.784 162.735 1.00 92.39 415 ALA A CA 1
ATOM 3152 C C . ALA A 1 410 ? 123.179 139.781 162.474 1.00 92.39 415 ALA A C 1
ATOM 3153 O O . ALA A 1 410 ? 123.961 139.597 163.433 1.00 92.39 415 ALA A O 1
ATOM 3155 N N . LYS A 1 411 ? 123.573 139.994 161.216 1.00 95.87 416 LYS A N 1
ATOM 3156 C CA . LYS A 1 411 ? 125.016 140.050 160.870 1.00 95.87 416 LYS A CA 1
ATOM 3157 C C . LYS A 1 411 ? 125.673 141.186 161.669 1.00 95.87 416 LYS A C 1
ATOM 3158 O O . LYS A 1 411 ? 125.049 142.261 161.806 1.00 95.87 416 LYS A O 1
ATOM 3164 N N . TRP A 1 412 ? 126.887 140.954 162.172 1.00 96.40 417 TRP A N 1
ATOM 3165 C CA . TRP A 1 412 ? 127.570 141.978 163.003 1.00 96.40 417 TRP A CA 1
ATOM 3166 C C . TRP A 1 412 ? 128.262 143.009 162.108 1.00 96.40 417 TRP A C 1
ATOM 3167 O O . TRP A 1 412 ? 128.838 143.968 162.650 1.00 96.40 417 TRP A O 1
ATOM 3178 N N . ARG A 1 413 ? 128.218 142.812 160.789 1.00 97.62 418 ARG A N 1
ATOM 3179 C CA . ARG A 1 413 ? 128.835 143.782 159.846 1.00 97.62 418 ARG A CA 1
ATOM 3180 C C . ARG A 1 413 ? 128.133 145.137 160.009 1.00 97.62 418 ARG A C 1
ATOM 3181 O O . ARG A 1 413 ? 128.830 146.140 160.266 1.00 97.62 418 ARG A O 1
ATOM 3189 N N . VAL A 1 414 ? 126.808 145.168 159.848 1.00 95.33 419 VAL A N 1
ATOM 3190 C CA . VAL A 1 414 ? 126.057 146.436 160.088 1.00 95.33 419 VAL A CA 1
ATOM 3191 C C . VAL A 1 414 ? 126.361 146.875 161.527 1.00 95.33 419 VAL A C 1
ATOM 3192 O O . VAL A 1 414 ? 126.608 148.082 161.747 1.00 95.33 419 VAL A O 1
ATOM 3196 N N . ARG A 1 415 ? 126.378 145.917 162.458 1.00 85.15 420 ARG A N 1
ATOM 3197 C CA . ARG A 1 415 ? 126.650 146.241 163.885 1.00 85.15 420 ARG A CA 1
ATOM 3198 C C . ARG A 1 415 ? 128.043 146.874 163.998 1.00 85.15 420 ARG A C 1
ATOM 3199 O O . ARG A 1 415 ? 128.235 147.730 164.883 1.00 85.15 420 ARG A O 1
ATOM 3207 N N . LEU A 1 416 ? 128.969 146.510 163.108 1.00 90.72 421 LEU A N 1
ATOM 3208 C CA . LEU A 1 416 ? 130.351 147.051 163.205 1.00 90.72 421 LEU A CA 1
ATOM 3209 C C . LEU A 1 416 ? 130.401 148.437 162.540 1.00 90.72 421 LEU A C 1
ATOM 3210 O O . LEU A 1 416 ? 131.112 149.325 163.052 1.00 90.72 421 LEU A O 1
ATOM 3215 N N . ALA A 1 417 ? 129.681 148.613 161.434 1.00 89.19 422 ALA A N 1
ATOM 3216 C CA . ALA A 1 417 ? 129.756 149.904 160.712 1.00 89.19 422 ALA A CA 1
ATOM 3217 C C . ALA A 1 417 ? 129.066 150.995 161.536 1.00 89.19 422 ALA A C 1
ATOM 3218 O O . ALA A 1 417 ? 129.534 152.154 161.520 1.00 89.19 422 ALA A O 1
ATOM 3220 N N . ILE A 1 418 ? 127.992 150.631 162.244 1.00 82.56 423 ILE A N 1
ATOM 3221 C CA . ILE A 1 418 ? 127.240 151.633 163.060 1.00 82.56 423 ILE A CA 1
ATOM 3222 C C . ILE A 1 418 ? 128.018 151.902 164.361 1.00 82.56 423 ILE A C 1
ATOM 3223 O O . ILE A 1 418 ? 127.987 153.057 164.838 1.00 82.56 423 ILE A O 1
ATOM 3228 N N . ILE A 1 419 ? 128.711 150.891 164.894 1.00 84.12 424 ILE A N 1
ATOM 3229 C CA . ILE A 1 419 ? 129.538 151.117 166.118 1.00 84.12 424 ILE A CA 1
ATOM 3230 C C . ILE A 1 419 ? 130.723 152.012 165.717 1.00 84.12 424 ILE A C 1
ATOM 3231 O O . ILE A 1 419 ? 131.135 152.842 166.554 1.00 84.12 424 ILE A O 1
ATOM 3236 N N . GLU A 1 420 ? 131.249 151.867 164.493 1.00 92.26 425 GLU A N 1
ATOM 3237 C CA . GLU A 1 420 ? 132.260 152.807 164.028 1.00 92.26 425 GLU A CA 1
ATOM 3238 C C . GLU A 1 420 ? 131.706 154.221 163.939 1.00 92.26 425 GLU A C 1
ATOM 3239 O O . GLU A 1 420 ? 132.401 155.177 164.298 1.00 92.26 425 GLU A O 1
ATOM 3245 N N . TYR A 1 421 ? 130.469 154.374 163.466 1.00 93.60 426 TYR A N 1
ATOM 3246 C CA . TYR A 1 421 ? 129.859 155.695 163.352 1.00 93.60 426 TYR A CA 1
ATOM 3247 C C . TYR A 1 421 ? 129.392 156.264 164.688 1.00 93.60 426 TYR A C 1
ATOM 3248 O O . TYR A 1 421 ? 129.109 157.463 164.767 1.00 93.60 426 TYR A O 1
ATOM 3257 N N . MET A 1 422 ? 129.307 155.437 165.728 1.00 95.04 427 MET A N 1
ATOM 3258 C CA . MET A 1 422 ? 128.765 155.870 167.015 1.00 95.04 427 MET A CA 1
ATOM 3259 C C . MET A 1 422 ? 129.437 157.110 167.591 1.00 95.04 427 MET A C 1
ATOM 3260 O O . MET A 1 422 ? 128.719 158.036 167.999 1.00 95.04 427 MET A O 1
ATOM 3265 N N . PRO A 1 423 ? 130.768 157.208 167.651 1.00 93.72 428 PRO A N 1
ATOM 3266 C CA . PRO A 1 423 ? 131.374 158.317 168.408 1.00 93.72 428 PRO A CA 1
ATOM 3267 C C . PRO A 1 423 ? 130.976 159.697 167.914 1.00 93.72 428 PRO A C 1
ATOM 3268 O O . PRO A 1 423 ? 130.799 160.610 168.731 1.00 93.72 428 PRO A O 1
ATOM 3272 N N . LEU A 1 424 ? 130.830 159.884 166.601 1.00 98.21 429 LEU A N 1
ATOM 3273 C CA . LEU A 1 424 ? 130.438 161.195 166.092 1.00 98.21 429 LEU A CA 1
ATOM 3274 C C . LEU A 1 424 ? 129.066 161.596 166.615 1.00 98.21 429 LEU A C 1
ATOM 3275 O O . LEU A 1 424 ? 128.876 162.722 167.093 1.00 98.21 429 LEU A O 1
ATOM 3280 N N . LEU A 1 425 ? 128.097 160.682 166.544 1.00 96.02 430 LEU A N 1
ATOM 3281 C CA . LEU A 1 425 ? 126.766 160.981 167.057 1.00 96.02 430 LEU A CA 1
ATOM 3282 C C . LEU A 1 425 ? 126.793 161.190 168.565 1.00 96.02 430 LEU A C 1
ATOM 3283 O O . LEU A 1 425 ? 126.104 162.072 169.091 1.00 96.02 430 LEU A O 1
ATOM 3288 N N . ALA A 1 426 ? 127.583 160.385 169.281 1.00 100.83 431 ALA A N 1
ATOM 3289 C CA . ALA A 1 426 ? 127.688 160.558 170.725 1.00 100.83 431 ALA A CA 1
ATOM 3290 C C . ALA A 1 426 ? 128.176 161.959 171.065 1.00 100.83 431 ALA A C 1
ATOM 3291 O O . ALA A 1 426 ? 127.626 162.626 171.948 1.00 100.83 431 ALA A O 1
ATOM 3293 N N . GLY A 1 427 ? 129.206 162.424 170.363 1.00 94.80 432 GLY A N 1
ATOM 3294 C CA . GLY A 1 427 ? 129.686 163.776 170.567 1.00 94.80 432 GLY A CA 1
ATOM 3295 C C . GLY A 1 427 ? 128.710 164.853 170.151 1.00 94.80 432 GLY A C 1
ATOM 3296 O O . GLY A 1 427 ? 128.677 165.912 170.788 1.00 94.80 432 GLY A O 1
ATOM 3297 N N . GLN A 1 428 ? 127.915 164.610 169.111 1.00 102.47 433 GLN A N 1
ATOM 3298 C CA . GLN A 1 428 ? 126.987 165.611 168.604 1.00 102.47 433 GLN A CA 1
ATOM 3299 C C . GLN A 1 428 ? 125.649 165.630 169.332 1.00 102.47 433 GLN A C 1
ATOM 3300 O O . GLN A 1 428 ? 124.854 166.547 169.099 1.00 102.47 433 GLN A O 1
ATOM 3306 N N . LEU A 1 429 ? 125.378 164.658 170.203 1.00 101.93 434 LEU A N 1
ATOM 3307 C CA . LEU A 1 429 ? 124.066 164.569 170.842 1.00 101.93 434 LEU A CA 1
ATOM 3308 C C . LEU A 1 429 ? 124.004 165.340 172.160 1.00 101.93 434 LEU A C 1
ATOM 3309 O O . LEU A 1 429 ? 123.211 166.276 172.301 1.00 101.93 434 LEU A O 1
ATOM 3314 N N . GLY A 1 430 ? 124.832 164.961 173.131 1.00 105.23 435 GLY A N 1
ATOM 3315 C CA . GLY A 1 430 ? 124.783 165.594 174.435 1.00 105.23 435 GLY A CA 1
ATOM 3316 C C . GLY A 1 430 ? 125.252 164.700 175.567 1.00 105.23 435 GLY A C 1
ATOM 3317 O O . GLY A 1 430 ? 125.757 163.600 175.326 1.00 105.23 435 GLY A O 1
ATOM 3318 N N . VAL A 1 431 ? 125.103 165.169 176.807 1.00 111.99 436 VAL A N 1
ATOM 3319 C CA . VAL A 1 431 ? 125.589 164.438 177.973 1.00 111.99 436 VAL A CA 1
ATOM 3320 C C . VAL A 1 431 ? 124.442 163.751 178.706 1.00 111.99 436 VAL A C 1
ATOM 3321 O O . VAL A 1 431 ? 124.395 162.519 178.797 1.00 111.99 436 VAL A O 1
ATOM 3325 N N . GLU A 1 432 ? 123.509 164.547 179.237 1.00 118.61 437 GLU A N 1
ATOM 3326 C CA . GLU A 1 432 ? 122.392 163.977 179.984 1.00 118.61 437 GLU A CA 1
ATOM 3327 C C . GLU A 1 432 ? 121.517 163.110 179.092 1.00 118.61 437 GLU A C 1
ATOM 3328 O O . GLU A 1 432 ? 121.071 162.034 179.505 1.00 118.61 437 GLU A O 1
ATOM 3334 N N . PHE A 1 433 ? 121.252 163.567 177.867 1.00 120.47 438 PHE A N 1
ATOM 3335 C CA . PHE A 1 433 ? 120.458 162.770 176.940 1.00 120.47 438 PHE A CA 1
ATOM 3336 C C . PHE A 1 433 ? 121.115 161.421 176.682 1.00 120.47 438 PHE A C 1
ATOM 3337 O O . PHE A 1 433 ? 120.455 160.375 176.725 1.00 120.47 438 PHE A O 1
ATOM 3345 N N . PHE A 1 434 ? 122.420 161.425 176.408 1.00 117.90 439 PHE A N 1
ATOM 3346 C CA . PHE A 1 434 ? 123.122 160.167 176.189 1.00 117.90 439 PHE A CA 1
ATOM 3347 C C . PHE A 1 434 ? 123.015 159.269 177.412 1.00 117.90 439 PHE A C 1
ATOM 3348 O O . PHE A 1 434 ? 122.618 158.105 177.303 1.00 117.90 439 PHE A O 1
ATOM 3356 N N . ASP A 1 435 ? 123.389 159.810 178.573 1.00 122.94 440 ASP A N 1
ATOM 3357 C CA . ASP A 1 435 ? 123.412 158.983 179.812 1.00 122.94 440 ASP A CA 1
ATOM 3358 C C . ASP A 1 435 ? 121.998 158.521 180.177 1.00 122.94 440 ASP A C 1
ATOM 3359 O O . ASP A 1 435 ? 121.868 157.408 180.725 1.00 122.94 440 ASP A O 1
ATOM 3364 N N . GLU A 1 436 ? 120.980 159.338 179.898 1.00 120.60 441 GLU A N 1
ATOM 3365 C CA . GLU A 1 436 ? 119.601 158.972 180.320 1.00 120.60 441 GLU A CA 1
ATOM 3366 C C . GLU A 1 436 ? 119.012 157.951 179.334 1.00 120.60 441 GLU A C 1
ATOM 3367 O O . GLU A 1 436 ? 117.951 157.372 179.656 1.00 120.60 441 GLU A O 1
ATOM 3373 N N . LYS A 1 437 ? 119.674 157.720 178.196 1.00 115.85 442 LYS A N 1
ATOM 3374 C CA . LYS A 1 437 ? 119.076 156.823 177.174 1.00 115.85 442 LYS A CA 1
ATOM 3375 C C . LYS A 1 437 ? 120.087 155.786 176.674 1.00 115.85 442 LYS A C 1
ATOM 3376 O O . LYS A 1 437 ? 119.979 154.611 177.088 1.00 115.85 442 LYS A O 1
ATOM 3382 N N . LEU A 1 438 ? 121.033 156.199 175.828 1.00 106.54 443 LEU A N 1
ATOM 3383 C CA . LEU A 1 438 ? 121.928 155.232 175.210 1.00 106.54 443 LEU A CA 1
ATOM 3384 C C . LEU A 1 438 ? 122.883 154.593 176.211 1.00 106.54 443 LEU A C 1
ATOM 3385 O O . LEU A 1 438 ? 123.818 153.894 175.806 1.00 106.54 443 LEU A O 1
ATOM 3390 N N . ASN A 1 439 ? 122.724 154.876 177.506 1.00 110.48 444 ASN A N 1
ATOM 3391 C CA . ASN A 1 439 ? 123.616 154.179 178.476 1.00 110.48 444 ASN A CA 1
ATOM 3392 C C . ASN A 1 439 ? 123.229 152.697 178.499 1.00 110.48 444 ASN A C 1
ATOM 3393 O O . ASN A 1 439 ? 124.145 151.849 178.453 1.00 110.48 444 ASN A O 1
ATOM 3398 N N . SER A 1 440 ? 121.929 152.394 178.509 1.00 103.79 445 SER A N 1
ATOM 3399 C CA . SER A 1 440 ? 121.492 150.977 178.437 1.00 103.79 445 SER A CA 1
ATOM 3400 C C . SER A 1 440 ? 122.213 150.295 177.268 1.00 103.79 445 SER A C 1
ATOM 3401 O O . SER A 1 440 ? 122.805 149.214 177.481 1.00 103.79 445 SER A O 1
ATOM 3404 N N . LEU A 1 441 ? 122.167 150.915 176.085 1.00 101.41 446 LEU A N 1
ATOM 3405 C CA . LEU A 1 441 ? 122.826 150.344 174.883 1.00 101.41 446 LEU A CA 1
ATOM 3406 C C . LEU A 1 441 ? 124.306 150.078 175.184 1.00 101.41 446 LEU A C 1
ATOM 3407 O O . LEU A 1 441 ? 124.750 148.923 175.007 1.00 101.41 446 LEU A O 1
ATOM 3412 N N . CYS A 1 442 ? 125.036 151.111 175.612 1.00 108.09 447 CYS A N 1
ATOM 3413 C CA . CYS A 1 442 ? 126.492 150.968 175.874 1.00 108.09 447 CYS A CA 1
ATOM 3414 C C . CYS A 1 442 ? 126.772 149.666 176.640 1.00 108.09 447 CYS A C 1
ATOM 3415 O O . CYS A 1 442 ? 127.688 148.928 176.223 1.00 108.09 447 CYS A O 1
ATOM 3418 N N . MET A 1 443 ? 126.018 149.391 177.708 1.00 101.22 448 MET A N 1
ATOM 3419 C CA . MET A 1 443 ? 126.320 148.198 178.542 1.00 101.22 448 MET A CA 1
ATOM 3420 C C . MET A 1 443 ? 126.231 146.930 177.677 1.00 101.22 448 MET A C 1
ATOM 3421 O O . MET A 1 443 ? 127.195 146.133 177.693 1.00 101.22 448 MET A O 1
ATOM 3426 N N . ALA A 1 444 ? 125.125 146.760 176.947 1.00 94.68 449 ALA A N 1
ATOM 3427 C CA . ALA A 1 444 ? 124.939 145.559 176.097 1.00 94.68 449 ALA A CA 1
ATOM 3428 C C . ALA A 1 444 ? 126.102 145.426 175.112 1.00 94.68 449 ALA A C 1
ATOM 3429 O O . ALA A 1 444 ? 126.592 144.297 174.900 1.00 94.68 449 ALA A O 1
ATOM 3431 N N . TRP A 1 445 ? 126.533 146.544 174.524 1.00 95.45 450 TRP A N 1
ATOM 3432 C CA . TRP A 1 445 ? 127.624 146.510 173.515 1.00 95.45 450 TRP A CA 1
ATOM 3433 C C . TRP A 1 445 ? 128.847 145.761 174.053 1.00 95.45 450 TRP A C 1
ATOM 3434 O O . TRP A 1 445 ? 129.465 145.003 173.277 1.00 95.45 450 TRP A O 1
ATOM 3445 N N . LEU A 1 446 ? 129.200 145.974 175.323 1.00 81.95 451 LEU A N 1
ATOM 3446 C CA . LEU A 1 446 ? 130.434 145.356 175.880 1.00 81.95 451 LEU A CA 1
ATOM 3447 C C . LEU A 1 446 ? 130.269 143.833 176.021 1.00 81.95 451 LEU A C 1
ATOM 3448 O O . LEU A 1 446 ? 131.297 143.126 175.953 1.00 81.95 451 LEU A O 1
ATOM 3453 N N . VAL A 1 447 ? 129.040 143.349 176.213 1.00 83.97 452 VAL A N 1
ATOM 3454 C CA . VAL A 1 447 ? 128.809 141.924 176.420 1.00 83.97 452 VAL A CA 1
ATOM 3455 C C . VAL A 1 447 ? 128.326 141.281 175.128 1.00 83.97 452 VAL A C 1
ATOM 3456 O O . VAL A 1 447 ? 127.831 140.149 175.134 1.00 83.97 452 VAL A O 1
ATOM 3460 N N . ASP A 1 448 ? 128.461 141.996 174.016 1.00 81.54 453 ASP A N 1
ATOM 3461 C CA . ASP A 1 448 ? 128.086 141.436 172.728 1.00 81.54 453 ASP A CA 1
ATOM 3462 C C . ASP A 1 448 ? 128.875 140.158 172.455 1.00 81.54 453 ASP A C 1
ATOM 3463 O O . ASP A 1 448 ? 129.890 139.873 173.093 1.00 81.54 453 ASP A O 1
ATOM 3468 N N . HIS A 1 449 ? 128.391 139.379 171.487 1.00 87.49 454 HIS A N 1
ATOM 3469 C CA . HIS A 1 449 ? 128.993 138.079 171.209 1.00 87.49 454 HIS A CA 1
ATOM 3470 C C . HIS A 1 449 ? 130.242 138.209 170.344 1.00 87.49 454 HIS A C 1
ATOM 3471 O O . HIS A 1 449 ? 131.345 137.855 170.772 1.00 87.49 454 HIS A O 1
ATOM 3478 N N . VAL A 1 450 ? 130.089 138.722 169.122 1.00 85.34 455 VAL A N 1
ATOM 3479 C CA . VAL A 1 450 ? 131.221 138.795 168.207 1.00 85.34 455 VAL A CA 1
ATOM 3480 C C . VAL A 1 450 ? 132.300 139.691 168.796 1.00 85.34 455 VAL A C 1
ATOM 3481 O O . VAL A 1 450 ? 132.024 140.789 169.298 1.00 85.34 455 VAL A O 1
ATOM 3485 N N . TYR A 1 451 ? 133.548 139.220 168.734 1.00 84.11 456 TYR A N 1
ATOM 3486 C CA . TYR A 1 451 ? 134.628 139.869 169.471 1.00 84.11 456 TYR A CA 1
ATOM 3487 C C . TYR A 1 451 ? 134.962 141.234 168.882 1.00 84.11 456 TYR A C 1
ATOM 3488 O O . TYR A 1 451 ? 135.319 142.166 169.612 1.00 84.11 456 TYR A O 1
ATOM 3497 N N . ALA A 1 452 ? 134.866 141.370 167.557 1.00 79.71 457 ALA A N 1
ATOM 3498 C CA . ALA A 1 452 ? 135.160 142.652 166.926 1.00 79.71 457 ALA A CA 1
ATOM 3499 C C . ALA A 1 452 ? 134.261 143.752 167.475 1.00 79.71 457 ALA A C 1
ATOM 3500 O O . ALA A 1 452 ? 134.696 144.897 167.649 1.00 79.71 457 ALA A O 1
ATOM 3502 N N . ILE A 1 453 ? 132.999 143.423 167.753 1.00 75.02 458 ILE A N 1
ATOM 3503 C CA . ILE A 1 453 ? 132.109 144.402 168.365 1.00 75.02 458 ILE A CA 1
ATOM 3504 C C . ILE A 1 453 ? 132.595 144.760 169.762 1.00 75.02 458 ILE A C 1
ATOM 3505 O O . ILE A 1 453 ? 132.441 145.899 170.210 1.00 75.02 458 ILE A O 1
ATOM 3510 N N . ARG A 1 454 ? 133.173 143.797 170.481 1.00 78.47 459 ARG A N 1
ATOM 3511 C CA . ARG A 1 454 ? 133.755 144.109 171.782 1.00 78.47 459 ARG A CA 1
ATOM 3512 C C . ARG A 1 454 ? 134.920 145.082 171.640 1.00 78.47 459 ARG A C 1
ATOM 3513 O O . ARG A 1 454 ? 135.040 146.047 172.408 1.00 78.47 459 ARG A O 1
ATOM 3521 N N . GLU A 1 455 ? 135.790 144.847 170.654 1.00 84.68 460 GLU A N 1
ATOM 3522 C CA . GLU A 1 455 ? 136.870 145.791 170.385 1.00 84.68 460 GLU A CA 1
ATOM 3523 C C . GLU A 1 455 ? 136.316 147.181 170.124 1.00 84.68 460 GLU A C 1
ATOM 3524 O O . GLU A 1 455 ? 136.788 148.173 170.693 1.00 84.68 460 GLU A O 1
ATOM 3530 N N . ALA A 1 456 ? 135.320 147.269 169.242 1.00 83.26 461 ALA A N 1
ATOM 3531 C CA . ALA A 1 456 ? 134.765 148.564 168.876 1.00 83.26 461 ALA A CA 1
ATOM 3532 C C . ALA A 1 456 ? 134.103 149.250 170.063 1.00 83.26 461 ALA A C 1
ATOM 3533 O O . ALA A 1 456 ? 134.232 150.466 170.220 1.00 83.26 461 ALA A O 1
ATOM 3535 N N . ALA A 1 457 ? 133.389 148.497 170.900 1.00 83.72 462 ALA A N 1
ATOM 3536 C CA . ALA A 1 457 ? 132.767 149.086 172.079 1.00 83.72 462 ALA A CA 1
ATOM 3537 C C . ALA A 1 457 ? 133.814 149.619 173.044 1.00 83.72 462 ALA A C 1
ATOM 3538 O O . ALA A 1 457 ? 133.657 150.714 173.594 1.00 83.72 462 ALA A O 1
ATOM 3540 N N . THR A 1 458 ? 134.890 148.860 173.265 1.00 83.26 463 THR A N 1
ATOM 3541 C CA . THR A 1 458 ? 135.954 149.349 174.135 1.00 83.26 463 THR A CA 1
ATOM 3542 C C . THR A 1 458 ? 136.596 150.608 173.565 1.00 83.26 463 THR A C 1
ATOM 3543 O O . THR A 1 458 ? 136.848 151.574 174.297 1.00 83.26 463 THR A O 1
ATOM 3547 N N . SER A 1 459 ? 136.856 150.619 172.256 1.00 84.51 464 SER A N 1
ATOM 3548 C CA . SER A 1 459 ? 137.464 151.789 171.632 1.00 84.51 464 SER A CA 1
ATOM 3549 C C . SER A 1 459 ? 136.544 153.001 171.719 1.00 84.51 464 SER A C 1
ATOM 3550 O O . SER A 1 459 ? 137.005 154.121 171.960 1.00 84.51 464 SER A O 1
ATOM 3553 N N . ASN A 1 460 ? 135.242 152.799 171.516 1.00 91.57 465 ASN A N 1
ATOM 3554 C CA . ASN A 1 460 ? 134.294 153.900 171.626 1.00 91.57 465 ASN A CA 1
ATOM 3555 C C . ASN A 1 460 ? 134.187 154.406 173.057 1.00 91.57 465 ASN A C 1
ATOM 3556 O O . ASN A 1 460 ? 134.028 155.611 173.273 1.00 91.57 465 ASN A O 1
ATOM 3561 N N . LEU A 1 461 ? 134.265 153.486 174.021 1.00 93.02 466 LEU A N 1
ATOM 3562 C CA . LEU A 1 461 ? 134.285 153.931 175.435 1.00 93.02 466 LEU A CA 1
ATOM 3563 C C . LEU A 1 461 ? 135.509 154.842 175.592 1.00 93.02 466 LEU A C 1
ATOM 3564 O O . LEU A 1 461 ? 135.344 155.979 176.078 1.00 93.02 466 LEU A O 1
ATOM 3569 N N . LYS A 1 462 ? 136.676 154.370 175.142 1.00 99.57 467 LYS A N 1
ATOM 3570 C CA . LYS A 1 462 ? 137.894 155.164 175.261 1.00 99.57 467 LYS A CA 1
ATOM 3571 C C . LYS A 1 462 ? 137.710 156.541 174.636 1.00 99.57 467 LYS A C 1
ATOM 3572 O O . LYS A 1 462 ? 138.099 157.561 175.216 1.00 99.57 467 LYS A O 1
ATOM 3578 N N . LYS A 1 463 ? 137.120 156.585 173.441 1.00 97.97 468 LYS A N 1
ATOM 3579 C CA . LYS A 1 463 ? 136.915 157.859 172.762 1.00 97.97 468 LYS A CA 1
ATOM 3580 C C . LYS A 1 463 ? 135.988 158.766 173.559 1.00 97.97 468 LYS A C 1
ATOM 3581 O O . LYS A 1 463 ? 136.241 159.968 173.685 1.00 97.97 468 LYS A O 1
ATOM 3587 N N . LEU A 1 464 ? 134.906 158.208 174.104 1.00 98.53 469 LEU A N 1
ATOM 3588 C CA . LEU A 1 464 ? 133.968 159.010 174.882 1.00 98.53 469 LEU A CA 1
ATOM 3589 C C . LEU A 1 464 ? 134.627 159.554 176.141 1.00 98.53 469 LEU A C 1
ATOM 3590 O O . LEU A 1 464 ? 134.467 160.732 176.483 1.00 98.53 469 LEU A O 1
ATOM 3595 N N . VAL A 1 465 ? 135.297 158.661 176.873 1.00 104.69 470 VAL A N 1
ATOM 3596 C CA . VAL A 1 465 ? 135.920 159.082 178.163 1.00 104.69 470 VAL A CA 1
ATOM 3597 C C . VAL A 1 465 ? 137.071 160.046 177.841 1.00 104.69 470 VAL A C 1
ATOM 3598 O O . VAL A 1 465 ? 137.455 160.813 178.735 1.00 104.69 470 VAL A O 1
ATOM 3602 N N . GLU A 1 466 ? 137.582 160.025 176.607 1.00 106.34 471 GLU A N 1
ATOM 3603 C CA . GLU A 1 466 ? 138.625 161.016 176.229 1.00 106.34 471 GLU A CA 1
ATOM 3604 C C . GLU A 1 466 ? 137.911 162.318 175.827 1.00 106.34 471 GLU A C 1
ATOM 3605 O O . GLU A 1 466 ? 138.558 163.387 175.871 1.00 106.34 471 GLU A O 1
ATOM 3611 N N . LYS A 1 467 ? 136.623 162.230 175.478 1.00 103.79 472 LYS A N 1
ATOM 3612 C CA . LYS A 1 467 ? 135.836 163.445 175.141 1.00 103.79 472 LYS A CA 1
ATOM 3613 C C . LYS A 1 467 ? 135.047 163.886 176.383 1.00 103.79 472 LYS A C 1
ATOM 3614 O O . LYS A 1 467 ? 134.592 165.049 176.414 1.00 103.79 472 LYS A O 1
ATOM 3620 N N . PHE A 1 468 ? 134.890 162.987 177.358 1.00 104.51 473 PHE A N 1
ATOM 3621 C CA . PHE A 1 468 ? 134.133 163.306 178.598 1.00 104.51 473 PHE A CA 1
ATOM 3622 C C . PHE A 1 468 ? 135.107 163.429 179.754 1.00 104.51 473 PHE A C 1
ATOM 3623 O O . PHE A 1 468 ? 134.659 163.710 180.887 1.00 104.51 473 PHE A O 1
ATOM 3631 N N . GLY A 1 469 ? 136.401 163.211 179.498 1.00 103.94 474 GLY A N 1
ATOM 3632 C CA . GLY A 1 469 ? 137.341 163.223 180.602 1.00 103.94 474 GLY A CA 1
ATOM 3633 C C . GLY A 1 469 ? 137.009 162.256 181.723 1.00 103.94 474 GLY A C 1
ATOM 3634 O O . GLY A 1 469 ? 136.526 161.141 181.520 1.00 103.94 474 GLY A O 1
ATOM 3635 N N . LYS A 1 470 ? 137.289 162.714 182.944 1.00 115.99 475 LYS A N 1
ATOM 3636 C CA . LYS A 1 470 ? 137.333 161.827 184.104 1.00 115.99 475 LYS A CA 1
ATOM 3637 C C . LYS A 1 470 ? 135.981 161.721 184.804 1.00 115.99 475 LYS A C 1
ATOM 3638 O O . LYS A 1 470 ? 135.477 160.617 185.040 1.00 115.99 475 LYS A O 1
ATOM 3644 N N . GLU A 1 471 ? 135.390 162.866 185.156 1.00 112.38 476 GLU A N 1
ATOM 3645 C CA . GLU A 1 471 ? 134.272 162.867 186.093 1.00 112.38 476 GLU A CA 1
ATOM 3646 C C . GLU A 1 471 ? 133.081 162.077 185.573 1.00 112.38 476 GLU A C 1
ATOM 3647 O O . GLU A 1 471 ? 132.461 161.327 186.335 1.00 112.38 476 GLU A O 1
ATOM 3653 N N . TRP A 1 472 ? 132.729 162.241 184.298 1.00 114.59 477 TRP A N 1
ATOM 3654 C CA . TRP A 1 472 ? 131.582 161.517 183.758 1.00 114.59 477 TRP A CA 1
ATOM 3655 C C . TRP A 1 472 ? 131.799 160.012 183.828 1.00 114.59 477 TRP A C 1
ATOM 3656 O O . TRP A 1 472 ? 130.909 159.262 184.250 1.00 114.59 477 TRP A O 1
ATOM 3667 N N . ALA A 1 473 ? 132.981 159.550 183.418 1.00 112.02 478 ALA A N 1
ATOM 3668 C CA . ALA A 1 473 ? 133.277 158.124 183.489 1.00 112.02 478 ALA A CA 1
ATOM 3669 C C . ALA A 1 473 ? 133.203 157.630 184.927 1.00 112.02 478 ALA A C 1
ATOM 3670 O O . ALA A 1 473 ? 132.538 156.630 185.218 1.00 112.02 478 ALA A O 1
ATOM 3672 N N . HIS A 1 474 ? 133.843 158.355 185.847 1.00 115.11 479 HIS A N 1
ATOM 3673 C CA . HIS A 1 474 ? 133.859 157.946 187.247 1.00 115.11 479 HIS A CA 1
ATOM 3674 C C . HIS A 1 474 ? 132.450 157.867 187.820 1.00 115.11 479 HIS A C 1
ATOM 3675 O O . HIS A 1 474 ? 132.136 156.955 188.593 1.00 115.11 479 HIS A O 1
ATOM 3682 N N . ALA A 1 475 ? 131.564 158.729 187.319 1.00 109.87 480 ALA A N 1
ATOM 3683 C CA . ALA A 1 475 ? 130.171 158.746 187.822 1.00 109.87 480 ALA A CA 1
ATOM 3684 C C . ALA A 1 475 ? 129.264 157.816 187.008 1.00 109.87 480 ALA A C 1
ATOM 3685 O O . ALA A 1 475 ? 128.055 157.777 187.325 1.00 109.87 480 ALA A O 1
ATOM 3687 N N . THR A 1 476 ? 129.791 157.093 186.010 1.00 108.05 481 THR A N 1
ATOM 3688 C CA . THR A 1 476 ? 128.881 156.281 185.158 1.00 108.05 481 THR A CA 1
ATOM 3689 C C . THR A 1 476 ? 129.364 154.851 184.997 1.00 108.05 481 THR A C 1
ATOM 3690 O O . THR A 1 476 ? 128.774 153.963 185.648 1.00 108.05 481 THR A O 1
ATOM 3694 N N . ILE A 1 477 ? 130.371 154.615 184.152 1.00 110.80 482 ILE A N 1
ATOM 3695 C CA . ILE A 1 477 ? 130.786 153.213 183.827 1.00 110.80 482 ILE A CA 1
ATOM 3696 C C . ILE A 1 477 ? 131.547 152.555 184.993 1.00 110.80 482 ILE A C 1
ATOM 3697 O O . ILE A 1 477 ? 131.248 151.376 185.276 1.00 110.80 482 ILE A O 1
ATOM 3702 N N . ILE A 1 478 ? 132.460 153.273 185.652 1.00 105.55 483 ILE A N 1
ATOM 3703 C CA . ILE A 1 478 ? 133.321 152.670 186.725 1.00 105.55 483 ILE A CA 1
ATOM 3704 C C . ILE A 1 478 ? 132.615 151.500 187.448 1.00 105.55 483 ILE A C 1
ATOM 3705 O O . ILE A 1 478 ? 133.199 150.398 187.452 1.00 105.55 483 ILE A O 1
ATOM 3710 N N . PRO A 1 479 ? 131.427 151.649 188.082 1.00 101.60 484 PRO A N 1
ATOM 3711 C CA . PRO A 1 479 ? 130.823 150.540 188.839 1.00 101.60 484 PRO A CA 1
ATOM 3712 C C . PRO A 1 479 ? 130.345 149.402 187.955 1.00 101.60 484 PRO A C 1
ATOM 3713 O O . PRO A 1 479 ? 130.517 148.229 188.311 1.00 101.60 484 PRO A O 1
ATOM 3717 N N . LYS A 1 480 ? 129.767 149.717 186.796 1.00 103.41 485 LYS A N 1
ATOM 3718 C CA . LYS A 1 480 ? 129.244 148.677 185.917 1.00 103.41 485 LYS A CA 1
ATOM 3719 C C . LYS A 1 480 ? 130.368 147.800 185.379 1.00 103.41 485 LYS A C 1
ATOM 3720 O O . LYS A 1 480 ? 130.303 146.566 185.450 1.00 103.41 485 LYS A O 1
ATOM 3726 N N . VAL A 1 481 ? 131.416 148.425 184.838 1.00 96.18 486 VAL A N 1
ATOM 3727 C CA . VAL A 1 481 ? 132.540 147.659 184.314 1.00 96.18 486 VAL A CA 1
ATOM 3728 C C . VAL A 1 481 ? 133.217 146.873 185.426 1.00 96.18 486 VAL A C 1
ATOM 3729 O O . VAL A 1 481 ? 133.651 145.734 185.218 1.00 96.18 486 VAL A O 1
ATOM 3733 N N . LEU A 1 482 ? 133.288 147.464 186.621 1.00 100.64 487 LEU A N 1
ATOM 3734 C CA . LEU A 1 482 ? 133.940 146.775 187.764 1.00 100.64 487 LEU A CA 1
ATOM 3735 C C . LEU A 1 482 ? 133.137 145.509 188.095 1.00 100.64 487 LEU A C 1
ATOM 3736 O O . LEU A 1 482 ? 133.760 144.439 188.266 1.00 100.64 487 LEU A O 1
ATOM 3741 N N . ALA A 1 483 ? 131.810 145.630 188.170 1.00 101.22 488 ALA A N 1
ATOM 3742 C CA . ALA A 1 483 ? 130.969 144.489 188.508 1.00 101.22 488 ALA A CA 1
ATOM 3743 C C . ALA A 1 483 ? 130.848 143.488 187.368 1.00 101.22 488 ALA A C 1
ATOM 3744 O O . ALA A 1 483 ? 130.425 142.352 187.606 1.00 101.22 488 ALA A O 1
ATOM 3746 N N . MET A 1 484 ? 131.208 143.879 186.146 1.00 98.47 489 MET A N 1
ATOM 3747 C CA . MET A 1 484 ? 131.148 142.977 185.002 1.00 98.47 489 MET A CA 1
ATOM 3748 C C . MET A 1 484 ? 132.113 141.804 185.150 1.00 98.47 489 MET A C 1
ATOM 3749 O O . MET A 1 484 ? 132.132 140.899 184.311 1.00 98.47 489 MET A O 1
ATOM 3754 N N . SER A 1 485 ? 132.905 141.797 186.222 1.00 96.45 490 SER A N 1
ATOM 3755 C CA . SER A 1 485 ? 133.954 140.805 186.415 1.00 96.45 490 SER A CA 1
ATOM 3756 C C . SER A 1 485 ? 133.463 139.528 187.089 1.00 96.45 490 SER A C 1
ATOM 3757 O O . SER A 1 485 ? 134.276 138.810 187.684 1.00 96.45 490 SER A O 1
ATOM 3760 N N . GLY A 1 486 ? 132.171 139.224 187.021 1.00 93.69 491 GLY A N 1
ATOM 3761 C CA . GLY A 1 486 ? 131.660 138.017 187.641 1.00 93.69 491 GLY A CA 1
ATOM 3762 C C . GLY A 1 486 ? 131.049 137.035 186.663 1.00 93.69 491 GLY A C 1
ATOM 3763 O O . GLY A 1 486 ? 130.544 135.983 187.065 1.00 93.69 491 GLY A O 1
ATOM 3764 N N . ASP A 1 487 ? 131.092 137.362 185.375 1.00 102.31 492 ASP A N 1
ATOM 3765 C CA . ASP A 1 487 ? 130.468 136.511 184.378 1.00 102.31 492 ASP A CA 1
ATOM 3766 C C . ASP A 1 487 ? 131.210 135.180 184.269 1.00 102.31 492 ASP A C 1
ATOM 3767 O O . ASP A 1 487 ? 132.430 135.123 184.443 1.00 102.31 492 ASP A O 1
ATOM 3772 N N . PRO A 1 488 ? 130.493 134.091 183.984 1.00 104.95 493 PRO A N 1
ATOM 3773 C CA . PRO A 1 488 ? 131.182 132.797 183.834 1.00 104.95 493 PRO A CA 1
ATOM 3774 C C . PRO A 1 488 ? 132.115 132.762 182.638 1.00 104.95 493 PRO A C 1
ATOM 3775 O O . PRO A 1 488 ? 133.285 132.380 182.774 1.00 104.95 493 PRO A O 1
ATOM 3779 N N . ASN A 1 489 ? 131.630 133.156 181.464 1.00 103.81 494 ASN A N 1
ATOM 3780 C CA . ASN A 1 489 ? 132.463 133.176 180.269 1.00 103.81 494 ASN A CA 1
ATOM 3781 C C . ASN A 1 489 ? 133.693 134.042 180.493 1.00 103.81 494 ASN A C 1
ATOM 3782 O O . ASN A 1 489 ? 133.582 135.250 180.722 1.00 103.81 494 ASN A O 1
ATOM 3787 N N . TYR A 1 490 ? 134.871 133.421 180.423 1.00 98.35 495 TYR A N 1
ATOM 3788 C CA . TYR A 1 490 ? 136.108 134.153 180.664 1.00 98.35 495 TYR A CA 1
ATOM 3789 C C . TYR A 1 490 ? 136.302 135.297 179.678 1.00 98.35 495 TYR A C 1
ATOM 3790 O O . TYR A 1 490 ? 137.025 136.253 179.986 1.00 98.35 495 TYR A O 1
ATOM 3799 N N . LEU A 1 491 ? 135.665 135.229 178.507 1.00 89.71 496 LEU A N 1
ATOM 3800 C CA . LEU A 1 491 ? 135.777 136.319 177.546 1.00 89.71 496 LEU A CA 1
ATOM 3801 C C . LEU A 1 491 ? 135.253 137.625 178.123 1.00 89.71 496 LEU A C 1
ATOM 3802 O O . LEU A 1 491 ? 135.852 138.683 177.908 1.00 89.71 496 LEU A O 1
ATOM 3807 N N . HIS A 1 492 ? 134.142 137.575 178.855 1.00 95.05 497 HIS A N 1
ATOM 3808 C CA . HIS A 1 492 ? 133.581 138.789 179.432 1.00 95.05 497 HIS A CA 1
ATOM 3809 C C . HIS A 1 492 ? 134.456 139.376 180.531 1.00 95.05 497 HIS A C 1
ATOM 3810 O O . HIS A 1 492 ? 134.453 140.597 180.718 1.00 95.05 497 HIS A O 1
ATOM 3817 N N . ARG A 1 493 ? 135.203 138.546 181.258 1.00 92.03 498 ARG A N 1
ATOM 3818 C CA . ARG A 1 493 ? 136.145 139.079 182.237 1.00 92.03 498 ARG A CA 1
ATOM 3819 C C . ARG A 1 493 ? 137.363 139.687 181.554 1.00 92.03 498 ARG A C 1
ATOM 3820 O O . ARG A 1 493 ? 137.833 140.766 181.944 1.00 92.03 498 ARG A O 1
ATOM 3828 N N . MET A 1 494 ? 137.882 139.020 180.524 1.00 97.91 499 MET A N 1
ATOM 3829 C CA . MET A 1 494 ? 138.935 139.649 179.741 1.00 97.91 499 MET A CA 1
ATOM 3830 C C . MET A 1 494 ? 138.479 140.970 179.144 1.00 97.91 499 MET A C 1
ATOM 3831 O O . MET A 1 494 ? 139.290 141.888 179.015 1.00 97.91 499 MET A O 1
ATOM 3836 N N . THR A 1 495 ? 137.206 141.085 178.769 1.00 91.72 500 THR A N 1
ATOM 3837 C CA . THR A 1 495 ? 136.715 142.361 178.263 1.00 91.72 500 THR A CA 1
ATOM 3838 C C . THR A 1 495 ? 136.851 143.451 179.315 1.00 91.72 500 THR A C 1
ATOM 3839 O O . THR A 1 495 ? 137.254 144.577 179.001 1.00 91.72 500 THR A O 1
ATOM 3843 N N . THR A 1 496 ? 136.523 143.136 180.570 1.00 94.58 501 THR A N 1
ATOM 3844 C CA . THR A 1 496 ? 136.775 144.086 181.647 1.00 94.58 501 THR A CA 1
ATOM 3845 C C . THR A 1 496 ? 138.259 144.404 181.751 1.00 94.58 501 THR A C 1
ATOM 3846 O O . THR A 1 496 ? 138.640 145.536 182.068 1.00 94.58 501 THR A O 1
ATOM 3850 N N . LEU A 1 497 ? 139.113 143.413 181.495 1.00 96.89 502 LEU A N 1
ATOM 3851 C CA . LEU A 1 497 ? 140.555 143.655 181.549 1.00 96.89 502 LEU A CA 1
ATOM 3852 C C . LEU A 1 497 ? 140.996 144.669 180.495 1.00 96.89 502 LEU A C 1
ATOM 3853 O O . LEU A 1 497 ? 141.721 145.623 180.803 1.00 96.89 502 LEU A O 1
ATOM 3858 N N . PHE A 1 498 ? 140.589 144.469 179.239 1.00 94.92 503 PHE A N 1
ATOM 3859 C CA . PHE A 1 498 ? 140.930 145.443 178.201 1.00 94.92 503 PHE A CA 1
ATOM 3860 C C . PHE A 1 498 ? 140.302 146.802 178.485 1.00 94.92 503 PHE A C 1
ATOM 3861 O O . PHE A 1 498 ? 140.909 147.841 178.203 1.00 94.92 503 PHE A O 1
ATOM 3869 N N . CYS A 1 499 ? 139.086 146.822 179.033 1.00 100.60 504 CYS A N 1
ATOM 3870 C CA . CYS A 1 499 ? 138.481 148.099 179.394 1.00 100.60 504 CYS A CA 1
ATOM 3871 C C . CYS A 1 499 ? 139.312 148.818 180.448 1.00 100.60 504 CYS A C 1
ATOM 3872 O O . CYS A 1 499 ? 139.514 150.033 180.365 1.00 100.60 504 CYS A O 1
ATOM 3875 N N . ILE A 1 500 ? 139.781 148.069 181.447 1.00 99.05 505 ILE A N 1
ATOM 3876 C CA . ILE A 1 500 ? 140.657 148.685 182.487 1.00 99.05 505 ILE A CA 1
ATOM 3877 C C . ILE A 1 500 ? 141.907 149.236 181.783 1.00 99.05 505 ILE A C 1
ATOM 3878 O O . ILE A 1 500 ? 142.236 150.422 182.007 1.00 99.05 505 ILE A O 1
ATOM 3883 N N . ASN A 1 501 ? 142.547 148.422 180.939 1.00 102.51 506 ASN A N 1
ATOM 3884 C CA . ASN A 1 501 ? 143.777 148.851 180.282 1.00 102.51 506 ASN A CA 1
ATOM 3885 C C . ASN A 1 501 ? 143.555 150.145 179.508 1.00 102.51 506 ASN A C 1
ATOM 3886 O O . ASN A 1 501 ? 144.380 151.064 179.556 1.00 102.51 506 ASN A O 1
ATOM 3891 N N . VAL A 1 502 ? 142.434 150.235 178.787 1.00 101.60 507 VAL A N 1
ATOM 3892 C CA . VAL A 1 502 ? 142.153 151.406 177.959 1.00 101.60 507 VAL A CA 1
ATOM 3893 C C . VAL A 1 502 ? 141.666 152.604 178.755 1.00 101.60 507 VAL A C 1
ATOM 3894 O O . VAL A 1 502 ? 141.813 153.742 178.292 1.00 101.60 507 VAL A O 1
ATOM 3898 N N . LEU A 1 503 ? 141.101 152.391 179.943 1.00 104.04 508 LEU A N 1
ATOM 3899 C CA . LEU A 1 503 ? 140.511 153.471 180.718 1.00 104.04 508 LEU A CA 1
ATOM 3900 C C . LEU A 1 503 ? 141.375 153.951 181.875 1.00 104.04 508 LEU A C 1
ATOM 3901 O O . LEU A 1 503 ? 141.056 154.988 182.465 1.00 104.04 508 LEU A O 1
ATOM 3906 N N . SER A 1 504 ? 142.441 153.233 182.231 1.00 105.88 509 SER A N 1
ATOM 3907 C CA . SER A 1 504 ? 143.288 153.688 183.330 1.00 105.88 509 SER A CA 1
ATOM 3908 C C . SER A 1 504 ? 143.949 155.022 183.002 1.00 105.88 509 SER A C 1
ATOM 3909 O O . SER A 1 504 ? 143.952 155.948 183.823 1.00 105.88 509 SER A O 1
ATOM 3912 N N . GLU A 1 505 ? 144.516 155.138 181.800 1.00 110.71 510 GLU A N 1
ATOM 3913 C CA . GLU A 1 505 ? 145.218 156.351 181.401 1.00 110.71 510 GLU A CA 1
ATOM 3914 C C . GLU A 1 505 ? 144.295 157.551 181.260 1.00 110.71 510 GLU A C 1
ATOM 3915 O O . GLU A 1 505 ? 144.788 158.683 181.199 1.00 110.71 510 GLU A O 1
ATOM 3921 N N . VAL A 1 506 ? 142.984 157.339 181.208 1.00 110.55 511 VAL A N 1
ATOM 3922 C CA . VAL A 1 506 ? 142.034 158.441 181.148 1.00 110.55 511 VAL A CA 1
ATOM 3923 C C . VAL A 1 506 ? 141.351 158.705 182.479 1.00 110.55 511 VAL A C 1
ATOM 3924 O O . VAL A 1 506 ? 140.906 159.840 182.713 1.00 110.55 511 VAL A O 1
ATOM 3928 N N . CYS A 1 507 ? 141.250 157.715 183.364 1.00 111.07 512 CYS A N 1
ATOM 3929 C CA . CYS A 1 507 ? 140.630 157.897 184.668 1.00 111.07 512 CYS A CA 1
ATOM 3930 C C . CYS A 1 507 ? 141.613 158.326 185.744 1.00 111.07 512 CYS A C 1
ATOM 3931 O O . CYS A 1 507 ? 141.195 158.899 186.755 1.00 111.07 512 CYS A O 1
ATOM 3934 N N . GLY A 1 508 ? 142.906 158.073 185.555 1.00 108.62 513 GLY A N 1
ATOM 3935 C CA . GLY A 1 508 ? 143.892 158.546 186.503 1.00 108.62 513 GLY A CA 1
ATOM 3936 C C . GLY A 1 508 ? 144.284 157.525 187.548 1.00 108.62 513 GLY A C 1
ATOM 3937 O O . GLY A 1 508 ? 143.439 156.782 188.058 1.00 108.62 513 GLY A O 1
ATOM 3938 N N . GLN A 1 509 ? 145.577 157.493 187.876 1.00 117.59 514 GLN A N 1
ATOM 3939 C CA . GLN A 1 509 ? 146.085 156.562 188.874 1.00 117.59 514 GLN A CA 1
ATOM 3940 C C . GLN A 1 509 ? 145.475 156.802 190.248 1.00 117.59 514 GLN A C 1
ATOM 3941 O O . GLN A 1 509 ? 145.363 155.858 191.037 1.00 117.59 514 GLN A O 1
ATOM 3947 N N . ASP A 1 510 ? 145.079 158.040 190.549 1.00 116.83 515 ASP A N 1
ATOM 3948 C CA . ASP A 1 510 ? 144.512 158.332 191.861 1.00 116.83 515 ASP A CA 1
ATOM 3949 C C . ASP A 1 510 ? 143.249 157.524 192.119 1.00 116.83 515 ASP A C 1
ATOM 3950 O O . ASP A 1 510 ? 142.914 157.250 193.277 1.00 116.83 515 ASP A O 1
ATOM 3955 N N . ILE A 1 511 ? 142.536 157.137 191.064 1.00 116.55 516 ILE A N 1
ATOM 3956 C CA . ILE A 1 511 ? 141.332 156.339 191.207 1.00 116.55 516 ILE A CA 1
ATOM 3957 C C . ILE A 1 511 ? 141.533 154.895 190.761 1.00 116.55 516 ILE A C 1
ATOM 3958 O O . ILE A 1 511 ? 140.968 153.986 191.382 1.00 116.55 516 ILE A O 1
ATOM 3963 N N . THR A 1 512 ? 142.319 154.652 189.710 1.00 116.82 517 THR A N 1
ATOM 3964 C CA . THR A 1 512 ? 142.508 153.287 189.231 1.00 116.82 517 THR A CA 1
ATOM 3965 C C . THR A 1 512 ? 143.083 152.403 190.329 1.00 116.82 517 THR A C 1
ATOM 3966 O O . THR A 1 512 ? 142.421 151.478 190.812 1.00 116.82 517 THR A O 1
ATOM 3970 N N . THR A 1 513 ? 144.303 152.738 190.776 1.00 116.59 518 THR A N 1
ATOM 3971 C CA . THR A 1 513 ? 144.994 151.953 191.830 1.00 116.59 518 THR A CA 1
ATOM 3972 C C . THR A 1 513 ? 144.177 151.911 193.095 1.00 116.59 518 THR A C 1
ATOM 3973 O O . THR A 1 513 ? 144.320 150.930 193.854 1.00 116.59 518 THR A O 1
ATOM 3977 N N . LYS A 1 514 ? 143.357 152.929 193.334 1.00 117.20 519 LYS A N 1
ATOM 3978 C CA . LYS A 1 514 ? 142.628 153.044 194.591 1.00 117.20 519 LYS A CA 1
ATOM 3979 C C . LYS A 1 514 ? 141.381 152.170 194.627 1.00 117.20 519 LYS A C 1
ATOM 3980 O O . LYS A 1 514 ? 141.041 151.634 195.688 1.00 117.20 519 LYS A O 1
ATOM 3986 N N . HIS A 1 515 ? 140.766 151.951 193.459 1.00 119.53 520 HIS A N 1
ATOM 3987 C CA . HIS A 1 515 ? 139.509 151.156 193.405 1.00 119.53 520 HIS A CA 1
ATOM 3988 C C . HIS A 1 515 ? 139.620 150.011 192.393 1.00 119.53 520 HIS A C 1
ATOM 3989 O O . HIS A 1 515 ? 139.343 148.853 192.774 1.00 119.53 520 HIS A O 1
ATOM 3996 N N . MET A 1 516 ? 140.000 150.312 191.148 1.00 120.18 521 MET A N 1
ATOM 3997 C CA . MET A 1 516 ? 140.024 149.268 190.087 1.00 120.18 521 MET A CA 1
ATOM 3998 C C . MET A 1 516 ? 141.191 148.290 190.302 1.00 120.18 521 MET A C 1
ATOM 3999 O O . MET A 1 516 ? 140.960 147.070 190.198 1.00 120.18 521 MET A O 1
ATOM 4004 N N . LEU A 1 517 ? 142.394 148.799 190.575 1.00 111.29 522 LEU A N 1
ATOM 4005 C CA . LEU A 1 517 ? 143.579 147.903 190.692 1.00 111.29 522 LEU A CA 1
ATOM 4006 C C . LEU A 1 517 ? 143.295 146.715 191.634 1.00 111.29 522 LEU A C 1
ATOM 4007 O O . LEU A 1 517 ? 143.514 145.573 191.190 1.00 111.29 522 LEU A O 1
ATOM 4012 N N . PRO A 1 518 ? 142.858 146.884 192.905 1.00 112.32 523 PRO A N 1
ATOM 4013 C CA . PRO A 1 518 ? 142.687 145.716 193.784 1.00 112.32 523 PRO A CA 1
ATOM 4014 C C . PRO A 1 518 ? 141.852 144.620 193.149 1.00 112.32 523 PRO A C 1
ATOM 4015 O O . PRO A 1 518 ? 142.138 143.433 193.343 1.00 112.32 523 PRO A O 1
ATOM 4019 N N . THR A 1 519 ? 140.837 145.009 192.374 1.00 109.09 524 THR A N 1
ATOM 4020 C CA . THR A 1 519 ? 140.034 143.992 191.662 1.00 109.09 524 THR A CA 1
ATOM 4021 C C . THR A 1 519 ? 140.943 143.258 190.697 1.00 109.09 524 THR A C 1
ATOM 4022 O O . THR A 1 519 ? 140.901 142.010 190.682 1.00 109.09 524 THR A O 1
ATOM 4026 N N . VAL A 1 520 ? 141.751 143.998 189.931 1.00 107.92 525 VAL A N 1
ATOM 4027 C CA . VAL A 1 520 ? 142.636 143.366 188.956 1.00 107.92 525 VAL A CA 1
ATOM 4028 C C . VAL A 1 520 ? 143.546 142.360 189.646 1.00 107.92 525 VAL A C 1
ATOM 4029 O O . VAL A 1 520 ? 143.725 141.229 189.178 1.00 107.92 525 VAL A O 1
ATOM 4033 N N . LEU A 1 521 ? 144.107 142.773 190.786 1.00 108.48 526 LEU A N 1
ATOM 4034 C CA . LEU A 1 521 ? 145.000 141.871 191.557 1.00 108.48 526 LEU A CA 1
ATOM 4035 C C . LEU A 1 521 ? 144.205 140.637 192.006 1.00 108.48 526 LEU A C 1
ATOM 4036 O O . LEU A 1 521 ? 144.801 139.544 192.083 1.00 108.48 526 LEU A O 1
ATOM 4041 N N . ARG A 1 522 ? 142.913 140.807 192.298 1.00 111.37 527 ARG A N 1
ATOM 4042 C CA . ARG A 1 522 ? 142.068 139.639 192.661 1.00 111.37 527 ARG A CA 1
ATOM 4043 C C . ARG A 1 522 ? 141.917 138.753 191.416 1.00 111.37 527 ARG A C 1
ATOM 4044 O O . ARG A 1 522 ? 142.102 137.521 191.533 1.00 111.37 527 ARG A O 1
ATOM 4052 N N . MET A 1 523 ? 141.623 139.365 190.264 1.00 112.54 528 MET A N 1
ATOM 4053 C CA . MET A 1 523 ? 141.455 138.598 189.002 1.00 112.54 528 MET A CA 1
ATOM 4054 C C . MET A 1 523 ? 142.743 137.816 188.699 1.00 112.54 528 MET A C 1
ATOM 4055 O O . MET A 1 523 ? 142.654 136.754 188.052 1.00 112.54 528 MET A O 1
ATOM 4060 N N . ALA A 1 524 ? 143.893 138.334 189.137 1.00 105.13 529 ALA A N 1
ATOM 4061 C CA . ALA A 1 524 ? 145.180 137.663 188.842 1.00 105.13 529 ALA A CA 1
ATOM 4062 C C . ALA A 1 524 ? 145.097 136.180 189.207 1.00 105.13 529 ALA A C 1
ATOM 4063 O O . ALA A 1 524 ? 145.812 135.378 188.567 1.00 105.13 529 ALA A O 1
ATOM 4065 N N . GLY A 1 525 ? 144.260 135.814 190.186 1.00 110.80 530 GLY A N 1
ATOM 4066 C CA . GLY A 1 525 ? 144.262 134.423 190.593 1.00 110.80 530 GLY A CA 1
ATOM 4067 C C . GLY A 1 525 ? 143.113 133.636 189.998 1.00 110.80 530 GLY A C 1
ATOM 4068 O O . GLY A 1 525 ? 142.500 132.807 190.677 1.00 110.80 530 GLY A O 1
ATOM 4069 N N . ASP A 1 526 ? 142.809 133.891 188.727 1.00 111.62 531 ASP A N 1
ATOM 4070 C CA . ASP A 1 526 ? 141.709 133.206 188.062 1.00 111.62 531 ASP A CA 1
ATOM 4071 C C . ASP A 1 526 ? 142.058 131.737 187.831 1.00 111.62 531 ASP A C 1
ATOM 4072 O O . ASP A 1 526 ? 143.229 131.398 187.641 1.00 111.62 531 ASP A O 1
ATOM 4077 N N . PRO A 1 527 ? 141.062 130.849 187.837 1.00 111.79 532 PRO A N 1
ATOM 4078 C CA . PRO A 1 527 ? 141.343 129.421 187.644 1.00 111.79 532 PRO A CA 1
ATOM 4079 C C . PRO A 1 527 ? 141.577 129.056 186.187 1.00 111.79 532 PRO A C 1
ATOM 4080 O O . PRO A 1 527 ? 141.663 127.872 185.846 1.00 111.79 532 PRO A O 1
ATOM 4084 N N . VAL A 1 528 ? 141.701 130.092 185.347 1.00 108.18 533 VAL A N 1
ATOM 4085 C CA . VAL A 1 528 ? 141.966 129.892 183.893 1.00 108.18 533 VAL A CA 1
ATOM 4086 C C . VAL A 1 528 ? 143.268 130.634 183.551 1.00 108.18 533 VAL A C 1
ATOM 4087 O O . VAL A 1 528 ? 143.363 131.839 183.877 1.00 108.18 533 VAL A O 1
ATOM 4091 N N . ALA A 1 529 ? 144.226 129.947 182.922 1.00 99.09 534 ALA A N 1
ATOM 4092 C CA . ALA A 1 529 ? 145.515 130.579 182.548 1.00 99.09 534 ALA A CA 1
ATOM 4093 C C . ALA A 1 529 ? 145.262 131.748 181.593 1.00 99.09 534 ALA A C 1
ATOM 4094 O O . ALA A 1 529 ? 146.003 132.752 181.671 1.00 99.09 534 ALA A O 1
ATOM 4096 N N . ASN A 1 530 ? 144.238 131.635 180.740 1.00 97.97 535 ASN A N 1
ATOM 4097 C CA . ASN A 1 530 ? 143.925 132.702 179.745 1.00 97.97 535 ASN A CA 1
ATOM 4098 C C . ASN A 1 530 ? 143.790 134.059 180.447 1.00 97.97 535 ASN A C 1
ATOM 4099 O O . ASN A 1 530 ? 144.032 135.093 179.788 1.00 97.97 535 ASN A O 1
ATOM 4104 N N . VAL A 1 531 ? 143.411 134.057 181.727 1.00 100.10 536 VAL A N 1
ATOM 4105 C CA . VAL A 1 531 ? 143.226 135.332 182.482 1.00 100.10 536 VAL A CA 1
ATOM 4106 C C . VAL A 1 531 ? 144.530 135.683 183.221 1.00 100.10 536 VAL A C 1
ATOM 4107 O O . VAL A 1 531 ? 144.897 136.874 183.224 1.00 100.10 536 VAL A O 1
ATOM 4111 N N . ARG A 1 532 ? 145.203 134.691 183.815 1.00 105.38 537 ARG A N 1
ATOM 4112 C CA . ARG A 1 532 ? 146.453 134.970 184.515 1.00 105.38 537 ARG A CA 1
ATOM 4113 C C . ARG A 1 532 ? 147.405 135.778 183.640 1.00 105.38 537 ARG A C 1
ATOM 4114 O O . ARG A 1 532 ? 147.903 136.835 184.048 1.00 105.38 537 ARG A O 1
ATOM 4122 N N . PHE A 1 533 ? 147.665 135.303 182.421 1.00 99.83 538 PHE A N 1
ATOM 4123 C CA . PHE A 1 533 ? 148.583 136.038 181.564 1.00 99.83 538 PHE A CA 1
ATOM 4124 C C . PHE A 1 533 ? 147.971 137.337 181.062 1.00 99.83 538 PHE A C 1
ATOM 4125 O O . PHE A 1 533 ? 148.708 138.292 180.800 1.00 99.83 538 PHE A O 1
ATOM 4133 N N . ASN A 1 534 ? 146.643 137.413 180.945 1.00 96.40 539 ASN A N 1
ATOM 4134 C CA . ASN A 1 534 ? 146.028 138.692 180.608 1.00 96.40 539 ASN A CA 1
ATOM 4135 C C . ASN A 1 534 ? 146.241 139.714 181.718 1.00 96.40 539 ASN A C 1
ATOM 4136 O O . ASN A 1 534 ? 146.515 140.888 181.444 1.00 96.40 539 ASN A O 1
ATOM 4141 N N . VAL A 1 535 ? 146.147 139.270 182.978 1.00 96.24 540 VAL A N 1
ATOM 4142 C CA . VAL A 1 535 ? 146.327 140.180 184.150 1.00 96.24 540 VAL A CA 1
ATOM 4143 C C . VAL A 1 535 ? 147.824 140.514 184.239 1.00 96.24 540 VAL A C 1
ATOM 4144 O O . VAL A 1 535 ? 148.126 141.558 184.819 1.00 96.24 540 VAL A O 1
ATOM 4148 N N . ALA A 1 536 ? 148.730 139.644 183.775 1.00 102.89 541 ALA A N 1
ATOM 4149 C CA . ALA A 1 536 ? 150.148 139.976 183.677 1.00 102.89 541 ALA A CA 1
ATOM 4150 C C . ALA A 1 536 ? 150.384 141.050 182.622 1.00 102.89 541 ALA A C 1
ATOM 4151 O O . ALA A 1 536 ? 151.128 142.011 182.849 1.00 102.89 541 ALA A O 1
ATOM 4153 N N . LYS A 1 537 ? 149.750 140.905 181.457 1.00 97.49 542 LYS A N 1
ATOM 4154 C CA . LYS A 1 537 ? 149.899 141.900 180.399 1.00 97.49 542 LYS A CA 1
ATOM 4155 C C . LYS A 1 537 ? 149.338 143.250 180.826 1.00 97.49 542 LYS A C 1
ATOM 4156 O O . LYS A 1 537 ? 149.930 144.298 180.541 1.00 97.49 542 LYS A O 1
ATOM 4162 N N . SER A 1 538 ? 148.218 143.215 181.555 1.00 106.21 543 SER A N 1
ATOM 4163 C CA . SER A 1 538 ? 147.612 144.470 182.073 1.00 106.21 543 SER A CA 1
ATOM 4164 C C . SER A 1 538 ? 148.585 145.139 183.052 1.00 106.21 543 SER A C 1
ATOM 4165 O O . SER A 1 538 ? 148.788 146.364 182.936 1.00 106.21 543 SER A O 1
ATOM 4168 N N . LEU A 1 539 ? 149.152 144.364 183.981 1.00 103.37 544 LEU A N 1
ATOM 4169 C CA . LEU A 1 539 ? 150.157 144.922 184.923 1.00 103.37 544 LEU A CA 1
ATOM 4170 C C . LEU A 1 539 ? 151.311 145.508 184.099 1.00 103.37 544 LEU A C 1
ATOM 4171 O O . LEU A 1 539 ? 151.726 146.652 184.385 1.00 103.37 544 LEU A O 1
ATOM 4176 N N . GLN A 1 540 ? 151.789 144.756 183.104 1.00 109.00 545 GLN A N 1
ATOM 4177 C CA . GLN A 1 540 ? 152.892 145.231 182.231 1.00 109.00 545 GLN A CA 1
ATOM 4178 C C . GLN A 1 540 ? 152.484 146.541 181.542 1.00 109.00 545 GLN A C 1
ATOM 4179 O O . GLN A 1 540 ? 153.381 147.366 181.267 1.00 109.00 545 GLN A O 1
ATOM 4185 N N . LYS A 1 541 ? 151.187 146.729 181.281 1.00 106.06 546 LYS A N 1
ATOM 4186 C CA . LYS A 1 541 ? 150.725 147.931 180.536 1.00 106.06 546 LYS A CA 1
ATOM 4187 C C . LYS A 1 541 ? 150.566 149.131 181.486 1.00 106.06 546 LYS A C 1
ATOM 4188 O O . LYS A 1 541 ? 150.724 150.276 181.012 1.00 106.06 546 LYS A O 1
ATOM 4194 N N . ILE A 1 542 ? 150.243 148.887 182.760 1.00 110.45 547 ILE A N 1
ATOM 4195 C CA . ILE A 1 542 ? 150.007 150.019 183.707 1.00 110.45 547 ILE A CA 1
ATOM 4196 C C . ILE A 1 542 ? 151.311 150.315 184.466 1.00 110.45 547 ILE A C 1
ATOM 4197 O O . ILE A 1 542 ? 151.391 151.369 185.109 1.00 110.45 547 ILE A O 1
ATOM 4202 N N . GLY A 1 543 ? 152.310 149.437 184.370 1.00 112.65 548 GLY A N 1
ATOM 4203 C CA . GLY A 1 543 ? 153.558 149.719 185.039 1.00 112.65 548 GLY A CA 1
ATOM 4204 C C . GLY A 1 543 ? 154.171 151.055 184.663 1.00 112.65 548 GLY A C 1
ATOM 4205 O O . GLY A 1 543 ? 154.629 151.809 185.526 1.00 112.65 548 GLY A O 1
ATOM 4206 N N . PRO A 1 544 ? 154.194 151.379 183.365 1.00 114.59 549 PRO A N 1
ATOM 4207 C CA . PRO A 1 544 ? 154.800 152.653 182.939 1.00 114.59 549 PRO A CA 1
ATOM 4208 C C . PRO A 1 544 ? 154.202 153.881 183.609 1.00 114.59 549 PRO A C 1
ATOM 4209 O O . PRO A 1 544 ? 154.745 154.979 183.434 1.00 114.59 549 PRO A O 1
ATOM 4213 N N . ILE A 1 545 ? 153.111 153.738 184.359 1.00 110.28 550 ILE A N 1
ATOM 4214 C CA . ILE A 1 545 ? 152.517 154.860 185.076 1.00 110.28 550 ILE A CA 1
ATOM 4215 C C . ILE A 1 545 ? 152.420 154.512 186.555 1.00 110.28 550 ILE A C 1
ATOM 4216 O O . ILE A 1 545 ? 151.752 155.208 187.328 1.00 110.28 550 ILE A O 1
ATOM 4221 N N . LEU A 1 546 ? 153.090 153.436 186.958 1.00 112.89 551 LEU A N 1
ATOM 4222 C CA . LEU A 1 546 ? 153.091 152.973 188.337 1.00 112.89 551 LEU A CA 1
ATOM 4223 C C . LEU A 1 546 ? 154.492 153.095 188.923 1.00 112.89 551 LEU A C 1
ATOM 4224 O O . LEU A 1 546 ? 155.480 152.743 188.271 1.00 112.89 551 LEU A O 1
ATOM 4229 N N . ASP A 1 547 ? 154.571 153.590 190.153 1.00 119.23 552 ASP A N 1
ATOM 4230 C CA . ASP A 1 547 ? 155.834 153.837 190.831 1.00 119.23 552 ASP A CA 1
ATOM 4231 C C . ASP A 1 547 ? 156.148 152.694 191.793 1.00 119.23 552 ASP A C 1
ATOM 4232 O O . ASP A 1 547 ? 155.374 151.746 191.951 1.00 119.23 552 ASP A O 1
ATOM 4237 N N . ASN A 1 548 ? 157.308 152.800 192.445 1.00 127.33 553 ASN A N 1
ATOM 4238 C CA . ASN A 1 548 ? 157.785 151.718 193.300 1.00 127.33 553 ASN A CA 1
ATOM 4239 C C . ASN A 1 548 ? 156.955 151.579 194.570 1.00 127.33 553 ASN A C 1
ATOM 4240 O O . ASN A 1 548 ? 156.777 150.460 195.065 1.00 127.33 553 ASN A O 1
ATOM 4245 N N . SER A 1 549 ? 156.438 152.689 195.104 1.00 122.77 554 SER A N 1
ATOM 4246 C CA . SER A 1 549 ? 155.732 152.643 196.381 1.00 122.77 554 SER A CA 1
ATOM 4247 C C . SER A 1 549 ? 154.641 151.581 196.379 1.00 122.77 554 SER A C 1
ATOM 4248 O O . SER A 1 549 ? 154.560 150.760 197.300 1.00 122.77 554 SER A O 1
ATOM 4251 N N . THR A 1 550 ? 153.793 151.578 195.352 1.00 118.85 555 THR A N 1
ATOM 4252 C CA . THR A 1 550 ? 152.786 150.540 195.197 1.00 118.85 555 THR A CA 1
ATOM 4253 C C . THR A 1 550 ? 153.289 149.338 194.412 1.00 118.85 555 THR A C 1
ATOM 4254 O O . THR A 1 550 ? 152.821 148.218 194.654 1.00 118.85 555 THR A O 1
ATOM 4258 N N . LEU A 1 551 ? 154.233 149.541 193.491 1.00 122.19 556 LEU A N 1
ATOM 4259 C CA . LEU A 1 551 ? 154.743 148.432 192.695 1.00 122.19 556 LEU A CA 1
ATOM 4260 C C . LEU A 1 551 ? 155.348 147.357 193.588 1.00 122.19 556 LEU A C 1
ATOM 4261 O O . LEU A 1 551 ? 154.825 146.244 193.679 1.00 122.19 556 LEU A O 1
ATOM 4266 N N . GLN A 1 552 ? 156.432 147.687 194.290 1.00 123.04 557 GLN A N 1
ATOM 4267 C CA . GLN A 1 552 ? 157.082 146.690 195.131 1.00 123.04 557 GLN A CA 1
ATOM 4268 C C . GLN A 1 552 ? 156.155 146.164 196.216 1.00 123.04 557 GLN A C 1
ATOM 4269 O O . GLN A 1 552 ? 156.345 145.037 196.686 1.00 123.04 557 GLN A O 1
ATOM 4275 N N . SER A 1 553 ? 155.155 146.946 196.617 1.00 121.18 558 SER A N 1
ATOM 4276 C CA . SER A 1 553 ? 154.249 146.535 197.682 1.00 121.18 558 SER A CA 1
ATOM 4277 C C . SER A 1 553 ? 153.240 145.484 197.229 1.00 121.18 558 SER A C 1
ATOM 4278 O O . SER A 1 553 ? 152.982 144.524 197.963 1.00 121.18 558 SER A O 1
ATOM 4281 N N . GLU A 1 554 ? 152.663 145.634 196.036 1.00 122.18 559 GLU A N 1
ATOM 4282 C CA . GLU A 1 554 ? 151.628 144.717 195.567 1.00 122.18 559 GLU A CA 1
ATOM 4283 C C . GLU A 1 554 ? 152.002 143.974 194.293 1.00 122.18 559 GLU A C 1
ATOM 4284 O O . GLU A 1 554 ? 151.854 142.751 194.225 1.00 122.18 559 GLU A O 1
ATOM 4290 N N . VAL A 1 555 ? 152.484 144.686 193.275 1.00 119.95 560 VAL A N 1
ATOM 4291 C CA . VAL A 1 555 ? 152.693 144.076 191.967 1.00 119.95 560 VAL A CA 1
ATOM 4292 C C . VAL A 1 555 ? 153.757 142.988 192.044 1.00 119.95 560 VAL A C 1
ATOM 4293 O O . VAL A 1 555 ? 153.536 141.851 191.613 1.00 119.95 560 VAL A O 1
ATOM 4297 N N . LYS A 1 556 ? 154.915 143.311 192.617 1.00 116.40 561 LYS A N 1
ATOM 4298 C CA . LYS A 1 556 ? 156.031 142.370 192.594 1.00 116.40 561 LYS A CA 1
ATOM 4299 C C . LYS A 1 556 ? 155.676 141.014 193.187 1.00 116.40 561 LYS A C 1
ATOM 4300 O O . LYS A 1 556 ? 156.017 139.991 192.567 1.00 116.40 561 LYS A O 1
ATOM 4306 N N . PRO A 1 557 ? 155.021 140.921 194.347 1.00 115.71 562 PRO A N 1
ATOM 4307 C CA . PRO A 1 557 ? 154.595 139.597 194.825 1.00 115.71 562 PRO A CA 1
ATOM 4308 C C . PRO A 1 557 ? 153.714 138.872 193.826 1.00 115.71 562 PRO A C 1
ATOM 4309 O O . PRO A 1 557 ? 153.822 137.648 193.676 1.00 115.71 562 PRO A O 1
ATOM 4313 N N . ILE A 1 558 ? 152.848 139.603 193.122 1.00 115.61 563 ILE A N 1
ATOM 4314 C CA . ILE A 1 558 ? 151.936 138.966 192.178 1.00 115.61 563 ILE A CA 1
ATOM 4315 C C . ILE A 1 558 ? 152.707 138.359 191.014 1.00 115.61 563 ILE A C 1
ATOM 4316 O O . ILE A 1 558 ? 152.469 137.209 190.630 1.00 115.61 563 ILE A O 1
ATOM 4321 N N . LEU A 1 559 ? 153.637 139.117 190.429 1.00 114.29 564 LEU A N 1
ATOM 4322 C CA . LEU A 1 559 ? 154.443 138.571 189.341 1.00 114.29 564 LEU A CA 1
ATOM 4323 C C . LEU A 1 559 ? 155.304 137.411 189.820 1.00 114.29 564 LEU A C 1
ATOM 4324 O O . LEU A 1 559 ? 155.485 136.422 189.097 1.00 114.29 564 LEU A O 1
ATOM 4329 N N . GLU A 1 560 ? 155.854 137.512 191.031 1.00 113.38 565 GLU A N 1
ATOM 4330 C CA . GLU A 1 560 ? 156.651 136.410 191.557 1.00 113.38 565 GLU A CA 1
ATOM 4331 C C . GLU A 1 560 ? 155.814 135.145 191.690 1.00 113.38 565 GLU A C 1
ATOM 4332 O O . GLU A 1 560 ? 156.267 134.050 191.335 1.00 113.38 565 GLU A O 1
ATOM 4338 N N . LYS A 1 561 ? 154.585 135.275 192.193 1.00 111.89 566 LYS A N 1
ATOM 4339 C CA . LYS A 1 561 ? 153.701 134.117 192.285 1.00 111.89 566 LYS A CA 1
ATOM 4340 C C . LYS A 1 561 ? 153.347 133.580 190.903 1.00 111.89 566 LYS A C 1
ATOM 4341 O O . LYS A 1 561 ? 153.320 132.362 190.694 1.00 111.89 566 LYS A O 1
ATOM 4347 N N . LEU A 1 562 ? 153.075 134.472 189.948 1.00 111.85 567 LEU A N 1
ATOM 4348 C CA . LEU A 1 562 ? 152.713 134.028 188.606 1.00 111.85 567 LEU A CA 1
ATOM 4349 C C . LEU A 1 562 ? 153.853 133.258 187.955 1.00 111.85 567 LEU A C 1
ATOM 4350 O O . LEU A 1 562 ? 153.622 132.274 187.244 1.00 111.85 567 LEU A O 1
ATOM 4355 N N . THR A 1 563 ? 155.091 133.690 188.185 1.00 114.67 568 THR A N 1
ATOM 4356 C CA . THR A 1 563 ? 156.243 133.025 187.590 1.00 114.67 568 THR A CA 1
ATOM 4357 C C . THR A 1 563 ? 156.400 131.583 188.050 1.00 114.67 568 THR A C 1
ATOM 4358 O O . THR A 1 563 ? 157.271 130.879 187.527 1.00 114.67 568 THR A O 1
ATOM 4362 N N . GLN A 1 564 ? 155.591 131.126 189.007 1.00 112.96 569 GLN A N 1
ATOM 4363 C CA . GLN A 1 564 ? 155.636 129.748 189.480 1.00 112.96 569 GLN A CA 1
ATOM 4364 C C . GLN A 1 564 ? 154.470 128.919 188.956 1.00 112.96 569 GLN A C 1
ATOM 4365 O O . GLN A 1 564 ? 154.250 127.803 189.442 1.00 112.96 569 GLN A O 1
ATOM 4371 N N . ASP A 1 565 ? 153.718 129.430 187.985 1.00 110.67 570 ASP A N 1
ATOM 4372 C CA . ASP A 1 565 ? 152.546 128.726 187.494 1.00 110.67 570 ASP A CA 1
ATOM 4373 C C . ASP A 1 565 ? 152.952 127.539 186.622 1.00 110.67 570 ASP A C 1
ATOM 4374 O O . ASP A 1 565 ? 154.059 127.471 186.081 1.00 110.67 570 ASP A O 1
ATOM 4379 N N . GLN A 1 566 ? 152.024 126.589 186.491 1.00 112.71 571 GLN A N 1
ATOM 4380 C CA . GLN A 1 566 ? 152.254 125.426 185.642 1.00 112.71 571 GLN A CA 1
ATOM 4381 C C . GLN A 1 566 ? 152.332 125.812 184.170 1.00 112.71 571 GLN A C 1
ATOM 4382 O O . GLN A 1 566 ? 153.158 125.272 183.427 1.00 112.71 571 GLN A O 1
ATOM 4388 N N . ASP A 1 567 ? 151.483 126.738 183.734 1.00 107.85 572 ASP A N 1
ATOM 4389 C CA . ASP A 1 567 ? 151.471 127.148 182.340 1.00 107.85 572 ASP A CA 1
ATOM 4390 C C . ASP A 1 567 ? 152.770 127.867 181.982 1.00 107.85 572 ASP A C 1
ATOM 4391 O O . ASP A 1 567 ? 153.405 128.518 182.816 1.00 107.85 572 ASP A O 1
ATOM 4396 N N . VAL A 1 568 ? 153.162 127.736 180.719 1.00 105.34 573 VAL A N 1
ATOM 4397 C CA . VAL A 1 568 ? 154.382 128.375 180.235 1.00 105.34 573 VAL A CA 1
ATOM 4398 C C . VAL A 1 568 ? 154.150 129.843 179.901 1.00 105.34 573 VAL A C 1
ATOM 4399 O O . VAL A 1 568 ? 154.987 130.695 180.214 1.00 105.34 573 VAL A O 1
ATOM 4403 N N . ASP A 1 569 ? 153.020 130.165 179.266 1.00 108.80 574 ASP A N 1
ATOM 4404 C CA . ASP A 1 569 ? 152.768 131.546 178.871 1.00 108.80 574 ASP A CA 1
ATOM 4405 C C . ASP A 1 569 ? 152.630 132.466 180.075 1.00 108.80 574 ASP A C 1
ATOM 4406 O O . ASP A 1 569 ? 153.072 133.618 180.022 1.00 108.80 574 ASP A O 1
ATOM 4411 N N . VAL A 1 570 ? 152.018 131.989 181.160 1.00 112.13 575 VAL A N 1
ATOM 4412 C CA . VAL A 1 570 ? 151.901 132.817 182.357 1.00 112.13 575 VAL A CA 1
ATOM 4413 C C . VAL A 1 570 ? 153.285 133.211 182.859 1.00 112.13 575 VAL A C 1
ATOM 4414 O O . VAL A 1 570 ? 153.552 134.384 183.146 1.00 112.13 575 VAL A O 1
ATOM 4418 N N . LYS A 1 571 ? 154.190 132.235 182.954 1.00 113.94 576 LYS A N 1
ATOM 4419 C CA . LYS A 1 571 ? 155.546 132.521 183.409 1.00 113.94 576 LYS A CA 1
ATOM 4420 C C . LYS A 1 571 ? 156.259 133.462 182.447 1.00 113.94 576 LYS A C 1
ATOM 4421 O O . LYS A 1 571 ? 156.924 134.417 182.869 1.00 113.94 576 LYS A O 1
ATOM 4427 N N . TYR A 1 572 ? 156.133 133.206 181.144 1.00 110.76 577 TYR A N 1
ATOM 4428 C CA . TYR A 1 572 ? 156.819 134.035 180.161 1.00 110.76 577 TYR A CA 1
ATOM 4429 C C . TYR A 1 572 ? 156.359 135.482 180.264 1.00 110.76 577 TYR A C 1
ATOM 4430 O O . TYR A 1 572 ? 157.176 136.410 180.250 1.00 110.76 577 TYR A O 1
ATOM 4439 N N . PHE A 1 573 ? 155.050 135.695 180.374 1.00 104.26 578 PHE A N 1
ATOM 4440 C CA . PHE A 1 573 ? 154.536 137.055 180.404 1.00 104.26 578 PHE A CA 1
ATOM 4441 C C . PHE A 1 573 ? 154.806 137.737 181.738 1.00 104.26 578 PHE A C 1
ATOM 4442 O O . PHE A 1 573 ? 155.018 138.953 181.769 1.00 104.26 578 PHE A O 1
ATOM 4450 N N . ALA A 1 574 ? 154.830 136.986 182.841 1.00 109.22 579 ALA A N 1
ATOM 4451 C CA . ALA A 1 574 ? 155.263 137.578 184.102 1.00 109.22 579 ALA A CA 1
ATOM 4452 C C . ALA A 1 574 ? 156.713 138.037 184.015 1.00 109.22 579 ALA A C 1
ATOM 4453 O O . ALA A 1 574 ? 157.058 139.131 184.481 1.00 109.22 579 ALA A O 1
ATOM 4455 N N . GLN A 1 575 ? 157.575 137.217 183.408 1.00 114.21 580 GLN A N 1
ATOM 4456 C CA . GLN A 1 575 ? 158.969 137.611 183.233 1.00 114.21 580 GLN A CA 1
ATOM 4457 C C . GLN A 1 575 ? 159.079 138.844 182.344 1.00 114.21 580 GLN A C 1
ATOM 4458 O O . GLN A 1 575 ? 159.871 139.753 182.621 1.00 114.21 580 GLN A O 1
ATOM 4464 N N . GLU A 1 576 ? 158.286 138.863 181.268 1.00 117.01 581 GLU A N 1
ATOM 4465 C CA . GLU A 1 576 ? 158.294 140.028 180.346 1.00 117.01 581 GLU A CA 1
ATOM 4466 C C . GLU A 1 576 ? 158.009 141.296 181.164 1.00 117.01 581 GLU A C 1
ATOM 4467 O O . GLU A 1 576 ? 158.778 142.270 181.034 1.00 117.01 581 GLU A O 1
ATOM 4473 N N . ALA A 1 577 ? 156.951 141.271 181.977 1.00 113.01 582 ALA A N 1
ATOM 4474 C CA . ALA A 1 577 ? 156.625 142.433 182.837 1.00 113.01 582 ALA A CA 1
ATOM 4475 C C . ALA A 1 577 ? 157.825 142.753 183.730 1.00 113.01 582 ALA A C 1
ATOM 4476 O O . ALA A 1 577 ? 158.259 143.922 183.762 1.00 113.01 582 ALA A O 1
ATOM 4478 N N . LEU A 1 578 ? 158.340 141.742 184.434 1.00 113.54 583 LEU A N 1
ATOM 4479 C CA . LEU A 1 578 ? 159.487 141.951 185.355 1.00 113.54 583 LEU A CA 1
ATOM 4480 C C . LEU A 1 578 ? 160.565 142.795 184.657 1.00 113.54 583 LEU A C 1
ATOM 4481 O O . LEU A 1 578 ? 161.167 143.659 185.330 1.00 113.54 583 LEU A O 1
ATOM 4486 N N . THR A 1 579 ? 160.800 142.550 183.365 1.00 112.13 584 THR A N 1
ATOM 4487 C CA . THR A 1 579 ? 161.873 143.272 182.645 1.00 112.13 584 THR A CA 1
ATOM 4488 C C . THR A 1 579 ? 161.359 144.618 182.180 1.00 112.13 584 THR A C 1
ATOM 4489 O O . THR A 1 579 ? 162.177 145.559 182.088 1.00 112.13 584 THR A O 1
ATOM 4493 N N . VAL A 1 580 ? 160.054 144.726 181.913 1.00 113.93 585 VAL A N 1
ATOM 4494 C CA . VAL A 1 580 ? 159.472 145.999 181.385 1.00 113.93 585 VAL A CA 1
ATOM 4495 C C . VAL A 1 580 ? 159.648 147.117 182.429 1.00 113.93 585 VAL A C 1
ATOM 4496 O O . VAL A 1 580 ? 159.558 148.304 182.039 1.00 113.93 585 VAL A O 1
ATOM 4500 N N . LEU A 1 581 ? 159.932 146.763 183.687 1.00 119.15 586 LEU A N 1
ATOM 4501 C CA . LEU A 1 581 ? 160.069 147.775 184.768 1.00 119.15 586 LEU A CA 1
ATOM 4502 C C . LEU A 1 581 ? 161.398 148.538 184.626 1.00 119.15 586 LEU A C 1
ATOM 4503 O O . LEU A 1 581 ? 161.925 148.987 185.666 1.00 119.15 586 LEU A O 1
ATOM 4508 N N . SER A 1 582 ? 161.905 148.692 183.398 1.00 119.09 587 SER A N 1
ATOM 4509 C CA . SER A 1 582 ? 163.165 149.443 183.153 1.00 119.09 587 SER A CA 1
ATOM 4510 C C . SER A 1 582 ? 164.228 149.019 184.174 1.00 119.09 587 SER A C 1
ATOM 4511 O O . SER A 1 582 ? 164.870 149.911 184.768 1.00 119.09 587 SER A O 1
ATOM 4514 N N . LEU A 1 583 ? 164.401 147.709 184.367 1.00 121.21 588 LEU A N 1
ATOM 4515 C CA . LEU A 1 583 ? 165.399 147.220 185.303 1.00 121.21 588 LEU A CA 1
ATOM 4516 C C . LEU A 1 583 ? 166.602 146.576 184.631 1.00 121.21 588 LEU A C 1
ATOM 4517 O O . LEU A 1 583 ? 167.586 146.283 185.319 1.00 121.21 588 LEU A O 1
ATOM 4522 N N . ALA A 1 584 ? 166.556 146.347 183.322 1.00 133.10 589 ALA A N 1
ATOM 4523 C CA . ALA A 1 584 ? 167.678 145.758 182.600 1.00 133.10 589 ALA A CA 1
ATOM 4524 C C . ALA A 1 584 ? 167.936 144.326 183.054 1.00 133.10 589 ALA A C 1
ATOM 4525 O O . ALA A 1 584 ? 168.812 143.644 182.523 1.00 133.10 589 ALA A O 1
ATOM 4528 N N . ASP B 2 13 ? 127.058 126.579 87.600 1.00 75.20 9 ASP B N 1
ATOM 4529 C CA . ASP B 2 13 ? 127.643 125.890 88.744 1.00 75.20 9 ASP B CA 1
ATOM 4530 C C . ASP B 2 13 ? 129.154 125.771 88.611 1.00 75.20 9 ASP B C 1
ATOM 4531 O O . ASP B 2 13 ? 129.659 125.269 87.609 1.00 75.20 9 ASP B O 1
ATOM 4536 N N . ILE B 2 14 ? 129.874 126.229 89.630 1.00 68.47 10 ILE B N 1
ATOM 4537 C CA . ILE B 2 14 ? 131.326 126.090 89.649 1.00 68.47 10 ILE B CA 1
ATOM 4538 C C . ILE B 2 14 ? 131.647 124.609 89.808 1.00 68.47 10 ILE B C 1
ATOM 4539 O O . ILE B 2 14 ? 131.436 124.033 90.878 1.00 68.47 10 ILE B O 1
ATOM 4544 N N . GLN B 2 15 ? 132.155 123.987 88.751 1.00 67.24 11 GLN B N 1
ATOM 4545 C CA . GLN B 2 15 ? 132.558 122.589 88.832 1.00 67.24 11 GLN B CA 1
ATOM 4546 C C . GLN B 2 15 ? 133.780 122.484 89.737 1.00 67.24 11 GLN B C 1
ATOM 4547 O O . GLN B 2 15 ? 134.812 123.112 89.485 1.00 67.24 11 GLN B O 1
ATOM 4553 N N . TRP B 2 16 ? 133.651 121.734 90.824 1.00 54.73 12 TRP B N 1
ATOM 4554 C CA . TRP B 2 16 ? 134.712 121.669 91.813 1.00 54.73 12 TRP B CA 1
ATOM 4555 C C . TRP B 2 16 ? 135.760 120.645 91.414 1.00 54.73 12 TRP B C 1
ATOM 4556 O O . TRP B 2 16 ? 135.458 119.621 90.801 1.00 54.73 12 TRP B O 1
ATOM 4567 N N . CYS B 2 17 ? 137.007 120.934 91.766 1.00 60.32 13 CYS B N 1
ATOM 4568 C CA . CYS B 2 17 ? 138.135 120.116 91.345 1.00 60.32 13 CYS B CA 1
ATOM 4569 C C . CYS B 2 17 ? 139.008 119.811 92.544 1.00 60.32 13 CYS B C 1
ATOM 4570 O O . CYS B 2 17 ? 139.486 120.731 93.209 1.00 60.32 13 CYS B O 1
ATOM 4573 N N . PHE B 2 18 ? 139.208 118.524 92.812 1.00 59.04 14 PHE B N 1
ATOM 4574 C CA . PHE B 2 18 ? 140.080 118.082 93.888 1.00 59.04 14 PHE B CA 1
ATOM 4575 C C . PHE B 2 18 ? 141.403 118.831 93.847 1.00 59.04 14 PHE B C 1
ATOM 4576 O O . PHE B 2 18 ? 141.938 119.109 92.773 1.00 59.04 14 PHE B O 1
ATOM 4584 N N . SER B 2 19 ? 141.912 119.186 95.014 1.00 51.23 15 SER B N 1
ATOM 4585 C CA . SER B 2 19 ? 143.191 119.885 95.016 1.00 51.23 15 SER B CA 1
ATOM 4586 C C . SER B 2 19 ? 144.219 119.275 95.951 1.00 51.23 15 SER B C 1
ATOM 4587 O O . SER B 2 19 ? 145.391 119.197 95.585 1.00 51.23 15 SER B O 1
ATOM 4590 N N . GLN B 2 20 ? 143.813 118.822 97.132 1.00 47.30 16 GLN B N 1
ATOM 4591 C CA . GLN B 2 20 ? 144.760 118.339 98.125 1.00 47.30 16 GLN B CA 1
ATOM 4592 C C . GLN B 2 20 ? 144.057 117.357 99.048 1.00 47.30 16 GLN B C 1
ATOM 4593 O O . GLN B 2 20 ? 142.867 117.078 98.901 1.00 47.30 16 GLN B O 1
ATOM 4599 N N . VAL B 2 21 ? 144.813 116.839 100.011 1.00 47.03 17 VAL B N 1
ATOM 4600 C CA . VAL B 2 21 ? 144.287 115.994 101.075 1.00 47.03 17 VAL B CA 1
ATOM 4601 C C . VAL B 2 21 ? 145.350 115.900 102.156 1.00 47.03 17 VAL B C 1
ATOM 4602 O O . VAL B 2 21 ? 146.545 115.840 101.855 1.00 47.03 17 VAL B O 1
ATOM 4606 N N . LYS B 2 22 ? 144.938 115.883 103.412 1.00 49.88 18 LYS B N 1
ATOM 4607 C CA . LYS B 2 22 ? 145.866 115.736 104.521 1.00 49.88 18 LYS B CA 1
ATOM 4608 C C . LYS B 2 22 ? 145.532 114.457 105.285 1.00 49.88 18 LYS B C 1
ATOM 4609 O O . LYS B 2 22 ? 144.695 113.656 104.863 1.00 49.88 18 LYS B O 1
ATOM 4615 N N . GLY B 2 23 ? 146.205 114.259 106.411 1.00 66.04 19 GLY B N 1
ATOM 4616 C CA . GLY B 2 23 ? 145.969 113.086 107.226 1.00 66.04 19 GLY B CA 1
ATOM 4617 C C . GLY B 2 23 ? 146.520 111.820 106.593 1.00 66.04 19 GLY B C 1
ATOM 4618 O O . GLY B 2 23 ? 147.139 111.823 105.531 1.00 66.04 19 GLY B O 1
ATOM 4619 N N . ALA B 2 24 ? 146.269 110.708 107.274 1.00 79.62 20 ALA B N 1
ATOM 4620 C CA . ALA B 2 24 ? 146.864 109.429 106.922 1.00 79.62 20 ALA B CA 1
ATOM 4621 C C . ALA B 2 24 ? 145.964 108.675 105.943 1.00 79.62 20 ALA B C 1
ATOM 4622 O O . ALA B 2 24 ? 145.010 109.223 105.388 1.00 79.62 20 ALA B O 1
ATOM 4624 N N . VAL B 2 25 ? 146.274 107.399 105.717 1.00 97.50 21 VAL B N 1
ATOM 4625 C CA . VAL B 2 25 ? 145.539 106.569 104.769 1.00 97.50 21 VAL B CA 1
ATOM 4626 C C . VAL B 2 25 ? 144.881 105.408 105.503 1.00 97.50 21 VAL B C 1
ATOM 4627 O O . VAL B 2 25 ? 143.876 104.857 105.042 1.00 97.50 21 VAL B O 1
ATOM 4631 N N . ASP B 2 26 ? 145.445 105.029 106.646 1.00 108.78 22 ASP B N 1
ATOM 4632 C CA . ASP B 2 26 ? 144.928 103.906 107.416 1.00 108.78 22 ASP B CA 1
ATOM 4633 C C . ASP B 2 26 ? 143.765 104.351 108.293 1.00 108.78 22 ASP B C 1
ATOM 4634 O O . ASP B 2 26 ? 143.839 105.375 108.978 1.00 108.78 22 ASP B O 1
ATOM 4639 N N . ASP B 2 27 ? 142.688 103.563 108.278 1.00 110.60 23 ASP B N 1
ATOM 4640 C CA . ASP B 2 27 ? 141.418 103.947 108.882 1.00 110.60 23 ASP B CA 1
ATOM 4641 C C . ASP B 2 27 ? 141.282 103.467 110.324 1.00 110.60 23 ASP B C 1
ATOM 4642 O O . ASP B 2 27 ? 140.165 103.241 110.800 1.00 110.60 23 ASP B O 1
ATOM 4647 N N . ASP B 2 28 ? 142.399 103.308 111.031 1.00 106.29 24 ASP B N 1
ATOM 4648 C CA . ASP B 2 28 ? 142.394 102.965 112.448 1.00 106.29 24 ASP B CA 1
ATOM 4649 C C . ASP B 2 28 ? 142.906 104.121 113.301 1.00 106.29 24 ASP B C 1
ATOM 4650 O O . ASP B 2 28 ? 143.561 103.905 114.324 1.00 106.29 24 ASP B O 1
ATOM 4655 N N . VAL B 2 29 ? 142.613 105.353 112.879 1.00 91.99 25 VAL B N 1
ATOM 4656 C CA . VAL B 2 29 ? 143.131 106.541 113.547 1.00 91.99 25 VAL B CA 1
ATOM 4657 C C . VAL B 2 29 ? 142.670 106.570 114.993 1.00 91.99 25 VAL B C 1
ATOM 4658 O O . VAL B 2 29 ? 141.508 106.282 115.300 1.00 91.99 25 VAL B O 1
ATOM 4662 N N . ALA B 2 30 ? 143.586 106.919 115.891 1.00 78.11 26 ALA B N 1
ATOM 4663 C CA . ALA B 2 30 ? 143.258 107.009 117.302 1.00 78.11 26 ALA B CA 1
ATOM 4664 C C . ALA B 2 30 ? 142.282 108.157 117.548 1.00 78.11 26 ALA B C 1
ATOM 4665 O O . ALA B 2 30 ? 141.927 108.916 116.643 1.00 78.11 26 ALA B O 1
ATOM 4667 N N . GLU B 2 31 ? 141.846 108.282 118.802 1.00 68.88 27 GLU B N 1
ATOM 4668 C CA . GLU B 2 31 ? 140.890 109.331 119.136 1.00 68.88 27 GLU B CA 1
ATOM 4669 C C . GLU B 2 31 ? 141.499 110.718 118.984 1.00 68.88 27 GLU B C 1
ATOM 4670 O O . GLU B 2 31 ? 140.770 111.691 118.768 1.00 68.88 27 GLU B O 1
ATOM 4676 N N . ALA B 2 32 ? 142.816 110.841 119.101 1.00 60.85 28 ALA B N 1
ATOM 4677 C CA . ALA B 2 32 ? 143.449 112.146 118.929 1.00 60.85 28 ALA B CA 1
ATOM 4678 C C . ALA B 2 32 ? 143.902 112.365 117.491 1.00 60.85 28 ALA B C 1
ATOM 4679 O O . ALA B 2 32 ? 145.027 112.781 117.227 1.00 60.85 28 ALA B O 1
ATOM 4681 N N . ASP B 2 33 ? 143.006 112.099 116.547 1.00 55.43 29 ASP B N 1
ATOM 4682 C CA . ASP B 2 33 ? 143.215 112.483 115.160 1.00 55.43 29 ASP B CA 1
ATOM 4683 C C . ASP B 2 33 ? 141.927 112.898 114.469 1.00 55.43 29 ASP B C 1
ATOM 4684 O O . ASP B 2 33 ? 141.958 113.198 113.273 1.00 55.43 29 ASP B O 1
ATOM 4689 N N . ILE B 2 34 ? 140.804 112.916 115.177 1.00 44.18 30 ILE B N 1
ATOM 4690 C CA . ILE B 2 34 ? 139.528 113.330 114.613 1.00 44.18 30 ILE B CA 1
ATOM 4691 C C . ILE B 2 34 ? 139.518 114.853 114.568 1.00 44.18 30 ILE B C 1
ATOM 4692 O O . ILE B 2 34 ? 139.504 115.511 115.610 1.00 44.18 30 ILE B O 1
ATOM 4697 N N . ILE B 2 35 ? 139.549 115.417 113.359 1.00 34.81 31 ILE B N 1
ATOM 4698 C CA . ILE B 2 35 ? 139.518 116.865 113.211 1.00 34.81 31 ILE B CA 1
ATOM 4699 C C . ILE B 2 35 ? 138.249 117.403 113.841 1.00 34.81 31 ILE B C 1
ATOM 4700 O O . ILE B 2 35 ? 137.156 116.869 113.624 1.00 34.81 31 ILE B O 1
ATOM 4705 N N . SER B 2 36 ? 138.383 118.468 114.631 1.00 26.91 32 SER B N 1
ATOM 4706 C CA . SER B 2 36 ? 137.256 118.977 115.399 1.00 26.91 32 SER B CA 1
ATOM 4707 C C . SER B 2 36 ? 136.999 120.462 115.196 1.00 26.91 32 SER B C 1
ATOM 4708 O O . SER B 2 36 ? 136.241 121.048 115.973 1.00 26.91 32 SER B O 1
ATOM 4711 N N . THR B 2 37 ? 137.611 121.082 114.192 1.00 21.95 33 THR B N 1
ATOM 4712 C CA . THR B 2 37 ? 137.265 122.424 113.742 1.00 21.95 33 THR B CA 1
ATOM 4713 C C . THR B 2 37 ? 138.123 122.747 112.530 1.00 21.95 33 THR B C 1
ATOM 4714 O O . THR B 2 37 ? 139.175 122.143 112.320 1.00 21.95 33 THR B O 1
ATOM 4718 N N . VAL B 2 38 ? 137.653 123.699 111.728 1.00 8.59 34 VAL B N 1
ATOM 4719 C CA . VAL B 2 38 ? 138.364 124.171 110.546 1.00 8.59 34 VAL B CA 1
ATOM 4720 C C . VAL B 2 38 ? 137.999 125.632 110.347 1.00 8.59 34 VAL B C 1
ATOM 4721 O O . VAL B 2 38 ? 136.817 125.962 110.230 1.00 8.59 34 VAL B O 1
ATOM 4725 N N . GLU B 2 39 ? 138.987 126.520 110.296 1.00 23.44 35 GLU B N 1
ATOM 4726 C CA . GLU B 2 39 ? 138.691 127.950 110.271 1.00 23.44 35 GLU B CA 1
ATOM 4727 C C . GLU B 2 39 ? 139.752 128.674 109.462 1.00 23.44 35 GLU B C 1
ATOM 4728 O O . GLU B 2 39 ? 140.905 128.727 109.882 1.00 23.44 35 GLU B O 1
ATOM 4734 N N . PHE B 2 40 ? 139.361 129.266 108.337 1.00 27.80 36 PHE B N 1
ATOM 4735 C CA . PHE B 2 40 ? 140.256 130.164 107.629 1.00 27.80 36 PHE B CA 1
ATOM 4736 C C . PHE B 2 40 ? 140.460 131.432 108.451 1.00 27.80 36 PHE B C 1
ATOM 4737 O O . PHE B 2 40 ? 139.946 131.570 109.555 1.00 27.80 36 PHE B O 1
ATOM 4745 N N . ASN B 2 41 ? 141.232 132.365 107.914 1.00 31.27 37 ASN B N 1
ATOM 4746 C CA . ASN B 2 41 ? 141.466 133.614 108.618 1.00 31.27 37 ASN B CA 1
ATOM 4747 C C . ASN B 2 41 ? 141.036 134.792 107.753 1.00 31.27 37 ASN B C 1
ATOM 4748 O O . ASN B 2 41 ? 140.685 134.638 106.583 1.00 31.27 37 ASN B O 1
ATOM 4753 N N . HIS B 2 42 ? 141.068 135.982 108.357 1.00 32.50 38 HIS B N 1
ATOM 4754 C CA . HIS B 2 42 ? 140.378 137.139 107.792 1.00 32.50 38 HIS B CA 1
ATOM 4755 C C . HIS B 2 42 ? 140.846 137.477 106.382 1.00 32.50 38 HIS B C 1
ATOM 4756 O O . HIS B 2 42 ? 140.050 137.918 105.549 1.00 32.50 38 HIS B O 1
ATOM 4763 N N . SER B 2 43 ? 142.127 137.288 106.093 1.00 29.58 39 SER B N 1
ATOM 4764 C CA . SER B 2 43 ? 142.651 137.652 104.786 1.00 29.58 39 SER B CA 1
ATOM 4765 C C . SER B 2 43 ? 142.693 136.487 103.812 1.00 29.58 39 SER B C 1
ATOM 4766 O O . SER B 2 43 ? 142.770 136.718 102.604 1.00 29.58 39 SER B O 1
ATOM 4769 N N . GLY B 2 44 ? 142.648 135.246 104.298 1.00 29.57 40 GLY B N 1
ATOM 4770 C CA . GLY B 2 44 ? 142.538 134.075 103.459 1.00 29.57 40 GLY B CA 1
ATOM 4771 C C . GLY B 2 44 ? 143.704 133.115 103.570 1.00 29.57 40 GLY B C 1
ATOM 4772 O O . GLY B 2 44 ? 143.529 131.918 103.322 1.00 29.57 40 GLY B O 1
ATOM 4773 N N . GLU B 2 45 ? 144.886 133.610 103.933 1.00 32.93 41 GLU B N 1
ATOM 4774 C CA . GLU B 2 45 ? 146.095 132.796 103.882 1.00 32.93 41 GLU B CA 1
ATOM 4775 C C . GLU B 2 45 ? 145.998 131.540 104.734 1.00 32.93 41 GLU B C 1
ATOM 4776 O O . GLU B 2 45 ? 146.006 130.429 104.203 1.00 32.93 41 GLU B O 1
ATOM 4782 N N . LEU B 2 46 ? 145.881 131.700 106.048 1.00 29.75 42 LEU B N 1
ATOM 4783 C CA . LEU B 2 46 ? 146.099 130.587 106.959 1.00 29.75 42 LEU B CA 1
ATOM 4784 C C . LEU B 2 46 ? 144.848 129.719 107.074 1.00 29.75 42 LEU B C 1
ATOM 4785 O O . LEU B 2 46 ? 143.786 130.042 106.551 1.00 29.75 42 LEU B O 1
ATOM 4790 N N . LEU B 2 47 ? 144.983 128.588 107.760 1.00 25.19 43 LEU B N 1
ATOM 4791 C CA . LEU B 2 47 ? 143.872 127.659 107.941 1.00 25.19 43 LEU B CA 1
ATOM 4792 C C . LEU B 2 47 ? 144.20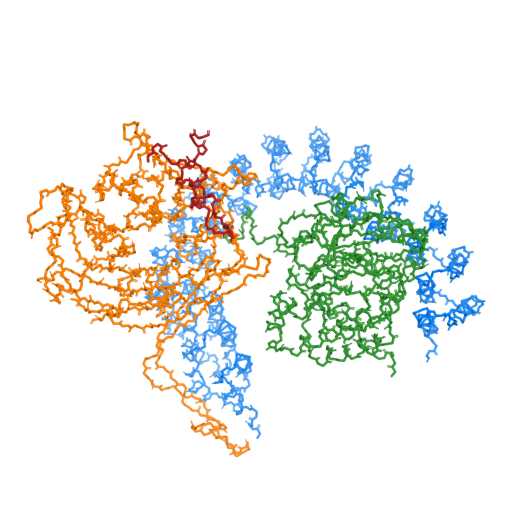2 126.767 109.129 1.00 25.19 43 LEU B C 1
ATOM 4793 O O . LEU B 2 47 ? 145.141 125.976 109.051 1.00 25.19 43 LEU B O 1
ATOM 4798 N N . ALA B 2 48 ? 143.455 126.892 110.219 1.00 31.94 44 ALA B N 1
ATOM 4799 C CA . ALA B 2 48 ? 143.714 126.125 111.429 1.00 31.94 44 ALA B CA 1
ATOM 4800 C C . ALA B 2 48 ? 142.782 124.928 111.507 1.00 31.94 44 ALA B C 1
ATOM 4801 O O . ALA B 2 48 ? 141.616 125.023 111.129 1.00 31.94 44 ALA B O 1
ATOM 4803 N N . THR B 2 49 ? 143.295 123.792 111.997 1.00 26.25 45 THR B N 1
ATOM 4804 C CA . THR B 2 49 ? 142.495 122.566 112.129 1.00 26.25 45 THR B CA 1
ATOM 4805 C C . THR B 2 49 ? 142.793 121.932 113.486 1.00 26.25 45 THR B C 1
ATOM 4806 O O . THR B 2 49 ? 143.684 121.092 113.599 1.00 26.25 45 THR B O 1
ATOM 4810 N N . GLY B 2 50 ? 142.018 122.298 114.498 1.00 29.37 46 GLY B N 1
ATOM 4811 C CA . GLY B 2 50 ? 142.266 121.846 115.854 1.00 29.37 46 GLY B CA 1
ATOM 4812 C C . GLY B 2 50 ? 141.700 120.501 116.267 1.00 29.37 46 GLY B C 1
ATOM 4813 O O . GLY B 2 50 ? 140.690 120.466 116.969 1.00 29.37 46 GLY B O 1
ATOM 4814 N N . ASP B 2 51 ? 142.320 119.393 115.872 1.00 37.99 47 ASP B N 1
ATOM 4815 C CA . ASP B 2 51 ? 141.749 118.082 116.161 1.00 37.99 47 ASP B CA 1
ATOM 4816 C C . ASP B 2 51 ? 141.714 117.815 117.665 1.00 37.99 47 ASP B C 1
ATOM 4817 O O . ASP B 2 51 ? 142.179 118.612 118.478 1.00 37.99 47 ASP B O 1
ATOM 4822 N N . LYS B 2 52 ? 141.135 116.673 118.038 1.00 46.93 48 LYS B N 1
ATOM 4823 C CA . LYS B 2 52 ? 141.089 116.285 119.441 1.00 46.93 48 LYS B CA 1
ATOM 4824 C C . LYS B 2 52 ? 142.498 116.083 119.974 1.00 46.93 48 LYS B C 1
ATOM 4825 O O . LYS B 2 52 ? 143.438 115.812 119.225 1.00 46.93 48 LYS B O 1
ATOM 4831 N N . GLY B 2 53 ? 142.640 116.207 121.288 1.00 46.01 49 GLY B N 1
ATOM 4832 C CA . GLY B 2 53 ? 143.937 116.271 121.907 1.00 46.01 49 GLY B CA 1
ATOM 4833 C C . GLY B 2 53 ? 144.481 117.673 122.060 1.00 46.01 49 GLY B C 1
ATOM 4834 O O . GLY B 2 53 ? 145.253 117.925 122.987 1.00 46.01 49 GLY B O 1
ATOM 4835 N N . GLY B 2 54 ? 144.095 118.589 121.181 1.00 38.12 50 GLY B N 1
ATOM 4836 C CA . GLY B 2 54 ? 144.508 119.968 121.249 1.00 38.12 50 GLY B CA 1
ATOM 4837 C C . GLY B 2 54 ? 145.433 120.387 120.135 1.00 38.12 50 GLY B C 1
ATOM 4838 O O . GLY B 2 54 ? 145.671 121.586 119.962 1.00 38.12 50 GLY B O 1
ATOM 4839 N N . ARG B 2 55 ? 145.930 119.441 119.352 1.00 39.54 51 ARG B N 1
ATOM 4840 C CA . ARG B 2 55 ? 147.061 119.683 118.465 1.00 39.54 51 ARG B CA 1
ATOM 4841 C C . ARG B 2 55 ? 146.614 120.522 117.276 1.00 39.54 51 ARG B C 1
ATOM 4842 O O . ARG B 2 55 ? 146.426 120.029 116.164 1.00 39.54 51 ARG B O 1
ATOM 4850 N N . VAL B 2 56 ? 146.430 121.820 117.527 1.00 25.87 52 VAL B N 1
ATOM 4851 C CA . VAL B 2 56 ? 146.221 122.768 116.443 1.00 25.87 52 VAL B CA 1
ATOM 4852 C C . VAL B 2 56 ? 147.322 122.593 115.412 1.00 25.87 52 VAL B C 1
ATOM 4853 O O . VAL B 2 56 ? 148.484 122.367 115.757 1.00 25.87 52 VAL B O 1
ATOM 4857 N N . VAL B 2 57 ? 146.963 122.674 114.135 1.00 24.85 53 VAL B N 1
ATOM 4858 C CA . VAL B 2 57 ? 147.914 122.499 113.044 1.00 24.85 53 VAL B CA 1
ATOM 4859 C C . VAL B 2 57 ? 147.578 123.535 111.986 1.00 24.85 53 VAL B C 1
ATOM 4860 O O . VAL B 2 57 ? 146.576 123.396 111.282 1.00 24.85 53 VAL B O 1
ATOM 4864 N N . ILE B 2 58 ? 148.411 124.559 111.857 1.00 26.08 54 ILE B N 1
ATOM 4865 C CA . ILE B 2 58 ? 148.115 125.724 111.033 1.00 26.08 54 ILE B CA 1
ATOM 4866 C C . ILE B 2 58 ? 148.742 125.545 109.661 1.00 26.08 54 ILE B C 1
ATOM 4867 O O . ILE B 2 58 ? 149.947 125.301 109.554 1.00 26.08 54 ILE B O 1
ATOM 4872 N N . PHE B 2 59 ? 147.936 125.676 108.614 1.00 29.99 55 PHE B N 1
ATOM 4873 C CA . PHE B 2 59 ? 148.387 125.539 107.232 1.00 29.99 55 PHE B CA 1
ATOM 4874 C C . PHE B 2 59 ? 148.482 126.926 106.616 1.00 29.99 55 PHE B C 1
ATOM 4875 O O . PHE B 2 59 ? 147.551 127.720 106.740 1.00 29.99 55 PHE B O 1
ATOM 4883 N N . GLN B 2 60 ? 149.588 127.220 105.945 1.00 37.70 56 GLN B N 1
ATOM 4884 C CA . GLN B 2 60 ? 149.692 128.470 105.210 1.00 37.70 56 GLN B CA 1
ATOM 4885 C C . GLN B 2 60 ? 149.543 128.222 103.719 1.00 37.70 56 GLN B C 1
ATOM 4886 O O . GLN B 2 60 ? 150.031 127.225 103.187 1.00 37.70 56 GLN B O 1
ATOM 4892 N N . GLN B 2 61 ? 148.870 129.147 103.041 1.00 49.86 57 GLN B N 1
ATOM 4893 C CA . GLN B 2 61 ? 148.712 129.053 101.598 1.00 49.86 57 GLN B CA 1
ATOM 4894 C C . GLN B 2 61 ? 150.013 129.433 100.918 1.00 49.86 57 GLN B C 1
ATOM 4895 O O . GLN B 2 61 ? 150.558 130.511 101.165 1.00 49.86 57 GLN B O 1
ATOM 4901 N N . GLU B 2 62 ? 150.512 128.546 100.066 1.00 67.97 58 GLU B N 1
ATOM 4902 C CA . GLU B 2 62 ? 151.756 128.812 99.362 1.00 67.97 58 GLU B CA 1
ATOM 4903 C C . GLU B 2 62 ? 151.569 129.990 98.425 1.00 67.97 58 GLU B C 1
ATOM 4904 O O . GLU B 2 62 ? 150.746 129.936 97.507 1.00 67.97 58 GLU B O 1
ATOM 4910 N N . GLN B 2 63 ? 152.323 131.059 98.673 1.00 96.94 59 GLN B N 1
ATOM 4911 C CA . GLN B 2 63 ? 152.186 132.278 97.890 1.00 96.94 59 GLN B CA 1
ATOM 4912 C C . GLN B 2 63 ? 152.369 131.986 96.410 1.00 96.94 59 GLN B C 1
ATOM 4913 O O . GLN B 2 63 ? 153.185 131.146 96.021 1.00 96.94 59 GLN B O 1
ATOM 4919 N N . ARG B 2 72 ? 146.060 128.802 91.832 1.00 79.54 68 ARG B N 1
ATOM 4920 C CA . ARG B 2 72 ? 146.455 129.255 93.156 1.00 79.54 68 ARG B CA 1
ATOM 4921 C C . ARG B 2 72 ? 147.384 128.228 93.787 1.00 79.54 68 ARG B C 1
ATOM 4922 O O . ARG B 2 72 ? 147.487 127.087 93.329 1.00 79.54 68 ARG B O 1
ATOM 4930 N N . GLY B 2 73 ? 148.059 128.632 94.849 1.00 78.13 69 GLY B N 1
ATOM 4931 C CA . GLY B 2 73 ? 148.958 127.725 95.522 1.00 78.13 69 GLY B CA 1
ATOM 4932 C C . GLY B 2 73 ? 148.221 126.645 96.287 1.00 78.13 69 GLY B C 1
ATOM 4933 O O . GLY B 2 73 ? 146.999 126.655 96.441 1.00 78.13 69 GLY B O 1
ATOM 4934 N N . GLU B 2 74 ? 148.995 125.678 96.765 1.00 59.13 70 GLU B N 1
ATOM 4935 C CA . GLU B 2 74 ? 148.476 124.677 97.677 1.00 59.13 70 GLU B CA 1
ATOM 4936 C C . GLU B 2 74 ? 148.741 125.115 99.111 1.00 59.13 70 GLU B C 1
ATOM 4937 O O . GLU B 2 74 ? 149.364 126.146 99.368 1.00 59.13 70 GLU B O 1
ATOM 4943 N N . TYR B 2 75 ? 148.270 124.330 100.064 1.00 40.27 71 TYR B N 1
ATOM 4944 C CA . TYR B 2 75 ? 148.414 124.654 101.475 1.00 40.27 71 TYR B CA 1
ATOM 4945 C C . TYR B 2 75 ? 149.455 123.725 102.084 1.00 40.27 71 TYR B C 1
ATOM 4946 O O . TYR B 2 75 ? 149.264 122.506 102.115 1.00 40.27 71 TYR B O 1
ATOM 4955 N N . ASN B 2 76 ? 150.550 124.299 102.565 1.00 37.80 72 ASN B N 1
ATOM 4956 C CA . ASN B 2 76 ? 151.607 123.559 103.230 1.00 37.80 72 ASN B CA 1
ATOM 4957 C C . ASN B 2 76 ? 151.653 123.944 104.699 1.00 37.80 72 ASN B C 1
ATOM 4958 O O . ASN B 2 76 ? 151.232 125.035 105.085 1.00 37.80 72 ASN B O 1
ATOM 4963 N N . VAL B 2 77 ? 152.182 123.036 105.520 1.00 30.21 73 VAL B N 1
ATOM 4964 C CA . VAL B 2 77 ? 152.105 123.202 106.965 1.00 30.21 73 VAL B CA 1
ATOM 4965 C C . VAL B 2 77 ? 152.993 124.354 107.406 1.00 30.21 73 VAL B C 1
ATOM 4966 O O . VAL B 2 77 ? 154.083 124.570 106.866 1.00 30.21 73 VAL B O 1
ATOM 4970 N N . TYR B 2 78 ? 152.521 125.104 108.399 1.00 30.39 74 TYR B N 1
ATOM 4971 C CA . TYR B 2 78 ? 153.177 126.314 108.871 1.00 30.39 74 TYR B CA 1
ATOM 4972 C C . TYR B 2 78 ? 153.704 126.150 110.288 1.00 30.39 74 TYR B C 1
ATOM 4973 O O . TYR B 2 78 ? 154.897 126.336 110.530 1.00 30.39 74 TYR B O 1
ATOM 4982 N N . SER B 2 79 ? 152.846 125.783 111.232 1.00 25.66 75 SER B N 1
ATOM 4983 C CA . SER B 2 79 ? 153.259 125.552 112.605 1.00 25.66 75 SER B CA 1
ATOM 4984 C C . SER B 2 79 ? 152.530 124.320 113.116 1.00 25.66 75 SER B C 1
ATOM 4985 O O . SER B 2 79 ? 151.842 123.627 112.366 1.00 25.66 75 SER B O 1
ATOM 4988 N N . THR B 2 80 ? 152.695 124.040 114.404 1.00 26.66 76 THR B N 1
ATOM 4989 C CA . THR B 2 80 ? 152.009 122.955 115.088 1.00 26.66 76 THR B CA 1
ATOM 4990 C C . THR B 2 80 ? 152.267 123.126 116.570 1.00 26.66 76 THR B C 1
ATOM 4991 O O . THR B 2 80 ? 153.411 123.339 116.969 1.00 26.66 76 THR B O 1
ATOM 4995 N N . PHE B 2 81 ? 151.226 123.015 117.383 1.00 26.06 77 PHE B N 1
ATOM 4996 C CA . PHE B 2 81 ? 151.446 123.230 118.804 1.00 26.06 77 PHE B CA 1
ATOM 4997 C C . PHE B 2 81 ? 150.321 122.670 119.651 1.00 26.06 77 PHE B C 1
ATOM 4998 O O . PHE B 2 81 ? 149.166 123.057 119.484 1.00 26.06 77 PHE B O 1
ATOM 5006 N N . GLN B 2 82 ? 150.644 121.748 120.548 1.00 34.64 78 GLN B N 1
ATOM 5007 C CA . GLN B 2 82 ? 149.662 121.290 121.515 1.00 34.64 78 GLN B CA 1
ATOM 5008 C C . GLN B 2 82 ? 149.067 122.482 122.241 1.00 34.64 78 GLN B C 1
ATOM 5009 O O . GLN B 2 82 ? 149.765 123.163 122.995 1.00 34.64 78 GLN B O 1
ATOM 5015 N N . SER B 2 83 ? 147.782 122.748 122.023 1.00 32.45 79 SER B N 1
ATOM 5016 C CA . SER B 2 83 ? 147.162 123.905 122.652 1.00 32.45 79 SER B CA 1
ATOM 5017 C C . SER B 2 83 ? 146.703 123.574 124.062 1.00 32.45 79 SER B C 1
ATOM 5018 O O . SER B 2 83 ? 147.110 124.222 125.029 1.00 32.45 79 SER B O 1
ATOM 5021 N N . HIS B 2 84 ? 145.855 122.567 124.195 1.00 41.19 80 HIS B N 1
ATOM 5022 C CA . HIS B 2 84 ? 145.315 122.172 125.483 1.00 41.19 80 HIS B CA 1
ATOM 5023 C C . HIS B 2 84 ? 145.922 120.850 125.932 1.00 41.19 80 HIS B C 1
ATOM 5024 O O . HIS B 2 84 ? 146.468 120.080 125.139 1.00 41.19 80 HIS B O 1
ATOM 5031 N N . GLU B 2 85 ? 145.821 120.598 127.234 1.00 66.03 81 GLU B N 1
ATOM 5032 C CA . GLU B 2 85 ? 146.460 119.470 127.879 1.00 66.03 81 GLU B CA 1
ATOM 5033 C C . GLU B 2 85 ? 145.411 118.761 128.723 1.00 66.03 81 GLU B C 1
ATOM 5034 O O . GLU B 2 85 ? 144.503 119.419 129.251 1.00 66.03 81 GLU B O 1
ATOM 5040 N N . PRO B 2 86 ? 145.494 117.438 128.869 1.00 73.95 82 PRO B N 1
ATOM 5041 C CA . PRO B 2 86 ? 144.482 116.738 129.668 1.00 73.95 82 PRO B CA 1
ATOM 5042 C C . PRO B 2 86 ? 144.559 117.126 131.130 1.00 73.95 82 PRO B C 1
ATOM 5043 O O . PRO B 2 86 ? 145.477 116.723 131.848 1.00 73.95 82 PRO B O 1
ATOM 5047 N N . GLU B 2 87 ? 143.584 117.903 131.574 1.00 85.40 83 GLU B N 1
ATOM 5048 C CA . GLU B 2 87 ? 143.555 118.469 132.908 1.00 85.40 83 GLU B CA 1
ATOM 5049 C C . GLU B 2 87 ? 142.820 117.523 133.853 1.00 85.40 83 GLU B C 1
ATOM 5050 O O . GLU B 2 87 ? 142.545 116.366 133.524 1.00 85.40 83 GLU B O 1
ATOM 5056 N N . PHE B 2 88 ? 142.507 118.014 135.049 1.00 105.79 84 PHE B N 1
ATOM 5057 C CA . PHE B 2 88 ? 141.792 117.235 136.051 1.00 105.79 84 PHE B CA 1
ATOM 5058 C C . PHE B 2 88 ? 141.180 118.213 137.040 1.00 105.79 84 PHE B C 1
ATOM 5059 O O . PHE B 2 88 ? 141.865 119.126 137.509 1.00 105.79 84 PHE B O 1
ATOM 5067 N N . ASP B 2 89 ? 139.900 118.030 137.348 1.00 111.41 85 ASP B N 1
ATOM 5068 C CA . ASP B 2 89 ? 139.178 118.965 138.210 1.00 111.41 85 ASP B CA 1
ATOM 5069 C C . ASP B 2 89 ? 139.518 118.645 139.658 1.00 111.41 85 ASP B C 1
ATOM 5070 O O . ASP B 2 89 ? 139.860 117.516 140.008 1.00 111.41 85 ASP B O 1
ATOM 5075 N N . TYR B 2 90 ? 139.453 119.669 140.513 1.00 125.47 86 TYR B N 1
ATOM 5076 C CA . TYR B 2 90 ? 139.739 119.464 141.929 1.00 125.47 86 TYR B CA 1
ATOM 5077 C C . TYR B 2 90 ? 138.479 119.113 142.707 1.00 125.47 86 TYR B C 1
ATOM 5078 O O . TYR B 2 90 ? 138.396 118.047 143.326 1.00 125.47 86 TYR B O 1
ATOM 5087 N N . LEU B 2 91 ? 137.482 119.999 142.679 1.00 119.40 87 LEU B N 1
ATOM 5088 C CA . LEU B 2 91 ? 136.335 119.864 143.570 1.00 119.40 87 LEU B CA 1
ATOM 5089 C C . LEU B 2 91 ? 135.392 118.764 143.099 1.00 119.40 87 LEU B C 1
ATOM 5090 O O . LEU B 2 91 ? 135.180 117.768 143.800 1.00 119.40 87 LEU B O 1
ATOM 5095 N N . LYS B 2 92 ? 134.875 118.921 141.877 1.00 114.19 88 LYS B N 1
ATOM 5096 C CA . LYS B 2 92 ? 134.037 117.845 141.288 1.00 114.19 88 LYS B CA 1
ATOM 5097 C C . LYS B 2 92 ? 134.973 116.701 140.872 1.00 114.19 88 LYS B C 1
ATOM 5098 O O . LYS B 2 92 ? 134.462 115.610 140.542 1.00 114.19 88 LYS B O 1
ATOM 5104 N N . SER B 2 93 ? 136.288 116.949 140.893 1.00 113.10 89 SER B N 1
ATOM 5105 C CA . SER B 2 93 ? 137.285 115.912 140.512 1.00 113.10 89 SER B CA 1
ATOM 5106 C C . SER B 2 93 ? 136.836 115.212 139.222 1.00 113.10 89 SER B C 1
ATOM 5107 O O . SER B 2 93 ? 136.696 113.969 139.241 1.00 113.10 89 SER B O 1
ATOM 5110 N N . LEU B 2 94 ? 136.627 115.976 138.147 1.00 106.35 90 LEU B N 1
ATOM 5111 C CA . LEU B 2 94 ? 136.129 115.389 136.875 1.00 106.35 90 LEU B CA 1
ATOM 5112 C C . LEU B 2 94 ? 137.304 115.141 135.917 1.00 106.35 90 LEU B C 1
ATOM 5113 O O . LEU B 2 94 ? 138.422 115.620 136.210 1.00 106.35 90 LEU B O 1
ATOM 5118 N N . GLU B 2 95 ? 137.054 114.416 134.822 1.00 90.56 91 GLU B N 1
ATOM 5119 C CA . GLU B 2 95 ? 138.118 114.173 133.810 1.00 90.56 91 GLU B CA 1
ATOM 5120 C C . GLU B 2 95 ? 138.097 115.322 132.793 1.00 90.56 91 GLU B C 1
ATOM 5121 O O . GLU B 2 95 ? 138.072 115.034 131.576 1.00 90.56 91 GLU B O 1
ATOM 5127 N N . ILE B 2 96 ? 138.091 116.566 133.277 1.00 83.43 92 ILE B N 1
ATOM 5128 C CA . ILE B 2 96 ? 138.122 117.745 132.402 1.00 83.43 92 ILE B CA 1
ATOM 5129 C C . ILE B 2 96 ? 139.000 117.499 131.182 1.00 83.43 92 ILE B C 1
ATOM 5130 O O . ILE B 2 96 ? 140.175 117.144 131.308 1.00 83.43 92 ILE B O 1
ATOM 5135 N N . GLU B 2 97 ? 138.429 117.686 129.994 1.00 71.52 93 GLU B N 1
ATOM 5136 C CA . GLU B 2 97 ? 138.944 117.100 128.769 1.00 71.52 93 GLU B CA 1
ATOM 5137 C C . GLU B 2 97 ? 139.845 118.072 128.017 1.00 71.52 93 GLU B C 1
ATOM 5138 O O . GLU B 2 97 ? 140.207 119.141 128.515 1.00 71.52 93 GLU B O 1
ATOM 5144 N N . GLU B 2 98 ? 140.210 117.695 126.792 1.00 57.25 94 GLU B N 1
ATOM 5145 C CA . GLU B 2 98 ? 141.171 118.445 126.004 1.00 57.25 94 GLU B CA 1
ATOM 5146 C C . GLU B 2 98 ? 140.757 118.641 124.554 1.00 57.25 94 GLU B C 1
ATOM 5147 O O . GLU B 2 98 ? 141.594 119.050 123.744 1.00 57.25 94 GLU B O 1
ATOM 5153 N N . LYS B 2 99 ? 139.506 118.359 124.201 1.00 39.78 95 LYS B N 1
ATOM 5154 C CA . LYS B 2 99 ? 139.029 118.602 122.847 1.00 39.78 95 LYS B CA 1
ATOM 5155 C C . LYS B 2 99 ? 139.182 120.073 122.493 1.00 39.78 95 LYS B C 1
ATOM 5156 O O . LYS B 2 99 ? 139.278 120.927 123.373 1.00 39.78 95 LYS B O 1
ATOM 5162 N N . ILE B 2 100 ? 139.213 120.370 121.200 1.00 30.40 96 ILE B N 1
ATOM 5163 C CA . ILE B 2 100 ? 139.220 121.745 120.717 1.00 30.40 96 ILE B CA 1
ATOM 5164 C C . ILE B 2 100 ? 137.858 122.039 120.110 1.00 30.40 96 ILE B C 1
ATOM 5165 O O . ILE B 2 100 ? 137.510 121.503 119.053 1.00 30.40 96 ILE B O 1
ATOM 5170 N N . ASN B 2 101 ? 137.086 122.887 120.779 1.00 29.54 97 ASN B N 1
ATOM 5171 C CA . ASN B 2 101 ? 135.711 123.142 120.381 1.00 29.54 97 ASN B CA 1
ATOM 5172 C C . ASN B 2 101 ? 135.604 124.216 119.309 1.00 29.54 97 ASN B C 1
ATOM 5173 O O . ASN B 2 101 ? 134.806 124.077 118.378 1.00 29.54 97 ASN B O 1
ATOM 5178 N N . LYS B 2 102 ? 136.379 125.290 119.420 1.00 26.54 98 LYS B N 1
ATOM 5179 C CA . LYS B 2 102 ? 136.316 126.389 118.470 1.00 26.54 98 LYS B CA 1
ATOM 5180 C C . LYS B 2 102 ? 137.704 126.979 118.299 1.00 26.54 98 LYS B C 1
ATOM 5181 O O . LYS B 2 102 ? 138.529 126.937 119.209 1.00 26.54 98 LYS B O 1
ATOM 5187 N N . ILE B 2 103 ? 137.962 127.529 117.117 1.00 22.64 99 ILE B N 1
ATOM 5188 C CA . ILE B 2 103 ? 139.211 128.235 116.862 1.00 22.64 99 ILE B CA 1
ATOM 5189 C C . ILE B 2 103 ? 138.900 129.516 116.109 1.00 22.64 99 ILE B C 1
ATOM 5190 O O . ILE B 2 103 ? 138.694 129.494 114.894 1.00 22.64 99 ILE B O 1
ATOM 5195 N N . ARG B 2 104 ? 138.857 130.639 116.810 1.00 25.03 100 ARG B N 1
ATOM 5196 C CA . ARG B 2 104 ? 138.554 131.919 116.194 1.00 25.03 100 ARG B CA 1
ATOM 5197 C C . ARG B 2 104 ? 139.832 132.722 116.040 1.00 25.03 100 ARG B C 1
ATOM 5198 O O . ARG B 2 104 ? 140.686 132.712 116.927 1.00 25.03 100 ARG B O 1
ATOM 5206 N N . TRP B 2 105 ? 139.964 133.409 114.915 1.00 60.86 101 TRP B N 1
ATOM 5207 C CA . TRP B 2 105 ? 141.122 134.245 114.652 1.00 60.86 101 TRP B CA 1
ATOM 5208 C C . TRP B 2 105 ? 140.848 135.680 115.074 1.00 60.86 101 TRP B C 1
ATOM 5209 O O . TRP B 2 105 ? 139.699 136.100 115.203 1.00 60.86 101 TRP B O 1
ATOM 5220 N N . LEU B 2 106 ? 141.900 136.416 115.281 1.00 37.35 102 LEU B N 1
ATOM 5221 C CA . LEU B 2 106 ? 141.826 137.843 115.508 1.00 37.35 102 LEU B CA 1
ATOM 5222 C C . LEU B 2 106 ? 142.358 138.581 114.294 1.00 37.35 102 LEU B C 1
ATOM 5223 O O . LEU B 2 106 ? 143.075 138.003 113.474 1.00 37.35 102 LEU B O 1
ATOM 5228 N N . PRO B 2 107 ? 142.039 139.865 114.137 1.00 36.23 103 PRO B N 1
ATOM 5229 C CA . PRO B 2 107 ? 142.587 140.609 112.999 1.00 36.23 103 PRO B CA 1
ATOM 5230 C C . PRO B 2 107 ? 144.089 140.800 113.111 1.00 36.23 103 PRO B C 1
ATOM 5231 O O . PRO B 2 107 ? 144.715 140.305 114.051 1.00 36.23 103 PRO B O 1
ATOM 5235 N N . GLN B 2 108 ? 144.735 141.450 112.134 1.00 37.68 104 GLN B N 1
ATOM 5236 C CA . GLN B 2 108 ? 146.231 141.471 112.135 1.00 37.68 104 GLN B CA 1
ATOM 5237 C C . GLN B 2 108 ? 146.850 142.740 112.753 1.00 37.68 104 GLN B C 1
ATOM 5238 O O . GLN B 2 108 ? 146.986 143.737 112.015 1.00 37.68 104 GLN B O 1
ATOM 5244 N N . LYS B 2 109 ? 147.327 142.658 114.003 1.00 36.97 105 LYS B N 1
ATOM 5245 C CA . LYS B 2 109 ? 147.904 143.837 114.713 1.00 36.97 105 LYS B CA 1
ATOM 5246 C C . LYS B 2 109 ? 149.349 144.109 114.264 1.00 36.97 105 LYS B C 1
ATOM 5247 O O . LYS B 2 109 ? 149.713 145.295 114.242 1.00 36.97 105 LYS B O 1
ATOM 5253 N N . ASN B 2 110 ? 150.151 143.072 114.003 1.00 36.79 106 ASN B N 1
ATOM 5254 C CA . ASN B 2 110 ? 151.510 143.219 113.500 1.00 36.79 106 ASN B CA 1
ATOM 5255 C C . ASN B 2 110 ? 151.880 141.902 112.827 1.00 36.79 106 ASN B C 1
ATOM 5256 O O . ASN B 2 110 ? 151.000 141.101 112.493 1.00 36.79 106 ASN B O 1
ATOM 5261 N N . ALA B 2 111 ? 153.173 141.670 112.625 1.00 36.94 107 ALA B N 1
ATOM 5262 C CA . ALA B 2 111 ? 153.619 140.508 111.867 1.00 36.94 107 ALA B CA 1
ATOM 5263 C C . ALA B 2 111 ? 153.268 139.189 112.547 1.00 36.94 107 ALA B C 1
ATOM 5264 O O . ALA B 2 111 ? 153.594 138.118 112.029 1.00 36.94 107 ALA B O 1
ATOM 5266 N N . ALA B 2 112 ? 152.616 139.249 113.700 1.00 34.02 108 ALA B N 1
ATOM 5267 C CA . ALA B 2 112 ? 152.122 138.072 114.392 1.00 34.02 108 ALA B CA 1
ATOM 5268 C C . ALA B 2 112 ? 150.613 137.961 114.223 1.00 34.02 108 ALA B C 1
ATOM 5269 O O . ALA B 2 112 ? 149.916 138.955 114.025 1.00 34.02 108 ALA B O 1
ATOM 5271 N N . GLN B 2 113 ? 150.109 136.733 114.308 1.00 33.25 109 GLN B N 1
ATOM 5272 C CA . GLN B 2 113 ? 148.681 136.477 114.182 1.00 33.25 109 GLN B CA 1
ATOM 5273 C C . GLN B 2 113 ? 148.205 135.723 115.408 1.00 33.25 109 GLN B C 1
ATOM 5274 O O . GLN B 2 113 ? 148.848 134.759 115.830 1.00 33.25 109 GLN B O 1
ATOM 5280 N N . PHE B 2 114 ? 147.083 136.153 115.970 1.00 28.74 110 PHE B N 1
ATOM 5281 C CA . PHE B 2 114 ? 146.561 135.612 117.212 1.00 28.74 110 PHE B CA 1
ATOM 5282 C C . PHE B 2 114 ? 145.349 134.742 116.924 1.00 28.74 110 PHE B C 1
ATOM 5283 O O . PHE B 2 114 ? 144.751 134.828 115.854 1.00 28.74 110 PHE B O 1
ATOM 5291 N N . LEU B 2 115 ? 144.988 133.898 117.887 1.00 25.41 111 LEU B N 1
ATOM 5292 C CA . LEU B 2 115 ? 143.795 133.070 117.729 1.00 25.41 111 LEU B CA 1
ATOM 5293 C C . LEU B 2 115 ? 143.376 132.503 119.072 1.00 25.41 111 LEU B C 1
ATOM 5294 O O . LEU B 2 115 ? 144.186 131.873 119.751 1.00 25.41 111 LEU B O 1
ATOM 5299 N N . LEU B 2 116 ? 142.127 132.724 119.461 1.00 21.92 112 LEU B N 1
ATOM 5300 C CA . LEU B 2 116 ? 141.604 132.055 120.639 1.00 21.92 112 LEU B CA 1
ATOM 5301 C C . LEU B 2 116 ? 141.387 130.573 120.350 1.00 21.92 112 LEU B C 1
ATOM 5302 O O . LEU B 2 116 ? 141.477 130.124 119.210 1.00 21.92 112 LEU B O 1
ATOM 5307 N N . SER B 2 117 ? 141.092 129.811 121.400 1.00 26.28 113 SER B N 1
ATOM 5308 C CA . SER B 2 117 ? 140.757 128.399 121.265 1.00 26.28 113 SER B CA 1
ATOM 5309 C C . SER B 2 117 ? 140.283 127.895 122.615 1.00 26.28 113 SER B C 1
ATOM 5310 O O . SER B 2 117 ? 140.733 128.380 123.653 1.00 26.28 113 SER B O 1
ATOM 5313 N N . THR B 2 118 ? 139.375 126.921 122.604 1.00 29.90 114 THR B N 1
ATOM 5314 C CA . THR B 2 118 ? 138.702 126.528 123.835 1.00 29.90 114 THR B CA 1
ATOM 5315 C C . THR B 2 118 ? 138.423 125.037 123.886 1.00 29.90 114 THR B C 1
ATOM 5316 O O . THR B 2 118 ? 137.919 124.466 122.918 1.00 29.90 114 THR B O 1
ATOM 5320 N N . ASN B 2 119 ? 138.734 124.417 125.021 1.00 41.42 115 ASN B N 1
ATOM 5321 C CA . ASN B 2 119 ? 138.143 123.142 125.401 1.00 41.42 115 ASN B CA 1
ATOM 5322 C C . ASN B 2 119 ? 136.894 123.434 126.226 1.00 41.42 115 ASN B C 1
ATOM 5323 O O . ASN B 2 119 ? 136.400 124.563 126.241 1.00 41.42 115 ASN B O 1
ATOM 5328 N N . ASP B 2 120 ? 136.368 122.437 126.921 1.00 47.50 116 ASP B N 1
ATOM 5329 C CA . ASP B 2 120 ? 135.112 122.654 127.619 1.00 47.50 116 ASP B CA 1
ATOM 5330 C C . ASP B 2 120 ? 135.217 123.622 128.790 1.00 47.50 116 ASP B C 1
ATOM 5331 O O . ASP B 2 120 ? 134.179 123.940 129.372 1.00 47.50 116 ASP B O 1
ATOM 5336 N N . LYS B 2 121 ? 136.402 124.101 129.171 1.00 43.87 117 LYS B N 1
ATOM 5337 C CA . LYS B 2 121 ? 136.464 124.984 130.334 1.00 43.87 117 LYS B CA 1
ATOM 5338 C C . LYS B 2 121 ? 137.295 126.250 130.145 1.00 43.87 117 LYS B C 1
ATOM 5339 O O . LYS B 2 121 ? 137.015 127.269 130.783 1.00 43.87 117 LYS B O 1
ATOM 5345 N N . THR B 2 122 ? 138.305 126.215 129.280 1.00 37.78 118 THR B N 1
ATOM 5346 C CA . THR B 2 122 ? 139.298 127.277 129.212 1.00 37.78 118 THR B CA 1
ATOM 5347 C C . THR B 2 122 ? 139.257 127.979 127.865 1.00 37.78 118 THR B C 1
ATOM 5348 O O . THR B 2 122 ? 138.670 127.486 126.903 1.00 37.78 118 THR B O 1
ATOM 5352 N N . ILE B 2 123 ? 139.893 129.146 127.808 1.00 30.93 119 ILE B N 1
ATOM 5353 C CA . ILE B 2 123 ? 140.020 129.932 126.587 1.00 30.93 119 ILE B CA 1
ATOM 5354 C C . ILE B 2 123 ? 141.408 130.551 126.563 1.00 30.93 119 ILE B C 1
ATOM 5355 O O . ILE B 2 123 ? 141.678 131.487 127.319 1.00 30.93 119 ILE B O 1
ATOM 5360 N N . LYS B 2 124 ? 142.282 130.044 125.703 1.00 29.73 120 LYS B N 1
ATOM 5361 C CA . LYS B 2 124 ? 143.632 130.570 125.583 1.00 29.73 120 LYS B CA 1
ATOM 5362 C C . LYS B 2 124 ? 143.717 131.509 124.391 1.00 29.73 120 LYS B C 1
ATOM 5363 O O . LYS B 2 124 ? 142.849 131.500 123.521 1.00 29.73 120 LYS B O 1
ATOM 5369 N N . LEU B 2 125 ? 144.769 132.322 124.351 1.00 25.72 121 LEU B N 1
ATOM 5370 C CA . LEU B 2 125 ? 144.984 133.295 123.279 1.00 25.72 121 LEU B CA 1
ATOM 5371 C C . LEU B 2 125 ? 146.405 133.130 122.759 1.00 25.72 121 LEU B C 1
ATOM 5372 O O . LEU B 2 125 ? 147.326 133.804 123.212 1.00 25.72 121 LEU B O 1
ATOM 5377 N N . TRP B 2 126 ? 146.580 132.242 121.791 1.00 28.41 122 TRP B N 1
ATOM 5378 C CA . TRP B 2 126 ? 147.912 131.946 121.301 1.00 28.41 122 TRP B CA 1
ATOM 5379 C C . TRP B 2 126 ? 148.406 133.062 120.390 1.00 28.41 122 TRP B C 1
ATOM 5380 O O . TRP B 2 126 ? 147.719 134.052 120.153 1.00 28.41 122 TRP B O 1
ATOM 5391 N N . LYS B 2 127 ? 149.627 132.904 119.888 1.00 28.68 123 LYS B N 1
ATOM 5392 C CA . L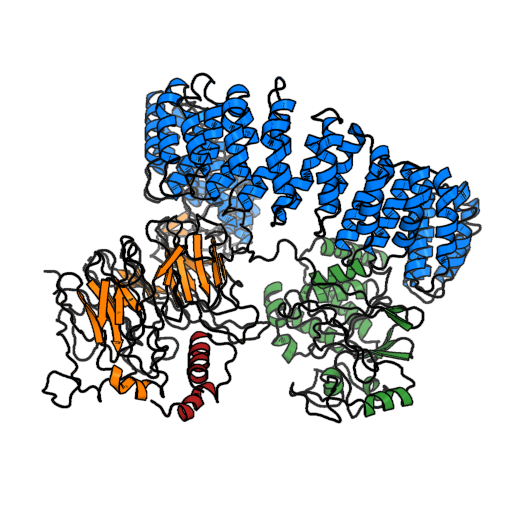YS B 2 127 ? 150.246 133.939 119.064 1.00 28.68 123 LYS B CA 1
ATOM 5393 C C . LYS B 2 127 ? 151.341 133.307 118.227 1.00 28.68 123 LYS B C 1
ATOM 5394 O O . LYS B 2 127 ? 152.310 132.785 118.779 1.00 28.68 123 LYS B O 1
ATOM 5400 N N . ILE B 2 128 ? 151.203 133.369 116.909 1.00 31.65 124 ILE B N 1
ATOM 5401 C CA . ILE B 2 128 ? 152.104 132.695 115.982 1.00 31.65 124 ILE B CA 1
ATOM 5402 C C . ILE B 2 128 ? 152.949 133.750 115.289 1.00 31.65 124 ILE B C 1
ATOM 5403 O O . ILE B 2 128 ? 152.410 134.693 114.701 1.00 31.65 124 ILE B O 1
ATOM 5408 N N . SER B 2 129 ? 154.267 133.594 115.344 1.00 38.40 125 SER B N 1
ATOM 5409 C CA . SER B 2 129 ? 155.167 134.607 114.819 1.00 38.40 125 SER B CA 1
ATOM 5410 C C . SER B 2 129 ? 156.435 133.963 114.287 1.00 38.40 125 SER B C 1
ATOM 5411 O O . SER B 2 129 ? 156.927 132.979 114.837 1.00 38.40 125 SER B O 1
ATOM 5414 N N . GLU B 2 130 ? 156.967 134.542 113.219 1.00 51.47 126 GLU B N 1
ATOM 5415 C CA . GLU B 2 130 ? 158.213 134.090 112.622 1.00 51.47 126 GLU B CA 1
ATOM 5416 C C . GLU B 2 130 ? 159.382 134.745 113.336 1.00 51.47 126 GLU B C 1
ATOM 5417 O O . GLU B 2 130 ? 159.199 135.691 114.104 1.00 51.47 126 GLU B O 1
ATOM 5423 N N . ARG B 2 131 ? 160.583 134.233 113.090 1.00 68.43 127 ARG B N 1
ATOM 5424 C CA . ARG B 2 131 ? 161.782 134.750 113.732 1.00 68.43 127 ARG B CA 1
ATOM 5425 C C . ARG B 2 131 ? 163.002 134.300 112.948 1.00 68.43 127 ARG B C 1
ATOM 5426 O O . ARG B 2 131 ? 163.190 133.101 112.733 1.00 68.43 127 ARG B O 1
ATOM 5434 N N . ASP B 2 132 ? 163.826 135.254 112.526 1.00 77.98 128 ASP B N 1
ATOM 5435 C CA . ASP B 2 132 ? 165.012 134.951 111.735 1.00 77.98 128 ASP B CA 1
ATOM 5436 C C . ASP B 2 132 ? 166.211 135.758 112.219 1.00 77.98 128 ASP B C 1
ATOM 5437 O O . ASP B 2 132 ? 167.007 136.265 111.423 1.00 77.98 128 ASP B O 1
ATOM 5442 N N . LYS B 2 133 ? 166.381 135.855 113.533 1.00 79.38 129 LYS B N 1
ATOM 5443 C CA . LYS B 2 133 ? 167.523 136.540 114.116 1.00 79.38 129 LYS B CA 1
ATOM 5444 C C . LYS B 2 133 ? 168.029 135.751 115.311 1.00 79.38 129 LYS B C 1
ATOM 5445 O O . LYS B 2 133 ? 167.238 135.286 116.134 1.00 79.38 129 LYS B O 1
ATOM 5451 N N . ARG B 2 134 ? 169.354 135.631 115.420 1.00 82.47 130 ARG B N 1
ATOM 5452 C CA . ARG B 2 134 ? 169.949 134.915 116.577 1.00 82.47 130 ARG B CA 1
ATOM 5453 C C . ARG B 2 134 ? 171.129 135.737 117.119 1.00 82.47 130 ARG B C 1
ATOM 5454 O O . ARG B 2 134 ? 171.951 136.209 116.301 1.00 82.47 130 ARG B O 1
ATOM 5462 N N . PRO B 2 135 ? 171.240 135.952 118.448 1.00 82.13 131 PRO B N 1
ATOM 5463 C CA . PRO B 2 135 ? 172.403 136.669 119.050 1.00 82.13 131 PRO B CA 1
ATOM 5464 C C . PRO B 2 135 ? 173.692 135.927 118.722 1.00 82.13 131 PRO B C 1
ATOM 5465 O O . PRO B 2 135 ? 173.736 134.682 118.849 1.00 82.13 131 PRO B O 1
ATOM 5469 N N . GLU B 2 136 ? 174.717 136.667 118.299 1.00 82.75 132 GLU B N 1
ATOM 5470 C CA . GLU B 2 136 ? 176.024 136.048 117.961 1.00 82.75 132 GLU B CA 1
ATOM 5471 C C . GLU B 2 136 ? 177.134 136.848 118.656 1.00 82.75 132 GLU B C 1
ATOM 5472 O O . GLU B 2 136 ? 177.457 137.956 118.174 1.00 82.75 132 GLU B O 1
ATOM 5478 N N . GLY B 2 137 ? 177.682 136.308 119.747 1.00 92.72 133 GLY B N 1
ATOM 5479 C CA . GLY B 2 137 ? 178.739 137.010 120.500 1.00 92.72 133 GLY B CA 1
ATOM 5480 C C . GLY B 2 137 ? 178.675 136.654 121.971 1.00 92.72 133 GLY B C 1
ATOM 5481 O O . GLY B 2 137 ? 177.572 136.736 122.551 1.00 92.72 133 GLY B O 1
ATOM 5482 N N . TYR B 2 138 ? 179.810 136.260 122.555 1.00 98.27 134 TYR B N 1
ATOM 5483 C CA . TYR B 2 138 ? 179.839 135.905 123.963 1.00 98.27 134 TYR B CA 1
ATOM 5484 C C . TYR B 2 138 ? 180.996 136.608 124.652 1.00 98.27 134 TYR B C 1
ATOM 5485 O O . TYR B 2 138 ? 181.896 137.145 124.001 1.00 98.27 134 TYR B O 1
ATOM 5494 N N . ASN B 2 139 ? 180.966 136.596 125.983 1.00 104.04 135 ASN B N 1
ATOM 5495 C CA . ASN B 2 139 ? 181.929 137.342 126.784 1.00 104.04 135 ASN B CA 1
ATOM 5496 C C . ASN B 2 139 ? 182.800 136.445 127.656 1.00 104.04 135 ASN B C 1
ATOM 5497 O O . ASN B 2 139 ? 184.029 136.553 127.621 1.00 104.04 135 ASN B O 1
ATOM 5502 N N . LEU B 2 140 ? 182.188 135.561 128.442 1.00 112.16 136 LEU B N 1
ATOM 5503 C CA . LEU B 2 140 ? 182.909 134.677 129.347 1.00 112.16 136 LEU B CA 1
ATOM 5504 C C . LEU B 2 140 ? 182.878 133.222 128.903 1.00 112.16 136 LEU B C 1
ATOM 5505 O O . LEU B 2 140 ? 183.432 132.365 129.596 1.00 112.16 136 LEU B O 1
ATOM 5510 N N . LYS B 2 141 ? 182.240 132.920 127.775 1.00 123.98 137 LYS B N 1
ATOM 5511 C CA . LYS B 2 141 ? 182.129 131.550 127.300 1.00 123.98 137 LYS B CA 1
ATOM 5512 C C . LYS B 2 141 ? 182.546 131.485 125.840 1.00 123.98 137 LYS B C 1
ATOM 5513 O O . LYS B 2 141 ? 182.532 132.487 125.122 1.00 123.98 137 LYS B O 1
ATOM 5519 N N . GLU B 2 142 ? 182.926 130.286 125.410 1.00 135.54 138 GLU B N 1
ATOM 5520 C CA . GLU B 2 142 ? 183.268 130.064 124.017 1.00 135.54 138 GLU B CA 1
ATOM 5521 C C . GLU B 2 142 ? 181.997 129.858 123.195 1.00 135.54 138 GLU B C 1
ATOM 5522 O O . GLU B 2 142 ? 180.877 129.911 123.708 1.00 135.54 138 GLU B O 1
ATOM 5528 N N . GLU B 2 143 ? 182.183 129.624 121.893 1.00 138.26 139 GLU B N 1
ATOM 5529 C CA . GLU B 2 143 ? 181.046 129.455 120.994 1.00 138.26 139 GLU B CA 1
ATOM 5530 C C . GLU B 2 143 ? 180.170 128.270 121.381 1.00 138.26 139 GLU B C 1
ATOM 5531 O O . GLU B 2 143 ? 178.984 128.250 121.036 1.00 138.26 139 GLU B O 1
ATOM 5537 N N . ASP B 2 144 ? 180.725 127.286 122.086 1.00 143.91 140 ASP B N 1
ATOM 5538 C CA . ASP B 2 144 ? 179.948 126.152 122.564 1.00 143.91 140 ASP B CA 1
ATOM 5539 C C . ASP B 2 144 ? 179.415 126.353 123.976 1.00 143.91 140 ASP B C 1
ATOM 5540 O O . ASP B 2 144 ? 178.715 125.472 124.488 1.00 143.91 140 ASP B O 1
ATOM 5545 N N . GLY B 2 145 ? 179.725 127.480 124.614 1.00 140.01 141 GLY B N 1
ATOM 5546 C CA . GLY B 2 145 ? 179.389 127.695 126.003 1.00 140.01 141 GLY B CA 1
ATOM 5547 C C . GLY B 2 145 ? 180.497 127.368 126.981 1.00 140.01 141 GLY B C 1
ATOM 5548 O O . GLY B 2 145 ? 180.379 127.717 128.164 1.00 140.01 141 GLY B O 1
ATOM 5549 N N . ARG B 2 146 ? 181.564 126.707 126.530 1.00 138.34 142 ARG B N 1
ATOM 5550 C CA . ARG B 2 146 ? 182.686 126.380 127.401 1.00 138.34 142 ARG B CA 1
ATOM 5551 C C . ARG B 2 146 ? 183.319 127.654 127.941 1.00 138.34 142 ARG B C 1
ATOM 5552 O O . ARG B 2 146 ? 183.888 128.447 127.185 1.00 138.34 142 ARG B O 1
ATOM 5560 N N . TYR B 2 147 ? 183.223 127.844 129.253 1.00 136.12 143 TYR B N 1
ATOM 5561 C CA . TYR B 2 147 ? 183.622 129.099 129.871 1.00 136.12 143 TYR B CA 1
ATOM 5562 C C . TYR B 2 147 ? 185.134 129.188 130.020 1.00 136.12 143 TYR B C 1
ATOM 5563 O O . TYR B 2 147 ? 185.813 128.186 130.261 1.00 136.12 143 TYR B O 1
ATOM 5572 N N . ARG B 2 148 ? 185.653 130.403 129.876 1.00 131.92 144 ARG B N 1
ATOM 5573 C CA . ARG B 2 148 ? 187.070 130.691 129.997 1.00 131.92 144 ARG B CA 1
ATOM 5574 C C . ARG B 2 148 ? 187.368 131.249 131.387 1.00 131.92 144 ARG B C 1
ATOM 5575 O O . ARG B 2 148 ? 186.482 131.382 132.235 1.00 131.92 144 ARG B O 1
ATOM 5583 N N . ASP B 2 149 ? 188.637 131.564 131.621 1.00 134.97 145 ASP B N 1
ATOM 5584 C CA . ASP B 2 149 ? 189.056 132.085 132.913 1.00 134.97 145 ASP B CA 1
ATOM 5585 C C . ASP B 2 149 ? 188.282 133.362 133.238 1.00 134.97 145 ASP B C 1
ATOM 5586 O O . ASP B 2 149 ? 187.994 134.159 132.335 1.00 134.97 145 ASP B O 1
ATOM 5591 N N . PRO B 2 150 ? 187.923 133.587 134.505 1.00 132.69 146 PRO B N 1
ATOM 5592 C CA . PRO B 2 150 ? 187.080 134.753 134.819 1.00 132.69 146 PRO B CA 1
ATOM 5593 C C . PRO B 2 150 ? 187.766 136.087 134.588 1.00 132.69 146 PRO B C 1
ATOM 5594 O O . PRO B 2 150 ? 187.107 137.046 134.167 1.00 132.69 146 PRO B O 1
ATOM 5598 N N . THR B 2 151 ? 189.071 136.182 134.844 1.00 136.59 147 THR B N 1
ATOM 5599 C CA . THR B 2 151 ? 189.734 137.478 134.909 1.00 136.59 147 THR B CA 1
ATOM 5600 C C . THR B 2 151 ? 190.522 137.843 133.656 1.00 136.59 147 THR B C 1
ATOM 5601 O O . THR B 2 151 ? 190.921 139.005 133.519 1.00 136.59 147 THR B O 1
ATOM 5605 N N . THR B 2 152 ? 190.752 136.901 132.742 1.00 136.36 148 THR B N 1
ATOM 5606 C CA . THR B 2 152 ? 191.547 137.199 131.554 1.00 136.36 148 THR B CA 1
ATOM 5607 C C . THR B 2 152 ? 190.855 138.158 130.589 1.00 136.36 148 THR B C 1
ATOM 5608 O O . THR B 2 152 ? 191.505 138.632 129.649 1.00 136.36 148 THR B O 1
ATOM 5612 N N . VAL B 2 153 ? 189.574 138.465 130.788 1.00 130.15 149 VAL B N 1
ATOM 5613 C CA . VAL B 2 153 ? 188.870 139.345 129.864 1.00 130.15 149 VAL B CA 1
ATOM 5614 C C . VAL B 2 153 ? 189.467 140.743 129.940 1.00 130.15 149 VAL B C 1
ATOM 5615 O O . VAL B 2 153 ? 189.860 141.214 131.016 1.00 130.15 149 VAL B O 1
ATOM 5619 N N . THR B 2 154 ? 189.578 141.400 128.789 1.00 120.89 150 THR B N 1
ATOM 5620 C CA . THR B 2 154 ? 190.142 142.742 128.715 1.00 120.89 150 THR B CA 1
ATOM 5621 C C . THR B 2 154 ? 189.240 143.753 128.024 1.00 120.89 150 THR B C 1
ATOM 5622 O O . THR B 2 154 ? 189.183 144.906 128.454 1.00 120.89 150 THR B O 1
ATOM 5626 N N . THR B 2 155 ? 188.525 143.366 126.968 1.00 108.42 151 THR B N 1
ATOM 5627 C CA . THR B 2 155 ? 187.609 144.263 126.269 1.00 108.42 151 THR B CA 1
ATOM 5628 C C . THR B 2 155 ? 186.245 143.595 126.197 1.00 108.42 151 THR B C 1
ATOM 5629 O O . THR B 2 155 ? 186.102 142.532 125.586 1.00 108.42 151 THR B O 1
ATOM 5633 N N . LEU B 2 156 ? 185.249 144.213 126.824 1.00 94.52 152 LEU B N 1
ATOM 5634 C CA . LEU B 2 156 ? 183.889 143.713 126.712 1.00 94.52 152 LEU B CA 1
ATOM 5635 C C . LEU B 2 156 ? 183.407 143.829 125.274 1.00 94.52 152 LEU B C 1
ATOM 5636 O O . LEU B 2 156 ? 183.788 144.742 124.538 1.00 94.52 152 LEU B O 1
ATOM 5641 N N . ARG B 2 157 ? 182.570 142.882 124.872 1.00 88.11 153 ARG B N 1
ATOM 5642 C CA . ARG B 2 157 ? 181.901 142.936 123.585 1.00 88.11 153 ARG B CA 1
ATOM 5643 C C . ARG B 2 157 ? 180.421 142.670 123.793 1.00 88.11 153 ARG B C 1
ATOM 5644 O O . ARG B 2 157 ? 180.028 141.948 124.713 1.00 88.11 153 ARG B O 1
ATOM 5652 N N . VAL B 2 158 ? 179.602 143.261 122.932 1.00 74.02 154 VAL B N 1
ATOM 5653 C CA . VAL B 2 158 ? 178.155 143.122 123.041 1.00 74.02 154 VAL B CA 1
ATOM 5654 C C . VAL B 2 158 ? 177.684 142.194 121.929 1.00 74.02 154 VAL B C 1
ATOM 5655 O O . VAL B 2 158 ? 178.158 142.309 120.791 1.00 74.02 154 VAL B O 1
ATOM 5659 N N . PRO B 2 159 ? 176.790 141.250 122.217 1.00 68.62 155 PRO B N 1
ATOM 5660 C CA . PRO B 2 159 ? 176.330 140.322 121.180 1.00 68.62 155 PRO B CA 1
ATOM 5661 C C . PRO B 2 159 ? 175.824 141.044 119.940 1.00 68.62 155 PRO B C 1
ATOM 5662 O O . PRO B 2 159 ? 175.204 142.104 120.021 1.00 68.62 155 PRO B O 1
ATOM 5666 N N . VAL B 2 160 ? 176.109 140.459 118.783 1.00 74.88 156 VAL B N 1
ATOM 5667 C CA . VAL B 2 160 ? 175.657 140.982 117.507 1.00 74.88 156 VAL B CA 1
ATOM 5668 C C . VAL B 2 160 ? 174.535 140.075 117.010 1.00 74.88 156 VAL B C 1
ATOM 5669 O O . VAL B 2 160 ? 174.371 138.946 117.468 1.00 74.88 156 VAL B O 1
ATOM 5673 N N . PHE B 2 161 ? 173.750 140.581 116.066 1.00 78.16 157 PHE B N 1
ATOM 5674 C CA . PHE B 2 161 ? 172.650 139.836 115.476 1.00 78.16 157 PHE B CA 1
ATOM 5675 C C . PHE B 2 161 ? 173.029 139.376 114.075 1.00 78.16 157 PHE B C 1
ATOM 5676 O O . PHE B 2 161 ? 173.593 140.146 113.292 1.00 78.16 157 PHE B O 1
ATOM 5684 N N . ARG B 2 162 ? 172.717 138.122 113.759 1.00 85.57 158 ARG B N 1
ATOM 5685 C CA . ARG B 2 162 ? 173.049 137.569 112.456 1.00 85.57 158 ARG B CA 1
ATOM 5686 C C . ARG B 2 162 ? 171.968 136.588 112.040 1.00 85.57 158 ARG B C 1
ATOM 5687 O O . ARG B 2 162 ? 171.355 135.943 112.898 1.00 85.57 158 ARG B O 1
ATOM 5695 N N . PRO B 2 163 ? 171.715 136.448 110.740 1.00 89.84 159 PRO B N 1
ATOM 5696 C CA . PRO B 2 163 ? 170.519 135.729 110.290 1.00 89.84 159 PRO B CA 1
ATOM 5697 C C . PRO B 2 163 ? 170.582 134.234 110.551 1.00 89.84 159 PRO B C 1
ATOM 5698 O O . PRO B 2 163 ? 171.654 133.630 110.631 1.00 89.84 159 PRO B O 1
ATOM 5702 N N . MET B 2 164 ? 169.396 133.642 110.679 1.00 88.95 160 MET B N 1
ATOM 5703 C CA . MET B 2 164 ? 169.210 132.200 110.716 1.00 88.95 160 MET B CA 1
ATOM 5704 C C . MET B 2 164 ? 168.008 131.868 109.842 1.00 88.95 160 MET B C 1
ATOM 5705 O O . MET B 2 164 ? 167.519 132.710 109.085 1.00 88.95 160 MET B O 1
ATOM 5710 N N . ASP B 2 165 ? 167.524 130.637 109.941 1.00 84.15 161 ASP B N 1
ATOM 5711 C CA . ASP B 2 165 ? 166.426 130.185 109.102 1.00 84.15 161 ASP B CA 1
ATOM 5712 C C . ASP B 2 165 ? 165.105 130.238 109.858 1.00 84.15 161 ASP B C 1
ATOM 5713 O O . ASP B 2 165 ? 165.051 129.986 111.064 1.00 84.15 161 ASP B O 1
ATOM 5718 N N . LEU B 2 166 ? 164.039 130.571 109.126 1.00 75.23 162 LEU B N 1
ATOM 5719 C CA . LEU B 2 166 ? 162.730 130.830 109.719 1.00 75.23 162 LEU B CA 1
ATOM 5720 C C . LEU B 2 166 ? 162.347 129.742 110.708 1.00 75.23 162 LEU B C 1
ATOM 5721 O O . LEU B 2 166 ? 162.427 128.552 110.402 1.00 75.23 162 LEU B O 1
ATOM 5726 N N . MET B 2 167 ? 161.942 130.157 111.906 1.00 61.77 163 MET B N 1
ATOM 5727 C CA . MET B 2 167 ? 161.540 129.234 112.964 1.00 61.77 163 MET B CA 1
ATOM 5728 C C . MET B 2 167 ? 160.240 129.750 113.569 1.00 61.77 163 MET B C 1
ATOM 5729 O O . MET B 2 167 ? 160.258 130.486 114.557 1.00 61.77 163 MET B O 1
ATOM 5734 N N . VAL B 2 168 ? 159.113 129.339 112.987 1.00 46.29 164 VAL B N 1
ATOM 5735 C CA . VAL B 2 168 ? 157.809 129.744 113.491 1.00 46.29 164 VAL B CA 1
ATOM 5736 C C . VAL B 2 168 ? 157.578 129.127 114.861 1.00 46.29 164 VAL B C 1
ATOM 5737 O O . VAL B 2 168 ? 157.922 127.964 115.102 1.00 46.29 164 VAL B O 1
ATOM 5741 N N . GLU B 2 169 ? 156.988 129.897 115.771 1.00 47.78 165 GLU B N 1
ATOM 5742 C CA . GLU B 2 169 ? 156.864 129.439 117.147 1.00 47.78 165 GLU B CA 1
ATOM 5743 C C . GLU B 2 169 ? 155.651 130.062 117.817 1.00 47.78 165 GLU B C 1
ATOM 5744 O O . GLU B 2 169 ? 155.541 131.287 117.883 1.00 47.78 165 GLU B O 1
ATOM 5750 N N . ALA B 2 170 ? 154.764 129.219 118.332 1.00 29.40 166 ALA B N 1
ATOM 5751 C CA . ALA B 2 170 ? 153.570 129.664 119.031 1.00 29.40 166 ALA B CA 1
ATOM 5752 C C . ALA B 2 170 ? 153.803 129.683 120.534 1.00 29.40 166 ALA B C 1
ATOM 5753 O O . ALA B 2 170 ? 154.680 128.994 121.055 1.00 29.40 166 ALA B O 1
ATOM 5755 N N . SER B 2 171 ? 152.995 130.476 121.231 1.00 25.37 167 SER B N 1
ATOM 5756 C CA . SER B 2 171 ? 153.123 130.625 122.674 1.00 25.37 167 SER B CA 1
ATOM 5757 C C . SER B 2 171 ? 151.897 131.313 123.256 1.00 25.37 167 SER B C 1
ATOM 5758 O O . SER B 2 171 ? 151.455 132.329 122.715 1.00 25.37 167 SER B O 1
ATOM 5761 N N . PRO B 2 172 ? 151.337 130.821 124.357 1.00 27.36 168 PRO B N 1
ATOM 5762 C CA . PRO B 2 172 ? 150.138 131.451 124.911 1.00 27.36 168 PRO B CA 1
ATOM 5763 C C . PRO B 2 172 ? 150.466 132.774 125.570 1.00 27.36 168 PRO B C 1
ATOM 5764 O O . PRO B 2 172 ? 151.510 132.933 126.203 1.00 27.36 168 PRO B O 1
ATOM 5768 N N . ARG B 2 173 ? 149.557 133.735 125.421 1.00 28.49 169 ARG B N 1
ATOM 5769 C CA . ARG B 2 173 ? 149.737 135.042 126.035 1.00 28.49 169 ARG B CA 1
ATOM 5770 C C . ARG B 2 173 ? 148.826 135.283 127.222 1.00 28.49 169 ARG B C 1
ATOM 5771 O O . ARG B 2 173 ? 149.287 135.806 128.236 1.00 28.49 169 ARG B O 1
ATOM 5779 N N . ARG B 2 174 ? 147.553 134.920 127.127 1.00 32.33 170 ARG B N 1
ATOM 5780 C CA . ARG B 2 174 ? 146.636 134.995 128.250 1.00 32.33 170 ARG B CA 1
ATOM 5781 C C . ARG B 2 174 ? 145.896 133.676 128.364 1.00 32.33 170 ARG B C 1
ATOM 5782 O O . ARG B 2 174 ? 145.906 132.860 127.445 1.00 32.33 170 ARG B O 1
ATOM 5790 N N . ILE B 2 175 ? 145.256 133.469 129.511 1.00 34.04 171 ILE B N 1
ATOM 5791 C CA . ILE B 2 175 ? 144.424 132.293 129.738 1.00 34.04 171 ILE B CA 1
ATOM 5792 C C . ILE B 2 175 ? 143.201 132.746 130.518 1.00 34.04 171 ILE B C 1
ATOM 5793 O O . ILE B 2 175 ? 143.302 133.049 131.710 1.00 34.04 171 ILE B O 1
ATOM 5798 N N . PHE B 2 176 ? 142.054 132.812 129.851 1.00 32.64 172 PHE B N 1
ATOM 5799 C CA . PHE B 2 176 ? 140.789 133.113 130.509 1.00 32.64 172 PHE B CA 1
ATOM 5800 C C . PHE B 2 176 ? 140.219 131.797 131.012 1.00 32.64 172 PHE B C 1
ATOM 5801 O O . PHE B 2 176 ? 139.821 130.946 130.214 1.00 32.64 172 PHE B O 1
ATOM 5809 N N . ALA B 2 177 ? 140.178 131.621 132.328 1.00 40.75 173 ALA B N 1
ATOM 5810 C CA . ALA B 2 177 ? 139.829 130.334 132.905 1.00 40.75 173 ALA B CA 1
ATOM 5811 C C . ALA B 2 177 ? 138.874 130.498 134.075 1.00 40.75 173 ALA B C 1
ATOM 5812 O O . ALA B 2 177 ? 138.767 131.567 134.677 1.00 40.75 173 ALA B O 1
ATOM 5814 N N . ASN B 2 178 ? 138.183 129.401 134.383 1.00 46.44 174 ASN B N 1
ATOM 5815 C CA . ASN B 2 178 ? 137.401 129.262 135.610 1.00 46.44 174 ASN B CA 1
ATOM 5816 C C . ASN B 2 178 ? 136.307 130.320 135.705 1.00 46.44 174 ASN B C 1
ATOM 5817 O O . ASN B 2 178 ? 136.274 131.132 136.629 1.00 46.44 174 ASN B O 1
ATOM 5822 N N . ALA B 2 179 ? 135.402 130.306 134.732 1.00 41.73 175 ALA B N 1
ATOM 5823 C CA . ALA B 2 179 ? 134.205 131.125 134.791 1.00 41.73 175 ALA B CA 1
ATOM 5824 C C . ALA B 2 179 ? 132.950 130.393 134.354 1.00 41.73 175 ALA B C 1
ATOM 5825 O O . ALA B 2 179 ? 131.855 130.949 134.495 1.00 41.73 175 ALA B O 1
ATOM 5827 N N . HIS B 2 180 ? 133.066 129.171 133.845 1.00 43.41 176 HIS B N 1
ATOM 5828 C CA . HIS B 2 180 ? 131.940 128.446 133.275 1.00 43.41 176 HIS B CA 1
ATOM 5829 C C . HIS B 2 180 ? 131.739 127.145 134.030 1.00 43.41 176 HIS B C 1
ATOM 5830 O O . HIS B 2 180 ? 132.595 126.256 133.982 1.00 43.41 176 HIS B O 1
ATOM 5837 N N . THR B 2 181 ? 130.602 127.035 134.716 1.00 51.32 177 THR B N 1
ATOM 5838 C CA . THR B 2 181 ? 130.267 125.812 135.431 1.00 51.32 177 THR B CA 1
ATOM 5839 C C . THR B 2 181 ? 129.918 124.674 134.483 1.00 51.32 177 THR B C 1
ATOM 5840 O O . THR B 2 181 ? 130.184 123.510 134.796 1.00 51.32 177 THR B O 1
ATOM 5844 N N . TYR B 2 182 ? 129.329 124.985 133.338 1.00 55.42 178 TYR B N 1
ATOM 5845 C CA . TYR B 2 182 ? 128.967 124.009 132.328 1.00 55.42 178 TYR B CA 1
ATOM 5846 C C . TYR B 2 182 ? 129.956 124.094 131.171 1.00 55.42 178 TYR B C 1
ATOM 5847 O O . TYR B 2 182 ? 130.947 124.824 131.233 1.00 55.42 178 TYR B O 1
ATOM 5856 N N . HIS B 2 183 ? 129.686 123.344 130.110 1.00 55.88 179 HIS B N 1
ATOM 5857 C CA . HIS B 2 183 ? 130.624 123.259 129.002 1.00 55.88 179 HIS B CA 1
ATOM 5858 C C . HIS B 2 183 ? 130.449 124.429 128.044 1.00 55.88 179 HIS B C 1
ATOM 5859 O O . HIS B 2 183 ? 129.359 124.981 127.898 1.00 55.88 179 HIS B O 1
ATOM 5866 N N . ILE B 2 184 ? 131.536 124.791 127.384 1.00 39.07 180 ILE B N 1
ATOM 5867 C CA . ILE B 2 184 ? 131.582 125.929 126.474 1.00 39.07 180 ILE B CA 1
ATOM 5868 C C . ILE B 2 184 ? 131.322 125.440 125.059 1.00 39.07 180 ILE B C 1
ATOM 5869 O O . ILE B 2 184 ? 131.886 124.429 124.629 1.00 39.07 180 ILE B O 1
ATOM 5874 N N . ASN B 2 185 ? 130.471 126.154 124.320 1.00 31.89 181 ASN B N 1
ATOM 5875 C CA . ASN B 2 185 ? 130.231 125.768 122.937 1.00 31.89 181 ASN B CA 1
ATOM 5876 C C . ASN B 2 185 ? 130.126 126.965 122.000 1.00 31.89 181 ASN B C 1
ATOM 5877 O O . ASN B 2 185 ? 129.429 126.888 120.985 1.00 31.89 181 ASN B O 1
ATOM 5882 N N . SER B 2 186 ? 130.811 128.067 122.300 1.00 27.36 182 SER B N 1
ATOM 5883 C CA . SER B 2 186 ? 130.836 129.194 121.375 1.00 27.36 182 SER B CA 1
ATOM 5884 C C . SER B 2 186 ? 131.819 130.249 121.858 1.00 27.36 182 SER B C 1
ATOM 5885 O O . SER B 2 186 ? 132.098 130.367 123.050 1.00 27.36 182 SER B O 1
ATOM 5888 N N . ILE B 2 187 ? 132.330 131.021 120.898 1.00 23.58 183 ILE B N 1
ATOM 5889 C CA . ILE B 2 187 ? 133.005 132.290 121.158 1.00 23.58 183 ILE B CA 1
ATOM 5890 C C . ILE B 2 187 ? 132.748 133.167 119.944 1.00 23.58 183 ILE B C 1
ATOM 5891 O O . ILE B 2 187 ? 132.354 132.680 118.889 1.00 23.58 183 ILE B O 1
ATOM 5896 N N . SER B 2 188 ? 132.948 134.474 120.092 1.00 23.33 184 SER B N 1
ATOM 5897 C CA . SER B 2 188 ? 132.846 135.369 118.939 1.00 23.33 184 SER B CA 1
ATOM 5898 C C . SER B 2 188 ? 133.508 136.697 119.253 1.00 23.33 184 SER B C 1
ATOM 5899 O O . SER B 2 188 ? 133.043 137.417 120.136 1.00 23.33 184 SER B O 1
ATOM 5902 N N . ILE B 2 189 ? 134.496 137.107 118.460 1.00 19.53 185 ILE B N 1
ATOM 5903 C CA . ILE B 2 189 ? 135.091 138.461 118.686 1.00 19.53 185 ILE B CA 1
ATOM 5904 C C . ILE B 2 189 ? 134.045 139.549 118.382 1.00 19.53 185 ILE B C 1
ATOM 5905 O O . ILE B 2 189 ? 133.400 139.466 117.313 1.00 19.53 185 ILE B O 1
ATOM 5910 N N . ASN B 2 190 ? 133.882 140.521 119.289 1.00 21.68 186 ASN B N 1
ATOM 5911 C CA . ASN B 2 190 ? 132.922 141.642 119.068 1.00 21.68 186 ASN B CA 1
ATOM 5912 C C . ASN B 2 190 ? 133.453 142.551 117.954 1.00 21.68 186 ASN B C 1
ATOM 5913 O O . ASN B 2 190 ? 134.691 142.648 117.809 1.00 21.68 186 ASN B O 1
ATOM 5918 N N . SER B 2 191 ? 132.559 143.219 117.219 1.00 26.02 187 SER B N 1
ATOM 5919 C CA . SER B 2 191 ? 132.986 144.039 116.053 1.00 26.02 187 SER B CA 1
ATOM 5920 C C . SER B 2 191 ? 133.622 145.370 116.480 1.00 26.02 187 SER B C 1
ATOM 5921 O O . SER B 2 191 ? 133.314 146.394 115.830 1.00 26.02 187 SER B O 1
ATOM 5924 N N . ASP B 2 192 ? 134.480 145.374 117.507 1.00 25.82 188 ASP B N 1
ATOM 5925 C CA . ASP B 2 192 ? 135.171 146.609 117.841 1.00 25.82 188 ASP B CA 1
ATOM 5926 C C . ASP B 2 192 ? 136.561 146.366 118.402 1.00 25.82 188 ASP B C 1
ATOM 5927 O O . ASP B 2 192 ? 137.077 147.201 119.147 1.00 25.82 188 ASP B O 1
ATOM 5932 N N . TYR B 2 193 ? 137.161 145.223 118.089 1.00 24.41 189 TYR B N 1
ATOM 5933 C CA . TYR B 2 193 ? 138.561 144.929 118.351 1.00 24.41 189 TYR B CA 1
ATOM 5934 C C . TYR B 2 193 ? 138.886 144.827 119.833 1.00 24.41 189 TYR B C 1
ATOM 5935 O O . TYR B 2 193 ? 140.065 144.785 120.192 1.00 24.41 189 TYR B O 1
ATOM 5944 N N . GLU B 2 194 ? 137.886 144.784 120.707 1.00 28.04 190 GLU B N 1
ATOM 5945 C CA . GLU B 2 194 ? 138.140 144.862 122.140 1.00 28.04 190 GLU B CA 1
ATOM 5946 C C . GLU B 2 194 ? 137.681 143.646 122.923 1.00 28.04 190 GLU B C 1
ATOM 5947 O O . GLU B 2 194 ? 138.467 143.093 123.688 1.00 28.04 190 GLU B O 1
ATOM 5953 N N . THR B 2 195 ? 136.436 143.202 122.753 1.00 27.00 191 THR B N 1
ATOM 5954 C CA . THR B 2 195 ? 135.850 142.193 123.626 1.00 27.00 191 THR B CA 1
ATOM 5955 C C . THR B 2 195 ? 135.340 141.024 122.797 1.00 27.00 191 THR B C 1
ATOM 5956 O O . THR B 2 195 ? 135.438 141.017 121.570 1.00 27.00 191 THR B O 1
ATOM 5960 N N . TYR B 2 196 ? 134.780 140.033 123.486 1.00 30.89 192 TYR B N 1
ATOM 5961 C CA . TYR B 2 196 ? 134.176 138.863 122.859 1.00 30.89 192 TYR B CA 1
ATOM 5962 C C . TYR B 2 196 ? 133.286 138.190 123.892 1.00 30.89 192 TYR B C 1
ATOM 5963 O O . TYR B 2 196 ? 133.223 138.616 125.045 1.00 30.89 192 TYR B O 1
ATOM 5972 N N . LEU B 2 197 ? 132.590 137.141 123.472 1.00 24.20 193 LEU B N 1
ATOM 5973 C CA . LEU B 2 197 ? 131.701 136.416 124.366 1.00 24.20 193 LEU B CA 1
ATOM 5974 C C . LEU B 2 197 ? 132.065 134.941 124.382 1.00 24.20 193 LEU B C 1
ATOM 5975 O O . LEU B 2 197 ? 132.875 134.468 123.589 1.00 24.20 193 LEU B O 1
ATOM 5980 N N . SER B 2 198 ? 131.448 134.206 125.306 1.00 29.57 194 SER B N 1
ATOM 5981 C CA . SER B 2 198 ? 131.680 132.769 125.408 1.00 29.57 194 SER B CA 1
ATOM 5982 C C . SER B 2 198 ? 130.459 132.163 126.093 1.00 29.57 194 SER B C 1
ATOM 5983 O O . SER B 2 198 ? 130.276 132.350 127.295 1.00 29.57 194 SER B O 1
ATOM 5986 N N . ALA B 2 199 ? 129.656 131.432 125.336 1.00 29.91 195 ALA B N 1
ATOM 5987 C CA . ALA B 2 199 ? 128.341 130.992 125.784 1.00 29.91 195 ALA B CA 1
ATOM 5988 C C . ALA B 2 199 ? 128.390 129.530 126.194 1.00 29.91 195 ALA B C 1
ATOM 5989 O O . ALA B 2 199 ? 128.516 128.648 125.344 1.00 29.91 195 ALA B O 1
ATOM 5991 N N . ASP B 2 200 ? 128.258 129.266 127.489 1.00 39.88 196 ASP B N 1
ATOM 5992 C CA . ASP B 2 200 ? 128.161 127.888 127.947 1.00 39.88 196 ASP B CA 1
ATOM 5993 C C . ASP B 2 200 ? 126.739 127.391 127.755 1.00 39.88 196 ASP B C 1
ATOM 5994 O O . ASP B 2 200 ? 125.959 128.008 127.029 1.00 39.88 196 ASP B O 1
ATOM 5999 N N . ASP B 2 201 ? 126.396 126.265 128.375 1.00 44.79 197 ASP B N 1
ATOM 6000 C CA . ASP B 2 201 ? 125.078 125.685 128.170 1.00 44.79 197 ASP B CA 1
ATOM 6001 C C . ASP B 2 201 ? 123.955 126.550 128.720 1.00 44.79 197 ASP B C 1
ATOM 6002 O O . ASP B 2 201 ? 122.810 126.386 128.293 1.00 44.79 197 ASP B O 1
ATOM 6007 N N . LEU B 2 202 ? 124.235 127.449 129.665 1.00 45.96 198 LEU B N 1
ATOM 6008 C CA . LEU B 2 202 ? 123.159 128.252 130.235 1.00 45.96 198 LEU B CA 1
ATOM 6009 C C . LEU B 2 202 ? 123.460 129.730 130.430 1.00 45.96 198 LEU B C 1
ATOM 6010 O O . LEU B 2 202 ? 122.525 130.473 130.730 1.00 45.96 198 LEU B O 1
ATOM 6015 N N . ARG B 2 203 ? 124.698 130.195 130.285 1.00 42.65 199 ARG B N 1
ATOM 6016 C CA . ARG B 2 203 ? 125.016 131.598 130.513 1.00 42.65 199 ARG B CA 1
ATOM 6017 C C . ARG B 2 203 ? 125.908 132.103 129.392 1.00 42.65 199 ARG B C 1
ATOM 6018 O O . ARG B 2 203 ? 126.414 131.333 128.578 1.00 42.65 199 ARG B O 1
ATOM 6026 N N . ILE B 2 204 ? 126.105 133.418 129.357 1.00 34.32 200 ILE B N 1
ATOM 6027 C CA . ILE B 2 204 ? 126.880 134.069 128.308 1.00 34.32 200 ILE B CA 1
ATOM 6028 C C . ILE B 2 204 ? 127.711 135.168 128.950 1.00 34.32 200 ILE B C 1
ATOM 6029 O O . ILE B 2 204 ? 127.169 136.203 129.348 1.00 34.32 200 ILE B O 1
ATOM 6034 N N . ASN B 2 205 ? 129.015 134.955 129.052 1.00 36.27 201 ASN B N 1
ATOM 6035 C CA . ASN B 2 205 ? 129.919 135.932 129.636 1.00 36.27 201 ASN B CA 1
ATOM 6036 C C . ASN B 2 205 ? 130.581 136.757 128.547 1.00 36.27 201 ASN B C 1
ATOM 6037 O O . ASN B 2 205 ? 130.891 136.244 127.472 1.00 36.27 201 ASN B O 1
ATOM 6042 N N . LEU B 2 206 ? 130.814 138.027 128.834 1.00 31.92 202 LEU B N 1
ATOM 6043 C CA . LEU B 2 206 ? 131.405 138.958 127.881 1.00 31.92 202 LEU B CA 1
ATOM 6044 C C . LEU B 2 206 ? 132.783 139.352 128.397 1.00 31.92 202 LEU B C 1
ATOM 6045 O O . LEU B 2 206 ? 132.932 140.330 129.125 1.00 31.92 202 LEU B O 1
ATOM 6050 N N . TRP B 2 207 ? 133.793 138.585 128.004 1.00 33.50 203 TRP B N 1
ATOM 6051 C CA . TRP B 2 207 ? 135.156 138.824 128.442 1.00 33.50 203 TRP B CA 1
ATOM 6052 C C . TRP B 2 207 ? 135.725 140.093 127.817 1.00 33.50 203 TRP B C 1
ATOM 6053 O O . TRP B 2 207 ? 135.072 140.795 127.047 1.00 33.50 203 TRP B O 1
ATOM 6064 N N . HIS B 2 208 ? 136.974 140.375 128.160 1.00 32.92 204 HIS B N 1
ATOM 6065 C CA . HIS B 2 208 ? 137.739 141.467 127.584 1.00 32.92 204 HIS B CA 1
ATOM 6066 C C . HIS B 2 208 ? 139.110 140.922 127.225 1.00 32.92 204 HIS B C 1
ATOM 6067 O O . HIS B 2 208 ? 139.719 140.200 128.016 1.00 32.92 204 HIS B O 1
ATOM 6074 N N . LEU B 2 209 ? 139.597 141.262 126.038 1.00 29.46 205 LEU B N 1
ATOM 6075 C CA . LEU B 2 209 ? 140.783 140.618 125.491 1.00 29.46 205 LEU B CA 1
ATOM 6076 C C . LEU B 2 209 ? 142.073 141.022 126.191 1.00 29.46 205 LEU B C 1
ATOM 6077 O O . LEU B 2 209 ? 143.150 140.651 125.719 1.00 29.46 205 LEU B O 1
ATOM 6082 N N . GLU B 2 210 ? 142.002 141.773 127.291 1.00 36.72 206 GLU B N 1
ATOM 6083 C CA . GLU B 2 210 ? 143.203 142.145 128.027 1.00 36.72 206 GLU B CA 1
ATOM 6084 C C . GLU B 2 210 ? 143.021 142.065 129.537 1.00 36.72 206 GLU B C 1
ATOM 6085 O O . GLU B 2 210 ? 143.887 142.548 130.273 1.00 36.72 206 GLU B O 1
ATOM 6091 N N . ILE B 2 211 ? 141.930 141.481 130.020 1.00 42.91 207 ILE B N 1
ATOM 6092 C CA . ILE B 2 211 ? 141.663 141.376 131.447 1.00 42.91 207 ILE B CA 1
ATOM 6093 C C . ILE B 2 211 ? 141.274 139.937 131.742 1.00 42.91 207 ILE B C 1
ATOM 6094 O O . ILE B 2 211 ? 140.133 139.529 131.505 1.00 42.91 207 ILE B O 1
ATOM 6099 N N . THR B 2 212 ? 142.223 139.155 132.248 1.00 47.36 208 THR B N 1
ATOM 6100 C CA . THR B 2 212 ? 142.070 137.713 132.358 1.00 47.36 208 THR B CA 1
ATOM 6101 C C . THR B 2 212 ? 141.598 137.251 133.725 1.00 47.36 208 THR B C 1
ATOM 6102 O O . THR B 2 212 ? 141.882 136.113 134.106 1.00 47.36 208 THR B O 1
ATOM 6106 N N . ASP B 2 213 ? 140.892 138.091 134.476 1.00 63.75 209 ASP B N 1
ATOM 6107 C CA . ASP B 2 213 ? 140.364 137.677 135.770 1.00 63.75 209 ASP B CA 1
ATOM 6108 C C . ASP B 2 213 ? 138.889 137.988 135.970 1.00 63.75 209 ASP B C 1
ATOM 6109 O O . ASP B 2 213 ? 138.215 137.262 136.700 1.00 63.75 209 ASP B O 1
ATOM 6114 N N . ARG B 2 214 ? 138.356 139.032 135.347 1.00 68.47 210 ARG B N 1
ATOM 6115 C CA . ARG B 2 214 ? 136.945 139.360 135.486 1.00 68.47 210 ARG B CA 1
ATOM 6116 C C . ARG B 2 214 ? 136.179 139.098 134.197 1.00 68.47 210 ARG B C 1
ATOM 6117 O O . ARG B 2 214 ? 136.712 139.229 133.094 1.00 68.47 210 ARG B O 1
ATOM 6125 N N . SER B 2 215 ? 134.911 138.736 134.358 1.00 57.43 211 SER B N 1
ATOM 6126 C CA . SER B 2 215 ? 133.953 138.624 133.271 1.00 57.43 211 SER B CA 1
ATOM 6127 C C . SER B 2 215 ? 132.727 139.451 133.632 1.00 57.43 211 SER B C 1
ATOM 6128 O O . SER B 2 215 ? 132.714 140.173 134.631 1.00 57.43 211 SER B O 1
ATOM 6131 N N . PHE B 2 216 ? 131.684 139.350 132.815 1.00 48.91 212 PHE B N 1
ATOM 6132 C CA . PHE B 2 216 ? 130.454 140.112 133.037 1.00 48.91 212 PHE B CA 1
ATOM 6133 C C . PHE B 2 216 ? 129.305 139.261 132.507 1.00 48.91 212 PHE B C 1
ATOM 6134 O O . PHE B 2 216 ? 128.999 139.299 131.316 1.00 48.91 212 PHE B O 1
ATOM 6142 N N . ASN B 2 217 ? 128.669 138.506 133.397 1.00 43.71 213 ASN B N 1
ATOM 6143 C CA . ASN B 2 217 ? 127.586 137.621 132.992 1.00 43.71 213 ASN B CA 1
ATOM 6144 C C . ASN B 2 217 ? 126.463 138.430 132.367 1.00 43.71 213 ASN B C 1
ATOM 6145 O O . ASN B 2 217 ? 125.792 139.201 133.057 1.00 43.71 213 ASN B O 1
ATOM 6150 N N . ILE B 2 218 ? 126.241 138.256 131.068 1.00 40.53 214 ILE B N 1
ATOM 6151 C CA . ILE B 2 218 ? 125.330 139.126 130.338 1.00 40.53 214 ILE B CA 1
ATOM 6152 C C . ILE B 2 218 ? 123.964 138.498 130.093 1.00 40.53 214 ILE B C 1
ATOM 6153 O O . ILE B 2 218 ? 123.004 139.232 129.819 1.00 40.53 214 ILE B O 1
ATOM 6158 N N . VAL B 2 219 ? 123.842 137.176 130.196 1.00 38.84 215 VAL B N 1
ATOM 6159 C CA . VAL B 2 219 ? 122.572 136.479 130.037 1.00 38.84 215 VAL B CA 1
ATOM 6160 C C . VAL B 2 219 ? 122.569 135.285 130.980 1.00 38.84 215 VAL B C 1
ATOM 6161 O O . VAL B 2 219 ? 123.609 134.673 131.235 1.00 38.84 215 VAL B O 1
ATOM 6165 N N . ASP B 2 220 ? 121.397 134.970 131.525 1.00 52.07 216 ASP B N 1
ATOM 6166 C CA . ASP B 2 220 ? 121.239 133.773 132.343 1.00 52.07 216 ASP B CA 1
ATOM 6167 C C . ASP B 2 220 ? 119.811 133.279 132.202 1.00 52.07 216 ASP B C 1
ATOM 6168 O O . ASP B 2 220 ? 118.870 134.001 132.541 1.00 52.07 216 ASP B O 1
ATOM 6173 N N . ILE B 2 221 ? 119.652 132.055 131.705 1.00 55.80 217 ILE B N 1
ATOM 6174 C CA . ILE B 2 221 ? 118.348 131.417 131.611 1.00 55.80 217 ILE B CA 1
ATOM 6175 C C . ILE B 2 221 ? 118.275 130.170 132.488 1.00 55.80 217 ILE B C 1
ATOM 6176 O O . ILE B 2 221 ? 117.458 129.291 132.250 1.00 55.80 217 ILE B O 1
ATOM 6181 N N . LYS B 2 222 ? 119.118 130.091 133.503 1.00 68.28 218 LYS B N 1
ATOM 6182 C CA . LYS B 2 222 ? 119.048 128.976 134.433 1.00 68.28 218 LYS B CA 1
ATOM 6183 C C . LYS B 2 222 ? 117.858 129.165 135.364 1.00 68.28 218 LYS B C 1
ATOM 6184 O O . LYS B 2 222 ? 117.699 130.243 135.946 1.00 68.28 218 LYS B O 1
ATOM 6190 N N . PRO B 2 223 ? 117.006 128.160 135.530 1.00 80.87 219 PRO B N 1
ATOM 6191 C CA . PRO B 2 223 ? 115.840 128.312 136.405 1.00 80.87 219 PRO B CA 1
ATOM 6192 C C . PRO B 2 223 ? 116.252 128.376 137.868 1.00 80.87 219 PRO B C 1
ATOM 6193 O O . PRO B 2 223 ? 117.429 128.294 138.223 1.00 80.87 219 PRO B O 1
ATOM 6197 N N . ALA B 2 224 ? 115.247 128.530 138.732 1.00 87.05 220 ALA B N 1
ATOM 6198 C CA . ALA B 2 224 ? 115.506 128.552 140.168 1.00 87.05 220 ALA B CA 1
ATOM 6199 C C . ALA B 2 224 ? 116.063 127.215 140.639 1.00 87.05 220 ALA B C 1
ATOM 6200 O O . ALA B 2 224 ? 117.130 127.155 141.260 1.00 87.05 220 ALA B O 1
ATOM 6202 N N . ASN B 2 225 ? 115.352 126.129 140.349 1.00 94.79 221 ASN B N 1
ATOM 6203 C CA . ASN B 2 225 ? 115.813 124.779 140.635 1.00 94.79 221 ASN B CA 1
ATOM 6204 C C . ASN B 2 225 ? 116.054 124.062 139.316 1.00 94.79 221 ASN B C 1
ATOM 6205 O O . ASN B 2 225 ? 115.482 124.432 138.288 1.00 94.79 221 ASN B O 1
ATOM 6210 N N . MET B 2 226 ? 116.899 123.033 139.345 1.00 96.56 222 MET B N 1
ATOM 6211 C CA . MET B 2 226 ? 117.358 122.405 138.113 1.00 96.56 222 MET B CA 1
ATOM 6212 C C . MET B 2 226 ? 116.327 121.478 137.481 1.00 96.56 222 MET B C 1
ATOM 6213 O O . MET B 2 226 ? 116.295 121.366 136.252 1.00 96.56 222 MET B O 1
ATOM 6218 N N . GLU B 2 227 ? 115.473 120.831 138.274 1.00 96.65 223 GLU B N 1
ATOM 6219 C CA . GLU B 2 227 ? 114.670 119.734 137.746 1.00 96.65 223 GLU B CA 1
ATOM 6220 C C . GLU B 2 227 ? 113.643 120.178 136.710 1.00 96.65 223 GLU B C 1
ATOM 6221 O O . GLU B 2 227 ? 113.151 119.336 135.952 1.00 96.65 223 GLU B O 1
ATOM 6227 N N . GLU B 2 228 ? 113.299 121.459 136.662 1.00 93.55 224 GLU B N 1
ATOM 6228 C CA . GLU B 2 228 ? 112.352 121.966 135.669 1.00 93.55 224 GLU B CA 1
ATOM 6229 C C . GLU B 2 228 ? 113.093 122.547 134.465 1.00 93.55 224 GLU B C 1
ATOM 6230 O O . GLU B 2 228 ? 112.928 123.710 134.103 1.00 93.55 224 GLU B O 1
ATOM 6236 N N . LEU B 2 229 ? 113.916 121.715 133.834 1.00 83.48 225 LEU B N 1
ATOM 6237 C CA . LEU B 2 229 ? 114.758 122.161 132.731 1.00 83.48 225 LEU B CA 1
ATOM 6238 C C . LEU B 2 229 ? 114.028 121.993 131.406 1.00 83.48 225 LEU B C 1
ATOM 6239 O O . LEU B 2 229 ? 113.526 120.909 131.098 1.00 83.48 225 LEU B O 1
ATOM 6244 N N . THR B 2 230 ? 113.981 123.069 130.623 1.00 75.06 226 THR B N 1
ATOM 6245 C CA . THR B 2 230 ? 113.281 123.078 129.347 1.00 75.06 226 THR B CA 1
ATOM 6246 C C . THR B 2 230 ? 114.230 123.243 128.166 1.00 75.06 226 THR B C 1
ATOM 6247 O O . THR B 2 230 ? 114.225 122.416 127.252 1.00 75.06 226 THR B O 1
ATOM 6251 N N . GLU B 2 231 ? 115.055 124.284 128.162 1.00 59.94 227 GLU B N 1
ATOM 6252 C CA . GLU B 2 231 ? 115.884 124.604 127.013 1.00 59.94 227 GLU B CA 1
ATOM 6253 C C . GLU B 2 231 ? 117.269 125.042 127.466 1.00 59.94 227 GLU B C 1
ATOM 6254 O O . GLU B 2 231 ? 117.471 125.453 128.609 1.00 59.94 227 GLU B O 1
ATOM 6260 N N . VAL B 2 232 ? 118.229 124.946 126.549 1.00 49.17 228 VAL B N 1
ATOM 6261 C CA . VAL B 2 232 ? 119.605 125.360 126.780 1.00 49.17 228 VAL B CA 1
ATOM 6262 C C . VAL B 2 232 ? 120.065 126.203 125.595 1.00 49.17 228 VAL B C 1
ATOM 6263 O O . VAL B 2 232 ? 119.325 126.416 124.634 1.00 49.17 228 VAL B O 1
ATOM 6267 N N . ILE B 2 233 ? 121.302 126.682 125.666 1.00 37.02 229 ILE B N 1
ATOM 6268 C CA . ILE B 2 233 ? 121.879 127.572 124.665 1.00 37.02 229 ILE B CA 1
ATOM 6269 C C . ILE B 2 233 ? 122.843 126.757 123.816 1.00 37.02 229 ILE B C 1
ATOM 6270 O O . ILE B 2 233 ? 123.841 126.240 124.328 1.00 37.02 229 ILE B O 1
ATOM 6275 N N . THR B 2 234 ? 122.574 126.646 122.515 1.00 32.61 230 THR B N 1
ATOM 6276 C CA . THR B 2 234 ? 123.376 125.785 121.655 1.00 32.61 230 THR B CA 1
ATOM 6277 C C . THR B 2 234 ? 124.207 126.548 120.630 1.00 32.61 230 THR B C 1
ATOM 6278 O O . THR B 2 234 ? 124.858 125.922 119.792 1.00 32.61 230 THR B O 1
ATOM 6282 N N . ALA B 2 235 ? 124.219 127.876 120.684 1.00 25.76 231 ALA B N 1
ATOM 6283 C CA . ALA B 2 235 ? 125.067 128.664 119.798 1.00 25.76 231 ALA B CA 1
ATOM 6284 C C . ALA B 2 235 ? 124.966 130.126 120.204 1.00 25.76 231 ALA B C 1
ATOM 6285 O O . ALA B 2 235 ? 124.053 130.533 120.924 1.00 25.76 231 ALA B O 1
ATOM 6287 N N . ALA B 2 236 ? 125.912 130.916 119.716 1.00 23.66 232 ALA B N 1
ATOM 6288 C CA . ALA B 2 236 ? 125.948 132.338 120.007 1.00 23.66 232 ALA B CA 1
ATOM 6289 C C . ALA B 2 236 ? 126.903 132.994 119.028 1.00 23.66 232 ALA B C 1
ATOM 6290 O O . ALA B 2 236 ? 127.946 132.434 118.695 1.00 23.66 232 ALA B O 1
ATOM 6292 N N . GLU B 2 237 ? 126.536 134.182 118.569 1.00 25.32 233 GLU B N 1
ATOM 6293 C CA . GLU B 2 237 ? 127.316 134.886 117.564 1.00 25.32 233 GLU B CA 1
ATOM 6294 C C . GLU B 2 237 ? 127.392 136.343 117.987 1.00 25.32 233 GLU B C 1
ATOM 6295 O O . GLU B 2 237 ? 127.093 136.693 119.131 1.00 25.32 233 GLU B O 1
ATOM 6301 N N . PHE B 2 238 ? 127.829 137.200 117.075 1.00 23.99 234 PHE B N 1
ATOM 6302 C CA . PHE B 2 238 ? 127.792 138.639 117.265 1.00 23.99 234 PHE B CA 1
ATOM 6303 C C . PHE B 2 238 ? 127.348 139.246 115.944 1.00 23.99 234 PHE B C 1
ATOM 6304 O O . PHE B 2 238 ? 126.858 138.548 115.055 1.00 23.99 234 PHE B O 1
ATOM 6312 N N . HIS B 2 239 ? 127.501 140.524 115.805 1.00 27.41 235 HIS B N 1
ATOM 6313 C CA . HIS B 2 239 ? 127.128 141.066 114.514 1.00 27.41 235 HIS B CA 1
ATOM 6314 C C . HIS B 2 239 ? 128.367 141.580 113.795 1.00 27.41 235 HIS B C 1
ATOM 6315 O O . HIS B 2 239 ? 129.202 142.247 114.413 1.00 27.41 235 HIS B O 1
ATOM 6322 N N . PRO B 2 240 ? 128.537 141.276 112.507 1.00 28.79 236 PRO B N 1
ATOM 6323 C CA . PRO B 2 240 ? 129.770 141.678 111.819 1.00 28.79 236 PRO B CA 1
ATOM 6324 C C . PRO B 2 240 ? 129.925 143.178 111.621 1.00 28.79 236 PRO B C 1
ATOM 6325 O O . PRO B 2 240 ? 131.015 143.613 111.232 1.00 28.79 236 PRO B O 1
ATOM 6329 N N . ASN B 2 241 ? 128.895 143.984 111.873 1.00 30.50 237 ASN B N 1
ATOM 6330 C CA . ASN B 2 241 ? 129.020 145.427 111.708 1.00 30.50 237 ASN B CA 1
ATOM 6331 C C . ASN B 2 241 ? 128.624 146.180 112.971 1.00 30.50 237 ASN B C 1
ATOM 6332 O O . ASN B 2 241 ? 129.246 147.188 113.312 1.00 30.50 237 ASN B O 1
ATOM 6337 N N . SER B 2 242 ? 127.597 145.707 113.668 1.00 30.52 238 SER B N 1
ATOM 6338 C CA . SER B 2 242 ? 127.114 146.342 114.884 1.00 30.52 238 SER B CA 1
ATOM 6339 C C . SER B 2 242 ? 127.882 145.836 116.095 1.00 30.52 238 SER B C 1
ATOM 6340 O O . SER B 2 242 ? 128.310 144.682 116.146 1.00 30.52 238 SER B O 1
ATOM 6343 N N . CYS B 2 243 ? 128.056 146.713 117.072 1.00 31.92 239 CYS B N 1
ATOM 6344 C CA . CYS B 2 243 ? 128.791 146.373 118.277 1.00 31.92 239 CYS B CA 1
ATOM 6345 C C . CYS B 2 243 ? 127.903 145.875 119.406 1.00 31.92 239 CYS B C 1
ATOM 6346 O O . CYS B 2 243 ? 128.426 145.480 120.451 1.00 31.92 239 CYS B O 1
ATOM 6349 N N . ASN B 2 244 ? 126.586 145.888 119.230 1.00 31.80 240 ASN B N 1
ATOM 6350 C CA . ASN B 2 244 ? 125.654 145.660 120.329 1.00 31.80 240 ASN B CA 1
ATOM 6351 C C . ASN B 2 244 ? 124.552 144.694 119.923 1.00 31.80 240 ASN B C 1
ATOM 6352 O O . ASN B 2 244 ? 123.370 144.942 120.150 1.00 31.80 240 ASN B O 1
ATOM 6357 N N . THR B 2 245 ? 124.913 143.576 119.305 1.00 27.82 241 THR B N 1
ATOM 6358 C CA . THR B 2 245 ? 123.895 142.635 118.851 1.00 27.82 241 THR B CA 1
ATOM 6359 C C . THR B 2 245 ? 124.489 141.238 118.822 1.00 27.82 241 THR B C 1
ATOM 6360 O O . THR B 2 245 ? 125.351 140.959 117.990 1.00 27.82 241 THR B O 1
ATOM 6364 N N . PHE B 2 246 ? 124.043 140.364 119.716 1.00 26.73 242 PHE B N 1
ATOM 6365 C CA . PHE B 2 246 ? 124.324 138.948 119.560 1.00 26.73 242 PHE B CA 1
ATOM 6366 C C . PHE B 2 246 ? 123.017 138.209 119.331 1.00 26.73 242 PHE B C 1
ATOM 6367 O O . PHE B 2 246 ? 121.933 138.779 119.432 1.00 26.73 242 PHE B O 1
ATOM 6375 N N . VAL B 2 247 ? 123.122 136.938 118.966 1.00 25.85 243 VAL B N 1
ATOM 6376 C CA . VAL B 2 247 ? 121.975 136.245 118.402 1.00 25.85 243 VAL B CA 1
ATOM 6377 C C . VAL B 2 247 ? 121.759 134.870 119.025 1.00 25.85 243 VAL B C 1
ATOM 6378 O O . VAL B 2 247 ? 121.178 133.985 118.393 1.00 25.85 243 VAL B O 1
ATOM 6382 N N . TYR B 2 248 ? 122.207 134.685 120.265 1.00 28.51 244 TYR B N 1
ATOM 6383 C CA . TYR B 2 248 ? 122.273 133.366 120.896 1.00 28.51 244 TYR B CA 1
ATOM 6384 C C . TYR B 2 248 ? 121.052 132.511 120.591 1.00 28.51 244 TYR B C 1
ATOM 6385 O O . TYR B 2 248 ? 119.915 132.951 120.746 1.00 28.51 244 TYR B O 1
ATOM 6394 N N . SER B 2 249 ? 121.298 131.288 120.136 1.00 29.65 245 SER B N 1
ATOM 6395 C CA . SER B 2 249 ? 120.239 130.391 119.698 1.00 29.65 245 SER B CA 1
ATOM 6396 C C . SER B 2 249 ? 119.582 129.743 120.906 1.00 29.65 245 SER B C 1
ATOM 6397 O O . SER B 2 249 ? 119.791 130.155 122.047 1.00 29.65 245 SER B O 1
ATOM 6400 N N . SER B 2 250 ? 118.767 128.718 120.677 1.00 37.39 246 SER B N 1
ATOM 6401 C CA . SER B 2 250 ? 118.030 128.103 121.770 1.00 37.39 246 SER B CA 1
ATOM 6402 C C . SER B 2 250 ? 117.617 126.701 121.363 1.00 37.39 246 SER B C 1
ATOM 6403 O O . SER B 2 250 ? 117.226 126.477 120.220 1.00 37.39 246 SER B O 1
ATOM 6406 N N . SER B 2 251 ? 117.673 125.774 122.308 1.00 40.55 247 SER B N 1
ATOM 6407 C CA . SER B 2 251 ? 117.538 124.359 122.009 1.00 40.55 247 SER B CA 1
ATOM 6408 C C . SER B 2 251 ? 116.103 123.912 121.829 1.00 40.55 247 SER B C 1
ATOM 6409 O O . SER B 2 251 ? 115.837 122.710 121.912 1.00 40.55 247 SER B O 1
ATOM 6412 N N . LYS B 2 252 ? 115.167 124.831 121.606 1.00 45.58 248 LYS B N 1
ATOM 6413 C CA . LYS B 2 252 ? 113.806 124.463 121.254 1.00 45.58 248 LYS B CA 1
ATOM 6414 C C . LYS B 2 252 ? 113.421 124.873 119.846 1.00 45.58 248 LYS B C 1
ATOM 6415 O O . LYS B 2 252 ? 112.406 124.391 119.339 1.00 45.58 248 LYS B O 1
ATOM 6421 N N . GLY B 2 253 ? 114.194 125.745 119.212 1.00 36.39 249 GLY B N 1
ATOM 6422 C CA . GLY B 2 253 ? 113.889 126.193 117.873 1.00 36.39 249 GLY B CA 1
ATOM 6423 C C . GLY B 2 253 ? 113.883 127.700 117.759 1.00 36.39 249 GLY B C 1
ATOM 6424 O O . GLY B 2 253 ? 113.933 128.244 116.654 1.00 36.39 249 GLY B O 1
ATOM 6425 N N . THR B 2 254 ? 113.822 128.386 118.891 1.00 37.28 250 THR B N 1
ATOM 6426 C CA . THR B 2 254 ? 113.755 129.836 118.900 1.00 37.28 250 THR B CA 1
ATOM 6427 C C . THR B 2 254 ? 115.146 130.432 118.757 1.00 37.28 250 THR B C 1
ATOM 6428 O O . THR B 2 254 ? 116.159 129.772 118.978 1.00 37.28 250 THR B O 1
ATOM 6432 N N . ILE B 2 255 ? 115.181 131.706 118.380 1.00 34.42 251 ILE B N 1
ATOM 6433 C CA . ILE B 2 255 ? 116.424 132.450 118.240 1.00 34.42 251 ILE B CA 1
ATOM 6434 C C . ILE B 2 255 ? 116.238 133.849 118.796 1.00 34.42 251 ILE B C 1
ATOM 6435 O O . ILE B 2 255 ? 115.612 134.695 118.154 1.00 34.42 251 ILE B O 1
ATOM 6440 N N . ARG B 2 256 ? 116.759 134.117 119.978 1.00 33.70 252 ARG B N 1
ATOM 6441 C CA . ARG B 2 256 ? 116.666 135.486 120.438 1.00 33.70 252 ARG B CA 1
ATOM 6442 C C . ARG B 2 256 ? 117.661 136.354 119.682 1.00 33.70 252 ARG B C 1
ATOM 6443 O O . ARG B 2 256 ? 118.632 135.869 119.105 1.00 33.70 252 ARG B O 1
ATOM 6451 N N . LEU B 2 257 ? 117.394 137.657 119.670 1.00 32.63 253 LEU B N 1
ATOM 6452 C CA . LEU B 2 257 ? 118.256 138.653 119.032 1.00 32.63 253 LEU B CA 1
ATOM 6453 C C . LEU B 2 257 ? 118.471 139.739 120.075 1.00 32.63 253 LEU B C 1
ATOM 6454 O O . LEU B 2 257 ? 117.763 140.743 120.095 1.00 32.63 253 LEU B O 1
ATOM 6459 N N . CYS B 2 258 ? 119.459 139.541 120.940 1.00 32.29 254 CYS B N 1
ATOM 6460 C CA . CYS B 2 258 ? 119.644 140.441 122.064 1.00 32.29 254 CYS B CA 1
ATOM 6461 C C . CYS B 2 258 ? 120.145 141.795 121.579 1.00 32.29 254 CYS B C 1
ATOM 6462 O O . CYS B 2 258 ? 120.394 142.012 120.395 1.00 32.29 254 CYS B O 1
ATOM 6465 N N . ASP B 2 259 ? 120.283 142.728 122.515 1.00 35.72 255 ASP B N 1
ATOM 6466 C CA . ASP B 2 259 ? 120.648 144.098 122.170 1.00 35.72 255 ASP B CA 1
ATOM 6467 C C . ASP B 2 259 ? 121.225 144.745 123.420 1.00 35.72 255 ASP B C 1
ATOM 6468 O O . ASP B 2 259 ? 120.498 144.950 124.395 1.00 35.72 255 ASP B O 1
ATOM 6473 N N . MET B 2 260 ? 122.515 145.077 123.393 1.00 35.23 256 MET B N 1
ATOM 6474 C CA . MET B 2 260 ? 123.204 145.585 124.572 1.00 35.23 256 MET B CA 1
ATOM 6475 C C . MET B 2 260 ? 123.213 147.106 124.643 1.00 35.23 256 MET B C 1
ATOM 6476 O O . MET B 2 260 ? 124.178 147.697 125.144 1.00 35.23 256 MET B O 1
ATOM 6481 N N . ARG B 2 261 ? 122.174 147.758 124.131 1.00 42.78 257 ARG B N 1
ATOM 6482 C CA . ARG B 2 261 ? 121.991 149.194 124.283 1.00 42.78 257 ARG B CA 1
ATOM 6483 C C . ARG B 2 261 ? 120.872 149.544 125.251 1.00 42.78 257 ARG B C 1
ATOM 6484 O O . ARG B 2 261 ? 121.077 150.327 126.180 1.00 42.78 257 ARG B O 1
ATOM 6492 N N . ALA B 2 262 ? 119.685 148.968 125.057 1.00 48.85 258 ALA B N 1
ATOM 6493 C CA . ALA B 2 262 ? 118.512 149.380 125.815 1.00 48.85 258 ALA B CA 1
ATOM 6494 C C . ALA B 2 262 ? 118.624 149.076 127.302 1.00 48.85 258 ALA B C 1
ATOM 6495 O O . ALA B 2 262 ? 117.912 149.698 128.097 1.00 48.85 258 ALA B O 1
ATOM 6497 N N . SER B 2 263 ? 119.485 148.144 127.701 1.00 50.54 259 SER B N 1
ATOM 6498 C CA . SER B 2 263 ? 119.648 147.860 129.119 1.00 50.54 259 SER B CA 1
ATOM 6499 C C . SER B 2 263 ? 120.935 147.087 129.342 1.00 50.54 259 SER B C 1
ATOM 6500 O O . SER B 2 263 ? 121.334 146.269 128.513 1.00 50.54 259 SER B O 1
ATOM 6503 N N . ALA B 2 264 ? 121.574 147.362 130.482 1.00 52.46 260 ALA B N 1
ATOM 6504 C CA . ALA B 2 264 ? 122.840 146.715 130.808 1.00 52.46 260 ALA B CA 1
ATOM 6505 C C . ALA B 2 264 ? 122.688 145.204 130.866 1.00 52.46 260 ALA B C 1
ATOM 6506 O O . ALA B 2 264 ? 123.539 144.466 130.357 1.00 52.46 260 ALA B O 1
ATOM 6508 N N .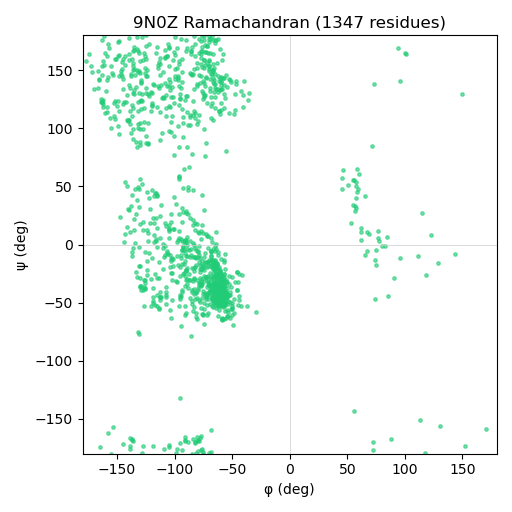 LEU B 2 265 ? 121.617 144.728 131.488 1.00 58.90 261 LEU B N 1
ATOM 6509 C CA . LEU B 2 265 ? 121.309 143.305 131.528 1.00 58.90 261 LEU B CA 1
ATOM 6510 C C . LEU B 2 265 ? 120.391 142.991 130.354 1.00 58.90 261 LEU B C 1
ATOM 6511 O O . LEU B 2 265 ? 119.222 143.390 130.344 1.00 58.90 261 LEU B O 1
ATOM 6516 N N . CYS B 2 266 ? 120.925 142.271 129.364 1.00 51.93 262 CYS B N 1
ATOM 6517 C CA . CYS B 2 266 ? 120.248 142.019 128.098 1.00 51.93 262 CYS B CA 1
ATOM 6518 C C . CYS B 2 266 ? 119.401 140.759 128.127 1.00 51.93 262 CYS B C 1
ATOM 6519 O O . CYS B 2 266 ? 119.214 140.122 127.084 1.00 51.93 262 CYS B O 1
ATOM 6522 N N . ASP B 2 267 ? 118.886 140.379 129.298 1.00 58.43 263 ASP B N 1
ATOM 6523 C CA . ASP B 2 267 ? 118.158 139.121 129.418 1.00 58.43 263 ASP B CA 1
ATOM 6524 C C . ASP B 2 267 ? 116.890 139.110 128.573 1.00 58.43 263 ASP B C 1
ATOM 6525 O O . ASP B 2 267 ? 116.552 138.077 127.984 1.00 58.43 263 ASP B O 1
ATOM 6530 N N . ARG B 2 268 ? 116.179 140.232 128.497 1.00 57.67 264 ARG B N 1
ATOM 6531 C CA . ARG B 2 268 ? 114.945 140.300 127.724 1.00 57.67 264 ARG B CA 1
ATOM 6532 C C . ARG B 2 268 ? 115.272 140.492 126.246 1.00 57.67 264 ARG B C 1
ATOM 6533 O O . ARG B 2 268 ? 116.173 141.260 125.891 1.00 57.67 264 ARG B O 1
ATOM 6541 N N . HIS B 2 269 ? 114.566 139.756 125.392 1.00 47.48 265 HIS B N 1
ATOM 6542 C CA . HIS B 2 269 ? 114.808 139.827 123.960 1.00 47.48 265 HIS B CA 1
ATOM 6543 C C . HIS B 2 269 ? 114.421 141.191 123.414 1.00 47.48 265 HIS B C 1
ATOM 6544 O O . HIS B 2 269 ? 113.589 141.901 123.983 1.00 47.48 265 HIS B O 1
ATOM 6551 N N . SER B 2 270 ? 115.032 141.556 122.293 1.00 42.51 266 SER B N 1
ATOM 6552 C CA . SER B 2 270 ? 114.540 142.653 121.476 1.00 42.51 266 SER B CA 1
ATOM 6553 C C . SER B 2 270 ? 113.820 142.150 120.238 1.00 42.51 266 SER B C 1
ATOM 6554 O O . SER B 2 270 ? 113.140 142.930 119.567 1.00 42.51 266 SER B O 1
ATOM 6557 N N . LYS B 2 271 ? 113.956 140.864 119.934 1.00 39.94 267 LYS B N 1
ATOM 6558 C CA . LYS B 2 271 ? 113.168 140.168 118.929 1.00 39.94 267 LYS B CA 1
ATOM 6559 C C . LYS B 2 271 ? 113.210 138.695 119.291 1.00 39.94 267 LYS B C 1
ATOM 6560 O O . LYS B 2 271 ? 113.986 138.275 120.148 1.00 39.94 267 LYS B O 1
ATOM 6566 N N . LEU B 2 272 ? 112.368 137.907 118.636 1.00 38.13 268 LEU B N 1
ATOM 6567 C CA . LEU B 2 272 ? 112.361 136.462 118.860 1.00 38.13 268 LEU B CA 1
ATOM 6568 C C . LEU B 2 272 ? 111.942 135.787 117.562 1.00 38.13 268 LEU B C 1
ATOM 6569 O O . LEU B 2 272 ? 110.758 135.759 117.224 1.00 38.13 268 LEU B O 1
ATOM 6574 N N . PHE B 2 273 ? 112.918 135.248 116.845 1.00 36.53 269 PHE B N 1
ATOM 6575 C CA . PHE B 2 273 ? 112.659 134.569 115.586 1.00 36.53 269 PHE B CA 1
ATOM 6576 C C . PHE B 2 273 ? 112.221 133.149 115.899 1.00 36.53 269 PHE B C 1
ATOM 6577 O O . PHE B 2 273 ? 113.007 132.349 116.408 1.00 36.53 269 PHE B O 1
ATOM 6585 N N . GLU B 2 274 ? 110.967 132.831 115.601 1.00 52.42 270 GLU B N 1
ATOM 6586 C CA . GLU B 2 274 ? 110.432 131.509 115.896 1.00 52.42 270 GLU B CA 1
ATOM 6587 C C . GLU B 2 274 ? 109.478 131.112 114.787 1.00 52.42 270 GLU B C 1
ATOM 6588 O O . GLU B 2 274 ? 108.514 131.831 114.513 1.00 52.42 270 GLU B O 1
ATOM 6594 N N . GLU B 2 275 ? 109.750 129.984 114.155 1.00 68.36 271 GLU B N 1
ATOM 6595 C CA . GLU B 2 275 ? 108.848 129.471 113.141 1.00 68.36 271 GLU B CA 1
ATOM 6596 C C . GLU B 2 275 ? 107.494 129.167 113.773 1.00 68.36 271 GLU B C 1
ATOM 6597 O O . GLU B 2 275 ? 107.438 128.501 114.816 1.00 68.36 271 GLU B O 1
ATOM 6603 N N . PRO B 2 276 ? 106.396 129.624 113.187 1.00 87.90 272 PRO B N 1
ATOM 6604 C CA . PRO B 2 276 ? 105.075 129.338 113.759 1.00 87.90 272 PRO B CA 1
ATOM 6605 C C . PRO B 2 276 ? 104.696 127.888 113.530 1.00 87.90 272 PRO B C 1
ATOM 6606 O O . PRO B 2 276 ? 104.044 127.565 112.533 1.00 87.90 272 PRO B O 1
ATOM 6610 N N . GLU B 2 277 ? 105.110 127.021 114.458 1.00 108.19 273 GLU B N 1
ATOM 6611 C CA . GLU B 2 277 ? 105.218 125.577 114.266 1.00 108.19 273 GLU B CA 1
ATOM 6612 C C . GLU B 2 277 ? 104.128 124.983 113.379 1.00 108.19 273 GLU B C 1
ATOM 6613 O O . GLU B 2 277 ? 102.936 125.263 113.551 1.00 108.19 273 GLU B O 1
ATOM 6619 N N . ASP B 2 278 ? 104.549 124.189 112.399 1.00 116.86 274 ASP B N 1
ATOM 6620 C CA . ASP B 2 278 ? 103.676 123.560 111.418 1.00 116.86 274 ASP B CA 1
ATOM 6621 C C . ASP B 2 278 ? 103.077 122.277 111.980 1.00 116.86 274 ASP B C 1
ATOM 6622 O O . ASP B 2 278 ? 103.808 121.316 112.251 1.00 116.86 274 ASP B O 1
ATOM 6627 N N . PRO B 2 279 ? 101.755 122.217 112.167 1.00 118.76 275 PRO B N 1
ATOM 6628 C CA . PRO B 2 279 ? 101.145 121.008 112.735 1.00 118.76 275 PRO B CA 1
ATOM 6629 C C . PRO B 2 279 ? 100.981 119.871 111.741 1.00 118.76 275 PRO B C 1
ATOM 6630 O O . PRO B 2 279 ? 100.497 118.800 112.131 1.00 118.76 275 PRO B O 1
ATOM 6634 N N . SER B 2 280 ? 101.361 120.064 110.477 1.00 119.50 276 SER B N 1
ATOM 6635 C CA . SER B 2 280 ? 101.166 119.018 109.479 1.00 119.50 276 SER B CA 1
ATOM 6636 C C . SER B 2 280 ? 102.131 117.860 109.701 1.00 119.50 276 SER B C 1
ATOM 6637 O O . SER B 2 280 ? 101.713 116.724 109.951 1.00 119.50 276 SER B O 1
ATOM 6640 N N . ASN B 2 281 ? 103.433 118.135 109.624 1.00 111.73 277 ASN B N 1
ATOM 6641 C CA . ASN B 2 281 ? 104.464 117.112 109.748 1.00 111.73 277 ASN B CA 1
ATOM 6642 C C . ASN B 2 281 ? 104.819 116.793 111.192 1.00 111.73 277 ASN B C 1
ATOM 6643 O O . ASN B 2 281 ? 105.884 116.214 111.437 1.00 111.73 277 ASN B O 1
ATOM 6648 N N . ARG B 2 282 ? 103.971 117.171 112.146 1.00 107.95 278 ARG B N 1
ATOM 6649 C CA . ARG B 2 282 ? 104.210 116.824 113.539 1.00 107.95 278 ARG B CA 1
ATOM 6650 C C . ARG B 2 282 ? 104.323 115.314 113.696 1.00 107.95 278 ARG B C 1
ATOM 6651 O O . ARG B 2 282 ? 103.475 114.555 113.219 1.00 107.95 278 ARG B O 1
ATOM 6659 N N . SER B 2 283 ? 105.384 114.881 114.364 1.00 98.02 279 SER B N 1
ATOM 6660 C CA . SER B 2 283 ? 105.700 113.465 114.479 1.00 98.02 279 SER B CA 1
ATOM 6661 C C . SER B 2 283 ? 106.101 113.187 115.922 1.00 98.02 279 SER B C 1
ATOM 6662 O O . SER B 2 283 ? 105.921 114.031 116.805 1.00 98.02 279 SER B O 1
ATOM 6665 N N . PHE B 2 284 ? 106.642 111.996 116.164 1.00 100.31 280 PHE B N 1
ATOM 6666 C CA . PHE B 2 284 ? 107.033 111.621 117.516 1.00 100.31 280 PHE B CA 1
ATOM 6667 C C . PHE B 2 284 ? 108.254 112.412 117.968 1.00 100.31 280 PHE B C 1
ATOM 6668 O O . PHE B 2 284 ? 108.315 112.879 119.110 1.00 100.31 280 PHE B O 1
ATOM 6676 N N . PHE B 2 285 ? 109.230 112.584 117.077 1.00 81.62 281 PHE B N 1
ATOM 6677 C CA . PHE B 2 285 ? 110.458 113.313 117.358 1.00 81.62 281 PHE B CA 1
ATOM 6678 C C . PHE B 2 285 ? 110.356 114.792 117.026 1.00 81.62 281 PHE B C 1
ATOM 6679 O O . PHE B 2 285 ? 111.377 115.418 116.730 1.00 81.62 281 PHE B O 1
ATOM 6687 N N . SER B 2 286 ? 109.158 115.370 117.073 1.00 86.05 282 SER B N 1
ATOM 6688 C CA . SER B 2 286 ? 108.969 116.722 116.564 1.00 86.05 282 SER B CA 1
ATOM 6689 C C . SER B 2 286 ? 109.692 117.779 117.383 1.00 86.05 282 SER B C 1
ATOM 6690 O O . SER B 2 286 ? 109.561 118.968 117.072 1.00 86.05 282 SER B O 1
ATOM 6693 N N . GLU B 2 287 ? 110.440 117.392 118.413 1.00 71.14 283 GLU B N 1
ATOM 6694 C CA . GLU B 2 287 ? 111.201 118.355 119.191 1.00 71.14 283 GLU B CA 1
ATOM 6695 C C . GLU B 2 287 ? 112.698 118.093 119.157 1.00 71.14 283 GLU B C 1
ATOM 6696 O O . GLU B 2 287 ? 113.473 118.972 119.542 1.00 71.14 283 GLU B O 1
ATOM 6702 N N . ILE B 2 288 ? 113.123 116.938 118.653 1.00 63.63 284 ILE B N 1
ATOM 6703 C CA . ILE B 2 288 ? 114.533 116.564 118.639 1.00 63.63 284 ILE B CA 1
ATOM 6704 C C . ILE B 2 288 ? 115.157 116.668 117.255 1.00 63.63 284 ILE B C 1
ATOM 6705 O O . ILE B 2 288 ? 116.383 116.528 117.135 1.00 63.63 284 ILE B O 1
ATOM 6710 N N . ILE B 2 289 ? 114.366 116.914 116.213 1.00 50.74 285 ILE B N 1
ATOM 6711 C CA . ILE B 2 289 ? 114.890 117.212 114.886 1.00 50.74 285 ILE B CA 1
ATOM 6712 C C . ILE B 2 289 ? 114.543 118.654 114.564 1.00 50.74 285 ILE B C 1
ATOM 6713 O O . ILE B 2 289 ? 114.440 119.038 113.395 1.00 50.74 285 ILE B O 1
ATOM 6718 N N . SER B 2 290 ? 114.344 119.457 115.607 1.00 42.73 286 SER B N 1
ATOM 6719 C CA . SER B 2 290 ? 114.075 120.878 115.435 1.00 42.73 286 SER B CA 1
ATOM 6720 C C . SER B 2 290 ? 114.839 121.717 116.450 1.00 42.73 286 SER B C 1
ATOM 6721 O O . SER B 2 290 ? 114.341 122.762 116.876 1.00 42.73 286 SER B O 1
ATOM 6724 N N . SER B 2 291 ? 116.027 121.287 116.847 1.00 37.40 287 SER B N 1
ATOM 6725 C CA . SER B 2 291 ? 116.836 121.970 117.847 1.00 37.40 287 SER B CA 1
ATOM 6726 C C . SER B 2 291 ? 118.069 122.516 117.145 1.00 37.40 287 SER B C 1
ATOM 6727 O O . SER B 2 291 ? 118.906 121.750 116.667 1.00 37.40 287 SER B O 1
ATOM 6730 N N . ILE B 2 292 ? 118.177 123.843 117.096 1.00 26.76 288 ILE B N 1
ATOM 6731 C CA . ILE B 2 292 ? 119.218 124.504 116.322 1.00 26.76 288 ILE B CA 1
ATOM 6732 C C . ILE B 2 292 ? 120.601 124.046 116.758 1.00 26.76 288 ILE B C 1
ATOM 6733 O O . ILE B 2 292 ? 120.850 123.801 117.942 1.00 26.76 288 ILE B O 1
ATOM 6738 N N . SER B 2 293 ? 121.511 123.924 115.785 1.00 28.89 289 SER B N 1
ATOM 6739 C CA . SER B 2 293 ? 122.868 123.443 116.010 1.00 28.89 289 SER B CA 1
ATOM 6740 C C . SER B 2 293 ? 123.953 124.472 115.741 1.00 28.89 289 SER B C 1
ATOM 6741 O O . SER B 2 293 ? 125.016 124.383 116.352 1.00 28.89 289 SER B O 1
ATOM 6744 N N . ASP B 2 294 ? 123.734 125.422 114.834 1.00 28.61 290 ASP B N 1
ATOM 6745 C CA . ASP B 2 294 ? 124.713 126.479 114.592 1.00 28.61 290 ASP B CA 1
ATOM 6746 C C . ASP B 2 294 ? 124.041 127.612 113.842 1.00 28.61 290 ASP B C 1
ATOM 6747 O O . ASP B 2 294 ? 123.511 127.394 112.751 1.00 28.61 290 ASP B O 1
ATOM 6752 N N . VAL B 2 295 ? 124.076 128.814 114.410 1.00 24.71 291 VAL B N 1
ATOM 6753 C CA . VAL B 2 295 ? 123.596 130.025 113.753 1.00 24.71 291 VAL B CA 1
ATOM 6754 C C . VAL B 2 295 ? 124.795 130.803 113.235 1.00 24.71 291 VAL B C 1
ATOM 6755 O O . VAL B 2 295 ? 125.794 130.961 113.944 1.00 24.71 291 VAL B O 1
ATOM 6759 N N . LYS B 2 296 ? 124.705 131.292 111.999 1.00 21.77 292 LYS B N 1
ATOM 6760 C CA . LYS B 2 296 ? 125.831 131.941 111.333 1.00 21.77 292 LYS B CA 1
ATOM 6761 C C . LYS B 2 296 ? 125.322 133.164 110.590 1.00 21.77 292 LYS B C 1
ATOM 6762 O O . LYS B 2 296 ? 124.555 133.027 109.637 1.00 21.77 292 LYS B O 1
ATOM 6768 N N . PHE B 2 297 ? 125.751 134.351 111.007 1.00 26.13 293 PHE B N 1
ATOM 6769 C CA . PHE B 2 297 ? 125.369 135.571 110.310 1.00 26.13 293 PHE B CA 1
ATOM 6770 C C . PHE B 2 297 ? 125.897 135.563 108.879 1.00 26.13 293 PHE B C 1
ATOM 6771 O O . PHE B 2 297 ? 126.597 134.645 108.454 1.00 26.13 293 PHE B O 1
ATOM 6779 N N . SER B 2 298 ? 125.549 136.599 108.123 1.00 28.75 294 SER B N 1
ATOM 6780 C CA . SER B 2 298 ? 125.675 136.483 106.677 1.00 28.75 294 SER B CA 1
ATOM 6781 C C . SER B 2 298 ? 126.644 137.452 106.021 1.00 28.75 294 SER B C 1
ATOM 6782 O O . SER B 2 298 ? 126.321 138.022 104.979 1.00 28.75 294 SER B O 1
ATOM 6785 N N . HIS B 2 299 ? 127.804 137.691 106.623 1.00 33.61 295 HIS B N 1
ATOM 6786 C CA . HIS B 2 299 ? 128.916 138.337 105.927 1.00 33.61 295 HIS B CA 1
ATOM 6787 C C . HIS B 2 299 ? 128.630 139.781 105.531 1.00 33.61 295 HIS B C 1
ATOM 6788 O O . HIS B 2 299 ? 129.532 140.491 105.081 1.00 33.61 295 HIS B O 1
ATOM 6795 N N . SER B 2 300 ? 127.389 140.225 105.691 1.00 31.70 296 SER B N 1
ATOM 6796 C CA . SER B 2 300 ? 127.024 141.603 105.403 1.00 31.70 296 SER B CA 1
ATOM 6797 C C . SER B 2 300 ? 126.254 142.167 106.581 1.00 31.70 296 SER B C 1
ATOM 6798 O O . SER B 2 300 ? 126.389 143.345 106.922 1.00 31.70 296 SER B O 1
ATOM 6801 N N . GLY B 2 301 ? 125.440 141.322 107.202 1.00 30.35 297 GLY B N 1
ATOM 6802 C CA . GLY B 2 301 ? 124.711 141.705 108.388 1.00 30.35 297 GLY B CA 1
ATOM 6803 C C . GLY B 2 301 ? 123.217 141.730 108.170 1.00 30.35 297 GLY B C 1
ATOM 6804 O O . GLY B 2 301 ? 122.509 142.475 108.847 1.00 30.35 297 GLY B O 1
ATOM 6805 N N . ARG B 2 302 ? 122.719 140.934 107.227 1.00 34.59 298 ARG B N 1
ATOM 6806 C CA . ARG B 2 302 ? 121.296 140.921 106.922 1.00 34.59 298 ARG B CA 1
ATOM 6807 C C . ARG B 2 302 ? 120.629 139.590 107.243 1.00 34.59 298 ARG B C 1
ATOM 6808 O O . ARG B 2 302 ? 119.614 139.575 107.939 1.00 34.59 298 ARG B O 1
ATOM 6816 N N . TYR B 2 303 ? 121.140 138.474 106.743 1.00 32.12 299 TYR B N 1
ATOM 6817 C CA . TYR B 2 303 ? 120.527 137.178 106.993 1.00 32.12 299 TYR B CA 1
ATOM 6818 C C . TYR B 2 303 ? 121.279 136.435 108.091 1.00 32.12 299 TYR B C 1
ATOM 6819 O O . TYR B 2 303 ? 122.375 136.818 108.491 1.00 32.12 299 TYR B O 1
ATOM 6828 N N . MET B 2 304 ? 120.658 135.381 108.610 1.00 27.32 300 MET B N 1
ATOM 6829 C CA . MET B 2 304 ? 121.229 134.673 109.748 1.00 27.32 300 MET B CA 1
ATOM 6830 C C . MET B 2 304 ? 121.012 133.163 109.684 1.00 27.32 300 MET B C 1
ATOM 6831 O O . MET B 2 304 ? 120.474 132.575 110.605 1.00 27.32 300 MET B O 1
ATOM 6836 N N . MET B 2 305 ? 121.398 132.514 108.586 1.00 25.08 301 MET B N 1
ATOM 6837 C CA . MET B 2 305 ? 121.172 131.078 108.402 1.00 25.08 301 MET B CA 1
ATOM 6838 C C . MET B 2 305 ? 121.406 130.269 109.671 1.00 25.08 301 MET B C 1
ATOM 6839 O O . MET B 2 305 ? 122.326 130.548 110.438 1.00 25.08 301 MET B O 1
ATOM 6844 N N . THR B 2 306 ? 120.544 129.275 109.897 1.00 25.43 302 THR B N 1
ATOM 6845 C CA . THR B 2 306 ? 120.676 128.341 111.008 1.00 25.43 302 THR B CA 1
ATOM 6846 C C . THR B 2 306 ? 120.409 126.931 110.517 1.00 25.43 302 THR B C 1
ATOM 6847 O O . THR B 2 306 ? 119.620 126.734 109.596 1.00 25.43 302 THR B O 1
ATOM 6851 N N . ARG B 2 307 ? 121.041 125.952 111.149 1.00 24.94 303 ARG B N 1
ATOM 6852 C CA . ARG B 2 307 ? 121.017 124.572 110.683 1.00 24.94 303 ARG B CA 1
ATOM 6853 C C . ARG B 2 307 ? 120.569 123.658 111.812 1.00 24.94 303 ARG B C 1
ATOM 6854 O O . ARG B 2 307 ? 121.334 123.393 112.742 1.00 24.94 303 ARG B O 1
ATOM 6862 N N . ASP B 2 308 ? 119.333 123.182 111.741 1.00 32.66 304 ASP B N 1
ATOM 6863 C CA . ASP B 2 308 ? 118.892 122.117 112.624 1.00 32.66 304 ASP B CA 1
ATOM 6864 C C . ASP B 2 308 ? 119.226 120.791 111.955 1.00 32.66 304 ASP B C 1
ATOM 6865 O O . ASP B 2 308 ? 119.934 120.750 110.950 1.00 32.66 304 ASP B O 1
ATOM 6870 N N . TYR B 2 309 ? 118.726 119.685 112.496 1.00 35.92 305 TYR B N 1
ATOM 6871 C CA . TYR B 2 309 ? 119.195 118.391 112.020 1.00 35.92 305 TYR B CA 1
ATOM 6872 C C . TYR B 2 309 ? 118.728 118.056 110.610 1.00 35.92 305 TYR B C 1
ATOM 6873 O O . TYR B 2 309 ? 119.278 117.134 110.005 1.00 35.92 305 TYR B O 1
ATOM 6882 N N . LEU B 2 310 ? 117.767 118.783 110.049 1.00 32.70 306 LEU B N 1
ATOM 6883 C CA . LEU B 2 310 ? 117.214 118.359 108.773 1.00 32.70 306 LEU B CA 1
ATOM 6884 C C . LEU B 2 310 ? 117.014 119.458 107.741 1.00 32.70 306 LEU B C 1
ATOM 6885 O O . LEU B 2 310 ? 116.607 119.137 106.623 1.00 32.70 306 LEU B O 1
ATOM 6890 N N . SER B 2 311 ? 117.275 120.725 108.053 1.00 28.94 307 SER B N 1
ATOM 6891 C CA . SER B 2 311 ? 117.062 121.769 107.054 1.00 28.94 307 SER B CA 1
ATOM 6892 C C . SER B 2 311 ? 117.772 123.048 107.455 1.00 28.94 307 SER B C 1
ATOM 6893 O O . SER B 2 311 ? 117.485 123.598 108.517 1.00 28.94 307 SER B O 1
ATOM 6896 N N . VAL B 2 312 ? 118.663 123.545 106.595 1.00 27.12 308 VAL B N 1
ATOM 6897 C CA . VAL B 2 312 ? 119.144 124.910 106.751 1.00 27.12 308 VAL B CA 1
ATOM 6898 C C . VAL B 2 312 ? 118.032 125.864 106.343 1.00 27.12 308 VAL B C 1
ATOM 6899 O O . VAL B 2 312 ? 117.255 125.588 105.423 1.00 27.12 308 VAL B O 1
ATOM 6903 N N . LYS B 2 313 ? 117.945 126.999 107.034 1.00 30.74 309 LYS B N 1
ATOM 6904 C CA . LYS B 2 313 ? 116.736 127.817 106.984 1.00 30.74 309 LYS B CA 1
ATOM 6905 C C . LYS B 2 313 ? 117.133 129.268 107.228 1.00 30.74 309 LYS B C 1
ATOM 6906 O O . LYS B 2 313 ? 117.461 129.638 108.355 1.00 30.74 309 LYS B O 1
ATOM 6912 N N . ILE B 2 314 ? 117.074 130.080 106.176 1.00 31.36 310 ILE B N 1
ATOM 6913 C CA . ILE B 2 314 ? 117.683 131.407 106.158 1.00 31.36 310 ILE B CA 1
ATOM 6914 C C . ILE B 2 314 ? 116.673 132.418 106.688 1.00 31.36 310 ILE B C 1
ATOM 6915 O O . ILE B 2 314 ? 115.761 132.829 105.977 1.00 31.36 310 ILE B O 1
ATOM 6920 N N . TRP B 2 315 ? 116.847 132.840 107.935 1.00 35.20 311 TRP B N 1
ATOM 6921 C CA . TRP B 2 315 ? 115.998 133.867 108.509 1.00 35.20 311 TRP B CA 1
ATOM 6922 C C . TRP B 2 315 ? 116.283 135.210 107.853 1.00 35.20 311 TRP B C 1
ATOM 6923 O O . TRP B 2 315 ? 117.163 135.345 107.005 1.00 35.20 311 TRP B O 1
ATOM 6934 N N . ASP B 2 316 ? 115.519 136.219 108.249 1.00 40.68 312 ASP B N 1
ATOM 6935 C CA . ASP B 2 316 ? 115.765 137.584 107.818 1.00 40.68 312 ASP B CA 1
ATOM 6936 C C . ASP B 2 316 ? 115.657 138.485 109.034 1.00 40.68 312 ASP B C 1
ATOM 6937 O O . ASP B 2 316 ? 114.842 138.235 109.922 1.00 40.68 312 ASP B O 1
ATOM 6942 N N . LEU B 2 317 ? 116.469 139.540 109.068 1.00 33.32 313 LEU B N 1
ATOM 6943 C CA . LEU B 2 317 ? 116.579 140.351 110.274 1.00 33.32 313 LEU B CA 1
ATOM 6944 C C . LEU B 2 317 ? 115.441 141.347 110.448 1.00 33.32 313 LEU B C 1
ATOM 6945 O O . LEU B 2 317 ? 115.362 141.991 111.497 1.00 33.32 313 LEU B O 1
ATOM 6950 N N . ASN B 2 318 ? 114.558 141.491 109.465 1.00 42.39 314 ASN B N 1
ATOM 6951 C CA . ASN B 2 318 ? 113.460 142.440 109.578 1.00 42.39 314 ASN B CA 1
ATOM 6952 C C . ASN B 2 318 ? 112.085 141.789 109.585 1.00 42.39 314 ASN B C 1
ATOM 6953 O O . ASN B 2 318 ? 111.084 142.510 109.619 1.00 42.39 314 ASN B O 1
ATOM 6958 N N . MET B 2 319 ? 112.005 140.460 109.552 1.00 55.42 315 MET B N 1
ATOM 6959 C CA . MET B 2 319 ? 110.736 139.738 109.464 1.00 55.42 315 MET B CA 1
ATOM 6960 C C . MET B 2 319 ? 110.806 138.553 110.421 1.00 55.42 315 MET B C 1
ATOM 6961 O O . MET B 2 319 ? 111.324 137.491 110.069 1.00 55.42 315 MET B O 1
ATOM 6966 N N . GLU B 2 320 ? 110.272 138.735 111.627 1.00 55.30 316 GLU B N 1
ATOM 6967 C CA . GLU B 2 320 ? 110.484 137.778 112.707 1.00 55.30 316 GLU B CA 1
ATOM 6968 C C . GLU B 2 320 ? 109.718 136.479 112.492 1.00 55.30 316 GLU B C 1
ATOM 6969 O O . GLU B 2 320 ? 110.298 135.393 112.541 1.00 55.30 316 GLU B O 1
ATOM 6975 N N . ASN B 2 321 ? 108.428 136.568 112.245 1.00 60.63 317 ASN B N 1
ATOM 6976 C CA . ASN B 2 321 ? 107.569 135.393 112.375 1.00 60.63 317 ASN B CA 1
ATOM 6977 C C . ASN B 2 321 ? 107.744 134.357 111.271 1.00 60.63 317 ASN B C 1
ATOM 6978 O O . ASN B 2 321 ? 106.903 133.459 111.278 1.00 60.63 317 ASN B O 1
ATOM 6983 N N . ARG B 2 322 ? 108.707 134.390 110.351 1.00 50.00 318 ARG B N 1
ATOM 6984 C CA . ARG B 2 322 ? 108.857 133.325 109.368 1.00 50.00 318 ARG B CA 1
ATOM 6985 C C . ARG B 2 322 ? 110.205 133.474 108.683 1.00 50.00 318 ARG B C 1
ATOM 6986 O O . ARG B 2 322 ? 110.705 134.594 108.551 1.00 50.00 318 ARG B O 1
ATOM 6994 N N . PRO B 2 323 ? 110.819 132.378 108.252 1.00 40.31 319 PRO B N 1
ATOM 6995 C CA . PRO B 2 323 ? 112.005 132.479 107.404 1.00 40.31 319 PRO B CA 1
ATOM 6996 C C . PRO B 2 323 ? 111.614 132.787 105.971 1.00 40.31 319 PRO B C 1
ATOM 6997 O O . PRO B 2 323 ? 110.459 132.653 105.572 1.00 40.31 319 PRO B O 1
ATOM 7001 N N . VAL B 2 324 ? 112.606 133.203 105.187 1.00 35.21 320 VAL B N 1
ATOM 7002 C CA . VAL B 2 324 ? 112.354 133.530 103.789 1.00 35.21 320 VAL B CA 1
ATOM 7003 C C . VAL B 2 324 ? 112.838 132.450 102.836 1.00 35.21 320 VAL B C 1
ATOM 7004 O O . VAL B 2 324 ? 112.524 132.517 101.638 1.00 35.21 320 VAL B O 1
ATOM 7008 N N . GLU B 2 325 ? 113.572 131.454 103.321 1.00 37.80 321 GLU B N 1
ATOM 7009 C CA . GLU B 2 325 ? 114.029 130.364 102.476 1.00 37.80 321 GLU B CA 1
ATOM 7010 C C . GLU B 2 325 ? 114.229 129.129 103.336 1.00 37.80 321 GLU B C 1
ATOM 7011 O O . GLU B 2 325 ? 114.616 129.225 104.500 1.00 37.80 321 GLU B O 1
ATOM 7017 N N . THR B 2 326 ? 113.951 127.967 102.756 1.00 34.12 322 THR B N 1
ATOM 7018 C CA . THR B 2 326 ? 114.081 126.706 103.476 1.00 34.12 322 THR B CA 1
ATOM 7019 C C . THR B 2 326 ? 114.622 125.663 102.516 1.00 34.12 322 THR B C 1
ATOM 7020 O O . THR B 2 326 ? 114.011 125.410 101.476 1.00 34.12 322 THR B O 1
ATOM 7024 N N . TYR B 2 327 ? 115.757 125.065 102.860 1.00 34.58 323 TYR B N 1
ATOM 7025 C CA . TYR B 2 327 ? 116.402 124.066 102.025 1.00 34.58 323 TYR B CA 1
ATOM 7026 C C . TYR B 2 327 ? 116.499 122.761 102.793 1.00 34.58 323 TYR B C 1
ATOM 7027 O O . TYR B 2 327 ? 117.112 122.719 103.860 1.00 34.58 323 TYR B O 1
ATOM 7036 N N . GLN B 2 328 ? 115.912 121.702 102.250 1.00 38.60 324 GLN B N 1
ATOM 7037 C CA . GLN B 2 328 ? 115.933 120.392 102.889 1.00 38.60 324 GLN B CA 1
ATOM 7038 C C . GLN B 2 328 ? 117.233 119.687 102.532 1.00 38.60 324 GLN B C 1
ATOM 7039 O O . GLN B 2 328 ? 117.533 119.503 101.350 1.00 38.60 324 GLN B O 1
ATOM 7045 N N . VAL B 2 329 ? 117.998 119.284 103.544 1.00 35.45 325 VAL B N 1
ATOM 7046 C CA . VAL B 2 329 ? 119.337 118.763 103.288 1.00 35.45 325 VAL B CA 1
ATOM 7047 C C . VAL B 2 329 ? 119.284 117.305 102.848 1.00 35.45 325 VAL B C 1
ATOM 7048 O O . VAL B 2 329 ? 119.647 116.971 101.716 1.00 35.45 325 VAL B O 1
ATOM 7052 N N . HIS B 2 330 ? 118.821 116.414 103.721 1.00 40.76 326 HIS B N 1
ATOM 7053 C CA . HIS B 2 330 ? 118.797 114.982 103.423 1.00 40.76 326 HIS B CA 1
ATOM 7054 C C . HIS B 2 330 ? 117.407 114.418 103.717 1.00 40.76 326 HIS B C 1
ATOM 7055 O O . HIS B 2 330 ? 117.233 113.503 104.519 1.00 40.76 326 HIS B O 1
ATOM 7062 N N . GLU B 2 331 ? 116.403 115.017 103.080 1.00 49.11 327 GLU B N 1
ATOM 7063 C CA . GLU B 2 331 ? 115.005 114.612 103.179 1.00 49.11 327 GLU B CA 1
ATOM 7064 C C . GLU B 2 331 ? 114.779 113.103 103.164 1.00 49.11 327 GLU B C 1
ATOM 7065 O O . GLU B 2 331 ? 113.778 112.626 103.704 1.00 49.11 327 GLU B O 1
ATOM 7071 N N . TYR B 2 332 ? 115.684 112.338 102.559 1.00 54.90 328 TYR B N 1
ATOM 7072 C CA . TYR B 2 332 ? 115.498 110.894 102.468 1.00 54.90 328 TYR B CA 1
ATOM 7073 C C . TYR B 2 332 ? 115.674 110.205 103.816 1.00 54.90 328 TYR B C 1
ATOM 7074 O O . TYR B 2 332 ? 115.692 108.974 103.882 1.00 54.90 328 TYR B O 1
ATOM 7083 N N . LEU B 2 333 ? 115.816 110.977 104.892 1.00 55.17 329 LEU B N 1
ATOM 7084 C CA . LEU B 2 333 ? 116.035 110.423 106.221 1.00 55.17 329 LEU B CA 1
ATOM 7085 C C . LEU B 2 333 ? 114.824 110.528 107.135 1.00 55.17 329 LEU B C 1
ATOM 7086 O O . LEU B 2 333 ? 114.860 109.986 108.246 1.00 55.17 329 LEU B O 1
ATOM 7091 N N . ARG B 2 334 ? 113.764 111.216 106.714 1.00 61.49 330 ARG B N 1
ATOM 7092 C CA . ARG B 2 334 ? 112.612 111.368 107.591 1.00 61.49 330 ARG B CA 1
ATOM 7093 C C . ARG B 2 334 ? 111.871 110.060 107.810 1.00 61.49 330 ARG B C 1
ATOM 7094 O O . ARG B 2 334 ? 111.041 109.987 108.720 1.00 61.49 330 ARG B O 1
ATOM 7102 N N . SER B 2 335 ? 112.148 109.036 107.009 1.00 66.40 331 SER B N 1
ATOM 7103 C CA . SER B 2 335 ? 111.622 107.704 107.268 1.00 66.40 331 SER B CA 1
ATOM 7104 C C . SER B 2 335 ? 112.492 106.937 108.253 1.00 66.40 331 SER B C 1
ATOM 7105 O O . SER B 2 335 ? 111.983 106.401 109.242 1.00 66.40 331 SER B O 1
ATOM 7108 N N . LYS B 2 336 ? 113.799 106.877 107.998 1.00 71.74 332 LYS B N 1
ATOM 7109 C CA . LYS B 2 336 ? 114.722 106.185 108.888 1.00 71.74 332 LYS B CA 1
ATOM 7110 C C . LYS B 2 336 ? 114.897 106.878 110.229 1.00 71.74 332 LYS B C 1
ATOM 7111 O O . LYS B 2 336 ? 115.596 106.332 111.089 1.00 71.74 332 LYS B O 1
ATOM 7117 N N . LEU B 2 337 ? 114.310 108.059 110.417 1.00 68.16 333 LEU B N 1
ATOM 7118 C CA . LEU B 2 337 ? 114.381 108.763 111.693 1.00 68.16 333 LEU B CA 1
ATOM 7119 C C . LEU B 2 337 ? 114.131 107.856 112.891 1.00 68.16 333 LEU B C 1
ATOM 7120 O O . LEU B 2 337 ? 114.686 108.083 113.969 1.00 68.16 333 LEU B O 1
ATOM 7125 N N . CYS B 2 338 ? 113.297 106.832 112.724 1.00 75.70 334 CYS B N 1
ATOM 7126 C CA . CYS B 2 338 ? 113.090 105.877 113.806 1.00 75.70 334 CYS B CA 1
ATOM 7127 C C . CYS B 2 338 ? 114.361 105.085 114.081 1.00 75.70 334 CYS B C 1
ATOM 7128 O O . CYS B 2 338 ? 114.847 105.047 115.216 1.00 75.70 334 CYS B O 1
ATOM 7131 N N . SER B 2 339 ? 114.920 104.455 113.045 1.00 73.30 335 SER B N 1
ATOM 7132 C CA . SER B 2 339 ? 116.138 103.668 113.204 1.00 73.30 335 SER B CA 1
ATOM 7133 C C . SER B 2 339 ? 117.332 104.516 113.614 1.00 73.30 335 SER B C 1
ATOM 7134 O O . SER B 2 339 ? 118.334 103.972 114.084 1.00 73.30 335 SER B O 1
ATOM 7137 N N . LEU B 2 340 ? 117.258 105.828 113.422 1.00 68.87 336 LEU B N 1
ATOM 7138 C CA . LEU B 2 340 ? 118.342 106.725 113.798 1.00 68.87 336 LEU B CA 1
ATOM 7139 C C . LEU B 2 340 ? 118.327 107.091 115.274 1.00 68.87 336 LEU B C 1
ATOM 7140 O O . LEU B 2 340 ? 119.031 108.021 115.675 1.00 68.87 336 LEU B O 1
ATOM 7145 N N . TYR B 2 341 ? 117.546 106.392 116.092 1.00 80.57 337 TYR B N 1
ATOM 7146 C CA . TYR B 2 341 ? 117.450 106.698 117.509 1.00 80.57 337 TYR B CA 1
ATOM 7147 C C . TYR B 2 341 ? 118.207 105.720 118.391 1.00 80.57 337 TYR B C 1
ATOM 7148 O O . TYR B 2 341 ? 118.518 106.061 119.536 1.00 80.57 337 TYR B O 1
ATOM 7157 N N . GLU B 2 342 ? 118.519 104.525 117.893 1.00 77.55 338 GLU B N 1
ATOM 7158 C CA . GLU B 2 342 ? 119.147 103.491 118.701 1.00 77.55 338 GLU B CA 1
ATOM 7159 C C . GLU B 2 342 ? 120.664 103.470 118.588 1.00 77.55 338 GLU B C 1
ATOM 7160 O O . GLU B 2 342 ? 121.309 102.733 119.339 1.00 77.55 338 GLU B O 1
ATOM 7166 N N . ASN B 2 343 ? 121.249 104.238 117.670 1.00 73.79 339 ASN B N 1
ATOM 7167 C CA . ASN B 2 343 ? 122.700 104.304 117.542 1.00 73.79 339 ASN B CA 1
ATOM 7168 C C . ASN B 2 343 ? 123.235 105.694 117.858 1.00 73.79 339 ASN B C 1
ATOM 7169 O O . ASN B 2 343 ? 124.394 105.990 117.557 1.00 73.79 339 ASN B O 1
ATOM 7174 N N . ASP B 2 344 ? 122.410 106.546 118.464 1.00 74.15 340 ASP B N 1
ATOM 7175 C CA . ASP B 2 344 ? 122.807 107.899 118.849 1.00 74.15 340 ASP B CA 1
ATOM 7176 C C . ASP B 2 344 ? 123.348 108.684 117.659 1.00 74.15 340 ASP B C 1
ATOM 7177 O O . ASP B 2 344 ? 124.251 109.510 117.790 1.00 74.15 340 ASP B O 1
ATOM 7182 N N . CYS B 2 345 ? 122.792 108.418 116.481 1.00 63.04 341 CYS B N 1
ATOM 7183 C CA . CYS B 2 345 ? 123.103 109.185 115.285 1.00 63.04 341 CYS B CA 1
ATOM 7184 C C . CYS B 2 345 ? 122.080 110.279 115.031 1.00 63.04 341 CYS B C 1
ATOM 7185 O O . CYS B 2 345 ? 122.067 110.862 113.945 1.00 63.04 341 CYS B O 1
ATOM 7188 N N . ILE B 2 346 ? 121.216 110.561 116.001 1.00 57.91 342 ILE B N 1
ATOM 7189 C CA . ILE B 2 346 ? 120.242 111.631 115.842 1.00 57.91 342 ILE B CA 1
ATOM 7190 C C . ILE B 2 346 ? 120.654 112.874 116.620 1.00 57.91 342 ILE B C 1
ATOM 7191 O O . ILE B 2 346 ? 120.095 113.951 116.401 1.00 57.91 342 ILE B O 1
ATOM 7196 N N . PHE B 2 347 ? 121.618 112.749 117.524 1.00 58.47 343 PHE B N 1
ATOM 7197 C CA . PHE B 2 347 ? 122.248 113.894 118.171 1.00 58.47 343 PHE B CA 1
ATOM 7198 C C . PHE B 2 347 ? 123.573 114.126 117.458 1.00 58.47 343 PHE B C 1
ATOM 7199 O O . PHE B 2 347 ? 124.591 113.526 117.809 1.00 58.47 343 PHE B O 1
ATOM 7207 N N . ASP B 2 348 ? 123.561 114.995 116.453 1.00 43.22 344 ASP B N 1
ATOM 7208 C CA . ASP B 2 348 ? 124.758 115.297 115.684 1.00 43.22 344 ASP B CA 1
ATOM 7209 C C . ASP B 2 348 ? 124.760 116.779 115.363 1.00 43.22 344 ASP B C 1
ATOM 7210 O O . ASP B 2 348 ? 123.775 117.298 114.833 1.00 43.22 344 ASP B O 1
ATOM 7215 N N . LYS B 2 349 ? 125.864 117.454 115.670 1.00 35.89 345 LYS B N 1
ATOM 7216 C CA . LYS B 2 349 ? 125.917 118.909 115.572 1.00 35.89 345 LYS B CA 1
ATOM 7217 C C . LYS B 2 349 ? 126.528 119.309 114.234 1.00 35.89 345 LYS B C 1
ATOM 7218 O O . LYS B 2 349 ? 127.717 119.605 114.119 1.00 35.89 345 LYS B O 1
ATOM 7224 N N . PHE B 2 350 ? 125.686 119.337 113.204 1.00 29.57 346 PHE B N 1
ATOM 7225 C CA . PHE B 2 350 ? 126.151 119.726 111.884 1.00 29.57 346 PHE B CA 1
ATOM 7226 C C . PHE B 2 350 ? 126.412 121.230 111.839 1.00 29.57 346 PHE B C 1
ATOM 7227 O O . PHE B 2 350 ? 125.994 121.982 112.717 1.00 29.57 346 PHE B O 1
ATOM 7235 N N . GLU B 2 351 ? 127.115 121.672 110.799 1.00 29.53 347 GLU B N 1
ATOM 7236 C CA . GLU B 2 351 ? 127.572 123.054 110.740 1.00 29.53 347 GLU B CA 1
ATOM 7237 C C . GLU B 2 351 ? 127.541 123.568 109.310 1.00 29.53 347 GLU B C 1
ATOM 7238 O O . GLU B 2 351 ? 127.885 122.844 108.375 1.00 29.53 347 GLU B O 1
ATOM 7244 N N . CYS B 2 352 ? 127.161 124.836 109.156 1.00 28.38 348 CYS B N 1
ATOM 7245 C CA . CYS B 2 352 ? 126.897 125.448 107.862 1.00 28.38 348 CYS B CA 1
ATOM 7246 C C . CYS B 2 352 ? 127.666 126.754 107.726 1.00 28.38 348 CYS B C 1
ATOM 7247 O O . CYS B 2 352 ? 127.765 127.521 108.687 1.00 28.38 348 CYS B O 1
ATOM 7250 N N . CYS B 2 353 ? 128.186 127.020 106.526 1.00 27.19 349 CYS B N 1
ATOM 7251 C CA . CYS B 2 353 ? 128.980 128.213 106.275 1.00 27.19 349 CYS B CA 1
ATOM 7252 C C . CYS B 2 353 ? 128.506 128.894 105.003 1.00 27.19 349 CYS B C 1
ATOM 7253 O O . CYS B 2 353 ? 128.021 128.241 104.082 1.00 27.19 349 CYS B O 1
ATOM 7256 N N . TRP B 2 354 ? 128.658 130.215 104.960 1.00 28.25 350 TRP B N 1
ATOM 7257 C CA . TRP B 2 354 ? 128.187 131.047 103.863 1.00 28.25 350 TRP B CA 1
ATOM 7258 C C . TRP B 2 354 ? 129.202 131.108 102.733 1.00 28.25 350 TRP B C 1
ATOM 7259 O O . TRP B 2 354 ? 130.345 130.683 102.861 1.00 28.25 350 TRP B O 1
ATOM 7270 N N . ASN B 2 355 ? 128.768 131.669 101.613 1.00 35.53 351 ASN B N 1
ATOM 7271 C CA . ASN B 2 355 ? 129.676 132.016 100.534 1.00 35.53 351 ASN B CA 1
ATOM 7272 C C . ASN B 2 355 ? 130.442 133.279 100.927 1.00 35.53 351 ASN B C 1
ATOM 7273 O O . ASN B 2 355 ? 130.283 133.816 102.023 1.00 35.53 351 ASN B O 1
ATOM 7278 N N . GLY B 2 356 ? 131.309 133.756 100.036 1.00 37.76 352 GLY B N 1
ATOM 7279 C CA . GLY B 2 356 ? 131.938 135.040 100.261 1.00 37.76 352 GLY B CA 1
ATOM 7280 C C . GLY B 2 356 ? 131.068 136.209 99.859 1.00 37.76 352 GLY B C 1
ATOM 7281 O O . GLY B 2 356 ? 131.324 137.343 100.275 1.00 37.76 352 GLY B O 1
ATOM 7282 N N . SER B 2 357 ? 130.035 135.963 99.053 1.00 36.20 353 SER B N 1
ATOM 7283 C CA . SER B 2 357 ? 129.182 137.027 98.536 1.00 36.20 353 SER B CA 1
ATOM 7284 C C . SER B 2 357 ? 127.703 136.772 98.804 1.00 36.20 353 SER B C 1
ATOM 7285 O O . SER B 2 357 ? 126.848 137.360 98.136 1.00 36.20 353 SER B O 1
ATOM 7288 N N . ASP B 2 358 ? 127.386 135.905 99.763 1.00 36.31 354 ASP B N 1
ATOM 7289 C CA . ASP B 2 358 ? 126.013 135.655 100.189 1.00 36.31 354 ASP B CA 1
ATOM 7290 C C . ASP B 2 358 ? 125.139 135.203 99.026 1.00 36.31 354 ASP B C 1
ATOM 7291 O O . ASP B 2 358 ? 124.056 135.734 98.790 1.00 36.31 354 ASP B O 1
ATOM 7296 N N . SER B 2 359 ? 125.617 134.213 98.287 1.00 38.64 355 SER B N 1
ATOM 7297 C CA . SER B 2 359 ? 124.822 133.632 97.217 1.00 38.64 355 SER B CA 1
ATOM 7298 C C . SER B 2 359 ? 124.808 132.118 97.214 1.00 38.64 355 SER B C 1
ATOM 7299 O O . SER B 2 359 ? 123.863 131.537 96.674 1.00 38.64 355 SER B O 1
ATOM 7302 N N . VAL B 2 360 ? 125.803 131.463 97.789 1.00 36.75 356 VAL B N 1
ATOM 7303 C CA . VAL B 2 360 ? 125.844 130.014 97.895 1.00 36.75 356 VAL B CA 1
ATOM 7304 C C . VAL B 2 360 ? 126.007 129.669 99.365 1.00 36.75 356 VAL B C 1
ATOM 7305 O O . VAL B 2 360 ? 126.573 130.446 100.137 1.00 36.75 356 VAL B O 1
ATOM 7309 N N . VAL B 2 361 ? 125.476 128.522 99.769 1.00 34.17 357 VAL B N 1
ATOM 7310 C CA . VAL B 2 361 ? 125.578 128.076 101.152 1.00 34.17 357 VAL B CA 1
ATOM 7311 C C . VAL B 2 361 ? 125.888 126.590 101.157 1.00 34.17 357 VAL B C 1
ATOM 7312 O O . VAL B 2 361 ? 125.433 125.854 100.278 1.00 34.17 357 VAL B O 1
ATOM 7316 N N . MET B 2 362 ? 126.673 126.152 102.129 1.00 29.96 358 MET B N 1
ATOM 7317 C CA . MET B 2 362 ? 127.132 124.777 102.213 1.00 29.96 358 MET B CA 1
ATOM 7318 C C . MET B 2 362 ? 126.780 124.200 103.575 1.00 29.96 358 MET B C 1
ATOM 7319 O O . MET B 2 362 ? 126.661 124.923 104.563 1.00 29.96 358 MET B O 1
ATOM 7324 N N . THR B 2 363 ? 126.587 122.886 103.619 1.00 29.44 359 THR B N 1
ATOM 7325 C CA . THR B 2 363 ? 126.406 122.206 104.892 1.00 29.44 359 THR B CA 1
ATOM 7326 C C . THR B 2 363 ? 126.816 120.754 104.734 1.00 29.44 359 THR B C 1
ATOM 7327 O O . THR B 2 363 ? 126.748 120.195 103.641 1.00 29.44 359 THR B O 1
ATOM 7331 N N . GLY B 2 364 ? 127.234 120.154 105.830 1.00 25.81 360 GLY B N 1
ATOM 7332 C CA . GLY B 2 364 ? 127.641 118.771 105.794 1.00 25.81 360 GLY B CA 1
ATOM 7333 C C . GLY B 2 364 ? 126.465 117.828 105.759 1.00 25.81 360 GLY B C 1
ATOM 7334 O O . GLY B 2 364 ? 125.311 118.232 105.852 1.00 25.81 360 GLY B O 1
ATOM 7335 N N . SER B 2 365 ? 126.773 116.544 105.628 1.00 30.72 361 SER B N 1
ATOM 7336 C CA . SER B 2 365 ? 125.757 115.508 105.561 1.00 30.72 361 SER B CA 1
ATOM 7337 C C . SER B 2 365 ? 126.438 114.167 105.795 1.00 30.72 361 SER B C 1
ATOM 7338 O O . SER B 2 365 ? 127.634 114.106 106.091 1.00 30.72 361 SER B O 1
ATOM 7341 N N . TYR B 2 366 ? 125.678 113.086 105.656 1.00 39.20 362 TYR B N 1
ATOM 7342 C CA . TYR B 2 366 ? 126.166 111.754 105.972 1.00 39.20 362 TYR B CA 1
ATOM 7343 C C . TYR B 2 366 ? 126.901 111.144 104.786 1.00 39.20 362 TYR B C 1
ATOM 7344 O O . TYR B 2 366 ? 126.828 111.627 103.656 1.00 39.20 362 TYR B O 1
ATOM 7353 N N . ASN B 2 367 ? 127.616 110.055 105.062 1.00 47.07 363 ASN B N 1
ATOM 7354 C CA . ASN B 2 367 ? 128.262 109.237 104.033 1.00 47.07 363 ASN B CA 1
ATOM 7355 C C . ASN B 2 367 ? 129.214 110.048 103.160 1.00 47.07 363 ASN B C 1
ATOM 7356 O O . ASN B 2 367 ? 129.420 109.733 101.988 1.00 47.07 363 ASN B O 1
ATOM 7361 N N . ASN B 2 368 ? 129.791 111.103 103.727 1.00 42.18 364 ASN B N 1
ATOM 7362 C CA . ASN B 2 368 ? 130.806 111.979 103.159 1.00 42.18 364 ASN B CA 1
ATOM 7363 C C . ASN B 2 368 ? 130.251 112.948 102.121 1.00 42.18 364 ASN B C 1
ATOM 7364 O O . ASN B 2 368 ? 131.002 113.785 101.637 1.00 42.18 364 ASN B O 1
ATOM 7369 N N . PHE B 2 369 ? 128.978 112.875 101.755 1.00 42.00 365 PHE B N 1
ATOM 7370 C CA . PHE B 2 369 ? 128.421 113.896 100.883 1.00 42.00 365 PHE B CA 1
ATOM 7371 C C . PHE B 2 369 ? 128.363 115.222 101.623 1.00 42.00 365 PHE B C 1
ATOM 7372 O O . PHE B 2 369 ? 128.218 115.255 102.845 1.00 42.00 365 PHE B O 1
ATOM 7380 N N . PHE B 2 370 ? 128.477 116.322 100.888 1.00 37.00 366 PHE B N 1
ATOM 7381 C CA . PHE B 2 370 ? 128.250 117.642 101.458 1.00 37.00 366 PHE B CA 1
ATOM 7382 C C . PHE B 2 370 ? 127.437 118.464 100.473 1.00 37.00 366 PHE B C 1
ATOM 7383 O O . PHE B 2 370 ? 127.926 118.820 99.400 1.00 37.00 366 PHE B O 1
ATOM 7391 N N . ARG B 2 371 ? 126.190 118.740 100.830 1.00 38.29 367 ARG B N 1
ATOM 7392 C CA . ARG B 2 371 ? 125.287 119.494 99.980 1.00 38.29 367 ARG B CA 1
ATOM 7393 C C . ARG B 2 371 ? 125.685 120.955 99.976 1.00 38.29 367 ARG B C 1
ATOM 7394 O O . ARG B 2 371 ? 125.977 121.525 101.027 1.00 38.29 367 ARG B O 1
ATOM 7402 N N . MET B 2 372 ? 125.686 121.566 98.796 1.00 41.33 368 MET B N 1
ATOM 7403 C CA . MET B 2 372 ? 125.850 123.011 98.695 1.00 41.33 368 MET B CA 1
ATOM 7404 C C . MET B 2 372 ? 124.780 123.566 97.766 1.00 41.33 368 MET B C 1
ATOM 7405 O O . MET B 2 372 ? 124.747 123.242 96.576 1.00 41.33 368 MET B O 1
ATOM 7410 N N . PHE B 2 373 ? 123.893 124.380 98.325 1.00 41.46 369 PHE B N 1
ATOM 7411 C CA . PHE B 2 373 ? 122.736 124.902 97.616 1.00 41.46 369 PHE B CA 1
ATOM 7412 C C . PHE B 2 373 ? 123.140 126.132 96.817 1.00 41.46 369 PHE B C 1
ATOM 7413 O O . PHE B 2 373 ? 124.322 126.424 96.635 1.00 41.46 369 PHE B O 1
ATOM 7421 N N . ASP B 2 374 ? 122.154 126.868 96.321 1.00 47.48 370 ASP B N 1
ATOM 7422 C CA . ASP B 2 374 ? 122.415 128.088 95.570 1.00 47.48 370 ASP B CA 1
ATOM 7423 C C . ASP B 2 374 ? 121.215 128.998 95.746 1.00 47.48 370 ASP B C 1
ATOM 7424 O O . ASP B 2 374 ? 120.094 128.610 95.416 1.00 47.48 370 ASP B O 1
ATOM 7429 N N . ARG B 2 375 ? 121.447 130.200 96.263 1.00 43.62 371 ARG B N 1
ATOM 7430 C CA . ARG B 2 375 ? 120.330 131.049 96.653 1.00 43.62 371 ARG B CA 1
ATOM 7431 C C . ARG B 2 375 ? 119.639 131.674 95.450 1.00 43.62 371 ARG B C 1
ATOM 7432 O O . ARG B 2 375 ? 118.407 131.761 95.415 1.00 43.62 371 ARG B O 1
ATOM 7440 N N . ASN B 2 376 ? 120.405 132.112 94.454 1.00 53.67 372 ASN B N 1
ATOM 7441 C CA . ASN B 2 376 ? 119.852 132.989 93.430 1.00 53.67 372 ASN B CA 1
ATOM 7442 C C . ASN B 2 376 ? 119.259 132.248 92.239 1.00 53.67 372 ASN B C 1
ATOM 7443 O O . ASN B 2 376 ? 118.428 132.818 91.525 1.00 53.67 372 ASN B O 1
ATOM 7448 N N . THR B 2 377 ? 119.657 131.000 92.001 1.00 60.50 373 THR B N 1
ATOM 7449 C CA . THR B 2 377 ? 119.072 130.197 90.937 1.00 60.50 373 THR B CA 1
ATOM 7450 C C . THR B 2 377 ? 118.320 128.983 91.454 1.00 60.50 373 THR B C 1
ATOM 7451 O O . THR B 2 377 ? 117.760 128.232 90.650 1.00 60.50 373 THR B O 1
ATOM 7455 N N . LYS B 2 378 ? 118.308 128.758 92.764 1.00 54.73 374 LYS B N 1
ATOM 7456 C CA . LYS B 2 378 ? 117.555 127.699 93.428 1.00 54.73 374 LYS B CA 1
ATOM 7457 C C . LYS B 2 378 ? 117.976 126.299 93.002 1.00 54.73 374 LYS B C 1
ATOM 7458 O O . LYS B 2 378 ? 117.259 125.333 93.279 1.00 54.73 374 LYS B O 1
ATOM 7464 N N . ARG B 2 379 ? 119.120 126.156 92.341 1.00 60.49 375 ARG B N 1
ATOM 7465 C CA . ARG B 2 379 ? 119.665 124.839 92.059 1.00 60.49 375 ARG B CA 1
ATOM 7466 C C . ARG B 2 379 ? 120.248 124.243 93.338 1.00 60.49 375 ARG B C 1
ATOM 7467 O O . ARG B 2 379 ? 120.231 124.860 94.405 1.00 60.49 375 ARG B O 1
ATOM 7475 N N . ASP B 2 380 ? 120.772 123.024 93.235 1.00 56.87 376 ASP B N 1
ATOM 7476 C CA . ASP B 2 380 ? 121.524 122.421 94.326 1.00 56.87 376 ASP B CA 1
ATOM 7477 C C . ASP B 2 380 ? 122.337 121.263 93.775 1.00 56.87 376 ASP B C 1
ATOM 7478 O O . ASP B 2 380 ? 122.028 120.715 92.715 1.00 56.87 376 ASP B O 1
ATOM 7483 N N . ILE B 2 381 ? 123.387 120.902 94.503 1.00 57.06 377 ILE B N 1
ATOM 7484 C CA . ILE B 2 381 ? 124.297 119.848 94.095 1.00 57.06 377 ILE B CA 1
ATOM 7485 C C . ILE B 2 381 ? 124.445 118.868 95.251 1.00 57.06 377 ILE B C 1
ATOM 7486 O O . ILE B 2 381 ? 123.854 119.040 96.313 1.00 57.06 377 ILE B O 1
ATOM 7491 N N . THR B 2 382 ? 125.232 117.818 95.024 1.00 54.15 378 THR B N 1
ATOM 7492 C CA . THR B 2 382 ? 125.630 116.923 96.104 1.00 54.15 378 THR B CA 1
ATOM 7493 C C . THR B 2 382 ? 126.945 116.280 95.673 1.00 54.15 378 THR B C 1
ATOM 7494 O O . THR B 2 382 ? 126.938 115.330 94.889 1.00 54.15 378 THR B O 1
ATOM 7498 N N . LEU B 2 383 ? 128.049 116.796 96.185 1.00 50.18 379 LEU B N 1
ATOM 7499 C CA . LEU B 2 383 ? 129.347 116.240 95.859 1.00 50.18 379 LEU B CA 1
ATOM 7500 C C . LEU B 2 383 ? 129.708 115.156 96.863 1.00 50.18 379 LEU B C 1
ATOM 7501 O O . LEU B 2 383 ? 128.981 114.899 97.821 1.00 50.18 379 LEU B O 1
ATOM 7506 N N . GLU B 2 384 ? 130.842 114.504 96.636 1.00 50.98 380 GLU B N 1
ATOM 7507 C CA . GLU B 2 384 ? 131.306 113.451 97.533 1.00 50.98 380 GLU B CA 1
ATOM 7508 C C . GLU B 2 384 ? 132.795 113.621 97.772 1.00 50.98 380 GLU B C 1
ATOM 7509 O O . GLU B 2 384 ? 133.594 113.526 96.837 1.00 50.98 380 GLU B O 1
ATOM 7515 N N . ALA B 2 385 ? 133.163 113.863 99.024 1.00 50.14 381 ALA B N 1
ATOM 7516 C CA . ALA B 2 385 ? 134.560 113.945 99.420 1.00 50.14 381 ALA B CA 1
ATOM 7517 C C . ALA B 2 385 ? 135.052 112.544 99.747 1.00 50.14 381 ALA B C 1
ATOM 7518 O O . ALA B 2 385 ? 134.756 112.013 100.820 1.00 50.14 381 ALA B O 1
ATOM 7520 N N . SER B 2 386 ? 135.798 111.942 98.829 1.00 69.91 382 SER B N 1
ATOM 7521 C CA . SER B 2 386 ? 136.363 110.621 99.061 1.00 69.91 382 SER B CA 1
ATOM 7522 C C . SER B 2 386 ? 137.678 110.526 98.308 1.00 69.91 382 SER B C 1
ATOM 7523 O O . SER B 2 386 ? 138.049 111.425 97.551 1.00 69.91 382 SER B O 1
ATOM 7526 N N . ARG B 2 387 ? 138.377 109.413 98.518 1.00 79.01 383 ARG B N 1
ATOM 7527 C CA . ARG B 2 387 ? 139.760 109.273 98.080 1.00 79.01 383 ARG B CA 1
ATOM 7528 C C . ARG B 2 387 ? 139.939 108.342 96.890 1.00 79.01 383 ARG B C 1
ATOM 7529 O O . ARG B 2 387 ? 140.663 108.681 95.951 1.00 79.01 383 ARG B O 1
ATOM 7537 N N . GLU B 2 388 ? 139.296 107.178 96.903 1.00 98.31 384 GLU B N 1
ATOM 7538 C CA . GLU B 2 388 ? 139.611 106.120 95.951 1.00 98.31 384 GLU B CA 1
ATOM 7539 C C . GLU B 2 388 ? 139.037 106.353 94.561 1.00 98.31 384 GLU B C 1
ATOM 7540 O O . GLU B 2 388 ? 139.054 105.425 93.745 1.00 98.31 384 GLU B O 1
ATOM 7546 N N . ASN B 2 389 ? 138.527 107.546 94.262 1.00 100.74 385 ASN B N 1
ATOM 7547 C CA . ASN B 2 389 ? 137.993 107.832 92.938 1.00 100.74 385 ASN B CA 1
ATOM 7548 C C . ASN B 2 389 ? 138.450 109.169 92.373 1.00 100.74 385 ASN B C 1
ATOM 7549 O O . ASN B 2 389 ? 138.035 109.526 91.265 1.00 100.74 385 ASN B O 1
ATOM 7554 N N . ASN B 2 390 ? 139.284 109.917 93.089 1.00 91.22 386 ASN B N 1
ATOM 7555 C CA . ASN B 2 390 ? 139.592 111.292 92.726 1.00 91.22 386 ASN B CA 1
ATOM 7556 C C . ASN B 2 390 ? 141.097 111.499 92.682 1.00 91.22 386 ASN B C 1
ATOM 7557 O O . ASN B 2 390 ? 141.826 110.982 93.533 1.00 91.22 386 ASN B O 1
ATOM 7562 N N . LYS B 2 391 ? 141.550 112.257 91.694 1.00 87.63 387 LYS B N 1
ATOM 7563 C CA . LYS B 2 391 ? 142.927 112.692 91.549 1.00 87.63 387 LYS B CA 1
ATOM 7564 C C . LYS B 2 391 ? 142.954 114.208 91.398 1.00 87.63 387 LYS B C 1
ATOM 7565 O O . LYS B 2 391 ? 141.911 114.829 91.162 1.00 87.63 387 LYS B O 1
ATOM 7571 N N . PRO B 2 392 ? 144.116 114.842 91.562 1.00 86.13 388 PRO B N 1
ATOM 7572 C CA . PRO B 2 392 ? 144.179 116.299 91.406 1.00 86.13 388 PRO B CA 1
ATOM 7573 C C . PRO B 2 392 ? 143.653 116.760 90.055 1.00 86.13 388 PRO B C 1
ATOM 7574 O O . PRO B 2 392 ? 143.783 116.072 89.041 1.00 86.13 388 PRO B O 1
ATOM 7578 N N . ARG B 2 393 ? 143.028 117.934 90.067 1.00 88.49 389 ARG B N 1
ATOM 7579 C CA . ARG B 2 393 ? 142.555 118.661 88.892 1.00 88.49 389 ARG B CA 1
ATOM 7580 C C . ARG B 2 393 ? 141.493 117.913 88.094 1.00 88.49 389 ARG B C 1
ATOM 7581 O O . ARG B 2 393 ? 141.151 118.338 86.985 1.00 88.49 389 ARG B O 1
ATOM 7589 N N . THR B 2 394 ? 140.949 116.820 88.623 1.00 81.94 390 THR B N 1
ATOM 7590 C CA . THR B 2 394 ? 139.786 116.189 88.012 1.00 81.94 390 THR B CA 1
ATOM 7591 C C . THR B 2 394 ? 138.543 116.967 88.430 1.00 81.94 390 THR B C 1
ATOM 7592 O O . THR B 2 394 ? 138.633 118.064 88.983 1.00 81.94 390 THR B O 1
ATOM 7596 N N . VAL B 2 395 ? 137.360 116.427 88.165 1.00 73.04 391 VAL B N 1
ATOM 7597 C CA . VAL B 2 395 ? 136.114 117.087 88.530 1.00 73.04 391 VAL B CA 1
ATOM 7598 C C . VAL B 2 395 ? 135.288 116.129 89.375 1.00 73.04 391 VAL B C 1
ATOM 7599 O O . VAL B 2 395 ? 135.323 114.912 89.164 1.00 73.04 391 VAL B O 1
ATOM 7603 N N . LEU B 2 396 ? 134.568 116.680 90.347 1.00 66.75 392 LEU B N 1
ATOM 7604 C CA . LEU B 2 396 ? 133.673 115.907 91.196 1.00 66.75 392 LEU B CA 1
ATOM 7605 C C . LEU B 2 396 ? 132.270 115.958 90.607 1.00 66.75 392 LEU B C 1
ATOM 7606 O O . LEU B 2 396 ? 131.668 117.033 90.519 1.00 66.75 392 LEU B O 1
ATOM 7611 N N . LYS B 2 397 ? 131.760 114.817 90.212 1.00 69.83 393 LYS B N 1
ATOM 7612 C CA . LYS B 2 397 ? 130.449 114.883 89.598 1.00 69.83 393 LYS B CA 1
ATOM 7613 C C . LYS B 2 397 ? 129.360 114.651 90.636 1.00 69.83 393 LYS B C 1
ATOM 7614 O O . LYS B 2 397 ? 129.565 113.916 91.606 1.00 69.83 393 LYS B O 1
ATOM 7620 N N . PRO B 2 398 ? 128.197 115.273 90.456 1.00 69.01 394 PRO B N 1
ATOM 7621 C CA . PRO B 2 398 ? 127.151 115.200 91.483 1.00 69.01 394 PRO B CA 1
ATOM 7622 C C . PRO B 2 398 ? 126.653 113.791 91.749 1.00 69.01 394 PRO B C 1
ATOM 7623 O O . PRO B 2 398 ? 126.056 113.160 90.873 1.00 69.01 394 PRO B O 1
ATOM 7627 N N . ARG B 2 399 ? 126.890 113.291 92.957 1.00 67.68 395 ARG B N 1
ATOM 7628 C CA . ARG B 2 399 ? 126.291 112.039 93.382 1.00 67.68 395 ARG B CA 1
ATOM 7629 C C . ARG B 2 399 ? 124.837 112.265 93.770 1.00 67.68 395 ARG B C 1
ATOM 7630 O O . ARG B 2 399 ? 124.492 113.260 94.410 1.00 67.68 395 ARG B O 1
ATOM 7638 N N . LYS B 2 400 ? 123.979 111.327 93.377 1.00 82.32 396 LYS B N 1
ATOM 7639 C CA . LYS B 2 400 ? 122.533 111.492 93.520 1.00 82.32 396 LYS B CA 1
ATOM 7640 C C . LYS B 2 400 ? 121.971 110.248 94.198 1.00 82.32 396 LYS B C 1
ATOM 7641 O O . LYS B 2 400 ? 121.830 109.201 93.564 1.00 82.32 396 LYS B O 1
ATOM 7647 N N . VAL B 2 401 ? 121.645 110.373 95.476 1.00 87.84 397 VAL B N 1
ATOM 7648 C CA . VAL B 2 401 ? 121.136 109.254 96.257 1.00 87.84 397 VAL B CA 1
ATOM 7649 C C . VAL B 2 401 ? 119.673 109.012 95.913 1.00 87.84 397 VAL B C 1
ATOM 7650 O O . VAL B 2 401 ? 118.913 109.945 95.635 1.00 87.84 397 VAL B O 1
ATOM 7654 N N . CYS B 2 402 ? 119.276 107.742 95.916 1.00 99.78 398 CYS B N 1
ATOM 7655 C CA . CYS B 2 402 ? 117.911 107.343 95.599 1.00 99.78 398 CYS B CA 1
ATOM 7656 C C . CYS B 2 402 ? 117.229 106.796 96.843 1.00 99.78 398 CYS B C 1
ATOM 7657 O O . CYS B 2 402 ? 117.829 106.023 97.595 1.00 99.78 398 CYS B O 1
ATOM 7660 N N . ALA B 2 403 ? 115.969 107.183 97.044 1.00 107.85 399 ALA B N 1
ATOM 7661 C CA . ALA B 2 403 ? 115.238 106.750 98.229 1.00 107.85 399 ALA B CA 1
ATOM 7662 C C . ALA B 2 403 ? 114.512 105.429 98.001 1.00 107.85 399 ALA B C 1
ATOM 7663 O O . ALA B 2 403 ? 114.384 104.621 98.928 1.00 107.85 399 ALA B O 1
ATOM 7665 N N . SER B 2 404 ? 114.034 105.189 96.784 1.00 112.62 400 SER B N 1
ATOM 7666 C CA . SER B 2 404 ? 113.225 104.017 96.489 1.00 112.62 400 SER B CA 1
ATOM 7667 C C . SER B 2 404 ? 114.125 102.804 96.254 1.00 112.62 400 SER B C 1
ATOM 7668 O O . SER B 2 404 ? 115.336 102.842 96.492 1.00 112.62 400 SER B O 1
ATOM 7671 N N . GLY B 2 405 ? 113.533 101.707 95.789 1.00 117.69 401 GLY B N 1
ATOM 7672 C CA . GLY B 2 405 ? 114.261 100.511 95.430 1.00 117.69 401 GLY B CA 1
ATOM 7673 C C . GLY B 2 405 ? 114.725 100.462 93.995 1.00 117.69 401 GLY B C 1
ATOM 7674 O O . GLY B 2 405 ? 115.498 99.572 93.628 1.00 117.69 401 GLY B O 1
ATOM 7675 N N . LYS B 2 406 ? 114.269 101.398 93.166 1.00 121.26 402 LYS B N 1
ATOM 7676 C CA . LYS B 2 406 ? 114.706 101.514 91.776 1.00 121.26 402 LYS B CA 1
ATOM 7677 C C . LYS B 2 406 ? 116.048 102.236 91.773 1.00 121.26 402 LYS B C 1
ATOM 7678 O O . LYS B 2 406 ? 116.132 103.451 91.958 1.00 121.26 402 LYS B O 1
ATOM 7684 N N . ARG B 2 407 ? 117.116 101.469 91.581 1.00 125.52 403 ARG B N 1
ATOM 7685 C CA . ARG B 2 407 ? 118.484 101.976 91.622 1.00 125.52 403 ARG B CA 1
ATOM 7686 C C . ARG B 2 407 ? 119.218 101.497 90.374 1.00 125.52 403 ARG B C 1
ATOM 7687 O O . ARG B 2 407 ? 119.258 100.293 90.093 1.00 125.52 403 ARG B O 1
ATOM 7695 N N . LYS B 2 408 ? 119.759 102.441 89.592 1.00 126.69 404 LYS B N 1
ATOM 7696 C CA . LYS B 2 408 ? 120.392 102.120 88.308 1.00 126.69 404 LYS B CA 1
ATOM 7697 C C . LYS B 2 408 ? 121.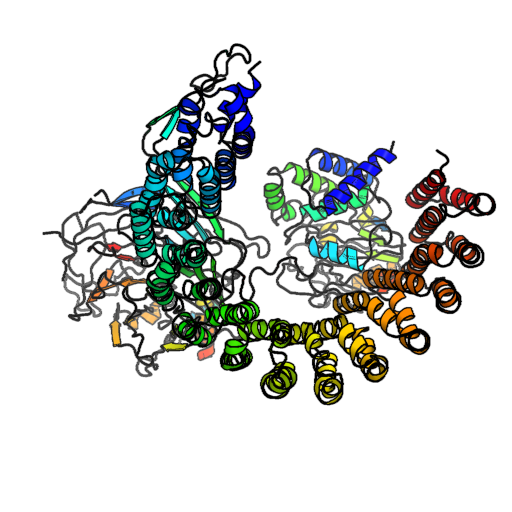752 102.816 88.164 1.00 126.69 404 LYS B C 1
ATOM 7698 O O . LYS B 2 408 ? 121.864 103.890 87.568 1.00 126.69 404 LYS B O 1
ATOM 7704 N N . LYS B 2 409 ? 122.785 102.192 88.730 1.00 127.72 405 LYS B N 1
ATOM 7705 C CA . LYS B 2 409 ? 124.176 102.360 88.309 1.00 127.72 405 LYS B CA 1
ATOM 7706 C C . LYS B 2 409 ? 124.772 103.742 88.563 1.00 127.72 405 LYS B C 1
ATOM 7707 O O . LYS B 2 409 ? 125.969 103.947 88.336 1.00 127.72 405 LYS B O 1
ATOM 7713 N N . ASP B 2 410 ? 123.969 104.697 89.035 1.00 120.23 406 ASP B N 1
ATOM 7714 C CA . ASP B 2 410 ? 124.511 106.010 89.369 1.00 120.23 406 ASP B CA 1
ATOM 7715 C C . ASP B 2 410 ? 123.873 106.577 90.631 1.00 120.23 406 ASP B C 1
ATOM 7716 O O . ASP B 2 410 ? 123.996 107.780 90.890 1.00 120.23 406 ASP B O 1
ATOM 7721 N N . GLU B 2 411 ? 123.195 105.745 91.413 1.00 113.12 407 GLU B N 1
ATOM 7722 C CA . GLU B 2 411 ? 122.569 106.185 92.647 1.00 113.12 407 GLU B CA 1
ATOM 7723 C C . GLU B 2 411 ? 122.849 105.152 93.722 1.00 113.12 407 GLU B C 1
ATOM 7724 O O . GLU B 2 411 ? 123.114 103.986 93.418 1.00 113.12 407 GLU B O 1
ATOM 7730 N N . ILE B 2 412 ? 122.792 105.588 94.975 1.00 94.03 408 ILE B N 1
ATOM 7731 C CA . ILE B 2 412 ? 123.044 104.734 96.127 1.00 94.03 408 ILE B CA 1
ATOM 7732 C C . ILE B 2 412 ? 121.727 104.521 96.853 1.00 94.03 408 ILE B C 1
ATOM 7733 O O . ILE B 2 412 ? 121.034 105.488 97.188 1.00 94.03 408 ILE B O 1
ATOM 7738 N N . SER B 2 413 ? 121.376 103.263 97.083 1.00 88.11 409 SER B N 1
ATOM 7739 C CA . SER B 2 413 ? 120.201 102.955 97.879 1.00 88.11 409 SER B CA 1
ATOM 7740 C C . SER B 2 413 ? 120.463 103.333 99.328 1.00 88.11 409 SER B C 1
ATOM 7741 O O . SER B 2 413 ? 121.502 102.986 99.893 1.00 88.11 409 SER B O 1
ATOM 7744 N N . VAL B 2 414 ? 119.510 104.047 99.930 1.00 85.08 410 VAL B N 1
ATOM 7745 C CA . VAL B 2 414 ? 119.677 104.545 101.287 1.00 85.08 410 VAL B CA 1
ATOM 7746 C C . VAL B 2 414 ? 119.962 103.440 102.290 1.00 85.08 410 VAL B C 1
ATOM 7747 O O . VAL B 2 414 ? 120.362 103.730 103.419 1.00 85.08 410 VAL B O 1
ATOM 7751 N N . ASP B 2 415 ? 119.768 102.182 101.910 1.00 89.24 411 ASP B N 1
ATOM 7752 C CA . ASP B 2 415 ? 120.184 101.057 102.732 1.00 89.24 411 ASP B CA 1
ATOM 7753 C C . ASP B 2 415 ? 121.682 100.798 102.650 1.00 89.24 411 ASP B C 1
ATOM 7754 O O . ASP B 2 415 ? 122.158 99.815 103.228 1.00 89.24 411 ASP B O 1
ATOM 7759 N N . SER B 2 416 ? 122.432 101.651 101.949 1.00 82.31 412 SER B N 1
ATOM 7760 C CA . SER B 2 416 ? 123.863 101.458 101.772 1.00 82.31 412 SER B CA 1
ATOM 7761 C C . SER B 2 416 ? 124.711 102.649 102.189 1.00 82.31 412 SER B C 1
ATOM 7762 O O . SER B 2 416 ? 125.940 102.535 102.164 1.00 82.31 412 SER B O 1
ATOM 7765 N N . LEU B 2 417 ? 124.111 103.780 102.549 1.00 68.69 413 LEU B N 1
ATOM 7766 C CA . LEU B 2 417 ? 124.887 104.893 103.076 1.00 68.69 413 LEU B CA 1
ATOM 7767 C C . LEU B 2 417 ? 125.522 104.497 104.399 1.00 68.69 413 LEU B C 1
ATOM 7768 O O . LEU B 2 417 ? 124.864 103.912 105.263 1.00 68.69 413 LEU B O 1
ATOM 7773 N N . ASP B 2 418 ? 126.803 104.812 104.561 1.00 58.59 414 ASP B N 1
ATOM 7774 C CA . ASP B 2 418 ? 127.509 104.476 105.792 1.00 58.59 414 ASP B CA 1
ATOM 7775 C C . ASP B 2 418 ? 127.283 105.600 106.792 1.00 58.59 414 ASP B C 1
ATOM 7776 O O . ASP B 2 418 ? 127.813 106.702 106.626 1.00 58.59 414 ASP B O 1
ATOM 7781 N N . PHE B 2 419 ? 126.507 105.324 107.837 1.00 57.92 415 PHE B N 1
ATOM 7782 C CA . PHE B 2 419 ? 126.181 106.355 108.812 1.00 57.92 415 PHE B CA 1
ATOM 7783 C C . PHE B 2 419 ? 127.290 106.482 109.842 1.00 57.92 415 PHE B C 1
ATOM 7784 O O . PHE B 2 419 ? 127.023 106.521 111.045 1.00 57.92 415 PHE B O 1
ATOM 7792 N N . ASN B 2 420 ? 128.538 106.547 109.385 1.00 51.99 416 ASN B N 1
ATOM 7793 C CA . ASN B 2 420 ? 129.644 106.748 110.310 1.00 51.99 416 ASN B CA 1
ATOM 7794 C C . ASN B 2 420 ? 130.725 107.645 109.724 1.00 51.99 416 ASN B C 1
ATOM 7795 O O . ASN B 2 420 ? 131.804 107.766 110.314 1.00 51.99 416 ASN B O 1
ATOM 7800 N N . LYS B 2 421 ? 130.471 108.271 108.578 1.00 46.02 417 LYS B N 1
ATOM 7801 C CA . LYS B 2 421 ? 131.413 109.191 107.948 1.00 46.02 417 LYS B CA 1
ATOM 7802 C C . LYS B 2 421 ? 130.666 110.504 107.780 1.00 46.02 417 LYS B C 1
ATOM 7803 O O . LYS B 2 421 ? 130.077 110.761 106.730 1.00 46.02 417 LYS B O 1
ATOM 7809 N N . LYS B 2 422 ? 130.685 111.330 108.814 1.00 38.15 418 LYS B N 1
ATOM 7810 C CA . LYS B 2 422 ? 129.900 112.551 108.844 1.00 38.15 418 LYS B CA 1
ATOM 7811 C C . LYS B 2 422 ? 130.811 113.738 108.583 1.00 38.15 418 LYS B C 1
ATOM 7812 O O . LYS B 2 422 ? 131.827 113.903 109.260 1.00 38.15 418 LYS B O 1
ATOM 7818 N N . ILE B 2 423 ? 130.446 114.562 107.609 1.00 29.56 419 ILE B N 1
ATOM 7819 C CA . ILE B 2 423 ? 131.210 115.774 107.309 1.00 29.56 419 ILE B CA 1
ATOM 7820 C C . ILE B 2 423 ? 130.611 116.871 108.178 1.00 29.56 419 ILE B C 1
ATOM 7821 O O . ILE B 2 423 ? 129.752 117.649 107.768 1.00 29.56 419 ILE B O 1
ATOM 7826 N N . LEU B 2 424 ? 131.068 116.928 109.425 1.00 27.11 420 LEU B N 1
ATOM 7827 C CA . LEU B 2 424 ? 130.524 117.929 110.332 1.00 27.11 420 LEU B CA 1
ATOM 7828 C C . LEU B 2 424 ? 131.072 119.313 110.014 1.00 27.11 420 LEU B C 1
ATOM 7829 O O . LEU B 2 424 ? 130.317 120.221 109.661 1.00 27.11 420 LEU B O 1
ATOM 7834 N N . HIS B 2 425 ? 132.388 119.482 110.106 1.00 24.96 421 HIS B N 1
ATOM 7835 C CA . HIS B 2 425 ? 133.009 120.797 110.054 1.00 24.96 421 HIS B CA 1
ATOM 7836 C C . HIS B 2 425 ? 133.448 121.167 108.646 1.00 24.96 421 HIS B C 1
ATOM 7837 O O . HIS B 2 425 ? 133.992 120.340 107.916 1.00 24.96 421 HIS B O 1
ATOM 7844 N N . THR B 2 426 ? 133.239 122.432 108.290 1.00 24.46 422 THR B N 1
ATOM 7845 C CA . THR B 2 426 ? 133.559 122.947 106.969 1.00 24.46 422 THR B CA 1
ATOM 7846 C C . THR B 2 426 ? 133.870 124.431 107.081 1.00 24.46 422 THR B C 1
ATOM 7847 O O . THR B 2 426 ? 133.481 125.092 108.045 1.00 24.46 422 THR B O 1
ATOM 7851 N N . ALA B 2 427 ? 134.575 124.955 106.080 1.00 25.38 423 ALA B N 1
ATOM 7852 C CA . ALA B 2 427 ? 134.888 126.377 106.016 1.00 25.38 423 ALA B CA 1
ATOM 7853 C C . ALA B 2 427 ? 134.727 126.840 104.576 1.00 25.38 423 ALA B C 1
ATOM 7854 O O . ALA B 2 427 ? 134.298 126.080 103.708 1.00 25.38 423 ALA B O 1
ATOM 7856 N N . TRP B 2 428 ? 135.051 128.102 104.318 1.00 32.45 424 TRP B N 1
ATOM 7857 C CA . TRP B 2 428 ? 134.968 128.646 102.965 1.00 32.45 424 TRP B CA 1
ATOM 7858 C C . TRP B 2 428 ? 135.797 129.914 102.903 1.00 32.45 424 TRP B C 1
ATOM 7859 O O . TRP B 2 428 ? 135.492 130.875 103.611 1.00 32.45 424 TRP B O 1
ATOM 7870 N N . HIS B 2 429 ? 136.831 129.914 102.064 1.00 35.19 425 HIS B N 1
ATOM 7871 C CA . HIS B 2 429 ? 137.730 131.039 101.842 1.00 35.19 425 HIS B CA 1
ATOM 7872 C C . HIS B 2 429 ? 136.928 132.329 101.759 1.00 35.19 425 HIS B C 1
ATOM 7873 O O . HIS B 2 429 ? 135.902 132.365 101.073 1.00 35.19 425 HIS B O 1
ATOM 7880 N N . PRO B 2 430 ? 137.329 133.385 102.459 1.00 36.26 426 PRO B N 1
ATOM 7881 C CA . PRO B 2 430 ? 136.526 134.612 102.467 1.00 36.26 426 PRO B CA 1
ATOM 7882 C C . PRO B 2 430 ? 136.246 135.185 101.087 1.00 36.26 426 PRO B C 1
ATOM 7883 O O . PRO B 2 430 ? 135.083 135.353 100.718 1.00 36.26 426 PRO B O 1
ATOM 7887 N N . LYS B 2 431 ? 137.285 135.482 100.311 1.00 38.58 427 LYS B N 1
ATOM 7888 C CA . LYS B 2 431 ? 137.090 136.135 99.022 1.00 38.58 427 LYS B CA 1
ATOM 7889 C C . LYS B 2 431 ? 137.051 135.143 97.868 1.00 38.58 427 LYS B C 1
ATOM 7890 O O . LYS B 2 431 ? 136.104 135.140 97.078 1.00 38.58 427 LYS B O 1
ATOM 7896 N N . GLU B 2 432 ? 138.061 134.287 97.774 1.00 46.76 428 GLU B N 1
ATOM 7897 C CA . GLU B 2 432 ? 138.243 133.420 96.619 1.00 46.76 428 GLU B CA 1
ATOM 7898 C C . GLU B 2 432 ? 137.297 132.232 96.691 1.00 46.76 428 GLU B C 1
ATOM 7899 O O . GLU B 2 432 ? 136.346 132.243 97.475 1.00 46.76 428 GLU B O 1
ATOM 7905 N N . ASN B 2 433 ? 137.525 131.216 95.864 1.00 44.22 429 ASN B N 1
ATOM 7906 C CA . ASN B 2 433 ? 136.571 130.121 95.748 1.00 44.22 429 ASN B CA 1
ATOM 7907 C C . ASN B 2 433 ? 137.143 128.781 96.186 1.00 44.22 429 ASN B C 1
ATOM 7908 O O . ASN B 2 433 ? 136.925 127.769 95.517 1.00 44.22 429 ASN B O 1
ATOM 7913 N N . ILE B 2 434 ? 137.859 128.755 97.305 1.00 35.57 430 ILE B N 1
ATOM 7914 C CA . ILE B 2 434 ? 138.443 127.540 97.858 1.00 35.57 430 ILE B CA 1
ATOM 7915 C C . ILE B 2 434 ? 137.672 127.157 99.111 1.00 35.57 430 ILE B C 1
ATOM 7916 O O . ILE B 2 434 ? 137.314 128.023 99.912 1.00 35.57 430 ILE B O 1
ATOM 7921 N N . ILE B 2 435 ? 137.407 125.865 99.284 1.00 30.04 431 ILE B N 1
ATOM 7922 C CA . ILE B 2 435 ? 136.726 125.381 100.475 1.00 30.04 431 ILE B CA 1
ATOM 7923 C C . ILE B 2 435 ? 137.544 124.261 101.093 1.00 30.04 431 ILE B C 1
ATOM 7924 O O . ILE B 2 435 ? 138.374 123.637 100.429 1.00 30.04 431 ILE B O 1
ATOM 7929 N N . ALA B 2 436 ? 137.306 124.010 102.377 1.00 27.46 432 ALA B N 1
ATOM 7930 C CA . ALA B 2 436 ? 137.988 122.964 103.122 1.00 27.46 432 ALA B CA 1
ATOM 7931 C C . ALA B 2 436 ? 136.945 122.110 103.812 1.00 27.46 432 ALA B C 1
ATOM 7932 O O . ALA B 2 436 ? 136.136 122.627 104.583 1.00 27.46 432 ALA B O 1
ATOM 7934 N N . VAL B 2 437 ? 136.969 120.809 103.546 1.00 29.02 433 VAL B N 1
ATOM 7935 C CA . VAL B 2 437 ? 135.945 119.882 104.009 1.00 29.02 433 VAL B CA 1
ATOM 7936 C C . VAL B 2 437 ? 136.626 118.851 104.894 1.00 29.02 433 VAL B C 1
ATOM 7937 O O . VAL B 2 437 ? 137.504 118.119 104.429 1.00 29.02 433 VAL B O 1
ATOM 7941 N N . ALA B 2 438 ? 136.223 118.777 106.153 1.00 25.78 434 ALA B N 1
ATOM 7942 C CA . ALA B 2 438 ? 136.949 117.997 107.149 1.00 25.78 434 ALA B CA 1
ATOM 7943 C C . ALA B 2 438 ? 136.135 116.784 107.563 1.00 25.78 434 ALA B C 1
ATOM 7944 O O . ALA B 2 438 ? 135.305 116.863 108.468 1.00 25.78 434 ALA B O 1
ATOM 7946 N N . THR B 2 439 ? 136.409 115.646 106.937 1.00 39.23 435 THR B N 1
ATOM 7947 C CA . THR B 2 439 ? 135.792 114.390 107.339 1.00 39.23 435 THR B CA 1
ATOM 7948 C C . THR B 2 439 ? 136.493 113.882 108.594 1.00 39.23 435 THR B C 1
ATOM 7949 O O . THR B 2 439 ? 137.204 114.623 109.274 1.00 39.23 435 THR B O 1
ATOM 7953 N N . THR B 2 440 ? 136.280 112.611 108.936 1.00 43.75 436 THR B N 1
ATOM 7954 C CA . THR B 2 440 ? 136.736 112.111 110.229 1.00 43.75 436 THR B CA 1
ATOM 7955 C C . THR B 2 440 ? 138.247 112.239 110.392 1.00 43.75 436 THR B C 1
ATOM 7956 O O . THR B 2 440 ? 138.726 112.622 111.464 1.00 43.75 436 THR B O 1
ATOM 7960 N N . ASN B 2 441 ? 139.021 111.941 109.346 1.00 54.78 437 ASN B N 1
ATOM 7961 C CA . ASN B 2 441 ? 140.470 111.952 109.519 1.00 54.78 437 ASN B CA 1
ATOM 7962 C C . ASN B 2 441 ? 141.212 112.536 108.321 1.00 54.78 437 ASN B C 1
ATOM 7963 O O . ASN B 2 441 ? 142.349 112.138 108.050 1.00 54.78 437 ASN B O 1
ATOM 7968 N N . ASN B 2 442 ? 140.609 113.474 107.596 1.00 48.02 438 ASN B N 1
ATOM 7969 C CA . ASN B 2 442 ? 141.278 114.105 106.467 1.00 48.02 438 ASN B CA 1
ATOM 7970 C C . ASN B 2 442 ? 140.784 115.539 106.343 1.00 48.02 438 ASN B C 1
ATOM 7971 O O . ASN B 2 442 ? 139.907 115.978 107.087 1.00 48.02 438 ASN B O 1
ATOM 7976 N N . LEU B 2 443 ? 141.371 116.280 105.413 1.00 34.07 439 LEU B N 1
ATOM 7977 C CA . LEU B 2 443 ? 141.075 117.699 105.265 1.00 34.07 439 LEU B CA 1
ATOM 7978 C C . LEU B 2 443 ? 141.021 118.102 103.795 1.00 34.07 439 LEU B C 1
ATOM 7979 O O . LEU B 2 443 ? 141.707 119.027 103.369 1.00 34.07 439 LEU B O 1
ATOM 7984 N N . TYR B 2 444 ? 140.265 117.373 102.978 1.00 39.66 440 TYR B N 1
ATOM 7985 C CA . TYR B 2 444 ? 140.166 117.705 101.560 1.00 39.66 440 TYR B CA 1
ATOM 7986 C C . TYR B 2 444 ? 139.916 119.193 101.349 1.00 39.66 440 TYR B C 1
ATOM 7987 O O . TYR B 2 444 ? 139.121 119.805 102.060 1.00 39.66 440 TYR B O 1
ATOM 7996 N N . ILE B 2 445 ? 140.600 119.775 100.361 1.00 32.48 441 ILE B N 1
ATOM 7997 C CA . ILE B 2 445 ? 140.592 121.222 100.139 1.00 32.48 441 ILE B CA 1
ATOM 7998 C C . ILE B 2 445 ? 140.096 121.567 98.736 1.00 32.48 441 ILE B C 1
ATOM 7999 O O . ILE B 2 445 ? 140.670 122.428 98.067 1.00 32.48 441 ILE B O 1
ATOM 8004 N N . PHE B 2 446 ? 139.077 120.857 98.247 1.00 41.53 442 PHE B N 1
ATOM 8005 C CA . PHE B 2 446 ? 138.534 121.108 96.912 1.00 41.53 442 PHE B CA 1
ATOM 8006 C C . PHE B 2 446 ? 138.427 122.581 96.554 1.00 41.53 442 PHE B C 1
ATOM 8007 O O . PHE B 2 446 ? 137.706 123.326 97.214 1.00 41.53 442 PHE B O 1
ATOM 8015 N N . GLN B 2 447 ? 139.139 123.011 95.521 1.00 54.45 443 GLN B N 1
ATOM 8016 C CA . GLN B 2 447 ? 138.883 124.310 94.927 1.00 54.45 443 GLN B CA 1
ATOM 8017 C C . GLN B 2 447 ? 138.142 124.134 93.604 1.00 54.45 443 GLN B C 1
ATOM 8018 O O . GLN B 2 447 ? 137.718 123.036 93.239 1.00 54.45 443 GLN B O 1
ATOM 8024 N N . ASP B 2 448 ? 137.970 125.230 92.873 1.00 67.13 444 ASP B N 1
ATOM 8025 C CA . ASP B 2 448 ? 137.389 125.167 91.544 1.00 67.13 444 ASP B CA 1
ATOM 8026 C C 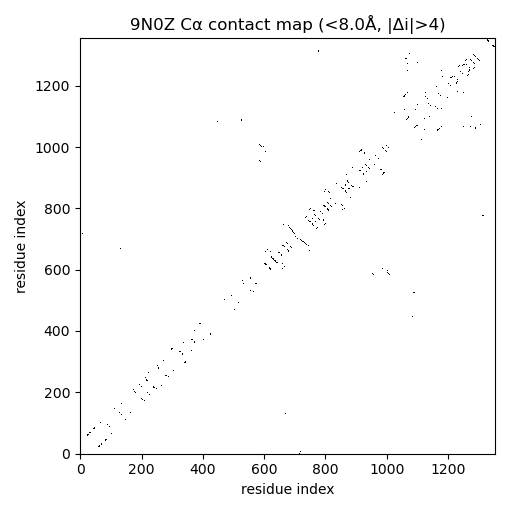. ASP B 2 448 ? 138.483 125.354 90.501 1.00 67.13 444 ASP B C 1
ATOM 8027 O O . ASP B 2 448 ? 139.612 125.736 90.810 1.00 67.13 444 ASP B O 1
ATOM 8032 N N . LYS B 2 449 ? 138.140 125.092 89.243 1.00 89.19 445 LYS B N 1
ATOM 8033 C CA . LYS B 2 449 ? 139.124 125.112 88.166 1.00 89.19 445 LYS B CA 1
ATOM 8034 C C . LYS B 2 449 ? 139.332 126.545 87.700 1.00 89.19 445 LYS B C 1
ATOM 8035 O O . LYS B 2 449 ? 138.451 127.136 87.069 1.00 89.19 445 LYS B O 1
ATOM 8041 N N . VAL B 2 450 ? 140.497 127.108 88.011 1.00 98.27 446 VAL B N 1
ATOM 8042 C CA . VAL B 2 450 ? 140.853 128.412 87.473 1.00 98.27 446 VAL B CA 1
ATOM 8043 C C . VAL B 2 450 ? 141.163 128.262 85.991 1.00 98.27 446 VAL B C 1
ATOM 8044 O O . VAL B 2 450 ? 142.045 127.487 85.598 1.00 98.27 446 VAL B O 1
ATOM 8048 N N . ASN B 2 451 ? 140.434 128.999 85.161 1.00 101.50 447 ASN B N 1
ATOM 8049 C CA . ASN B 2 451 ? 140.569 128.889 83.715 1.00 101.50 447 ASN B CA 1
ATOM 8050 C C . ASN B 2 451 ? 141.157 130.162 83.119 1.00 101.50 447 ASN B C 1
ATOM 8051 O O . ASN B 2 451 ? 141.905 130.884 83.778 1.00 101.50 447 ASN B O 1
ATOM 8057 N N . ASP C 3 4 ? 169.255 131.939 172.872 1.00 128.46 2 ASP C N 1
ATOM 8058 C CA . ASP C 3 4 ? 168.160 131.966 173.833 1.00 128.46 2 ASP C CA 1
ATOM 8059 C C . ASP C 3 4 ? 166.816 131.913 173.114 1.00 128.46 2 ASP C C 1
ATOM 8060 O O . ASP C 3 4 ? 166.720 132.236 171.931 1.00 128.46 2 ASP C O 1
ATOM 8065 N N . GLU C 3 5 ? 165.776 131.497 173.839 1.00 130.38 3 GLU C N 1
ATOM 8066 C CA . GLU C 3 5 ? 164.446 131.412 173.251 1.00 130.38 3 GLU C CA 1
ATOM 8067 C C . GLU C 3 5 ? 163.894 132.777 172.867 1.00 130.38 3 GLU C C 1
ATOM 8068 O O . GLU C 3 5 ? 162.992 132.851 172.026 1.00 130.38 3 GLU C O 1
ATOM 8074 N N . LYS C 3 6 ? 164.406 133.854 173.465 1.00 123.45 4 LYS C N 1
ATOM 8075 C CA . LYS C 3 6 ? 163.873 135.181 173.175 1.00 123.45 4 LYS C CA 1
ATOM 8076 C C . LYS C 3 6 ? 164.077 135.550 171.711 1.00 123.45 4 LYS C C 1
ATOM 8077 O O . LYS C 3 6 ? 163.155 136.039 171.050 1.00 123.45 4 LYS C O 1
ATOM 8083 N N . VAL C 3 7 ? 165.284 135.325 171.187 1.00 124.02 5 VAL C N 1
ATOM 8084 C CA . VAL C 3 7 ? 165.565 135.682 169.798 1.00 124.02 5 VAL C CA 1
ATOM 8085 C C . VAL C 3 7 ? 164.707 134.851 168.853 1.00 124.02 5 VAL C C 1
ATOM 8086 O O . VAL C 3 7 ? 164.182 135.361 167.855 1.00 124.02 5 VAL C O 1
ATOM 8090 N N . PHE C 3 8 ? 164.553 133.560 169.149 1.00 123.43 6 PHE C N 1
ATOM 8091 C CA . PHE C 3 8 ? 163.688 132.714 168.335 1.00 123.43 6 PHE C CA 1
ATOM 8092 C C . PHE C 3 8 ? 162.257 133.233 168.346 1.00 123.43 6 PHE C C 1
ATOM 8093 O O . PHE C 3 8 ? 161.591 133.270 167.304 1.00 123.43 6 PHE C O 1
ATOM 8101 N N . THR C 3 9 ? 161.768 133.643 169.518 1.00 122.48 7 THR C N 1
ATOM 8102 C CA . THR C 3 9 ? 160.405 134.154 169.613 1.00 122.48 7 THR C CA 1
ATOM 8103 C C . THR C 3 9 ? 160.239 135.451 168.831 1.00 122.48 7 THR C C 1
ATOM 8104 O O . THR C 3 9 ? 159.218 135.652 168.164 1.00 122.48 7 THR C O 1
ATOM 8108 N N . LYS C 3 10 ? 161.220 136.353 168.906 1.00 123.86 8 LYS C N 1
ATOM 8109 C CA . LYS C 3 10 ? 161.115 137.598 168.146 1.00 123.86 8 LYS C CA 1
ATOM 8110 C C . LYS C 3 10 ? 161.151 137.325 166.649 1.00 123.86 8 LYS C C 1
ATOM 8111 O O . LYS C 3 10 ? 160.413 137.950 165.878 1.00 123.86 8 LYS C O 1
ATOM 8117 N N . GLU C 3 11 ? 162.005 136.397 166.217 1.00 125.77 9 GLU C N 1
ATOM 8118 C CA . GLU C 3 11 ? 162.043 136.031 164.806 1.00 125.77 9 GLU C CA 1
ATOM 8119 C C . GLU C 3 11 ? 160.712 135.437 164.358 1.00 125.77 9 GLU C C 1
ATOM 8120 O O . GLU C 3 11 ? 160.215 135.754 163.269 1.00 125.77 9 GLU C O 1
ATOM 8126 N N . LEU C 3 12 ? 160.110 134.583 165.188 1.00 122.62 10 LEU C N 1
ATOM 8127 C CA . LEU C 3 12 ? 158.815 134.010 164.833 1.00 122.62 10 LEU C CA 1
ATOM 8128 C C . LEU C 3 12 ? 157.723 135.072 164.802 1.00 122.62 10 LEU C C 1
ATOM 8129 O O . LEU C 3 12 ? 156.828 135.009 163.957 1.00 122.62 10 LEU C O 1
ATOM 8134 N N . ASP C 3 13 ? 157.772 136.046 165.713 1.00 122.82 11 ASP C N 1
ATOM 8135 C CA . ASP C 3 13 ? 156.805 137.140 165.681 1.00 122.82 11 ASP C CA 1
ATOM 8136 C C . ASP C 3 13 ? 156.970 137.979 164.421 1.00 122.82 11 ASP C C 1
ATOM 8137 O O . ASP C 3 13 ? 155.981 138.424 163.822 1.00 122.82 11 ASP C O 1
ATOM 8142 N N . GLN C 3 14 ? 158.216 138.214 164.010 1.00 126.33 12 GLN C N 1
ATOM 8143 C CA . GLN C 3 14 ? 158.452 138.929 162.762 1.00 126.33 12 GLN C CA 1
ATOM 8144 C C . GLN C 3 14 ? 157.900 138.144 161.581 1.00 126.33 12 GLN C C 1
ATOM 8145 O O . GLN C 3 14 ? 157.321 138.724 160.656 1.00 126.33 12 GLN C O 1
ATOM 8151 N N . TRP C 3 15 ? 158.063 136.818 161.596 1.00 126.64 13 TRP C N 1
ATOM 8152 C CA . TRP C 3 15 ? 157.474 136.001 160.538 1.00 126.64 13 TRP C CA 1
ATOM 8153 C C . TRP C 3 15 ? 155.951 136.037 160.593 1.00 126.64 13 TRP C C 1
ATOM 8154 O O . TRP C 3 15 ? 155.284 135.937 159.559 1.00 126.64 13 TRP C O 1
ATOM 8165 N N . ILE C 3 16 ? 155.380 136.161 161.792 1.00 122.05 14 ILE C N 1
ATOM 8166 C CA . ILE C 3 16 ? 153.928 136.284 161.913 1.00 122.05 14 ILE C CA 1
ATOM 8167 C C . ILE C 3 16 ? 153.456 137.580 161.270 1.00 122.05 14 ILE C C 1
ATOM 8168 O O . ILE C 3 16 ? 152.453 137.608 160.548 1.00 122.05 14 ILE C O 1
ATOM 8173 N N . GLU C 3 17 ? 154.170 138.676 161.524 1.00 126.90 15 GLU C N 1
ATOM 8174 C CA . GLU C 3 17 ? 153.831 139.936 160.868 1.00 126.90 15 GLU C CA 1
ATOM 8175 C C . GLU C 3 17 ? 154.004 139.815 159.355 1.00 126.90 15 GLU C C 1
ATOM 8176 O O . GLU C 3 17 ? 153.197 140.341 158.577 1.00 126.90 15 GLU C O 1
ATOM 8182 N N . GLN C 3 18 ? 155.051 139.111 158.922 1.00 128.95 16 GLN C N 1
ATOM 8183 C CA . GLN C 3 18 ? 155.247 138.850 157.499 1.00 128.95 16 GLN C CA 1
ATOM 8184 C C . GLN C 3 18 ? 154.054 138.108 156.905 1.00 128.95 16 GLN C C 1
ATOM 8185 O O . GLN C 3 18 ? 153.581 138.447 155.814 1.00 128.95 16 GLN C O 1
ATOM 8191 N N . LEU C 3 19 ? 153.560 137.088 157.607 1.00 125.77 17 LEU C N 1
ATOM 8192 C CA . LEU C 3 19 ? 152.348 136.404 157.171 1.00 125.77 17 LEU C CA 1
ATOM 8193 C C . LEU C 3 19 ? 151.176 137.374 157.123 1.00 125.77 17 LEU C C 1
ATOM 8194 O O . LEU C 3 19 ? 150.316 137.284 156.238 1.00 125.77 17 LEU C O 1
ATOM 8199 N N . ASN C 3 20 ? 151.124 138.306 158.076 1.00 125.97 18 ASN C N 1
ATOM 8200 C CA . ASN C 3 20 ? 150.159 139.397 157.989 1.00 125.97 18 ASN C CA 1
ATOM 8201 C C . ASN C 3 20 ? 150.306 140.151 156.675 1.00 125.97 18 ASN C C 1
ATOM 8202 O O . ASN C 3 20 ? 149.316 140.650 156.129 1.00 125.97 18 ASN C O 1
ATOM 8207 N N . GLU C 3 21 ? 151.528 140.241 156.153 1.00 132.32 19 GLU C N 1
ATOM 8208 C CA . GLU C 3 21 ? 151.773 140.862 154.856 1.00 132.32 19 GLU C CA 1
ATOM 8209 C C . GLU C 3 21 ? 151.501 139.925 153.685 1.00 132.32 19 GLU C C 1
ATOM 8210 O O . GLU C 3 21 ? 151.582 140.362 152.532 1.00 132.32 19 GLU C O 1
ATOM 8216 N N . CYS C 3 22 ? 151.182 138.657 153.945 1.00 135.11 20 CYS C N 1
ATOM 8217 C CA . CYS C 3 22 ? 150.912 137.676 152.892 1.00 135.11 20 CYS C CA 1
ATOM 8218 C C . CYS C 3 22 ? 152.121 137.532 151.963 1.00 135.11 20 CYS C C 1
ATOM 8219 O O . CYS C 3 22 ? 152.078 137.865 150.777 1.00 135.11 20 CYS C O 1
ATOM 8222 N N . LYS C 3 23 ? 153.210 137.024 152.535 1.00 133.85 21 LYS C N 1
ATOM 8223 C CA . LYS C 3 23 ? 154.482 136.876 151.841 1.00 133.85 21 LYS C CA 1
ATOM 8224 C C . LYS C 3 23 ? 154.788 135.396 151.664 1.00 133.85 21 LYS C C 1
ATOM 8225 O O . LYS C 3 23 ? 154.440 134.580 152.524 1.00 133.85 21 LYS C O 1
ATOM 8231 N N . GLN C 3 24 ? 155.437 135.054 150.553 1.00 132.21 22 GLN C N 1
ATOM 8232 C CA . GLN C 3 24 ? 155.837 133.673 150.322 1.00 132.21 22 GLN C CA 1
ATOM 8233 C C . GLN C 3 24 ? 157.029 133.312 151.201 1.00 132.21 22 GLN C C 1
ATOM 8234 O O . GLN C 3 24 ? 157.834 134.171 151.570 1.00 132.21 22 GLN C O 1
ATOM 8240 N N . LEU C 3 25 ? 157.139 132.028 151.533 1.00 129.74 23 LEU C N 1
ATOM 8241 C CA . LEU C 3 25 ? 158.159 131.565 152.461 1.00 129.74 23 LEU C CA 1
ATOM 8242 C C . LEU C 3 25 ? 159.242 130.772 151.734 1.00 129.74 23 LEU C C 1
ATOM 8243 O O . LEU C 3 25 ? 159.095 130.382 150.573 1.00 129.74 23 LEU C O 1
ATOM 8248 N N . SER C 3 26 ? 160.343 130.536 152.444 1.00 124.92 24 SER C N 1
ATOM 8249 C CA . SER C 3 26 ? 161.430 129.725 151.922 1.00 124.92 24 SER C CA 1
ATOM 8250 C C . SER C 3 26 ? 161.323 128.299 152.453 1.00 124.92 24 SER C C 1
ATOM 8251 O O . SER C 3 26 ? 160.371 127.934 153.149 1.00 124.92 24 SER C O 1
ATOM 8254 N N . GLU C 3 27 ? 162.324 127.484 152.114 1.00 126.47 25 GLU C N 1
ATOM 8255 C CA . GLU C 3 27 ? 162.280 126.076 152.492 1.00 126.47 25 GLU C CA 1
ATOM 8256 C C . GLU C 3 27 ? 162.804 125.860 153.905 1.00 126.47 25 GLU C C 1
ATOM 8257 O O . GLU C 3 27 ? 162.158 125.184 154.715 1.00 126.47 25 GLU C O 1
ATOM 8263 N N . SER C 3 28 ? 163.971 126.425 154.224 1.00 123.72 26 SER C N 1
ATOM 8264 C CA . SER C 3 28 ? 164.585 126.164 155.523 1.00 123.72 26 SER C CA 1
ATOM 8265 C C . SER C 3 28 ? 163.622 126.480 156.660 1.00 123.72 26 SER C C 1
ATOM 8266 O O . SER C 3 28 ? 163.586 125.766 157.671 1.00 123.72 26 SER C O 1
ATOM 8269 N N . GLN C 3 29 ? 162.827 127.541 156.512 1.00 121.72 27 GLN C N 1
ATOM 8270 C CA . GLN C 3 29 ? 161.881 127.897 157.563 1.00 121.72 27 GLN C CA 1
ATOM 8271 C C . GLN C 3 29 ? 160.873 126.780 157.788 1.00 121.72 27 GLN C C 1
ATOM 8272 O O . GLN C 3 29 ? 160.625 126.379 158.932 1.00 121.72 27 GLN C O 1
ATOM 8278 N N . VAL C 3 30 ? 160.294 126.249 156.708 1.00 122.96 28 VAL C N 1
ATOM 8279 C CA . VAL C 3 30 ? 159.283 125.207 156.856 1.00 122.96 28 VAL C CA 1
ATOM 8280 C C . VAL C 3 30 ? 159.915 123.924 157.377 1.00 122.96 28 VAL C C 1
ATOM 8281 O O . VAL C 3 30 ? 159.307 123.198 158.168 1.00 122.96 28 VAL C O 1
ATOM 8285 N N . LYS C 3 31 ? 161.143 123.618 156.946 1.00 123.77 29 LYS C N 1
ATOM 8286 C CA . LYS C 3 31 ? 161.802 122.414 157.444 1.00 123.77 29 LYS C CA 1
ATOM 8287 C C . LYS C 3 31 ? 162.062 122.508 158.943 1.00 123.77 29 LYS C C 1
ATOM 8288 O O . LYS C 3 31 ? 161.807 121.552 159.685 1.00 123.77 29 LYS C O 1
ATOM 8294 N N . SER C 3 32 ? 162.566 123.653 159.410 1.00 121.64 30 SER C N 1
ATOM 8295 C CA . SER C 3 32 ? 162.806 123.814 160.841 1.00 121.64 30 SER C CA 1
ATOM 8296 C C . SER C 3 32 ? 161.496 123.789 161.621 1.00 121.64 30 SER C C 1
ATOM 8297 O O . SER C 3 32 ? 161.420 123.201 162.709 1.00 121.64 30 SER C O 1
ATOM 8300 N N . LEU C 3 33 ? 160.452 124.422 161.080 1.00 120.04 31 LEU C N 1
ATOM 8301 C CA . LEU C 3 33 ? 159.155 124.408 161.747 1.00 120.04 31 LEU C CA 1
ATOM 8302 C C . LEU C 3 33 ? 158.615 122.989 161.849 1.00 120.04 31 LEU C C 1
ATOM 8303 O O . LEU C 3 33 ? 158.076 122.592 162.888 1.00 120.04 31 LEU C O 1
ATOM 8308 N N . CYS C 3 34 ? 158.763 122.206 160.780 1.00 122.35 32 CYS C N 1
ATOM 8309 C CA . CYS C 3 34 ? 158.318 120.818 160.799 1.00 122.35 32 CYS C CA 1
ATOM 8310 C C . CYS C 3 34 ? 159.122 119.997 161.795 1.00 122.35 32 CYS C C 1
ATOM 8311 O O . CYS C 3 34 ? 158.572 119.128 162.480 1.00 122.35 32 CYS C O 1
ATOM 8314 N N . GLU C 3 35 ? 160.431 120.242 161.879 1.00 124.84 33 GLU C N 1
ATOM 8315 C CA . GLU C 3 35 ? 161.246 119.515 162.845 1.00 124.84 33 GLU C CA 1
ATOM 8316 C C . GLU C 3 35 ? 160.801 119.822 164.269 1.00 124.84 33 GLU C C 1
ATOM 8317 O O . GLU C 3 35 ? 160.666 118.912 165.096 1.00 124.84 33 GLU C O 1
ATOM 8323 N N . LYS C 3 36 ? 160.550 121.100 164.571 1.00 120.72 34 LYS C N 1
ATOM 8324 C CA . LYS C 3 36 ? 160.065 121.447 165.903 1.00 120.72 34 LYS C CA 1
ATOM 8325 C C . LYS C 3 36 ? 158.704 120.818 166.168 1.00 120.72 34 LYS C C 1
ATOM 8326 O O . LYS C 3 36 ? 158.443 120.319 167.270 1.00 120.72 34 LYS C O 1
ATOM 8332 N N . ALA C 3 37 ? 157.820 120.834 165.168 1.00 118.89 35 ALA C N 1
ATOM 8333 C CA . ALA C 3 37 ? 156.497 120.249 165.345 1.00 118.89 35 ALA C CA 1
ATOM 8334 C C . ALA C 3 37 ? 156.591 118.757 165.625 1.00 118.89 35 ALA C C 1
ATOM 8335 O O . ALA C 3 37 ? 155.902 118.241 166.509 1.00 118.89 35 ALA C O 1
ATOM 8337 N N . LYS C 3 38 ? 157.440 118.046 164.883 1.00 123.02 36 LYS C N 1
ATOM 8338 C CA . LYS C 3 38 ? 157.592 116.611 165.100 1.00 123.02 36 LYS C CA 1
ATOM 8339 C C . LYS C 3 38 ? 158.201 116.330 166.467 1.00 123.02 36 LYS C C 1
ATOM 8340 O O . LYS C 3 38 ? 157.805 115.381 167.154 1.00 123.02 36 LYS C O 1
ATOM 8346 N N . GLU C 3 39 ? 159.173 117.146 166.881 1.00 122.09 37 GLU C N 1
ATOM 8347 C CA . GLU C 3 39 ? 159.750 116.975 168.210 1.00 122.09 37 GLU C CA 1
ATOM 8348 C C . GLU C 3 39 ? 158.688 117.160 169.287 1.00 122.09 37 GLU C C 1
ATOM 8349 O O . GLU C 3 39 ? 158.652 116.409 170.268 1.00 122.09 37 GLU C O 1
ATOM 8355 N N . ILE C 3 40 ? 157.816 118.155 169.118 1.00 120.39 38 ILE C N 1
ATOM 8356 C CA . ILE C 3 40 ? 156.745 118.380 170.085 1.00 120.39 38 ILE C CA 1
ATOM 8357 C C . ILE C 3 40 ? 155.742 117.234 170.052 1.00 120.39 38 ILE C C 1
ATOM 8358 O O . ILE C 3 40 ? 155.197 116.836 171.088 1.00 120.39 38 ILE C O 1
ATOM 8363 N N . LEU C 3 41 ? 155.479 116.691 168.867 1.00 122.31 39 LEU C N 1
ATOM 8364 C CA . LEU C 3 41 ? 154.357 115.787 168.673 1.00 122.31 39 LEU C CA 1
ATOM 8365 C C . LEU C 3 41 ? 154.689 114.333 168.971 1.00 122.31 39 LEU C C 1
ATOM 8366 O O . LEU C 3 41 ? 153.782 113.564 169.307 1.00 122.31 39 LEU C O 1
ATOM 8371 N N . THR C 3 42 ? 155.959 113.935 168.862 1.00 124.92 40 THR C N 1
ATOM 8372 C CA . THR C 3 42 ? 156.309 112.537 169.089 1.00 124.92 40 THR C CA 1
ATOM 8373 C C . THR C 3 42 ? 156.011 112.114 170.522 1.00 124.92 40 THR C C 1
ATOM 8374 O O . THR C 3 42 ? 155.685 110.947 170.769 1.00 124.92 40 THR C O 1
ATOM 8378 N N . LYS C 3 43 ? 156.117 113.040 171.476 1.00 125.32 41 LYS C N 1
ATOM 8379 C CA . LYS C 3 43 ? 155.827 112.738 172.873 1.00 125.32 41 LYS C CA 1
ATOM 8380 C C . LYS C 3 43 ? 154.334 112.659 173.168 1.00 125.32 41 LYS C C 1
ATOM 8381 O O . LYS C 3 43 ? 153.955 112.103 174.205 1.00 125.32 41 LYS C O 1
ATOM 8387 N N . GLU C 3 44 ? 153.484 113.196 172.297 1.00 125.86 42 GLU C N 1
ATOM 8388 C CA . GLU C 3 44 ? 152.042 113.186 172.514 1.00 125.86 42 GLU C CA 1
ATOM 8389 C C . GLU C 3 44 ? 151.439 111.883 172.010 1.00 125.86 42 GLU C C 1
ATOM 8390 O O . GLU C 3 44 ? 151.909 111.304 171.027 1.00 125.86 42 GLU C O 1
ATOM 8396 N N . SER C 3 45 ? 150.391 111.430 172.693 1.00 127.29 43 SER C N 1
ATOM 8397 C CA . SER C 3 45 ? 149.715 110.193 172.347 1.00 127.29 43 SER C CA 1
ATOM 8398 C C . SER C 3 45 ? 148.528 110.478 171.429 1.00 127.29 43 SER C C 1
ATOM 8399 O O . SER C 3 45 ? 148.276 111.614 171.023 1.00 127.29 43 SER C O 1
ATOM 8402 N N . ASN C 3 46 ? 147.783 109.420 171.098 1.00 126.26 44 ASN C N 1
ATOM 8403 C CA . ASN C 3 46 ? 146.648 109.566 170.193 1.00 126.26 44 ASN C CA 1
ATOM 8404 C C . ASN C 3 46 ? 145.562 110.454 170.787 1.00 126.26 44 ASN C C 1
ATOM 8405 O O . ASN C 3 46 ? 144.812 111.097 170.042 1.00 126.26 44 ASN C O 1
ATOM 8410 N N . VAL C 3 47 ? 145.460 110.506 172.110 1.00 123.96 45 VAL C N 1
ATOM 8411 C CA . VAL C 3 47 ? 144.419 111.262 172.798 1.00 123.96 45 VAL C CA 1
ATOM 8412 C C . VAL C 3 47 ? 145.071 112.520 173.359 1.00 123.96 45 VAL C C 1
ATOM 8413 O O . VAL C 3 47 ? 145.680 112.494 174.435 1.00 123.96 45 VAL C O 1
ATOM 8417 N N . GLN C 3 48 ? 144.945 113.628 172.632 1.00 119.11 46 GLN C N 1
ATOM 8418 C CA . GLN C 3 48 ? 145.462 114.902 173.111 1.00 119.11 46 GLN C CA 1
ATOM 8419 C C . GLN C 3 48 ? 144.541 115.470 174.182 1.00 119.11 46 GLN C C 1
ATOM 8420 O O . GLN C 3 48 ? 143.320 115.522 174.003 1.00 119.11 46 GLN C O 1
ATOM 8426 N N . GLU C 3 49 ? 145.126 115.898 175.297 1.00 120.08 47 GLU C N 1
ATOM 8427 C CA . GLU C 3 49 ? 144.365 116.424 176.424 1.00 120.08 47 GLU C CA 1
ATOM 8428 C C . GLU C 3 49 ? 144.247 117.937 176.281 1.00 120.08 47 GLU C C 1
ATOM 8429 O O . GLU C 3 49 ? 145.211 118.669 176.526 1.00 120.08 47 GLU C O 1
ATOM 8435 N N . VAL C 3 50 ? 143.065 118.403 175.884 1.00 113.90 48 VAL C N 1
ATOM 8436 C CA . VAL C 3 50 ? 142.763 119.825 175.772 1.00 113.90 48 VAL C CA 1
ATOM 8437 C C . VAL C 3 50 ? 141.948 120.231 176.990 1.00 113.90 48 VAL C C 1
ATOM 8438 O O . VAL C 3 50 ? 140.924 119.609 177.297 1.00 113.90 48 VAL C O 1
ATOM 8442 N N . ARG C 3 51 ? 142.401 121.271 177.681 1.00 113.80 49 ARG C N 1
ATOM 8443 C CA . ARG C 3 51 ? 141.767 121.745 178.903 1.00 113.80 49 ARG C CA 1
ATOM 8444 C C . ARG C 3 51 ? 140.807 122.880 178.571 1.00 113.80 49 ARG C C 1
ATOM 8445 O O . ARG C 3 51 ? 141.181 123.829 177.873 1.00 113.80 49 ARG C O 1
ATOM 8453 N N . CYS C 3 52 ? 139.574 122.777 179.062 1.00 115.47 50 CYS C N 1
ATOM 8454 C CA . CYS C 3 52 ? 138.609 123.845 178.861 1.00 115.47 50 CYS C CA 1
ATOM 8455 C C . CYS C 3 52 ? 139.002 125.069 179.687 1.00 115.47 50 CYS C C 1
ATOM 8456 O O . CYS C 3 52 ? 139.735 124.954 180.673 1.00 115.47 50 CYS C O 1
ATOM 8459 N N . PRO C 3 53 ? 138.521 126.262 179.310 1.00 111.11 51 PRO C N 1
ATOM 8460 C CA . PRO C 3 53 ? 137.625 126.563 178.184 1.00 111.11 51 PRO C CA 1
ATOM 8461 C C . PRO C 3 53 ? 138.358 126.551 176.850 1.00 111.11 51 PRO C C 1
ATOM 8462 O O . PRO C 3 53 ? 139.579 126.670 176.812 1.00 111.11 51 PRO C O 1
ATOM 8466 N N . VAL C 3 54 ? 137.643 126.408 175.735 1.00 103.95 52 VAL C N 1
ATOM 8467 C CA . VAL C 3 54 ? 138.271 126.332 174.422 1.00 103.95 52 VAL C CA 1
ATOM 8468 C C . VAL C 3 54 ? 137.205 126.586 173.369 1.00 103.95 52 VAL C C 1
ATOM 8469 O O . VAL C 3 54 ? 136.021 126.333 173.590 1.00 103.95 52 VAL C O 1
ATOM 8473 N N . THR C 3 55 ? 137.630 127.093 172.217 1.00 99.58 53 THR C N 1
ATOM 8474 C CA . THR C 3 55 ? 136.757 127.303 171.069 1.00 99.58 53 THR C CA 1
ATOM 8475 C C . THR C 3 55 ? 136.966 126.158 170.089 1.00 99.58 53 THR C C 1
ATOM 8476 O O . THR C 3 55 ? 138.088 125.935 169.623 1.00 99.58 53 THR C O 1
ATOM 8480 N N . VAL C 3 56 ? 135.891 125.445 169.777 1.00 105.27 54 VAL C N 1
ATOM 8481 C CA . VAL C 3 56 ? 135.939 124.270 168.915 1.00 105.27 54 VAL C CA 1
ATOM 8482 C C . VAL C 3 56 ? 135.569 124.689 167.502 1.00 105.27 54 VAL C C 1
ATOM 8483 O O . VAL C 3 56 ? 134.713 125.558 167.303 1.00 105.27 54 VAL C O 1
ATOM 8487 N N . CYS C 3 57 ? 136.222 124.081 166.517 1.00 106.15 55 CYS C N 1
ATOM 8488 C CA . CYS C 3 57 ? 135.909 124.319 165.118 1.00 106.15 55 CYS C CA 1
ATOM 8489 C C . CYS C 3 57 ? 136.130 123.032 164.340 1.00 106.15 55 CYS C C 1
ATOM 8490 O O . CYS C 3 57 ? 137.017 122.239 164.664 1.00 106.15 55 CYS C O 1
ATOM 8493 N N . GLY C 3 58 ? 135.319 122.833 163.306 1.00 111.42 56 GLY C N 1
ATOM 8494 C CA . GLY C 3 58 ? 135.372 121.606 162.537 1.00 111.42 56 GLY C CA 1
ATOM 8495 C C . GLY C 3 58 ? 136.234 121.709 161.297 1.00 111.42 56 GLY C C 1
ATOM 8496 O O . GLY C 3 58 ? 137.369 122.191 161.355 1.00 111.42 56 GLY C O 1
ATOM 8497 N N . ASP C 3 59 ? 135.701 121.254 160.168 1.00 116.44 57 ASP C N 1
ATOM 8498 C CA . ASP C 3 59 ? 136.463 121.251 158.928 1.00 116.44 57 ASP C CA 1
ATOM 8499 C C . ASP C 3 59 ? 136.747 122.670 158.457 1.00 116.44 57 ASP C C 1
ATOM 8500 O O . ASP C 3 59 ? 135.919 123.573 158.608 1.00 116.44 57 ASP C O 1
ATOM 8505 N N . VAL C 3 60 ? 137.937 122.864 157.886 1.00 114.28 58 VAL C N 1
ATOM 8506 C CA . VAL C 3 60 ? 138.294 124.097 157.203 1.00 114.28 58 VAL C CA 1
ATOM 8507 C C . VAL C 3 60 ? 138.612 123.852 155.734 1.00 114.28 58 VAL C C 1
ATOM 8508 O O . VAL C 3 60 ? 138.276 124.674 154.875 1.00 114.28 58 VAL C O 1
ATOM 8512 N N . HIS C 3 61 ? 139.257 122.728 155.424 1.00 115.27 59 HIS C N 1
ATOM 8513 C CA . HIS C 3 61 ? 139.533 122.329 154.044 1.00 115.27 59 HIS C CA 1
ATOM 8514 C C . HIS C 3 61 ? 140.325 123.406 153.305 1.00 115.27 59 HIS C C 1
ATOM 8515 O O . HIS C 3 61 ? 140.162 123.611 152.101 1.00 115.27 59 HIS C O 1
ATOM 8522 N N . GLY C 3 62 ? 141.190 124.102 154.036 1.00 114.45 60 GLY C N 1
ATOM 8523 C CA . GLY C 3 62 ? 142.161 124.989 153.431 1.00 114.45 60 GLY C CA 1
ATOM 8524 C C . GLY C 3 62 ? 141.635 126.318 152.940 1.00 114.45 60 GLY C C 1
ATOM 8525 O O . GLY C 3 62 ? 142.360 127.018 152.224 1.00 114.45 60 GLY C O 1
ATOM 8526 N N . GLN C 3 63 ? 140.410 126.700 153.296 1.00 114.69 61 GLN C N 1
ATOM 8527 C CA . GLN C 3 63 ? 139.889 128.016 152.927 1.00 114.69 61 GLN C CA 1
ATOM 8528 C C . GLN C 3 63 ? 140.468 129.037 153.897 1.00 114.69 61 GLN C C 1
ATOM 8529 O O . GLN C 3 63 ? 140.072 129.128 155.059 1.00 114.69 61 GLN C O 1
ATOM 8535 N N . PHE C 3 64 ? 141.423 129.823 153.398 1.00 116.09 62 PHE C N 1
ATOM 8536 C CA . PHE C 3 64 ? 142.151 130.745 154.261 1.00 116.09 62 PHE C CA 1
ATOM 8537 C C . PHE C 3 64 ? 141.262 131.895 154.716 1.00 116.09 62 PHE C C 1
ATOM 8538 O O . PHE C 3 64 ? 141.329 132.319 155.877 1.00 116.09 62 PHE C O 1
ATOM 8546 N N . HIS C 3 65 ? 140.430 132.419 153.815 1.00 115.86 63 HIS C N 1
ATOM 8547 C CA . HIS C 3 65 ? 139.618 133.583 154.155 1.00 115.86 63 HIS C CA 1
ATOM 8548 C C . HIS C 3 65 ? 138.615 133.255 155.255 1.00 115.86 63 HIS C C 1
ATOM 8549 O O . HIS C 3 65 ? 138.425 134.043 156.191 1.00 115.86 63 HIS C O 1
ATOM 8556 N N . ASP C 3 66 ? 137.962 132.096 155.165 1.00 114.07 64 ASP C N 1
ATOM 8557 C CA . ASP C 3 66 ? 137.075 131.687 156.247 1.00 114.07 64 ASP C CA 1
ATOM 8558 C C . ASP C 3 66 ? 137.840 131.535 157.553 1.00 114.07 64 ASP C C 1
ATOM 8559 O O . ASP C 3 66 ? 137.309 131.851 158.623 1.00 114.07 64 ASP C O 1
ATOM 8564 N N . LEU C 3 67 ? 139.093 131.077 157.488 1.00 110.78 65 LEU C N 1
ATOM 8565 C CA . LEU C 3 67 ? 139.885 130.931 158.705 1.00 110.78 65 LEU C CA 1
ATOM 8566 C C . LEU C 3 67 ? 140.188 132.286 159.337 1.00 110.78 65 LEU C C 1
ATOM 8567 O O . LEU C 3 67 ? 140.076 132.446 160.558 1.00 110.78 65 LEU C O 1
ATOM 8572 N N . MET C 3 68 ? 140.573 133.278 158.532 1.00 108.30 66 MET C N 1
ATOM 8573 C CA . MET C 3 68 ? 140.863 134.588 159.109 1.00 108.30 66 MET C CA 1
ATOM 8574 C C . MET C 3 68 ? 139.593 135.233 159.651 1.00 108.30 66 MET C C 1
ATOM 8575 O O . MET C 3 68 ? 139.625 135.912 160.686 1.00 108.30 66 MET C O 1
ATOM 8580 N N . GLU C 3 69 ? 138.459 135.030 158.974 1.00 105.53 67 GLU C N 1
ATOM 8581 C CA . GLU C 3 69 ? 137.194 135.528 159.508 1.00 105.53 67 GLU C CA 1
ATOM 8582 C C . GLU C 3 69 ? 136.871 134.870 160.845 1.00 105.53 67 GLU C C 1
ATOM 8583 O O . GLU C 3 69 ? 136.419 135.538 161.786 1.00 105.53 67 GLU C O 1
ATOM 8589 N N . LEU C 3 70 ? 137.083 133.555 160.939 1.00 103.22 68 LEU C N 1
ATOM 8590 C CA . LEU C 3 70 ? 136.952 132.860 162.214 1.00 103.22 68 LEU C CA 1
ATOM 8591 C C . LEU C 3 70 ? 137.836 133.507 163.270 1.00 103.22 68 LEU C C 1
ATOM 8592 O O . LEU C 3 70 ? 137.420 133.694 164.422 1.00 103.22 68 LEU C O 1
ATOM 8597 N N . PHE C 3 71 ? 139.060 133.865 162.886 1.00 103.26 69 PHE C N 1
ATOM 8598 C CA . PHE C 3 71 ? 139.972 134.511 163.821 1.00 103.26 69 PHE C CA 1
ATOM 8599 C C . PHE C 3 71 ? 139.398 135.830 164.322 1.00 103.26 69 PHE C C 1
ATOM 8600 O O . PHE C 3 71 ? 139.468 136.130 165.519 1.00 103.26 69 PHE C O 1
ATOM 8608 N N . ARG C 3 72 ? 138.829 136.634 163.421 1.00 102.60 70 ARG C N 1
ATOM 8609 C CA . ARG C 3 72 ? 138.249 137.903 163.858 1.00 102.60 70 ARG C CA 1
ATOM 8610 C C . ARG C 3 72 ? 137.080 137.680 164.808 1.00 102.60 70 ARG C C 1
ATOM 8611 O O . ARG C 3 72 ? 136.974 138.353 165.839 1.00 102.60 70 ARG C O 1
ATOM 8619 N N . ILE C 3 73 ? 136.183 136.748 164.479 1.00 100.36 71 ILE C N 1
ATOM 8620 C CA . ILE C 3 73 ? 134.993 136.569 165.312 1.00 100.36 71 ILE C CA 1
ATOM 8621 C C . ILE C 3 73 ? 135.394 136.079 166.699 1.00 100.36 71 ILE C C 1
ATOM 8622 O O . ILE C 3 73 ? 134.945 136.616 167.718 1.00 100.36 71 ILE C O 1
ATOM 8627 N N . GLY C 3 74 ? 136.247 135.058 166.759 1.00 99.71 72 GLY C N 1
ATOM 8628 C CA . GLY C 3 74 ? 136.606 134.435 168.016 1.00 99.71 72 GLY C CA 1
ATOM 8629 C C . GLY C 3 74 ? 137.702 135.115 168.799 1.00 99.71 72 GLY C C 1
ATOM 8630 O O . GLY C 3 74 ? 138.053 134.643 169.885 1.00 99.71 72 GLY C O 1
ATOM 8631 N N . GLY C 3 75 ? 138.256 136.208 168.293 1.00 97.87 73 GLY C N 1
ATOM 8632 C CA . GLY C 3 75 ? 139.356 136.879 168.947 1.00 97.87 73 GLY C CA 1
ATOM 8633 C C . GLY C 3 75 ? 140.705 136.414 168.420 1.00 97.87 73 GLY C C 1
ATOM 8634 O O . GLY C 3 75 ? 140.820 135.434 167.681 1.00 97.87 73 GLY C O 1
ATOM 8635 N N . LYS C 3 76 ? 141.746 137.139 168.817 1.00 103.01 74 LYS C N 1
ATOM 8636 C CA . LYS C 3 76 ? 143.099 136.866 168.358 1.00 103.01 74 LYS C CA 1
ATOM 8637 C C . LYS C 3 76 ? 143.839 136.008 169.374 1.00 103.01 74 LYS C C 1
ATOM 8638 O O . LYS C 3 76 ? 143.756 136.243 170.582 1.00 103.01 74 LYS C O 1
ATOM 8644 N N . SER C 3 77 ? 144.561 135.010 168.875 1.00 101.19 75 SER C N 1
ATOM 8645 C CA . SER C 3 77 ? 145.339 134.149 169.746 1.00 101.19 75 SER C CA 1
ATOM 8646 C C . SER C 3 77 ? 146.479 134.946 170.381 1.00 101.19 75 SER C C 1
ATOM 8647 O O . SER C 3 77 ? 146.995 135.888 169.776 1.00 101.19 75 SER C O 1
ATOM 8650 N N . PRO C 3 78 ? 146.895 134.591 171.608 1.00 100.64 76 PRO C N 1
ATOM 8651 C CA . PRO C 3 78 ? 146.406 133.521 172.483 1.00 100.64 76 PRO C CA 1
ATOM 8652 C C . PRO C 3 78 ? 145.340 133.988 173.463 1.00 100.64 76 PRO C C 1
ATOM 8653 O O . PRO C 3 78 ? 145.106 133.335 174.474 1.00 100.64 76 PRO C O 1
ATOM 8657 N N . ASP C 3 79 ? 144.684 135.121 173.211 1.00 102.24 77 ASP C N 1
ATOM 8658 C CA . ASP C 3 79 ? 143.660 135.589 174.138 1.00 102.24 77 ASP C CA 1
ATOM 8659 C C . ASP C 3 79 ? 142.544 134.563 174.281 1.00 102.24 77 ASP C C 1
ATOM 8660 O O . ASP C 3 79 ? 142.002 134.373 175.376 1.00 102.24 77 ASP C O 1
ATOM 8665 N N . THR C 3 80 ? 142.186 133.893 173.189 1.00 97.43 78 THR C N 1
ATOM 8666 C CA . THR C 3 80 ? 141.159 132.859 173.191 1.00 97.43 78 THR C CA 1
ATOM 8667 C C . THR C 3 80 ? 141.740 131.580 172.609 1.00 97.43 78 THR C C 1
ATOM 8668 O O . THR C 3 80 ? 142.346 131.603 171.534 1.00 97.43 78 THR C O 1
ATOM 8672 N N . ASN C 3 81 ? 141.546 130.470 173.313 1.00 98.51 79 ASN C N 1
ATOM 8673 C CA . ASN C 3 81 ? 142.057 129.190 172.853 1.00 98.51 79 ASN C CA 1
ATOM 8674 C C . ASN C 3 81 ? 141.251 128.695 171.659 1.00 98.51 79 ASN C C 1
ATOM 8675 O O . ASN C 3 81 ? 140.095 129.077 171.462 1.00 98.51 79 ASN C O 1
ATOM 8680 N N . TYR C 3 82 ? 141.876 127.839 170.856 1.00 97.87 80 TYR C N 1
ATOM 8681 C CA . TYR C 3 82 ? 141.255 127.295 169.660 1.00 97.87 80 TYR C CA 1
ATOM 8682 C C . TYR C 3 82 ? 141.510 125.797 169.580 1.00 97.87 80 TYR C C 1
ATOM 8683 O O . TYR C 3 82 ? 142.328 125.241 170.316 1.00 97.87 80 TYR C O 1
ATOM 8692 N N . LEU C 3 83 ? 140.782 125.149 168.676 1.00 104.68 81 LEU C N 1
ATOM 8693 C CA . LEU C 3 83 ? 140.933 123.723 168.429 1.00 104.68 81 LEU C CA 1
ATOM 8694 C C . LEU C 3 83 ? 140.321 123.426 167.071 1.00 104.68 81 LEU C C 1
ATOM 8695 O O . LEU C 3 83 ? 139.448 124.169 166.613 1.00 104.68 81 LEU C O 1
ATOM 8700 N N . PHE C 3 84 ? 140.788 122.365 166.424 1.00 107.94 82 PHE C N 1
ATOM 8701 C CA . PHE C 3 84 ? 140.295 121.967 165.115 1.00 107.94 82 PHE C CA 1
ATOM 8702 C C . PHE C 3 84 ? 140.079 120.461 165.086 1.00 107.94 82 PHE C C 1
ATOM 8703 O O . PHE C 3 84 ? 140.531 119.736 165.976 1.00 107.94 82 PHE C O 1
ATOM 8711 N N . MET C 3 85 ? 139.376 119.993 164.054 1.00 114.48 83 MET C N 1
ATOM 8712 C CA . MET C 3 85 ? 138.967 118.597 163.955 1.00 114.48 83 MET C CA 1
ATOM 8713 C C . MET C 3 85 ? 139.268 118.006 162.582 1.00 114.48 83 MET C C 1
ATOM 8714 O O . MET C 3 85 ? 138.479 117.222 162.055 1.00 114.48 83 MET C O 1
ATOM 8719 N N . GLY C 3 86 ? 140.400 118.364 161.993 1.00 120.16 84 GLY C N 1
ATOM 8720 C CA . GLY C 3 86 ? 140.837 117.750 160.755 1.00 120.16 84 GLY C CA 1
ATOM 8721 C C . GLY C 3 86 ? 140.299 118.445 159.520 1.00 120.16 84 GLY C C 1
ATOM 8722 O O . GLY C 3 86 ? 139.764 119.556 159.558 1.00 120.16 84 GLY C O 1
ATOM 8723 N N . ASP C 3 87 ? 140.457 117.752 158.395 1.00 116.59 85 ASP C N 1
ATOM 8724 C CA . ASP C 3 87 ? 140.024 118.235 157.087 1.00 116.59 85 ASP C CA 1
ATOM 8725 C C . ASP C 3 87 ? 140.628 119.605 156.779 1.00 116.59 85 ASP C C 1
ATOM 8726 O O . ASP C 3 87 ? 139.930 120.577 156.487 1.00 116.59 85 ASP C O 1
ATOM 8731 N N . TYR C 3 88 ? 141.957 119.666 156.843 1.00 115.76 86 TYR C N 1
ATOM 8732 C CA . TYR C 3 88 ? 142.692 120.864 156.458 1.00 115.76 86 TYR C CA 1
ATOM 8733 C C . TYR C 3 88 ? 143.163 120.820 155.012 1.00 115.76 86 TYR C C 1
ATOM 8734 O O . TYR C 3 88 ? 143.879 121.729 154.581 1.00 115.76 86 TYR C O 1
ATOM 8743 N N . VAL C 3 89 ? 142.786 119.790 154.261 1.00 119.40 87 VAL C N 1
ATOM 8744 C CA . VAL C 3 89 ? 143.173 119.62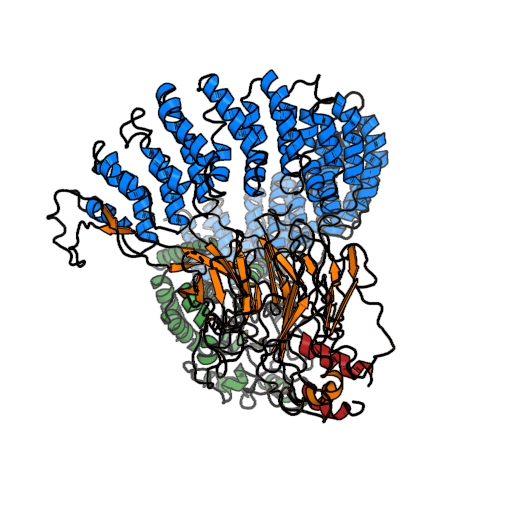7 152.870 1.00 119.40 87 VAL C CA 1
ATOM 8745 C C . VAL C 3 89 ? 141.968 119.102 152.097 1.00 119.40 87 VAL C C 1
ATOM 8746 O O . VAL C 3 89 ? 140.900 118.855 152.662 1.00 119.40 87 VAL C O 1
ATOM 8750 N N . ASP C 3 90 ? 142.146 118.950 150.785 1.00 121.86 88 ASP C N 1
ATOM 8751 C CA . ASP C 3 90 ? 141.117 118.407 149.906 1.00 121.86 88 ASP C CA 1
ATOM 8752 C C . ASP C 3 90 ? 139.987 119.404 149.687 1.00 121.86 88 ASP C C 1
ATOM 8753 O O . ASP C 3 90 ? 139.536 120.063 150.630 1.00 121.86 88 ASP C O 1
ATOM 8758 N N . ARG C 3 91 ? 139.518 119.503 148.443 1.00 123.54 89 ARG C N 1
ATOM 8759 C CA . ARG C 3 91 ? 138.419 120.397 148.084 1.00 123.54 89 ARG C CA 1
ATOM 8760 C C . ARG C 3 91 ? 138.669 121.809 148.607 1.00 123.54 89 ARG C C 1
ATOM 8761 O O . ARG C 3 91 ? 137.816 122.415 149.259 1.00 123.54 89 ARG C O 1
ATOM 8769 N N . GLY C 3 92 ? 139.848 122.338 148.316 1.00 114.24 90 GLY C N 1
ATOM 8770 C CA . GLY C 3 92 ? 140.207 123.673 148.762 1.00 114.24 90 GLY C CA 1
ATOM 8771 C C . GLY C 3 92 ? 141.320 124.242 147.915 1.00 114.24 90 GLY C C 1
ATOM 8772 O O . GLY C 3 92 ? 142.030 123.511 147.218 1.00 114.24 90 GLY C O 1
ATOM 8773 N N . TYR C 3 93 ? 141.474 125.564 147.982 1.00 118.48 91 TYR C N 1
ATOM 8774 C CA . TYR C 3 93 ? 142.468 126.262 147.176 1.00 118.48 91 TYR C CA 1
ATOM 8775 C C . TYR C 3 93 ? 143.707 126.655 147.967 1.00 118.48 91 TYR C C 1
ATOM 8776 O O . TYR C 3 93 ? 144.802 126.707 147.396 1.00 118.48 91 TYR C O 1
ATOM 8785 N N . TYR C 3 94 ? 143.566 126.926 149.263 1.00 119.87 92 TYR C N 1
ATOM 8786 C CA . TYR C 3 94 ? 144.644 127.535 150.033 1.00 119.87 92 TYR C CA 1
ATOM 8787 C C . TYR C 3 94 ? 145.082 126.632 151.177 1.00 119.87 92 TYR C C 1
ATOM 8788 O O . TYR C 3 94 ? 145.223 127.087 152.316 1.00 119.87 92 TYR C O 1
ATOM 8797 N N . SER C 3 95 ? 145.292 125.347 150.889 1.00 118.09 93 SER C N 1
ATOM 8798 C CA . SER C 3 95 ? 145.696 124.414 151.936 1.00 118.09 93 SER C CA 1
ATOM 8799 C C . SER C 3 95 ? 147.052 124.787 152.524 1.00 118.09 93 SER C C 1
ATOM 8800 O O . SER C 3 95 ? 147.242 124.735 153.745 1.00 118.09 93 SER C O 1
ATOM 8803 N N . VAL C 3 96 ? 148.007 125.166 151.671 1.00 119.58 94 VAL C N 1
ATOM 8804 C CA . VAL C 3 96 ? 149.381 125.368 152.127 1.00 119.58 94 VAL C CA 1
ATOM 8805 C C . VAL C 3 96 ? 149.440 126.478 153.169 1.00 119.58 94 VAL C C 1
ATOM 8806 O O . VAL C 3 96 ? 150.059 126.325 154.229 1.00 119.58 94 VAL C O 1
ATOM 8810 N N . GLU C 3 97 ? 148.808 127.618 152.879 1.00 118.62 95 GLU C N 1
ATOM 8811 C CA . GLU C 3 97 ? 148.803 128.716 153.839 1.00 118.62 95 GLU C CA 1
ATOM 8812 C C . GLU C 3 97 ? 148.142 128.290 155.142 1.00 118.62 95 GLU C C 1
ATOM 8813 O O . GLU C 3 97 ? 148.627 128.618 156.232 1.00 118.62 95 GLU C O 1
ATOM 8819 N N . THR C 3 98 ? 147.034 127.551 155.045 1.00 115.32 96 THR C N 1
ATOM 8820 C CA . THR C 3 98 ? 146.343 127.082 156.239 1.00 115.32 96 THR C CA 1
ATOM 8821 C C . THR C 3 98 ? 147.273 126.263 157.123 1.00 115.32 96 THR C C 1
ATOM 8822 O O . THR C 3 98 ? 147.425 126.547 158.318 1.00 115.32 96 THR C O 1
ATOM 8826 N N . VAL C 3 99 ? 147.922 125.248 156.548 1.00 117.21 97 VAL C N 1
ATOM 8827 C CA . VAL C 3 99 ? 148.738 124.356 157.366 1.00 117.21 97 VAL C CA 1
ATOM 8828 C C . VAL C 3 99 ? 149.959 125.096 157.898 1.00 117.21 97 VAL C C 1
ATOM 8829 O O . VAL C 3 99 ? 150.378 124.883 159.042 1.00 117.21 97 VAL C O 1
ATOM 8833 N N . THR C 3 100 ? 150.555 125.972 157.084 1.00 116.94 98 THR C N 1
ATOM 8834 C CA . THR C 3 100 ? 151.733 126.704 157.536 1.00 116.94 98 THR C CA 1
ATOM 8835 C C . THR C 3 100 ? 151.401 127.611 158.712 1.00 116.94 98 THR C C 1
ATOM 8836 O O . THR C 3 100 ? 152.129 127.635 159.712 1.00 116.94 98 THR C O 1
ATOM 8840 N N . LEU C 3 101 ? 150.301 128.364 158.618 1.00 116.58 99 LEU C N 1
ATOM 8841 C CA . LEU C 3 101 ? 149.908 129.218 159.732 1.00 116.58 99 LEU C CA 1
ATOM 8842 C C . LEU C 3 101 ? 149.557 128.386 160.958 1.00 116.58 99 LEU C C 1
ATOM 8843 O O . LEU C 3 101 ? 149.883 128.766 162.089 1.00 116.58 99 LEU C O 1
ATOM 8848 N N . LEU C 3 102 ? 148.879 127.253 160.757 1.00 113.92 100 LEU C N 1
ATOM 8849 C CA . LEU C 3 102 ? 148.564 126.379 161.881 1.00 113.92 100 LEU C CA 1
ATOM 8850 C C . LEU C 3 102 ? 149.830 125.943 162.604 1.00 113.92 100 LEU C C 1
ATOM 8851 O O . LEU C 3 102 ? 149.923 126.043 163.831 1.00 113.92 100 LEU C O 1
ATOM 8856 N N . VAL C 3 103 ? 150.822 125.462 161.854 1.00 116.51 101 VAL C N 1
ATOM 8857 C CA . VAL C 3 103 ? 152.052 124.985 162.480 1.00 116.51 101 VAL C CA 1
ATOM 8858 C C . VAL C 3 103 ? 152.777 126.134 163.170 1.00 116.51 101 VAL C C 1
ATOM 8859 O O . VAL C 3 103 ? 153.314 125.973 164.273 1.00 116.51 101 VAL C O 1
ATOM 8863 N N . ALA C 3 104 ? 152.813 127.307 162.534 1.00 116.95 102 ALA C N 1
ATOM 8864 C CA . ALA C 3 104 ? 153.496 128.448 163.136 1.00 116.95 102 ALA C CA 1
ATOM 8865 C C . ALA C 3 104 ? 152.860 128.827 164.467 1.00 116.95 102 ALA C C 1
ATOM 8866 O O . ALA C 3 104 ? 153.551 128.976 165.484 1.00 116.95 102 ALA C O 1
ATOM 8868 N N . LEU C 3 105 ? 151.535 128.980 164.483 1.00 114.85 103 LEU C N 1
ATOM 8869 C CA . LEU C 3 105 ? 150.856 129.354 165.718 1.00 114.85 103 LEU C CA 1
ATOM 8870 C C . LEU C 3 105 ? 150.983 128.257 166.765 1.00 114.85 103 LEU C C 1
ATOM 8871 O O . LEU C 3 105 ? 151.078 128.541 167.964 1.00 114.85 103 LEU C O 1
ATOM 8876 N N . LYS C 3 106 ? 150.985 126.993 166.334 1.00 111.28 104 LYS C N 1
ATOM 8877 C CA . LYS C 3 106 ? 151.168 125.897 167.276 1.00 111.28 104 LYS C CA 1
ATOM 8878 C C . LYS C 3 106 ? 152.533 125.979 167.943 1.00 111.28 104 LYS C C 1
ATOM 8879 O O . LYS C 3 106 ? 152.640 125.885 169.170 1.00 111.28 104 LYS C O 1
ATOM 8885 N N . VAL C 3 107 ? 153.589 126.176 167.151 1.00 116.31 105 VAL C N 1
ATOM 8886 C CA . VAL C 3 107 ? 154.935 126.251 167.712 1.00 116.31 105 VAL C CA 1
ATOM 8887 C C . VAL C 3 107 ? 155.050 127.446 168.650 1.00 116.31 105 VAL C C 1
ATOM 8888 O O . VAL C 3 107 ? 155.631 127.352 169.738 1.00 116.31 105 VAL C O 1
ATOM 8892 N N . ARG C 3 108 ? 154.499 128.592 168.244 1.00 116.67 106 ARG C N 1
ATOM 8893 C CA . ARG C 3 108 ? 154.592 129.782 169.083 1.00 116.67 106 ARG C CA 1
ATOM 8894 C C . ARG C 3 108 ? 153.808 129.612 170.380 1.00 116.67 106 ARG C C 1
ATOM 8895 O O . ARG C 3 108 ? 154.225 130.108 171.432 1.00 116.67 106 ARG C O 1
ATOM 8903 N N . TYR C 3 109 ? 152.677 128.912 170.326 1.00 109.88 107 TYR C N 1
ATOM 8904 C CA . TYR C 3 109 ? 151.753 128.767 171.451 1.00 109.88 107 TYR C CA 1
ATOM 8905 C C . TYR C 3 109 ? 151.443 127.296 171.694 1.00 109.88 107 TYR C C 1
ATOM 8906 O O . TYR C 3 109 ? 150.286 126.876 171.756 1.00 109.88 107 TYR C O 1
ATOM 8915 N N . ARG C 3 110 ? 152.503 126.496 171.825 1.00 114.91 108 ARG C N 1
ATOM 8916 C CA . ARG C 3 110 ? 152.382 125.042 171.924 1.00 114.91 108 ARG C CA 1
ATOM 8917 C C . ARG C 3 110 ? 151.164 124.592 172.725 1.00 114.91 108 ARG C C 1
ATOM 8918 O O . ARG C 3 110 ? 150.359 123.786 172.247 1.00 114.91 108 ARG C O 1
ATOM 8926 N N . GLU C 3 111 ? 151.007 125.101 173.943 1.00 109.26 109 GLU C N 1
ATOM 8927 C CA . GLU C 3 111 ? 150.026 124.545 174.865 1.00 109.26 109 GLU C CA 1
ATOM 8928 C C . GLU C 3 111 ? 148.673 125.247 174.824 1.00 109.26 109 GLU C C 1
ATOM 8929 O O . GLU C 3 111 ? 147.744 124.790 175.499 1.00 109.26 109 GLU C O 1
ATOM 8935 N N . ARG C 3 112 ? 148.528 126.328 174.058 1.00 102.35 110 ARG C N 1
ATOM 8936 C CA . ARG C 3 112 ? 147.274 127.070 174.011 1.00 102.35 110 ARG C CA 1
ATOM 8937 C C . ARG C 3 112 ? 146.470 126.821 172.741 1.00 102.35 110 ARG C C 1
ATOM 8938 O O . ARG C 3 112 ? 145.527 127.571 172.471 1.00 102.35 110 ARG C O 1
ATOM 8946 N N . ILE C 3 113 ? 146.816 125.806 171.955 1.00 105.86 111 ILE C N 1
ATOM 8947 C CA . ILE C 3 113 ? 146.097 125.481 170.727 1.00 105.86 111 ILE C CA 1
ATOM 8948 C C . ILE C 3 113 ? 146.362 124.021 170.390 1.00 105.86 111 ILE C C 1
ATOM 8949 O O . ILE C 3 113 ? 147.466 123.514 170.611 1.00 105.86 111 ILE C O 1
ATOM 8954 N N . THR C 3 114 ? 145.349 123.347 169.850 1.00 107.29 112 THR C N 1
ATOM 8955 C CA . THR C 3 114 ? 145.442 121.935 169.510 1.00 107.29 112 THR C CA 1
ATOM 8956 C C . THR C 3 114 ? 144.917 121.714 168.100 1.00 107.29 112 THR C C 1
ATOM 8957 O O . THR C 3 114 ? 144.015 122.417 167.639 1.00 107.29 112 THR C O 1
ATOM 8961 N N . ILE C 3 115 ? 145.495 120.728 167.417 1.00 111.25 113 ILE C N 1
ATOM 8962 C CA . ILE C 3 115 ? 145.093 120.363 166.064 1.00 111.25 113 ILE C CA 1
ATOM 8963 C C . ILE C 3 115 ? 145.074 118.845 165.963 1.00 111.25 113 ILE C C 1
ATOM 8964 O O . ILE C 3 115 ? 146.012 118.177 166.411 1.00 111.25 113 ILE C O 1
ATOM 8969 N N . LEU C 3 116 ? 144.015 118.302 165.370 1.00 115.38 114 LEU C N 1
ATOM 8970 C CA . LEU C 3 116 ? 143.833 116.867 165.239 1.00 115.38 114 LEU C CA 1
ATOM 8971 C C . LEU C 3 116 ? 144.016 116.455 163.780 1.00 115.38 114 LEU C C 1
ATOM 8972 O O . LEU C 3 116 ? 144.357 117.270 162.917 1.00 115.38 114 LEU C O 1
ATOM 8977 N N . ARG C 3 117 ? 143.789 115.176 163.496 1.00 122.70 115 ARG C N 1
ATOM 8978 C CA . ARG C 3 117 ? 143.923 114.623 162.158 1.00 122.70 115 ARG C CA 1
ATOM 8979 C C . ARG C 3 117 ? 142.552 114.219 161.632 1.00 122.70 115 ARG C C 1
ATOM 8980 O O . ARG C 3 117 ? 141.603 114.041 162.401 1.00 122.70 115 ARG C O 1
ATOM 8988 N N . GLY C 3 118 ? 142.456 114.073 160.307 1.00 120.91 116 GLY C N 1
ATOM 8989 C CA . GLY C 3 118 ? 141.197 113.772 159.665 1.00 120.91 116 GLY C CA 1
ATOM 8990 C C . GLY C 3 118 ? 141.341 112.646 158.656 1.00 120.91 116 GLY C C 1
ATOM 8991 O O . GLY C 3 118 ? 142.447 112.241 158.289 1.00 120.91 116 GLY C O 1
ATOM 8992 N N . ASN C 3 119 ? 140.185 112.152 158.206 1.00 122.13 117 ASN C N 1
ATOM 8993 C CA . ASN C 3 119 ? 140.171 111.043 157.261 1.00 122.13 117 ASN C CA 1
ATOM 8994 C C . ASN C 3 119 ? 140.868 111.411 155.962 1.00 122.13 117 ASN C C 1
ATOM 8995 O O . ASN C 3 119 ? 141.537 110.567 155.355 1.00 122.13 117 ASN C O 1
ATOM 9000 N N . HIS C 3 120 ? 140.726 112.656 155.518 1.00 123.82 118 HIS C N 1
ATOM 9001 C CA . HIS C 3 120 ? 141.372 113.110 154.296 1.00 123.82 118 HIS C CA 1
ATOM 9002 C C . HIS C 3 120 ? 142.843 113.444 154.502 1.00 123.82 118 HIS C C 1
ATOM 9003 O O . HIS C 3 120 ? 143.463 114.037 153.612 1.00 123.82 118 HIS C O 1
ATOM 9010 N N . GLU C 3 121 ? 143.408 113.086 155.651 1.00 126.58 119 GLU C N 1
ATOM 9011 C CA . GLU C 3 121 ? 144.851 113.173 155.876 1.00 126.58 119 GLU C CA 1
ATOM 9012 C C . GLU C 3 121 ? 145.505 111.816 155.615 1.00 126.58 119 GLU C C 1
ATOM 9013 O O . GLU C 3 121 ? 146.187 111.241 156.464 1.00 126.58 119 GLU C O 1
ATOM 9019 N N . SER C 3 122 ? 145.280 111.308 154.405 1.00 127.91 120 SER C N 1
ATOM 9020 C CA . SER C 3 122 ? 145.809 110.025 153.970 1.00 127.91 120 SER C CA 1
ATOM 9021 C C . SER C 3 122 ? 146.614 110.215 152.694 1.00 127.91 120 SER C C 1
ATOM 9022 O O . SER C 3 122 ? 146.261 111.029 151.838 1.00 127.91 120 SER C O 1
ATOM 9025 N N . ARG C 3 123 ? 147.686 109.429 152.565 1.00 126.25 121 ARG C N 1
ATOM 9026 C CA . ARG C 3 123 ? 148.654 109.655 151.497 1.00 126.25 121 ARG C CA 1
ATOM 9027 C C . ARG C 3 123 ? 147.995 109.613 150.124 1.00 126.25 121 ARG C C 1
ATOM 9028 O O . ARG C 3 123 ? 148.187 110.524 149.309 1.00 126.25 121 ARG C O 1
ATOM 9036 N N . GLN C 3 124 ? 147.215 108.568 149.844 1.00 126.19 122 GLN C N 1
ATOM 9037 C CA . GLN C 3 124 ? 146.540 108.486 148.552 1.00 126.19 122 GLN C CA 1
ATOM 9038 C C . GLN C 3 124 ? 145.558 109.639 148.381 1.00 126.19 122 GLN C C 1
ATOM 9039 O O . GLN C 3 124 ? 145.532 110.307 147.337 1.00 126.19 122 GLN C O 1
ATOM 9045 N N . ILE C 3 125 ? 144.750 109.895 149.411 1.00 126.18 123 ILE C N 1
ATOM 9046 C CA . ILE C 3 125 ? 143.732 110.933 149.316 1.00 126.18 123 ILE C CA 1
ATOM 9047 C C . ILE C 3 125 ? 144.374 112.305 149.154 1.00 126.18 123 ILE C C 1
ATOM 9048 O O . ILE C 3 125 ? 143.957 113.098 148.302 1.00 126.18 123 ILE C O 1
ATOM 9053 N N . THR C 3 126 ? 145.396 112.612 149.958 1.00 125.54 124 THR C N 1
ATOM 9054 C CA . THR C 3 126 ? 146.030 113.921 149.841 1.00 125.54 124 THR C CA 1
ATOM 9055 C C . THR C 3 126 ? 146.727 114.062 148.496 1.00 125.54 124 THR C C 1
ATOM 9056 O O . THR C 3 126 ? 146.724 115.142 147.894 1.00 125.54 124 THR C O 1
ATOM 9060 N N . GLN C 3 127 ? 147.339 112.978 148.010 1.00 125.68 125 GLN C N 1
ATOM 9061 C CA . GLN C 3 127 ? 148.010 113.032 146.718 1.00 125.68 125 GLN C CA 1
ATOM 9062 C C . GLN C 3 127 ? 147.025 113.289 145.587 1.00 125.68 125 GLN C C 1
ATOM 9063 O O . GLN C 3 127 ? 147.347 114.017 144.642 1.00 125.68 125 GLN C O 1
ATOM 9069 N N . VAL C 3 128 ? 145.826 112.717 145.669 1.00 122.00 126 VAL C N 1
ATOM 9070 C CA . VAL C 3 128 ? 144.871 112.856 144.576 1.00 122.00 126 VAL C CA 1
ATOM 9071 C C . VAL C 3 128 ? 144.069 114.154 144.663 1.00 122.00 126 VAL C C 1
ATOM 9072 O O . VAL C 3 128 ? 143.685 114.709 143.629 1.00 122.00 126 VAL C O 1
ATOM 9076 N N . TYR C 3 129 ? 143.807 114.656 145.869 1.00 123.96 127 TYR C N 1
ATOM 9077 C CA . TYR C 3 129 ? 142.895 115.776 146.083 1.00 123.96 127 TYR C CA 1
ATOM 9078 C C . TYR C 3 129 ? 143.633 117.098 146.288 1.00 123.96 127 TYR C C 1
ATOM 9079 O O . TYR C 3 129 ? 143.765 117.585 147.412 1.00 123.96 127 TYR C O 1
ATOM 9088 N N . GLY C 3 130 ? 144.129 117.694 145.202 1.00 120.72 128 GLY C N 1
ATOM 9089 C CA . GLY C 3 130 ? 144.615 119.054 145.199 1.00 120.72 128 GLY C CA 1
ATOM 9090 C C . GLY C 3 130 ? 145.957 119.260 145.876 1.00 120.72 128 GLY C C 1
ATOM 9091 O O . GLY C 3 130 ? 146.825 119.933 145.309 1.00 120.72 128 GLY C O 1
ATOM 9092 N N . PHE C 3 131 ? 146.147 118.702 147.075 1.00 123.69 129 PHE C N 1
ATOM 9093 C CA . PHE C 3 131 ? 147.325 119.035 147.872 1.00 123.69 129 PHE C CA 1
ATOM 9094 C C . PHE C 3 131 ? 148.612 118.800 147.090 1.00 123.69 129 PHE C C 1
ATOM 9095 O O . PHE C 3 131 ? 149.525 119.633 147.111 1.00 123.69 129 PHE C O 1
ATOM 9103 N N . TYR C 3 132 ? 148.707 117.664 146.397 1.00 125.45 130 TYR C N 1
ATOM 9104 C CA . TYR C 3 132 ? 149.904 117.389 145.610 1.00 125.45 130 TYR C CA 1
ATOM 9105 C C . TYR C 3 132 ? 150.062 118.407 144.489 1.00 125.45 130 TYR C C 1
ATOM 9106 O O . TYR C 3 132 ? 151.160 118.928 144.262 1.00 125.45 130 TYR C O 1
ATOM 9115 N N . ASP C 3 133 ? 148.968 118.717 143.790 1.00 122.59 131 ASP C N 1
ATOM 9116 C CA . ASP C 3 133 ? 149.019 119.741 142.752 1.00 122.59 131 ASP C CA 1
ATOM 9117 C C . ASP C 3 133 ? 149.357 121.102 143.349 1.00 122.59 131 ASP C C 1
ATOM 9118 O O . ASP C 3 133 ? 150.119 121.878 142.760 1.00 122.59 131 ASP C O 1
ATOM 9123 N N . GLU C 3 134 ? 148.797 121.409 144.520 1.00 122.47 132 GLU C N 1
ATOM 9124 C CA . GLU C 3 134 ? 149.068 122.693 145.156 1.00 122.47 132 GLU C CA 1
ATOM 9125 C C . GLU C 3 134 ? 150.548 122.833 145.499 1.00 122.47 132 GLU C C 1
ATOM 9126 O O . GLU C 3 134 ? 151.155 123.887 145.262 1.00 122.47 132 GLU C O 1
ATOM 9132 N N . CYS C 3 135 ? 151.149 121.774 146.046 1.00 126.40 133 CYS C N 1
ATOM 9133 C CA . CYS C 3 135 ? 152.574 121.811 146.355 1.00 126.40 133 CYS C CA 1
ATOM 9134 C C . CYS C 3 135 ? 153.409 121.879 145.083 1.00 126.40 133 CYS C C 1
ATOM 9135 O O . CYS C 3 135 ? 154.440 122.558 145.046 1.00 126.40 133 CYS C O 1
ATOM 9138 N N . LEU C 3 136 ? 152.981 121.181 144.029 1.00 123.86 134 LEU C N 1
ATOM 9139 C CA . LEU C 3 136 ? 153.700 121.257 142.763 1.00 123.86 134 LEU C CA 1
ATOM 9140 C C . LEU C 3 136 ? 153.663 122.674 142.205 1.00 123.86 134 LEU C C 1
ATOM 9141 O O . LEU C 3 136 ? 154.618 123.123 141.561 1.00 123.86 134 LEU C O 1
ATOM 9146 N N . ARG C 3 137 ? 152.566 123.393 142.442 1.00 123.63 135 ARG C N 1
ATOM 9147 C CA . ARG C 3 137 ? 152.451 124.748 141.913 1.00 123.63 135 ARG C CA 1
ATOM 9148 C C . ARG C 3 137 ? 153.233 125.744 142.759 1.00 123.63 135 ARG C C 1
ATOM 9149 O O . ARG C 3 137 ? 153.800 126.705 142.226 1.00 123.63 135 ARG C O 1
ATOM 9157 N N . LYS C 3 138 ? 153.280 125.536 144.076 1.00 122.21 136 LYS C N 1
ATOM 9158 C CA . LYS C 3 138 ? 153.893 126.520 144.963 1.00 122.21 136 LYS C CA 1
ATOM 9159 C C . LYS C 3 138 ? 155.380 126.290 145.205 1.00 122.21 136 LYS C C 1
ATOM 9160 O O . LYS C 3 138 ? 156.098 127.256 145.488 1.00 122.21 136 LYS C O 1
ATOM 9166 N N . TYR C 3 139 ? 155.862 125.052 145.101 1.00 125.85 137 TYR C N 1
ATOM 9167 C CA . TYR C 3 139 ? 157.278 124.763 145.300 1.00 125.85 137 TYR C CA 1
ATOM 9168 C C . TYR C 3 139 ? 157.862 124.021 144.104 1.00 125.85 137 TYR C C 1
ATOM 9169 O O . TYR C 3 139 ? 159.049 124.170 143.796 1.00 125.85 137 TYR C O 1
ATOM 9178 N N . GLY C 3 140 ? 157.040 123.225 143.423 1.00 125.29 138 GLY C N 1
ATOM 9179 C CA . GLY C 3 140 ? 157.495 122.454 142.286 1.00 125.29 138 GLY C CA 1
ATOM 9180 C C . GLY C 3 140 ? 158.143 121.130 142.621 1.00 125.29 138 GLY C C 1
ATOM 9181 O O . GLY C 3 140 ? 158.658 120.468 141.711 1.00 125.29 138 GLY C O 1
ATOM 9182 N N . ASN C 3 141 ? 158.134 120.717 143.887 1.00 127.59 139 ASN C N 1
ATOM 9183 C CA . ASN C 3 141 ? 158.764 119.468 144.284 1.00 127.59 139 ASN C CA 1
ATOM 9184 C C . ASN C 3 141 ? 157.938 118.841 145.399 1.00 127.59 139 ASN C C 1
ATOM 9185 O O . ASN C 3 141 ? 157.160 119.517 146.077 1.00 127.59 139 ASN C O 1
ATOM 9190 N N . ALA C 3 142 ? 158.117 117.533 145.582 1.00 124.57 140 ALA C N 1
ATOM 9191 C CA . ALA C 3 142 ? 157.303 116.748 146.500 1.00 124.57 140 ALA C CA 1
ATOM 9192 C C . ALA C 3 142 ? 157.885 116.669 147.908 1.00 124.57 140 ALA C C 1
ATOM 9193 O O . ALA C 3 142 ? 157.324 115.964 148.754 1.00 124.57 140 ALA C O 1
ATOM 9195 N N . ASN C 3 143 ? 158.989 117.367 148.183 1.00 125.97 141 ASN C N 1
ATOM 9196 C CA . ASN C 3 143 ? 159.567 117.334 149.524 1.00 125.97 141 ASN C CA 1
ATOM 9197 C C . ASN C 3 143 ? 158.587 117.876 150.558 1.00 125.97 141 ASN C C 1
ATOM 9198 O O . ASN C 3 143 ? 158.445 117.317 151.653 1.00 125.97 141 ASN C O 1
ATOM 9203 N N . VAL C 3 144 ? 157.906 118.976 150.231 1.00 125.65 142 VAL C N 1
ATOM 9204 C CA . VAL C 3 144 ? 156.938 119.552 151.158 1.00 125.65 142 VAL C CA 1
ATOM 9205 C C . VAL C 3 144 ? 155.816 118.559 151.434 1.00 125.65 142 VAL C C 1
ATOM 9206 O O . VAL C 3 144 ? 155.322 118.452 152.565 1.00 125.65 142 VAL C O 1
ATOM 9210 N N . TRP C 3 145 ? 155.394 117.825 150.405 1.00 123.81 143 TRP C N 1
ATOM 9211 C CA . TRP C 3 145 ? 154.381 116.789 150.578 1.00 123.81 143 TRP C CA 1
ATOM 9212 C C . TRP C 3 145 ? 154.842 115.727 151.568 1.00 123.81 143 TRP C C 1
ATOM 9213 O O . TRP C 3 145 ? 154.092 115.336 152.472 1.00 123.81 143 TRP C O 1
ATOM 9224 N N . LYS C 3 146 ? 156.086 115.263 151.427 1.00 125.59 144 LYS C N 1
ATOM 9225 C CA . LYS C 3 146 ? 156.614 114.278 152.365 1.00 125.59 144 LYS C CA 1
ATOM 9226 C C . LYS C 3 146 ? 156.664 114.838 153.781 1.00 125.59 144 LYS C C 1
ATOM 9227 O O . LYS C 3 146 ? 156.288 114.155 154.742 1.00 125.59 144 LYS C O 1
ATOM 9233 N N . TYR C 3 147 ? 157.125 116.082 153.930 1.00 125.20 145 TYR C N 1
ATOM 9234 C CA . TYR C 3 147 ? 157.219 116.683 155.256 1.00 125.20 145 TYR C CA 1
ATOM 9235 C C . TYR C 3 147 ? 155.849 116.762 155.918 1.00 125.20 145 TYR C C 1
ATOM 9236 O O . TYR C 3 147 ? 155.683 116.391 157.088 1.00 125.20 145 TYR C O 1
ATOM 9245 N N . PHE C 3 148 ? 154.848 117.240 155.178 1.00 123.26 146 PHE C N 1
ATOM 9246 C CA . PHE C 3 148 ? 153.533 117.421 155.777 1.00 123.26 146 PHE C CA 1
ATOM 9247 C C . PHE C 3 148 ? 152.861 116.083 156.051 1.00 123.26 146 PHE C C 1
ATOM 9248 O O . PHE C 3 148 ? 152.107 115.954 157.018 1.00 123.26 146 PHE C O 1
ATOM 9256 N N . THR C 3 149 ? 153.131 115.064 155.230 1.00 125.25 147 THR C N 1
ATOM 9257 C CA . THR C 3 149 ? 152.604 113.737 155.540 1.00 125.25 147 THR C CA 1
ATOM 9258 C C . THR C 3 149 ? 153.253 113.174 156.800 1.00 125.25 147 THR C C 1
ATOM 9259 O O . THR C 3 149 ? 152.582 112.542 157.629 1.00 125.25 147 THR C O 1
ATOM 9263 N N . ASP C 3 150 ? 154.560 113.395 156.965 1.00 126.72 148 ASP C N 1
ATOM 9264 C CA . ASP C 3 150 ? 155.219 112.978 158.198 1.00 126.72 148 ASP C CA 1
ATOM 9265 C C . ASP C 3 150 ? 154.593 113.664 159.404 1.00 126.72 148 ASP C C 1
ATOM 9266 O O . ASP C 3 150 ? 154.335 113.022 160.428 1.00 126.72 148 ASP C O 1
ATOM 9271 N N . LEU C 3 151 ? 154.337 114.969 159.299 1.00 121.52 149 LEU C N 1
ATOM 9272 C CA . LEU C 3 151 ? 153.673 115.675 160.392 1.00 121.52 149 LEU C CA 1
ATOM 9273 C C . LEU C 3 151 ? 152.275 115.120 160.642 1.00 121.52 149 LEU C C 1
ATOM 9274 O O . LEU C 3 151 ? 151.866 114.940 161.795 1.00 121.52 149 LEU C O 1
ATOM 9279 N N . PHE C 3 152 ? 151.527 114.841 159.572 1.00 124.94 150 PHE C N 1
ATOM 9280 C CA . PHE C 3 152 ? 150.182 114.297 159.723 1.00 124.94 150 PHE C CA 1
ATOM 9281 C C . PHE C 3 152 ? 150.213 112.979 160.481 1.00 124.94 150 PHE C C 1
ATOM 9282 O O . PHE C 3 152 ? 149.332 112.704 161.304 1.00 124.94 150 PHE C O 1
ATOM 9290 N N . ASP C 3 153 ? 151.220 112.148 160.209 1.00 126.50 151 ASP C N 1
ATOM 9291 C CA . ASP C 3 153 ? 151.287 110.842 160.858 1.00 126.50 151 ASP C CA 1
ATOM 9292 C C . ASP C 3 153 ? 151.230 110.972 162.376 1.00 126.50 151 ASP C C 1
ATOM 9293 O O . ASP C 3 153 ? 150.516 110.216 163.044 1.00 126.50 151 ASP C O 1
ATOM 9298 N N . TYR C 3 154 ? 151.961 111.936 162.940 1.00 125.73 152 TYR C N 1
ATOM 9299 C CA . TYR C 3 154 ? 152.047 112.062 164.391 1.00 125.73 152 TYR C CA 1
ATOM 9300 C C . TYR C 3 154 ? 150.824 112.722 165.014 1.00 125.73 152 TYR C C 1
ATOM 9301 O O . TYR C 3 154 ? 150.687 112.683 166.241 1.00 125.73 152 TYR C O 1
ATOM 9310 N N . LEU C 3 155 ? 149.943 113.321 164.221 1.00 120.89 153 LEU C N 1
ATOM 9311 C CA . LEU C 3 155 ? 148.841 114.084 164.790 1.00 120.89 153 LEU C CA 1
ATOM 9312 C C . LEU C 3 155 ? 147.965 113.181 165.656 1.00 120.89 153 LEU C C 1
ATOM 9313 O O . LEU C 3 155 ? 147.617 112.071 165.230 1.00 120.89 153 LEU C O 1
ATOM 9318 N N . PRO C 3 156 ? 147.600 113.604 166.868 1.00 120.84 154 PRO C N 1
ATOM 9319 C CA . PRO C 3 156 ? 146.673 112.802 167.673 1.00 120.84 154 PRO C CA 1
ATOM 9320 C C . PRO C 3 156 ? 145.346 112.611 166.956 1.00 120.84 154 PRO C C 1
ATOM 9321 O O . PRO C 3 156 ? 144.858 113.499 166.255 1.00 120.84 154 PRO C O 1
ATOM 9325 N N . LEU C 3 157 ? 144.761 111.428 167.141 1.00 122.52 155 LEU C N 1
ATOM 9326 C CA . LEU C 3 157 ? 143.518 111.110 166.449 1.00 122.52 155 LEU C CA 1
ATOM 9327 C C . LEU C 3 157 ? 142.323 111.761 167.134 1.00 122.52 155 LEU C C 1
ATOM 9328 O O . LEU C 3 157 ? 141.483 112.386 166.476 1.00 122.52 155 LEU C O 1
ATOM 9333 N N . THR C 3 158 ? 142.233 111.634 168.456 1.00 121.86 156 THR C N 1
ATOM 9334 C CA . THR C 3 158 ? 141.072 112.084 169.207 1.00 121.86 156 THR C CA 1
ATOM 9335 C C . THR C 3 158 ? 141.508 113.027 170.318 1.00 121.86 156 THR C C 1
ATOM 9336 O O . THR C 3 158 ? 142.680 113.076 170.698 1.00 121.86 156 THR C O 1
ATOM 9340 N N . ALA C 3 159 ? 140.542 113.785 170.831 1.00 115.85 157 ALA C N 1
ATOM 9341 C CA . ALA C 3 159 ? 140.763 114.723 171.920 1.00 115.85 157 ALA C CA 1
ATOM 9342 C C . ALA C 3 159 ? 139.750 114.478 173.028 1.00 115.85 157 ALA C C 1
ATOM 9343 O O . ALA C 3 159 ? 138.543 114.408 172.775 1.00 115.85 157 ALA C O 1
ATOM 9345 N N . LEU C 3 160 ? 140.247 114.347 174.254 1.00 119.35 158 LEU C N 1
ATOM 9346 C CA . LEU C 3 160 ? 139.413 114.211 175.442 1.00 119.35 158 LEU C CA 1
ATOM 9347 C C . LEU C 3 160 ? 139.405 115.544 176.175 1.00 119.35 158 LEU C C 1
ATOM 9348 O O . LEU C 3 160 ? 140.396 115.908 176.818 1.00 119.35 158 LEU C O 1
ATOM 9353 N N . VAL C 3 161 ? 138.294 116.265 176.079 1.00 117.39 159 VAL C N 1
ATOM 9354 C CA . VAL C 3 161 ? 138.153 117.581 176.687 1.00 117.39 159 VAL C CA 1
ATOM 9355 C C . VAL C 3 161 ? 137.754 117.358 178.141 1.00 117.39 159 VAL C C 1
ATOM 9356 O O . VAL C 3 161 ? 136.662 116.865 178.429 1.00 117.39 159 VAL C O 1
ATOM 9360 N N . ASP C 3 162 ? 138.672 117.684 179.053 1.00 121.41 160 ASP C N 1
ATOM 9361 C CA . ASP C 3 162 ? 138.445 117.709 180.503 1.00 121.41 160 ASP C CA 1
ATOM 9362 C C . ASP C 3 162 ? 137.860 116.400 181.035 1.00 121.41 160 ASP C C 1
ATOM 9363 O O . ASP C 3 162 ? 137.312 116.361 182.141 1.00 121.41 160 ASP C O 1
ATOM 9368 N N . GLY C 3 163 ? 137.981 115.312 180.278 1.00 118.65 161 GLY C N 1
ATOM 9369 C CA . GLY C 3 163 ? 137.530 114.024 180.762 1.00 118.65 161 GLY C CA 1
ATOM 9370 C C . GLY C 3 163 ? 136.036 113.801 180.727 1.00 118.65 161 GLY C C 1
ATOM 9371 O O . GLY C 3 163 ? 135.572 112.773 181.229 1.00 118.65 161 GLY C O 1
ATOM 9372 N N . GLN C 3 164 ? 135.264 114.725 180.156 1.00 121.43 162 GLN C N 1
ATOM 9373 C CA . GLN C 3 164 ? 133.820 114.564 180.040 1.00 121.43 162 GLN C CA 1
ATOM 9374 C C . GLN C 3 164 ? 133.309 114.583 178.610 1.00 121.43 162 GLN C C 1
ATOM 9375 O O . GLN C 3 164 ? 132.296 113.939 178.332 1.00 121.43 162 GLN C O 1
ATOM 9381 N N . ILE C 3 165 ? 133.971 115.292 177.699 1.00 119.78 163 ILE C N 1
ATOM 9382 C CA . ILE C 3 165 ? 133.542 115.400 176.309 1.00 119.78 163 ILE C CA 1
ATOM 9383 C C . ILE C 3 165 ? 134.632 114.809 175.428 1.00 119.78 163 ILE C C 1
ATOM 9384 O O . ILE C 3 165 ? 135.823 115.051 175.657 1.00 119.78 163 ILE C O 1
ATOM 9389 N N . PHE C 3 166 ? 134.223 114.036 174.425 1.00 121.17 164 PHE C N 1
ATOM 9390 C CA . PHE C 3 166 ? 135.135 113.375 173.501 1.00 121.17 164 PHE C CA 1
ATOM 9391 C C . PHE C 3 166 ? 134.836 113.868 172.093 1.00 121.17 164 PHE C C 1
ATOM 9392 O O . PHE C 3 166 ? 133.676 113.872 171.668 1.00 121.17 164 PHE C O 1
ATOM 9400 N N . CYS C 3 167 ? 135.877 114.285 171.375 1.00 118.81 165 CYS C N 1
ATOM 9401 C CA . CYS C 3 167 ? 135.735 114.890 170.058 1.00 118.81 165 CYS C CA 1
ATOM 9402 C C . CYS C 3 167 ? 136.691 114.224 169.079 1.00 118.81 165 CYS C C 1
ATOM 9403 O O . CYS C 3 167 ? 137.884 114.085 169.367 1.00 118.81 165 CYS C O 1
ATOM 9406 N N . LEU C 3 168 ? 136.167 113.827 167.921 1.00 121.89 166 LEU C N 1
ATOM 9407 C CA . LEU C 3 168 ? 136.970 113.215 166.872 1.00 121.89 166 LEU C CA 1
ATOM 9408 C C . LEU C 3 168 ? 136.371 113.588 165.525 1.00 121.89 166 LEU C C 1
ATOM 9409 O O . LEU C 3 168 ? 135.221 114.026 165.435 1.00 121.89 166 LEU C O 1
ATOM 9414 N N . HIS C 3 169 ? 137.166 113.408 164.470 1.00 118.79 167 HIS C N 1
ATOM 9415 C CA . HIS C 3 169 ? 136.787 113.919 163.157 1.00 118.79 167 HIS C CA 1
ATOM 9416 C C . HIS C 3 169 ? 135.813 112.987 162.442 1.00 118.79 167 HIS C C 1
ATOM 9417 O O . HIS C 3 169 ? 134.700 113.390 162.086 1.00 118.79 167 HIS C O 1
ATOM 9424 N N . GLY C 3 170 ? 136.216 111.738 162.218 1.00 124.57 168 GLY C N 1
ATOM 9425 C CA . GLY C 3 170 ? 135.459 110.846 161.359 1.00 124.57 168 GLY C CA 1
ATOM 9426 C C . GLY C 3 170 ? 134.179 110.288 161.947 1.00 124.57 168 GLY C C 1
ATOM 9427 O O . GLY C 3 170 ? 133.084 110.642 161.501 1.00 124.57 168 GLY C O 1
ATOM 9428 N N . GLY C 3 171 ? 134.297 109.423 162.946 1.00 124.64 169 GLY C N 1
ATOM 9429 C CA . GLY C 3 171 ? 133.130 108.772 163.504 1.00 124.64 169 GLY C CA 1
ATOM 9430 C C . GLY C 3 171 ? 133.538 107.665 164.456 1.00 124.64 169 GLY C C 1
ATOM 9431 O O . GLY C 3 171 ? 134.658 107.646 164.970 1.00 124.64 169 GLY C O 1
ATOM 9432 N N . LEU C 3 172 ? 132.604 106.745 164.678 1.00 127.78 170 LEU C N 1
ATOM 9433 C CA . LEU C 3 172 ? 132.820 105.651 165.615 1.00 127.78 170 LEU C CA 1
ATOM 9434 C C . LEU C 3 172 ? 133.067 104.352 164.845 1.00 127.78 170 LEU C C 1
ATOM 9435 O O . LEU C 3 172 ? 132.942 104.291 163.619 1.00 127.78 170 LEU C O 1
ATOM 9440 N N . SER C 3 173 ? 133.431 103.289 165.570 1.00 127.95 171 SER C N 1
ATOM 9441 C CA . SER C 3 173 ? 133.700 101.989 164.976 1.00 127.95 171 SER C CA 1
ATOM 9442 C C . SER C 3 173 ? 133.068 100.919 165.858 1.00 127.95 171 SER C C 1
ATOM 9443 O O . SER C 3 173 ? 133.013 101.102 167.085 1.00 127.95 171 SER C O 1
ATOM 9446 N N . PRO C 3 174 ? 132.589 99.810 165.283 1.00 128.90 172 PRO C N 1
ATOM 9447 C CA . PRO C 3 174 ? 131.996 98.759 166.130 1.00 128.90 172 PRO C CA 1
ATOM 9448 C C . PRO C 3 174 ? 132.957 98.197 167.162 1.00 128.90 172 PRO C C 1
ATOM 9449 O O . PRO C 3 174 ? 132.538 97.867 168.279 1.00 128.90 172 PRO C O 1
ATOM 9453 N N . SER C 3 175 ? 134.239 98.079 166.822 1.00 129.13 173 SER C N 1
ATOM 9454 C CA . SER C 3 175 ? 135.214 97.426 167.686 1.00 129.13 173 SER C CA 1
ATOM 9455 C C . SER C 3 175 ? 135.704 98.315 168.821 1.00 129.13 173 SER C C 1
ATOM 9456 O O . SER C 3 175 ? 136.457 97.837 169.676 1.00 129.13 173 SER C O 1
ATOM 9459 N N . ILE C 3 176 ? 135.306 99.583 168.854 1.00 130.62 174 ILE C N 1
ATOM 9460 C CA . ILE C 3 176 ? 135.778 100.535 169.853 1.00 130.62 174 ILE C CA 1
ATOM 9461 C C . ILE C 3 176 ? 134.770 100.587 170.991 1.00 130.62 174 ILE C C 1
ATOM 9462 O O . ILE C 3 176 ? 133.577 100.826 170.766 1.00 130.62 174 ILE C O 1
ATOM 9467 N N . ASP C 3 177 ? 135.250 100.363 172.214 1.00 132.31 175 ASP C N 1
ATOM 9468 C CA . ASP C 3 177 ? 134.406 100.437 173.400 1.00 132.31 175 ASP C CA 1
ATOM 9469 C C . ASP C 3 177 ? 135.023 101.378 174.428 1.00 132.31 175 ASP C C 1
ATOM 9470 O O . ASP C 3 177 ? 134.306 102.024 175.199 1.00 132.31 175 ASP C O 1
ATOM 9475 N N . THR C 3 178 ? 136.352 101.459 174.444 1.00 130.14 176 THR C N 1
ATOM 9476 C CA . THR C 3 178 ? 137.075 102.289 175.396 1.00 130.14 176 THR C CA 1
ATOM 9477 C C . THR C 3 178 ? 138.328 102.846 174.733 1.00 130.14 176 THR C C 1
ATOM 9478 O O . THR C 3 178 ? 138.848 102.284 173.765 1.00 130.14 176 THR C O 1
ATOM 9482 N N . LEU C 3 179 ? 138.815 103.963 175.282 1.00 130.86 177 LEU C N 1
ATOM 9483 C CA . LEU C 3 179 ? 139.891 104.714 174.640 1.00 130.86 177 LEU C CA 1
ATOM 9484 C C . LEU C 3 179 ? 141.215 103.961 174.616 1.00 130.86 177 LEU C C 1
ATOM 9485 O O . LEU C 3 179 ? 142.107 104.331 173.844 1.00 130.86 177 LEU C O 1
ATOM 9490 N N . ASP C 3 180 ? 141.378 102.925 175.439 1.00 130.49 178 ASP C N 1
ATOM 9491 C CA . ASP C 3 180 ? 142.622 102.165 175.391 1.00 130.49 178 ASP C CA 1
ATOM 9492 C C . ASP C 3 180 ? 142.824 101.540 174.015 1.00 130.49 178 ASP C C 1
ATOM 9493 O O . ASP C 3 180 ? 143.954 101.218 173.629 1.00 130.49 178 ASP C O 1
ATOM 9498 N N . HIS C 3 181 ? 141.738 101.368 173.254 1.00 130.07 179 HIS C N 1
ATOM 9499 C CA . HIS C 3 181 ? 141.871 100.941 171.865 1.00 130.07 179 HIS C CA 1
ATOM 9500 C C . HIS C 3 181 ? 142.576 102.002 171.027 1.00 130.07 179 HIS C C 1
ATOM 9501 O O . HIS C 3 181 ? 143.502 101.686 170.272 1.00 130.07 179 HIS C O 1
ATOM 9508 N N . ILE C 3 182 ? 142.155 103.265 171.141 1.00 126.30 180 ILE C N 1
ATOM 9509 C CA . ILE C 3 182 ? 142.817 104.326 170.387 1.00 126.30 180 ILE C CA 1
ATOM 9510 C C . ILE C 3 182 ? 144.260 104.485 170.847 1.00 126.30 180 ILE C C 1
ATOM 9511 O O . ILE C 3 182 ? 145.172 104.641 170.026 1.00 126.30 180 ILE C O 1
ATOM 9516 N N . ARG C 3 183 ? 144.495 104.445 172.160 1.00 129.09 181 ARG C N 1
ATOM 9517 C CA . ARG C 3 183 ? 145.857 104.581 172.660 1.00 129.09 181 ARG C CA 1
ATOM 9518 C C . ARG C 3 183 ? 146.705 103.365 172.322 1.00 129.09 181 ARG C C 1
ATOM 9519 O O . ARG C 3 183 ? 147.934 103.434 172.419 1.00 129.09 181 ARG C O 1
ATOM 9527 N N . ALA C 3 184 ? 146.076 102.256 171.934 1.00 127.22 182 ALA C N 1
ATOM 9528 C CA . ALA C 3 184 ? 146.797 101.066 171.509 1.00 127.22 182 ALA C CA 1
ATOM 9529 C C . ALA C 3 184 ? 147.251 101.133 170.057 1.00 127.22 182 ALA C C 1
ATOM 9530 O O . ALA C 3 184 ? 148.036 100.278 169.633 1.00 127.22 182 ALA C O 1
ATOM 9532 N N . LEU C 3 185 ? 146.783 102.113 169.290 1.00 126.57 183 LEU C N 1
ATOM 9533 C CA . LEU C 3 185 ? 147.138 102.201 167.884 1.00 126.57 183 LEU C CA 1
ATOM 9534 C C . LEU C 3 185 ? 148.514 102.843 167.719 1.00 126.57 183 LEU C C 1
ATOM 9535 O O . LEU C 3 185 ? 148.994 103.583 168.583 1.00 126.57 183 LEU C O 1
ATOM 9540 N N . ASP C 3 186 ? 149.149 102.547 166.589 1.00 127.85 184 ASP C N 1
ATOM 9541 C CA . ASP C 3 186 ? 150.444 103.115 166.222 1.00 127.85 184 ASP C CA 1
ATOM 9542 C C . ASP C 3 186 ? 150.190 104.199 165.179 1.00 127.85 184 ASP C C 1
ATOM 9543 O O . ASP C 3 186 ? 150.063 103.908 163.987 1.00 127.85 184 ASP C O 1
ATOM 9548 N N . ARG C 3 187 ? 150.117 105.448 165.637 1.00 129.27 185 ARG C N 1
ATOM 9549 C CA . ARG C 3 187 ? 149.778 106.576 164.778 1.00 129.27 185 ARG C CA 1
ATOM 9550 C C . ARG C 3 187 ? 150.817 106.851 163.698 1.00 129.27 185 ARG C C 1
ATOM 9551 O O . ARG C 3 187 ? 150.574 107.704 162.838 1.00 129.27 185 ARG C O 1
ATOM 9559 N N . LEU C 3 188 ? 151.952 106.154 163.705 1.00 128.90 186 LEU C N 1
ATOM 9560 C CA . LEU C 3 188 ? 152.955 106.301 162.651 1.00 128.90 186 LEU C CA 1
ATOM 9561 C C . LEU C 3 188 ? 152.714 105.282 161.532 1.00 128.90 186 LEU C C 1
ATOM 9562 O O . LEU C 3 188 ? 153.514 104.383 161.279 1.00 128.90 186 LEU C O 1
ATOM 9567 N N . GLN C 3 189 ? 151.578 105.435 160.853 1.00 128.01 187 GLN C N 1
ATOM 9568 C CA . GLN C 3 189 ? 151.255 104.554 159.736 1.00 128.01 187 GLN C CA 1
ATOM 9569 C C . GLN C 3 189 ? 150.380 105.317 158.754 1.00 128.01 187 GLN C C 1
ATOM 9570 O O . GLN C 3 189 ? 149.749 106.318 159.102 1.00 128.01 187 GLN C O 1
ATOM 9576 N N . GLU C 3 190 ? 150.346 104.821 157.521 1.00 128.06 188 GLU C N 1
ATOM 9577 C CA . GLU C 3 190 ? 149.416 105.341 156.532 1.00 128.06 188 GLU C CA 1
ATOM 9578 C C . GLU C 3 190 ? 147.987 104.972 156.911 1.00 128.06 188 GLU C C 1
ATOM 9579 O O . GLU C 3 190 ? 147.726 103.908 157.480 1.00 128.06 188 GLU C O 1
ATOM 9585 N N . VAL C 3 191 ? 147.054 105.862 156.588 1.00 127.20 189 VAL C N 1
ATOM 9586 C CA . VAL C 3 191 ? 145.646 105.629 156.897 1.00 127.20 189 VAL C CA 1
ATOM 9587 C C . VAL C 3 191 ? 145.227 104.346 156.187 1.00 127.20 189 VAL C C 1
ATOM 9588 O O . VAL C 3 191 ? 145.344 104.259 154.956 1.00 127.20 189 VAL C O 1
ATOM 9592 N N . PRO C 3 192 ? 144.738 103.335 156.901 1.00 129.04 190 PRO C N 1
ATOM 9593 C CA . PRO C 3 192 ? 144.392 102.069 156.247 1.00 129.04 190 PRO C CA 1
ATOM 9594 C C . PRO C 3 192 ? 143.090 102.182 155.471 1.00 129.04 190 PRO C C 1
ATOM 9595 O O . PRO C 3 192 ? 142.448 103.233 155.409 1.00 129.04 190 PRO C O 1
ATOM 9599 N N . HIS C 3 193 ? 142.713 101.064 154.852 1.00 134.80 191 HIS C N 1
ATOM 9600 C CA . HIS C 3 193 ? 141.421 100.953 154.187 1.00 134.80 191 HIS C CA 1
ATOM 9601 C C . HIS C 3 193 ? 140.411 100.177 155.018 1.00 134.80 191 HIS C C 1
ATOM 9602 O O . HIS C 3 193 ? 139.202 100.376 154.853 1.00 134.80 191 HIS C O 1
ATOM 9609 N N . GLU C 3 194 ? 140.879 99.310 155.913 1.00 130.07 192 GLU C N 1
ATOM 9610 C CA . GLU C 3 194 ? 140.030 98.548 156.816 1.00 130.07 192 GLU C CA 1
ATOM 9611 C C . GLU C 3 194 ? 140.548 98.725 158.239 1.00 130.07 192 GLU C C 1
ATOM 9612 O O . GLU C 3 194 ? 141.525 99.440 158.485 1.00 130.07 192 GLU C O 1
ATOM 9618 N N . GLY C 3 195 ? 139.881 98.067 159.183 1.00 127.70 193 GLY C N 1
ATOM 9619 C CA . GLY C 3 195 ? 140.290 98.090 160.566 1.00 127.70 193 GLY C CA 1
ATOM 9620 C C . GLY C 3 195 ? 139.483 99.067 161.396 1.00 127.70 193 GLY C C 1
ATOM 9621 O O . GLY C 3 195 ? 138.788 99.943 160.870 1.00 127.70 193 GLY C O 1
ATOM 9622 N N . PRO C 3 196 ? 139.562 98.932 162.722 1.00 128.74 194 PRO C N 1
ATOM 9623 C CA . PRO C 3 196 ? 138.789 99.837 163.588 1.00 128.74 194 PRO C CA 1
ATOM 9624 C C . PRO C 3 196 ? 139.145 101.299 163.400 1.00 128.74 194 PRO C C 1
ATOM 9625 O O . PRO C 3 196 ? 138.259 102.160 163.452 1.00 128.74 194 PRO C O 1
ATOM 9629 N N . MET C 3 197 ? 140.424 101.604 163.175 1.00 127.50 195 MET C N 1
ATOM 9630 C CA . MET C 3 197 ? 140.835 102.998 163.052 1.00 127.50 195 MET C CA 1
ATOM 9631 C C . MET C 3 197 ? 140.203 103.642 161.826 1.00 127.50 195 MET C C 1
ATOM 9632 O O . MET C 3 197 ? 139.794 104.808 161.870 1.00 127.50 195 MET C O 1
ATOM 9637 N N . CYS C 3 198 ? 140.126 102.908 160.715 1.00 129.84 196 CYS C N 1
ATOM 9638 C CA . CYS C 3 198 ? 139.519 103.468 159.512 1.00 129.84 196 CYS C CA 1
ATOM 9639 C C . CYS C 3 198 ? 138.062 103.830 159.757 1.00 129.84 196 CYS C C 1
ATOM 9640 O O . CYS C 3 198 ? 137.640 104.965 159.505 1.00 129.84 196 CYS C O 1
ATOM 9643 N N . ASP C 3 199 ? 137.276 102.878 160.264 1.00 129.93 197 ASP C N 1
ATOM 9644 C CA . ASP C 3 199 ? 135.879 103.170 160.562 1.00 129.93 197 ASP C CA 1
ATOM 9645 C C . ASP C 3 199 ? 135.773 104.317 161.556 1.00 129.93 197 ASP C C 1
ATOM 9646 O O . ASP C 3 199 ? 134.835 105.118 161.497 1.00 129.93 197 ASP C O 1
ATOM 9651 N N . LEU C 3 200 ? 136.736 104.415 162.474 1.00 127.37 198 LEU C N 1
ATOM 9652 C CA . LEU C 3 200 ? 136.746 105.522 163.421 1.00 127.37 198 LEU C CA 1
ATOM 9653 C C . LEU C 3 200 ? 136.944 106.854 162.706 1.00 127.37 198 LEU C C 1
ATOM 9654 O O . LEU C 3 200 ? 136.334 107.863 163.075 1.00 127.37 198 LEU C O 1
ATOM 9659 N N . LEU C 3 201 ? 137.796 106.874 161.681 1.00 124.97 199 LEU C N 1
ATOM 9660 C CA . LEU C 3 201 ? 138.087 108.083 160.921 1.00 124.97 199 LEU C CA 1
ATOM 9661 C C . LEU C 3 201 ? 137.223 108.234 159.676 1.00 124.97 199 LEU C C 1
ATOM 9662 O O . LEU C 3 201 ? 137.137 109.341 159.138 1.00 124.97 199 LEU C O 1
ATOM 9667 N N . TRP C 3 202 ? 136.579 107.163 159.213 1.00 126.96 200 TRP C N 1
ATOM 9668 C CA . TRP C 3 202 ? 135.826 107.188 157.967 1.00 126.96 200 TRP C CA 1
ATOM 9669 C C . TRP C 3 202 ? 134.339 106.918 158.147 1.00 126.96 200 TRP C C 1
ATOM 9670 O O . TRP C 3 202 ? 133.632 106.759 157.145 1.00 126.96 200 TRP C O 1
ATOM 9681 N N . SER C 3 203 ? 133.842 106.857 159.379 1.00 129.09 201 SER C N 1
ATOM 9682 C CA . SER C 3 203 ? 132.428 106.599 159.596 1.00 129.09 201 SER C CA 1
ATOM 9683 C C . SER C 3 203 ? 131.640 107.904 159.654 1.00 129.09 201 SER C C 1
ATOM 9684 O O . SER C 3 203 ? 132.198 109.000 159.761 1.00 129.09 201 SER C O 1
ATOM 9687 N N . ASP C 3 204 ? 130.320 107.770 159.576 1.00 126.28 202 ASP C N 1
ATOM 9688 C CA . ASP C 3 204 ? 129.392 108.884 159.686 1.00 126.28 202 ASP C CA 1
ATOM 9689 C C . ASP C 3 204 ? 128.152 108.419 160.435 1.00 126.28 202 ASP C C 1
ATOM 9690 O O . ASP C 3 204 ? 127.835 107.223 160.434 1.00 126.28 202 ASP C O 1
ATOM 9695 N N . PRO C 3 205 ? 127.434 109.335 161.080 1.00 125.69 203 PRO C N 1
ATOM 9696 C CA . PRO C 3 205 ? 126.223 108.939 161.806 1.00 125.69 203 PRO C CA 1
ATOM 9697 C C . PRO C 3 205 ? 125.142 108.444 160.863 1.00 125.69 203 PRO C C 1
ATOM 9698 O O . PRO C 3 205 ? 125.069 108.836 159.697 1.00 125.69 203 PRO C O 1
ATOM 9702 N N . ASP C 3 206 ? 124.293 107.564 161.390 1.00 129.98 204 ASP C N 1
ATOM 9703 C CA . ASP C 3 206 ? 123.212 106.965 160.616 1.00 129.98 204 ASP C CA 1
ATOM 9704 C C . ASP C 3 206 ? 121.892 107.246 161.313 1.00 129.98 204 ASP C C 1
ATOM 9705 O O . ASP C 3 206 ? 121.587 106.628 162.337 1.00 129.98 204 ASP C O 1
ATOM 9710 N N . ASP C 3 207 ? 121.116 108.182 160.763 1.00 128.61 205 ASP C N 1
ATOM 9711 C CA . ASP C 3 207 ? 119.744 108.353 161.220 1.00 128.61 205 ASP C CA 1
ATOM 9712 C C . ASP C 3 207 ? 118.908 107.118 160.915 1.00 128.61 205 ASP C C 1
ATOM 9713 O O . ASP C 3 207 ? 117.925 106.838 161.610 1.00 128.61 205 ASP C O 1
ATOM 9718 N N . ARG C 3 208 ? 119.286 106.371 159.881 1.00 130.38 206 ARG C N 1
ATOM 9719 C CA . ARG C 3 208 ? 118.607 105.123 159.565 1.00 130.38 206 ARG C CA 1
ATOM 9720 C C . ARG C 3 208 ? 118.796 104.122 160.698 1.00 130.38 206 ARG C C 1
ATOM 9721 O O . ARG C 3 208 ? 119.903 103.941 161.213 1.00 130.38 206 ARG C O 1
ATOM 9729 N N . GLY C 3 209 ? 117.702 103.474 161.087 1.00 124.46 207 GLY C N 1
ATOM 9730 C CA . GLY C 3 209 ? 117.747 102.574 162.222 1.00 124.46 207 GLY C CA 1
ATOM 9731 C C . GLY C 3 209 ? 118.734 101.440 162.022 1.00 124.46 207 GLY C C 1
ATOM 9732 O O . GLY C 3 209 ? 118.866 100.874 160.937 1.00 124.46 207 GLY C O 1
ATOM 9733 N N . GLY C 3 210 ? 119.440 101.108 163.100 1.00 126.69 208 GLY C N 1
ATOM 9734 C CA . GLY C 3 210 ? 120.388 100.016 163.071 1.00 126.69 208 GLY C CA 1
ATOM 9735 C C . GLY C 3 210 ? 121.645 100.353 162.282 1.00 126.69 208 GLY C C 1
ATOM 9736 O O . GLY C 3 210 ? 121.900 101.493 161.893 1.00 126.69 208 GLY C O 1
ATOM 9737 N N . TRP C 3 211 ? 122.437 99.311 162.048 1.00 133.37 209 TRP C N 1
ATOM 9738 C CA . TRP C 3 211 ? 123.681 99.464 161.313 1.00 133.37 209 TRP C CA 1
ATOM 9739 C C . TRP C 3 211 ? 123.406 99.617 159.820 1.00 133.37 209 TRP C C 1
ATOM 9740 O O . TRP C 3 211 ? 122.300 99.368 159.333 1.00 133.37 209 TRP C O 1
ATOM 9751 N N . GLY C 3 212 ? 124.439 100.037 159.091 1.00 125.41 210 GLY C N 1
ATOM 9752 C CA . GLY C 3 212 ? 124.320 100.231 157.660 1.00 125.41 210 GLY C CA 1
ATOM 9753 C C . GLY C 3 212 ? 125.681 100.241 157.000 1.00 125.41 210 GLY C C 1
ATOM 9754 O O . GLY C 3 212 ? 126.717 100.377 157.654 1.00 125.41 210 GLY C O 1
ATOM 9755 N N . ILE C 3 213 ? 125.660 100.092 155.679 1.00 130.73 211 ILE C N 1
ATOM 9756 C CA . ILE C 3 213 ? 126.885 100.084 154.888 1.00 130.73 211 ILE C CA 1
ATOM 9757 C C . ILE C 3 213 ? 127.213 101.513 154.478 1.00 130.73 211 ILE C C 1
ATOM 9758 O O . ILE C 3 213 ? 126.366 102.224 153.924 1.00 130.73 211 ILE C O 1
ATOM 9763 N N . SER C 3 214 ? 128.438 101.936 154.750 1.00 129.93 212 SER C N 1
ATOM 9764 C CA . SER C 3 214 ? 128.844 103.296 154.422 1.00 129.93 212 SER C CA 1
ATOM 9765 C C . SER C 3 214 ? 128.896 103.469 152.906 1.00 129.93 212 SER C C 1
ATOM 9766 O O . SER C 3 214 ? 129.631 102.741 152.232 1.00 129.93 212 SER C O 1
ATOM 9769 N N . PRO C 3 215 ? 128.141 104.412 152.335 1.00 127.38 213 PRO C N 1
ATOM 9770 C CA . PRO C 3 215 ? 128.208 104.614 150.878 1.00 127.38 213 PRO C CA 1
ATOM 9771 C C . PRO C 3 215 ? 129.586 105.004 150.377 1.00 127.38 213 PRO C C 1
ATOM 9772 O O . PRO C 3 215 ? 129.884 104.778 149.197 1.00 127.38 213 PRO C O 1
ATOM 9776 N N . ARG C 3 216 ? 130.436 105.585 151.225 1.00 125.55 214 ARG C N 1
ATOM 9777 C CA . ARG C 3 216 ? 131.783 105.947 150.801 1.00 125.55 214 ARG C CA 1
ATOM 9778 C C . ARG C 3 216 ? 132.632 104.737 150.439 1.00 125.55 214 ARG C C 1
ATOM 9779 O O . ARG C 3 216 ? 133.671 104.905 149.793 1.00 125.55 214 ARG C O 1
ATOM 9787 N N . GLY C 3 217 ? 132.222 103.534 150.836 1.00 123.69 215 GLY C N 1
ATOM 9788 C CA . GLY C 3 217 ? 132.988 102.337 150.567 1.00 123.69 215 GLY C CA 1
ATOM 9789 C C . GLY C 3 217 ? 134.104 102.066 151.549 1.00 123.69 215 GLY C C 1
ATOM 9790 O O . GLY C 3 217 ? 134.803 101.055 151.404 1.00 123.69 215 GLY C O 1
ATOM 9791 N N . ALA C 3 218 ? 134.298 102.938 152.546 1.00 126.51 216 ALA C N 1
ATOM 9792 C CA . ALA C 3 218 ? 135.330 102.753 153.566 1.00 126.51 216 ALA C CA 1
ATOM 9793 C C . ALA C 3 218 ? 134.760 103.295 154.881 1.00 126.51 216 ALA C C 1
ATOM 9794 O O . ALA C 3 218 ? 134.383 104.463 155.000 1.00 126.51 216 ALA C O 1
ATOM 9796 N N . GLY C 3 219 ? 134.694 102.422 155.876 1.00 125.19 217 GLY C N 1
ATOM 9797 C CA . GLY C 3 219 ? 134.157 102.788 157.178 1.00 125.19 217 GLY C CA 1
ATOM 9798 C C . GLY C 3 219 ? 132.861 102.041 157.447 1.00 125.19 217 GLY C C 1
ATOM 9799 O O . GLY C 3 219 ? 132.654 100.935 156.949 1.00 125.19 217 GLY C O 1
ATOM 9800 N N . TYR C 3 220 ? 131.998 102.681 158.232 1.00 131.35 218 TYR C N 1
ATOM 9801 C CA . TYR C 3 220 ? 130.718 102.100 158.613 1.00 131.35 218 TYR C CA 1
ATOM 9802 C C . TYR C 3 220 ? 129.800 103.219 159.087 1.00 131.35 218 TYR C C 1
ATOM 9803 O O . TYR C 3 220 ? 130.177 104.394 159.109 1.00 131.35 218 TYR C O 1
ATOM 9812 N N . THR C 3 221 ? 128.579 102.843 159.464 1.00 130.11 219 THR C N 1
ATOM 9813 C CA . THR C 3 221 ? 127.562 103.787 159.914 1.00 130.11 219 THR C CA 1
ATOM 9814 C C . THR C 3 221 ? 127.070 103.354 161.286 1.00 130.11 219 THR C C 1
ATOM 9815 O O . THR C 3 221 ? 126.152 102.533 161.388 1.00 130.11 219 THR C O 1
ATOM 9819 N N . PHE C 3 222 ? 127.676 103.905 162.334 1.00 129.98 220 PHE C N 1
ATOM 9820 C CA . PHE C 3 222 ? 127.344 103.558 163.710 1.00 129.98 220 PHE C CA 1
ATOM 9821 C C . PHE C 3 222 ? 125.927 104.006 164.039 1.00 129.98 220 PHE C C 1
ATOM 9822 O O . PHE C 3 222 ? 125.512 105.108 163.662 1.00 129.98 220 PHE C O 1
ATOM 9830 N N . GLY C 3 223 ? 125.190 103.149 164.743 1.00 128.28 221 GLY C N 1
ATOM 9831 C CA . GLY C 3 223 ? 123.870 103.481 165.228 1.00 128.28 221 GLY C CA 1
ATOM 9832 C C . GLY C 3 223 ? 123.922 104.216 166.554 1.00 128.28 221 GLY C C 1
ATOM 9833 O O . GLY C 3 223 ? 124.985 104.488 167.114 1.00 128.28 221 GLY C O 1
ATOM 9834 N N . GLN C 3 224 ? 122.732 104.549 167.057 1.00 129.78 222 GLN C N 1
ATOM 9835 C CA . GLN C 3 224 ? 122.636 105.269 168.322 1.00 129.78 222 GLN C CA 1
ATOM 9836 C C . GLN C 3 224 ? 122.878 104.347 169.511 1.00 129.78 222 GLN C C 1
ATOM 9837 O O . GLN C 3 224 ? 123.354 104.796 170.562 1.00 129.78 222 GLN C O 1
ATOM 9843 N N . ASP C 3 225 ? 122.545 103.061 169.368 1.00 133.75 223 ASP C N 1
ATOM 9844 C CA . ASP C 3 225 ? 122.698 102.124 170.476 1.00 133.75 223 ASP C CA 1
ATOM 9845 C C . ASP C 3 225 ? 124.133 102.108 170.984 1.00 133.75 223 ASP C C 1
ATOM 9846 O O . ASP C 3 225 ? 124.383 102.278 172.184 1.00 133.75 223 ASP C O 1
ATOM 9851 N N . ILE C 3 226 ? 125.092 101.915 170.077 1.00 132.25 224 ILE C N 1
ATOM 9852 C CA . ILE C 3 226 ? 126.495 101.891 170.480 1.00 132.25 224 ILE C CA 1
ATOM 9853 C C . ILE C 3 226 ? 126.897 103.239 171.060 1.00 132.25 224 ILE C C 1
ATOM 9854 O O . ILE C 3 226 ? 127.695 103.313 171.999 1.00 132.25 224 ILE C O 1
ATOM 9859 N N . SER C 3 227 ? 126.351 104.326 170.511 1.00 128.84 225 SER C N 1
ATOM 9860 C CA . SER C 3 227 ? 126.706 105.654 170.997 1.00 128.84 225 SER C CA 1
ATOM 9861 C C . SER C 3 227 ? 126.329 105.822 172.465 1.00 128.84 225 SER C C 1
ATOM 9862 O O . SER C 3 227 ? 127.167 106.198 173.294 1.00 128.84 225 SER C O 1
ATOM 9865 N N . GLU C 3 228 ? 125.071 105.531 172.816 1.00 130.27 226 GLU C N 1
ATOM 9866 C CA . GLU C 3 228 ? 124.675 105.716 174.209 1.00 130.27 226 GLU C CA 1
ATOM 9867 C C . GLU C 3 228 ? 125.285 104.652 175.111 1.00 130.27 226 GLU C C 1
ATOM 9868 O O . GLU C 3 228 ? 125.508 104.912 176.297 1.00 130.27 226 GLU C O 1
ATOM 9874 N N . THR C 3 229 ? 125.572 103.458 174.585 1.00 131.19 227 THR C N 1
ATOM 9875 C CA . THR C 3 229 ? 126.277 102.467 175.390 1.00 131.19 227 THR C CA 1
ATOM 9876 C C . THR C 3 229 ? 127.668 102.969 175.758 1.00 131.19 227 THR C C 1
ATOM 9877 O O . THR C 3 229 ? 128.096 102.872 176.914 1.00 131.19 227 THR C O 1
ATOM 9881 N N . PHE C 3 230 ? 128.382 103.524 174.777 1.00 129.79 228 PHE C N 1
ATOM 9882 C CA . PHE C 3 230 ? 129.686 104.123 175.030 1.00 129.79 228 PHE C CA 1
ATOM 9883 C C . PHE C 3 230 ? 129.563 105.250 176.047 1.00 129.79 228 PHE C C 1
ATOM 9884 O O . PHE C 3 230 ? 130.362 105.351 176.987 1.00 129.79 228 PHE C O 1
ATOM 9892 N N . ASN C 3 231 ? 128.548 106.100 175.881 1.00 128.36 229 ASN C N 1
ATOM 9893 C CA . ASN C 3 231 ? 128.363 107.222 176.797 1.00 128.36 229 ASN C CA 1
ATOM 9894 C C . ASN C 3 231 ? 128.148 106.737 178.226 1.00 128.36 229 ASN C C 1
ATOM 9895 O O . ASN C 3 231 ? 128.797 107.219 179.162 1.00 128.36 229 ASN C O 1
ATOM 9900 N N . HIS C 3 232 ? 127.241 105.777 178.413 1.00 130.39 230 HIS C N 1
ATOM 9901 C CA . HIS C 3 232 ? 126.965 105.270 179.753 1.00 130.39 230 HIS C CA 1
ATOM 9902 C C . HIS C 3 232 ? 128.190 104.591 180.350 1.00 130.39 230 HIS C C 1
ATOM 9903 O O . HIS C 3 232 ? 128.487 104.769 181.536 1.00 130.39 230 HIS C O 1
ATOM 9910 N N . ALA C 3 233 ? 128.914 103.807 179.547 1.00 127.65 231 ALA C N 1
ATOM 9911 C CA . ALA C 3 233 ? 130.090 103.117 180.065 1.00 127.65 231 ALA C CA 1
ATOM 9912 C C . ALA C 3 233 ? 131.155 104.106 180.518 1.00 127.65 231 ALA C C 1
ATOM 9913 O O . ALA C 3 233 ? 131.772 103.924 181.574 1.00 127.65 231 ALA C O 1
ATOM 9915 N N . ASN C 3 234 ? 131.388 105.160 179.734 1.00 130.71 232 ASN C N 1
ATOM 9916 C CA . ASN C 3 234 ? 132.413 106.148 180.040 1.00 130.71 232 ASN C CA 1
ATOM 9917 C C . ASN C 3 234 ? 131.835 107.460 180.563 1.00 130.71 232 ASN C C 1
ATOM 9918 O O . ASN C 3 234 ? 132.553 108.463 180.628 1.00 130.71 232 ASN C O 1
ATOM 9923 N N . GLY C 3 235 ? 130.558 107.474 180.937 1.00 126.14 233 GLY C N 1
ATOM 9924 C CA . GLY C 3 235 ? 129.961 108.650 181.542 1.00 126.14 233 GLY C CA 1
ATOM 9925 C C . GLY C 3 235 ? 130.041 109.890 180.675 1.00 126.14 233 GLY C C 1
ATOM 9926 O O . GLY C 3 235 ? 130.373 110.975 181.162 1.00 126.14 233 GLY C O 1
ATOM 9927 N N . LEU C 3 236 ? 129.736 109.744 179.391 1.00 125.46 234 LEU C N 1
ATOM 9928 C CA . LEU C 3 236 ? 129.754 110.849 178.447 1.00 125.46 234 LEU C CA 1
ATOM 9929 C C . LEU C 3 236 ? 128.350 111.403 178.242 1.00 125.46 234 LEU C C 1
ATOM 9930 O O . LEU C 3 236 ? 127.353 110.689 178.372 1.00 125.46 234 LEU C O 1
ATOM 9935 N N . THR C 3 237 ? 128.286 112.693 177.918 1.00 125.29 235 THR C N 1
ATOM 9936 C CA . THR C 3 237 ? 127.030 113.379 177.643 1.00 125.29 235 THR C CA 1
ATOM 9937 C C . THR C 3 237 ? 126.807 113.617 176.156 1.00 125.29 235 THR C C 1
ATOM 9938 O O . THR C 3 237 ? 125.795 113.171 175.609 1.00 125.29 235 THR C O 1
ATOM 9942 N N . LEU C 3 238 ? 127.740 114.296 175.491 1.00 123.78 236 LEU C N 1
ATOM 9943 C CA . LEU C 3 238 ? 127.669 114.528 174.055 1.00 123.78 236 LEU C CA 1
ATOM 9944 C C . LEU C 3 238 ? 128.948 114.019 173.413 1.00 123.78 236 LEU C C 1
ATOM 9945 O O . LEU C 3 238 ? 129.976 113.854 174.074 1.00 123.78 236 LEU C O 1
ATOM 9950 N N . VAL C 3 239 ? 128.870 113.763 172.110 1.00 120.26 237 VAL C N 1
ATOM 9951 C CA . VAL C 3 239 ? 130.022 113.364 171.308 1.00 120.26 237 VAL C CA 1
ATOM 9952 C C . VAL C 3 239 ? 130.043 114.274 170.084 1.00 120.26 237 VAL C C 1
ATOM 9953 O O . VAL C 3 239 ? 129.303 114.051 169.119 1.00 120.26 237 VAL C O 1
ATOM 9957 N N . SER C 3 240 ? 130.880 115.307 170.123 1.00 118.26 238 SER C N 1
ATOM 9958 C CA . SER C 3 240 ? 130.990 116.226 169.002 1.00 118.26 238 SER C CA 1
ATOM 9959 C C . SER C 3 240 ? 131.655 115.545 167.811 1.00 118.26 238 SER C C 1
ATOM 9960 O O . SER C 3 240 ? 132.434 114.601 167.958 1.00 118.26 238 SER C O 1
ATOM 9963 N N . ARG C 3 241 ? 131.336 116.038 166.617 1.00 122.77 239 ARG C N 1
ATOM 9964 C CA . ARG C 3 241 ? 131.853 115.459 165.387 1.00 122.77 239 ARG C CA 1
ATOM 9965 C C . ARG C 3 241 ? 131.783 116.503 164.280 1.00 122.77 239 ARG C C 1
ATOM 9966 O O . ARG C 3 241 ? 131.238 117.595 164.456 1.00 122.77 239 ARG C O 1
ATOM 9974 N N . ALA C 3 242 ? 132.359 116.156 163.136 1.00 116.96 240 ALA C N 1
ATOM 9975 C CA . ALA C 3 242 ? 132.363 117.016 161.960 1.00 116.96 240 ALA C CA 1
ATOM 9976 C C . ALA C 3 242 ? 132.473 116.118 160.731 1.00 116.96 240 ALA C C 1
ATOM 9977 O O . ALA C 3 242 ? 132.126 114.933 160.780 1.00 116.96 240 ALA C O 1
ATOM 9979 N N . HIS C 3 243 ? 132.950 116.679 159.624 1.00 119.62 241 HIS C N 1
ATOM 9980 C CA . HIS C 3 243 ? 133.268 115.986 158.375 1.00 119.62 241 HIS C CA 1
ATOM 9981 C C . HIS C 3 243 ? 132.055 115.689 157.500 1.00 119.62 241 HIS C C 1
ATOM 9982 O O . HIS C 3 243 ? 132.238 115.151 156.402 1.00 119.62 241 HIS C O 1
ATOM 9989 N N . GLN C 3 244 ? 130.840 116.035 157.912 1.00 118.42 242 GLN C N 1
ATOM 9990 C CA . GLN C 3 244 ? 129.660 115.865 157.075 1.00 118.42 242 GLN C CA 1
ATOM 9991 C C . GLN C 3 244 ? 129.001 117.217 156.860 1.00 118.42 242 GLN C C 1
ATOM 9992 O O . GLN C 3 244 ? 128.782 117.966 157.816 1.00 118.42 242 GLN C O 1
ATOM 9998 N N . LEU C 3 245 ? 128.688 117.523 155.606 1.00 120.67 243 LEU C N 1
ATOM 9999 C CA . LEU C 3 245 ? 128.141 118.828 155.271 1.00 120.67 243 LEU C CA 1
ATOM 10000 C C . LEU C 3 245 ? 126.685 118.936 155.701 1.00 120.67 243 LEU C C 1
ATOM 10001 O O . LEU C 3 245 ? 125.898 117.999 155.542 1.00 120.67 243 LEU C O 1
ATOM 10006 N N . VAL C 3 246 ? 126.332 120.096 156.251 1.00 120.39 244 VAL C N 1
ATOM 10007 C CA . VAL C 3 246 ? 124.965 120.403 156.653 1.00 120.39 244 VAL C CA 1
ATOM 10008 C C . VAL C 3 246 ? 124.647 121.819 156.197 1.00 120.39 244 VAL C C 1
ATOM 10009 O O . VAL C 3 246 ? 125.426 122.746 156.443 1.00 120.39 244 VAL C O 1
ATOM 10013 N N . MET C 3 247 ? 123.504 121.987 155.529 1.00 122.64 245 MET C N 1
ATOM 10014 C CA . MET C 3 247 ? 123.125 123.304 155.032 1.00 122.64 245 MET C CA 1
ATOM 10015 C C . MET C 3 247 ? 122.906 124.301 156.161 1.00 122.64 245 MET C C 1
ATOM 10016 O O . MET C 3 247 ? 122.962 125.513 155.924 1.00 122.64 245 MET C O 1
ATOM 10021 N N . GLU C 3 248 ? 122.661 123.822 157.379 1.00 120.86 246 GLU C N 1
ATOM 10022 C CA . GLU C 3 248 ? 122.352 124.680 158.514 1.00 120.86 246 GLU C CA 1
ATOM 10023 C C . GLU C 3 248 ? 123.561 124.967 159.394 1.00 120.86 246 GLU C C 1
ATOM 10024 O O . GLU C 3 248 ? 123.417 125.651 160.413 1.00 120.86 246 GLU C O 1
ATOM 10030 N N . GLY C 3 249 ? 124.732 124.473 159.039 1.00 116.25 247 GLY C N 1
ATOM 10031 C CA . GLY C 3 249 ? 125.922 124.662 159.863 1.00 116.25 247 GLY C CA 1
ATOM 10032 C C . GLY C 3 249 ? 126.067 123.634 160.963 1.00 116.25 247 GLY C C 1
ATOM 10033 O O . GLY C 3 249 ? 127.157 123.111 161.187 1.00 116.25 247 GLY C O 1
ATOM 10034 N N . TYR C 3 250 ? 124.974 123.337 161.660 1.00 118.60 248 TYR C N 1
ATOM 10035 C CA . TYR C 3 250 ? 124.973 122.315 162.694 1.00 118.60 248 TYR C CA 1
ATOM 10036 C C . TYR C 3 250 ? 123.562 121.766 162.837 1.00 118.60 248 TYR C C 1
ATOM 10037 O O . TYR C 3 250 ? 122.579 122.484 162.638 1.00 118.60 248 TYR C O 1
ATOM 10046 N N . ASN C 3 251 ? 123.472 120.484 163.182 1.00 121.14 249 ASN C N 1
ATOM 10047 C CA . ASN C 3 251 ? 122.189 119.825 163.359 1.00 121.14 249 ASN C CA 1
ATOM 10048 C C . ASN C 3 251 ? 122.222 118.971 164.618 1.00 121.14 249 ASN C C 1
ATOM 10049 O O . ASN C 3 251 ? 123.285 118.532 165.063 1.00 121.14 249 ASN C O 1
ATOM 10054 N N . TRP C 3 252 ? 121.044 118.757 165.195 1.00 123.23 250 TRP C N 1
ATOM 10055 C CA . TRP C 3 252 ? 120.871 117.859 166.329 1.00 123.23 250 TRP C CA 1
ATOM 10056 C C . TRP C 3 252 ? 120.210 116.575 165.851 1.00 123.23 250 TRP C C 1
ATOM 10057 O O . TRP C 3 252 ? 119.088 116.603 165.333 1.00 123.23 250 TRP C O 1
ATOM 10068 N N . CYS C 3 253 ? 120.906 115.455 166.025 1.00 122.99 251 CYS C N 1
ATOM 10069 C CA . CYS C 3 253 ? 120.385 114.161 165.615 1.00 122.99 251 CYS C CA 1
ATOM 10070 C C . CYS C 3 253 ? 120.746 113.131 166.671 1.00 122.99 251 CYS C C 1
ATOM 10071 O O . CYS C 3 253 ? 121.609 113.359 167.523 1.00 122.99 251 CYS C O 1
ATOM 10074 N N . HIS C 3 254 ? 120.066 111.987 166.607 1.00 128.96 252 HIS C N 1
ATOM 10075 C CA . HIS C 3 254 ? 120.320 110.874 167.518 1.00 128.96 252 HIS C CA 1
ATOM 10076 C C . HIS C 3 254 ? 119.956 111.263 168.950 1.00 128.96 252 HIS C C 1
ATOM 10077 O O . HIS C 3 254 ? 120.667 110.948 169.906 1.00 128.96 252 HIS C O 1
ATOM 10084 N N . ASP C 3 255 ? 118.824 111.955 169.095 1.00 130.44 253 ASP C N 1
ATOM 10085 C CA . ASP C 3 255 ? 118.349 112.452 170.387 1.00 130.44 253 ASP C CA 1
ATOM 10086 C C . ASP C 3 255 ? 119.414 113.353 171.022 1.00 130.44 253 ASP C C 1
ATOM 10087 O O . ASP C 3 255 ? 119.878 113.140 172.143 1.00 130.44 253 ASP C O 1
ATOM 10092 N N . ARG C 3 256 ? 119.838 114.356 170.257 1.00 125.48 254 ARG C N 1
ATOM 10093 C CA . ARG C 3 256 ? 120.775 115.383 170.699 1.00 125.48 254 ARG C CA 1
ATOM 10094 C C . ARG C 3 256 ? 122.137 114.823 171.094 1.00 125.48 254 ARG C C 1
ATOM 10095 O O . ARG C 3 256 ? 123.000 115.580 171.555 1.00 125.48 254 ARG C O 1
ATOM 10103 N N . ASN C 3 257 ? 122.361 113.520 170.927 1.00 124.40 255 ASN C N 1
ATOM 10104 C CA . ASN C 3 257 ? 123.628 112.924 171.326 1.00 124.40 255 ASN C CA 1
ATOM 10105 C C . ASN C 3 257 ? 124.785 113.358 170.438 1.00 124.40 255 ASN C C 1
ATOM 10106 O O . ASN C 3 257 ? 125.936 113.331 170.888 1.00 124.40 255 ASN C O 1
ATOM 10111 N N . VAL C 3 258 ? 124.510 113.760 169.199 1.00 121.60 256 VAL C N 1
ATOM 10112 C CA . VAL C 3 258 ? 125.541 114.107 168.229 1.00 121.60 256 VAL C CA 1
ATOM 10113 C C . VAL C 3 258 ? 125.306 115.531 167.754 1.00 121.60 256 VAL C C 1
ATOM 10114 O O . VAL C 3 258 ? 124.189 115.883 167.359 1.00 121.60 256 VAL C O 1
ATOM 10118 N N . VAL C 3 259 ? 126.356 116.347 167.793 1.00 122.07 257 VAL C N 1
ATOM 10119 C CA . VAL C 3 259 ? 126.346 117.690 167.227 1.00 122.07 257 VAL C CA 1
ATOM 10120 C C . VAL C 3 259 ? 127.417 117.748 166.148 1.00 122.07 257 VAL C C 1
ATOM 10121 O O . VAL C 3 259 ? 128.600 117.524 166.428 1.00 122.07 257 VAL C O 1
ATOM 10125 N N . THR C 3 260 ? 127.002 118.047 164.922 1.00 120.44 258 THR C N 1
ATOM 10126 C CA . THR C 3 260 ? 127.904 118.099 163.780 1.00 120.44 258 THR C CA 1
ATOM 10127 C C . THR C 3 260 ? 128.335 119.544 163.569 1.00 120.44 258 THR C C 1
ATOM 10128 O O . THR C 3 260 ? 127.496 120.419 163.332 1.00 120.44 258 THR C O 1
ATOM 10132 N N . ILE C 3 261 ? 129.639 119.787 163.649 1.00 116.96 259 ILE C N 1
ATOM 10133 C CA . ILE C 3 261 ? 130.209 121.124 163.537 1.00 116.96 259 ILE C CA 1
ATOM 10134 C C . ILE C 3 261 ? 130.898 121.236 162.186 1.00 116.96 259 ILE C C 1
ATOM 10135 O O . ILE C 3 261 ? 131.713 120.378 161.823 1.00 116.96 259 ILE C O 1
ATOM 10140 N N . PHE C 3 262 ? 130.573 122.290 161.441 1.00 117.25 260 PHE C N 1
ATOM 10141 C CA . PHE C 3 262 ? 131.235 122.593 160.180 1.00 117.25 260 PHE C CA 1
ATOM 10142 C C . PHE C 3 262 ? 131.684 124.044 160.213 1.00 117.25 260 PHE C C 1
ATOM 10143 O O . PHE C 3 262 ? 130.869 124.943 160.442 1.00 117.25 260 PHE C O 1
ATOM 10151 N N . SER C 3 263 ? 132.977 124.266 159.990 1.00 113.46 261 SER C N 1
ATOM 10152 C CA . SER C 3 263 ? 133.573 125.593 160.035 1.00 113.46 261 SER C CA 1
ATOM 10153 C C . SER C 3 263 ? 133.945 126.113 158.655 1.00 113.46 261 SER C C 1
ATOM 10154 O O . SER C 3 263 ? 134.717 127.071 158.554 1.00 113.46 261 SER C O 1
ATOM 10157 N N . ALA C 3 264 ? 133.415 125.507 157.592 1.00 114.77 262 ALA C N 1
ATOM 10158 C CA . ALA C 3 264 ? 133.774 125.846 156.216 1.00 114.77 262 ALA C CA 1
ATOM 10159 C C . ALA C 3 264 ? 132.512 126.226 155.456 1.00 114.77 262 ALA C C 1
ATOM 10160 O O . ALA C 3 264 ? 131.879 125.369 154.819 1.00 114.77 262 ALA C O 1
ATOM 10162 N N . PRO C 3 265 ? 132.105 127.493 155.489 1.00 114.31 263 PRO C N 1
ATOM 10163 C CA . PRO C 3 265 ? 130.931 127.897 154.709 1.00 114.31 263 PRO C CA 1
ATOM 10164 C C . PRO C 3 265 ? 131.156 127.660 153.224 1.00 114.31 263 PRO C C 1
ATOM 10165 O O . PRO C 3 265 ? 132.258 127.846 152.706 1.00 114.31 263 PRO C O 1
ATOM 10169 N N . ASN C 3 266 ? 130.093 127.247 152.540 1.00 118.50 264 ASN C N 1
ATOM 10170 C CA . ASN C 3 266 ? 130.151 126.933 151.116 1.00 118.50 264 ASN C CA 1
ATOM 10171 C C . ASN C 3 266 ? 131.227 125.882 150.840 1.00 118.50 264 ASN C C 1
ATOM 10172 O O . ASN C 3 266 ? 132.140 126.074 150.036 1.00 118.50 264 ASN C O 1
ATOM 10177 N N . TYR C 3 267 ? 131.106 124.755 151.537 1.00 120.88 265 TYR C N 1
ATOM 10178 C CA . TYR C 3 267 ? 132.028 123.648 151.324 1.00 120.88 265 TYR C CA 1
ATOM 10179 C C . TYR C 3 267 ? 131.999 123.247 149.856 1.00 120.88 265 TYR C C 1
ATOM 10180 O O . TYR C 3 267 ? 130.932 122.980 149.296 1.00 120.88 265 TYR C O 1
ATOM 10189 N N . CYS C 3 268 ? 133.174 123.212 149.233 1.00 124.14 266 CYS C N 1
ATOM 10190 C CA . CYS C 3 268 ? 133.326 123.064 147.789 1.00 124.14 266 CYS C CA 1
ATOM 10191 C C . CYS C 3 268 ? 132.838 124.296 147.032 1.00 124.14 266 CYS C C 1
ATOM 10192 O O . CYS C 3 268 ? 132.742 124.267 145.800 1.00 124.14 266 CYS C O 1
ATOM 10195 N N . TYR C 3 269 ? 132.527 125.382 147.742 1.00 120.17 267 TYR C N 1
ATOM 10196 C CA . TYR C 3 269 ? 132.105 126.641 147.130 1.00 120.17 267 TYR C CA 1
ATOM 10197 C C . TYR C 3 269 ? 130.871 126.469 146.249 1.00 120.17 267 TYR C C 1
ATOM 10198 O O . TYR C 3 269 ? 130.711 127.175 145.250 1.00 120.17 267 TYR C O 1
ATOM 10207 N N . ARG C 3 270 ? 129.993 125.538 146.600 1.00 120.96 268 ARG C N 1
ATOM 10208 C CA . ARG C 3 270 ? 128.769 125.338 145.831 1.00 120.96 268 ARG C CA 1
ATOM 10209 C C . ARG C 3 270 ? 127.509 125.331 146.683 1.00 120.96 268 ARG C C 1
ATOM 10210 O O . ARG C 3 270 ? 126.471 125.820 146.231 1.00 120.96 268 ARG C O 1
ATOM 10218 N N . CYS C 3 271 ? 127.568 124.791 147.901 1.00 121.34 269 CYS C N 1
ATOM 10219 C CA . CYS C 3 271 ? 126.346 124.573 148.668 1.00 121.34 269 CYS C CA 1
ATOM 10220 C C . CYS C 3 271 ? 125.914 125.807 149.451 1.00 121.34 269 CYS C C 1
ATOM 10221 O O . CYS C 3 271 ? 124.743 125.906 149.836 1.00 121.34 269 CYS C O 1
ATOM 10224 N N . GLY C 3 272 ? 126.822 126.746 149.699 1.00 119.79 270 GLY C N 1
ATOM 10225 C CA . GLY C 3 272 ? 126.448 127.977 150.383 1.00 119.79 270 GLY C CA 1
ATOM 10226 C C . GLY C 3 272 ? 125.865 127.762 151.763 1.00 119.79 270 GLY C C 1
ATOM 10227 O O . GLY C 3 272 ? 124.821 128.341 152.092 1.00 119.79 270 GLY C O 1
ATOM 10228 N N . ASN C 3 273 ? 126.517 126.943 152.582 1.00 118.64 271 ASN C N 1
ATOM 10229 C CA . ASN C 3 273 ? 125.983 126.575 153.882 1.00 118.64 271 ASN C CA 1
ATOM 10230 C C . ASN C 3 273 ? 126.429 127.562 154.955 1.00 118.64 271 ASN C C 1
ATOM 10231 O O . ASN C 3 273 ? 127.295 128.414 154.742 1.00 118.64 271 ASN C O 1
ATOM 10236 N N . GLN C 3 274 ? 125.816 127.436 156.127 1.00 118.46 272 GLN C N 1
ATOM 10237 C CA . GLN C 3 274 ? 126.243 128.169 157.308 1.00 118.46 272 GLN C CA 1
ATOM 10238 C C . GLN C 3 274 ? 127.358 127.402 158.006 1.00 118.46 272 GLN C C 1
ATOM 10239 O O . GLN C 3 274 ? 127.578 126.216 157.748 1.00 118.46 272 GLN C O 1
ATOM 10245 N N . ALA C 3 275 ? 128.064 128.093 158.894 1.00 116.01 273 ALA C N 1
ATOM 10246 C CA . ALA C 3 275 ? 129.186 127.521 159.621 1.00 116.01 273 ALA C CA 1
ATOM 10247 C C . ALA C 3 275 ? 129.120 127.938 161.082 1.00 116.01 273 ALA C C 1
ATOM 10248 O O . ALA C 3 275 ? 129.164 129.131 161.400 1.00 116.01 273 ALA C O 1
ATOM 10250 N N . ALA C 3 276 ? 129.022 126.947 161.965 1.00 114.66 274 ALA C N 1
ATOM 10251 C CA . ALA C 3 276 ? 128.899 127.171 163.397 1.00 114.66 274 ALA C CA 1
ATOM 10252 C C . ALA C 3 276 ? 130.131 126.631 164.108 1.00 114.66 274 ALA C C 1
ATOM 10253 O O . ALA C 3 276 ? 130.788 125.703 163.628 1.00 114.66 274 ALA C O 1
ATOM 10255 N N . ILE C 3 277 ? 130.443 127.231 165.254 1.00 105.78 275 ILE C N 1
ATOM 10256 C CA . ILE C 3 277 ? 131.551 126.804 166.099 1.00 105.78 275 ILE C CA 1
ATOM 10257 C C . ILE C 3 277 ? 131.027 126.633 167.518 1.00 105.78 275 ILE C C 1
ATOM 10258 O O . ILE C 3 277 ? 130.585 127.603 168.143 1.00 105.78 275 ILE C O 1
ATOM 10263 N N . MET C 3 278 ? 131.078 125.402 168.024 1.00 112.73 276 MET C N 1
ATOM 10264 C CA . MET C 3 278 ? 130.422 125.047 169.278 1.00 112.73 276 MET C CA 1
ATOM 10265 C C . MET C 3 278 ? 131.428 125.223 170.410 1.00 112.73 276 MET C C 1
ATOM 10266 O O . MET C 3 278 ? 132.188 124.304 170.726 1.00 112.73 276 MET C O 1
ATOM 10271 N N . GLU C 3 279 ? 131.429 126.406 171.019 1.00 107.49 277 GLU C N 1
ATOM 10272 C CA . GLU C 3 279 ? 132.424 126.776 172.020 1.00 107.49 277 GLU C CA 1
ATOM 10273 C C . GLU C 3 279 ? 132.126 126.048 173.324 1.00 107.49 277 GLU C C 1
ATOM 10274 O O . GLU C 3 279 ? 131.001 126.098 173.829 1.00 107.49 277 GLU C O 1
ATOM 10280 N N . LEU C 3 280 ? 133.137 125.378 173.875 1.00 114.35 278 LEU C N 1
ATOM 10281 C CA . LEU C 3 280 ? 133.031 124.781 175.202 1.00 114.35 278 LEU C CA 1
ATOM 10282 C C . LEU C 3 280 ? 133.114 125.895 176.237 1.00 114.35 278 LEU C C 1
ATOM 10283 O O . LEU C 3 280 ? 134.208 126.365 176.567 1.00 114.35 278 LEU C O 1
ATOM 10288 N N . ASP C 3 281 ? 131.964 126.321 176.749 1.00 117.91 279 ASP C N 1
ATOM 10289 C CA . ASP C 3 281 ? 131.957 127.333 177.790 1.00 117.91 279 ASP C CA 1
ATOM 10290 C C . ASP C 3 281 ? 132.711 126.826 179.017 1.00 117.91 279 ASP C C 1
ATOM 10291 O O . ASP C 3 281 ? 133.040 125.644 179.141 1.00 117.91 279 ASP C O 1
ATOM 10296 N N . ASP C 3 282 ? 132.987 127.751 179.938 1.00 116.65 280 ASP C N 1
ATOM 10297 C CA . ASP C 3 282 ? 133.699 127.386 181.157 1.00 116.65 280 ASP C CA 1
ATOM 10298 C C . ASP C 3 282 ? 132.956 126.280 181.900 1.00 116.65 280 ASP C C 1
ATOM 10299 O O . ASP C 3 282 ? 133.578 125.417 182.530 1.00 116.65 280 ASP C O 1
ATOM 10304 N N . THR C 3 283 ? 131.625 126.270 181.810 1.00 116.30 281 THR C N 1
ATOM 10305 C CA . THR C 3 283 ? 130.796 125.277 182.478 1.00 116.30 281 THR C CA 1
ATOM 10306 C C . THR C 3 283 ? 130.287 124.201 181.522 1.00 116.30 281 THR C C 1
ATOM 10307 O O . THR C 3 283 ? 129.312 123.512 181.838 1.00 116.30 281 THR C O 1
ATOM 10311 N N . LEU C 3 284 ? 130.925 124.048 180.363 1.00 115.10 282 LEU C N 1
ATOM 10312 C CA . LEU C 3 284 ? 130.714 122.978 179.389 1.00 115.10 282 LEU C CA 1
ATOM 10313 C C . LEU C 3 284 ? 129.466 123.172 178.531 1.00 115.10 282 LEU C C 1
ATOM 10314 O O . LEU C 3 284 ? 129.170 122.290 177.714 1.00 115.10 282 LEU C O 1
ATOM 10319 N N . LYS C 3 285 ? 128.730 124.270 178.669 1.00 116.57 283 LYS C N 1
ATOM 10320 C CA . LYS C 3 285 ? 127.592 124.484 177.787 1.00 116.57 283 LYS C CA 1
ATOM 10321 C C . LYS C 3 285 ? 128.067 124.765 176.365 1.00 116.57 283 LYS C C 1
ATOM 10322 O O . LYS C 3 285 ? 129.240 125.056 176.116 1.00 116.57 283 LYS C O 1
ATOM 10328 N N . TYR C 3 286 ? 127.132 124.672 175.426 1.00 118.57 284 TYR C N 1
ATOM 10329 C CA . TYR C 3 286 ? 127.424 124.797 174.004 1.00 118.57 284 TYR C CA 1
ATOM 10330 C C . TYR C 3 286 ? 126.828 126.092 173.474 1.00 118.57 284 TYR C C 1
ATOM 10331 O O . TYR C 3 286 ? 125.631 126.346 173.645 1.00 118.57 284 TYR C O 1
ATOM 10340 N N . SER C 3 287 ? 127.663 126.903 172.834 1.00 113.37 285 SER C N 1
ATOM 10341 C CA . SER C 3 287 ? 127.239 128.147 172.211 1.00 113.37 285 SER C CA 1
ATOM 10342 C C . SER C 3 287 ? 127.748 128.180 170.780 1.00 113.37 285 SER C C 1
ATOM 10343 O O . SER C 3 287 ? 128.887 127.790 170.510 1.00 113.37 285 SER C O 1
ATOM 10346 N N . PHE C 3 288 ? 126.904 128.649 169.867 1.00 110.22 286 PHE C N 1
ATOM 10347 C CA . PHE C 3 288 ? 127.226 128.699 168.450 1.00 110.22 286 PHE C CA 1
ATOM 10348 C C . PHE C 3 288 ? 127.203 130.143 167.977 1.00 110.22 286 PHE C C 1
ATOM 10349 O O . PHE C 3 288 ? 126.313 130.914 168.349 1.00 110.22 286 PHE C O 1
ATOM 10357 N N . LEU C 3 289 ? 128.186 130.504 167.157 1.00 105.71 287 LEU C N 1
ATOM 10358 C CA . LEU C 3 289 ? 128.277 131.830 166.560 1.00 105.71 287 LEU C CA 1
ATOM 10359 C C . LEU C 3 289 ? 128.358 131.657 165.051 1.00 105.71 287 LEU C C 1
ATOM 10360 O O . LEU C 3 289 ? 129.456 131.593 164.490 1.00 105.71 287 LEU C O 1
ATOM 10365 N N . GLN C 3 290 ? 127.203 131.584 164.400 1.00 110.42 288 GLN C N 1
ATOM 10366 C CA . GLN C 3 290 ? 127.133 131.225 162.991 1.00 110.42 288 GLN C CA 1
ATOM 10367 C C . GLN C 3 290 ? 127.577 132.396 162.123 1.00 110.42 288 GLN C C 1
ATOM 10368 O O . GLN C 3 290 ? 127.261 133.553 162.418 1.00 110.42 288 GLN C O 1
ATOM 10374 N N . PHE C 3 291 ? 128.319 132.087 161.061 1.00 111.81 289 PHE C N 1
ATOM 10375 C CA . PHE C 3 291 ? 128.841 133.089 160.142 1.00 111.81 289 PHE C CA 1
ATOM 10376 C C . PHE C 3 291 ? 128.637 132.628 158.706 1.00 111.81 289 PHE C C 1
ATOM 10377 O O . PHE C 3 291 ? 129.003 131.503 158.352 1.00 111.81 289 PHE C O 1
ATOM 10385 N N . ASP C 3 292 ? 128.062 133.501 157.888 1.00 109.64 290 ASP C N 1
ATOM 10386 C CA . ASP C 3 292 ? 127.866 133.235 156.472 1.00 109.64 290 ASP C CA 1
ATOM 10387 C C . ASP C 3 292 ? 129.217 133.110 155.781 1.00 109.64 290 ASP C C 1
ATOM 10388 O O . ASP C 3 292 ? 130.264 133.333 156.392 1.00 109.64 290 ASP C O 1
ATOM 10393 N N . PRO C 3 293 ? 129.235 132.738 154.500 1.00 111.27 291 PRO C N 1
ATOM 10394 C CA . PRO C 3 293 ? 130.508 132.721 153.771 1.00 111.27 291 PRO C CA 1
ATOM 10395 C C . PRO C 3 293 ? 131.198 134.075 153.851 1.00 111.27 291 PRO C C 1
ATOM 10396 O O . PRO C 3 293 ? 130.571 135.124 153.693 1.00 111.27 291 PRO C O 1
ATOM 10400 N N . ALA C 3 294 ? 132.501 134.041 154.101 1.00 111.64 292 ALA C N 1
ATOM 10401 C CA . ALA C 3 294 ? 133.237 135.272 154.341 1.00 111.64 292 ALA C CA 1
ATOM 10402 C C . ALA C 3 294 ? 133.239 136.143 153.086 1.00 111.64 292 ALA C C 1
ATOM 10403 O O . ALA C 3 294 ? 133.405 135.630 151.975 1.00 111.64 292 ALA C O 1
ATOM 10405 N N . PRO C 3 295 ? 133.052 137.457 153.223 1.00 112.41 293 PRO C N 1
ATOM 10406 C CA . PRO C 3 295 ? 133.172 138.340 152.052 1.00 112.41 293 PRO C CA 1
ATOM 10407 C C . PRO C 3 295 ? 134.557 138.241 151.434 1.00 112.41 293 PRO C C 1
ATOM 10408 O O . PRO C 3 295 ? 135.562 138.592 152.056 1.00 112.41 293 PRO C O 1
ATOM 10412 N N . ARG C 3 296 ? 134.605 137.758 150.196 1.00 118.59 294 ARG C N 1
ATOM 10413 C CA . ARG C 3 296 ? 135.870 137.600 149.494 1.00 118.59 294 ARG C CA 1
ATOM 10414 C C . ARG C 3 296 ? 136.318 138.932 148.909 1.00 118.59 294 ARG C C 1
ATOM 10415 O O . ARG C 3 296 ? 135.514 139.691 148.360 1.00 118.59 294 ARG C O 1
ATOM 10423 N N . ARG C 3 297 ? 137.613 139.212 149.034 1.00 118.09 295 ARG C N 1
ATOM 10424 C CA . ARG C 3 297 ? 138.150 140.500 148.619 1.00 118.09 295 ARG C CA 1
ATOM 10425 C C . ARG C 3 297 ? 138.197 140.587 147.098 1.00 118.09 295 ARG C C 1
ATOM 10426 O O . ARG C 3 297 ? 138.734 139.696 146.431 1.00 118.09 295 ARG C O 1
ATOM 10434 N N . GLY C 3 298 ? 137.637 141.661 146.551 1.00 116.62 296 GLY C N 1
ATOM 10435 C CA . GLY C 3 298 ? 137.629 141.835 145.106 1.00 116.62 296 GLY C CA 1
ATOM 10436 C C . GLY C 3 298 ? 136.967 140.689 144.375 1.00 116.62 296 GLY C C 1
ATOM 10437 O O . GLY C 3 298 ? 137.447 140.268 143.316 1.00 116.62 296 GLY C O 1
ATOM 10438 N N . GLU C 3 299 ? 135.876 140.171 144.920 1.00 111.87 297 GLU C N 1
ATOM 10439 C CA . GLU C 3 299 ? 135.177 139.019 144.375 1.00 111.87 297 GLU C CA 1
ATOM 10440 C C . GLU C 3 299 ? 133.684 139.216 144.570 1.00 111.87 297 GLU C C 1
ATOM 10441 O O . GLU C 3 299 ? 133.263 140.044 145.385 1.00 111.87 297 GLU C O 1
ATOM 10447 N N . PRO C 3 300 ? 132.850 138.469 143.831 1.00 102.39 298 PRO C N 1
ATOM 10448 C CA . PRO C 3 300 ? 133.190 137.441 142.833 1.00 102.39 298 PRO C CA 1
ATOM 10449 C C . PRO C 3 300 ? 133.643 138.036 141.506 1.00 102.39 298 PRO C C 1
ATOM 10450 O O . PRO C 3 300 ? 133.303 139.168 141.175 1.00 102.39 298 PRO C O 1
ATOM 10454 N N . HIS C 3 301 ? 134.425 137.285 140.727 1.00 95.41 299 HIS C N 1
ATOM 10455 C CA . HIS C 3 301 ? 134.833 137.769 139.413 1.00 95.41 299 HIS C CA 1
ATOM 10456 C C . HIS C 3 301 ? 133.629 137.952 138.497 1.00 95.41 299 HIS C C 1
ATOM 10457 O O . HIS C 3 301 ? 133.533 138.952 137.776 1.00 95.41 299 HIS C O 1
ATOM 10464 N N . VAL C 3 302 ? 132.701 137.000 138.513 1.00 82.26 300 VAL C N 1
ATOM 10465 C CA . VAL C 3 302 ? 131.512 137.048 137.670 1.00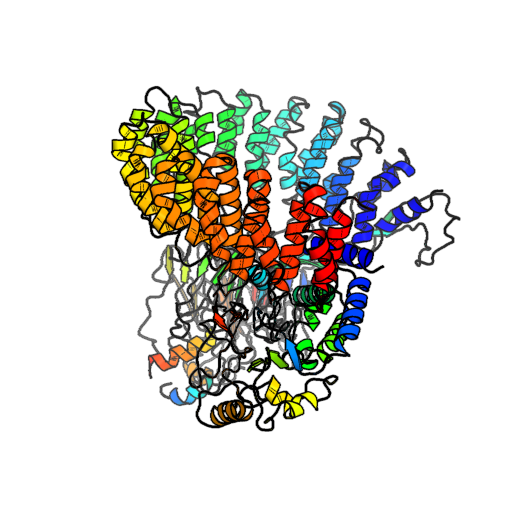 82.26 300 VAL C CA 1
ATOM 10466 C C . VAL C 3 302 ? 130.424 137.787 138.439 1.00 82.26 300 VAL C C 1
ATOM 10467 O O . VAL C 3 302 ? 129.941 137.304 139.466 1.00 82.26 300 VAL C O 1
ATOM 10471 N N . THR C 3 303 ? 130.035 138.958 137.942 1.00 82.39 301 THR C N 1
ATOM 10472 C CA . THR C 3 303 ? 128.997 139.764 138.566 1.00 82.39 301 THR C CA 1
ATOM 10473 C C . THR C 3 303 ? 128.037 140.282 137.507 1.00 82.39 301 THR C C 1
ATOM 10474 O O . THR C 3 303 ? 128.413 140.491 136.351 1.00 82.39 301 THR C O 1
ATOM 10478 N N . ARG C 3 304 ? 126.787 140.489 137.917 1.00 77.03 302 ARG C N 1
ATOM 10479 C CA . ARG C 3 304 ? 125.806 141.148 137.069 1.00 77.03 302 ARG C CA 1
ATOM 10480 C C . ARG C 3 304 ? 126.087 142.634 136.899 1.00 77.03 302 ARG C C 1
ATOM 10481 O O . ARG C 3 304 ? 125.520 143.256 135.994 1.00 77.03 302 ARG C O 1
ATOM 10489 N N . ARG C 3 305 ? 126.942 143.212 137.737 1.00 81.10 303 ARG C N 1
ATOM 10490 C CA . ARG C 3 305 ? 127.199 144.643 137.724 1.00 81.10 303 ARG C CA 1
ATOM 10491 C C . ARG C 3 305 ? 128.255 144.991 136.684 1.00 81.10 303 ARG C C 1
ATOM 10492 O O . ARG C 3 305 ? 129.198 144.232 136.444 1.00 81.10 303 ARG C O 1
ATOM 10500 N N . THR C 3 306 ? 128.093 146.159 136.080 1.00 63.64 304 THR C N 1
ATOM 10501 C CA . THR C 3 306 ? 128.954 146.558 134.976 1.00 63.64 304 THR C CA 1
ATOM 10502 C C . THR C 3 306 ? 130.375 146.810 135.473 1.00 63.64 304 THR C C 1
ATOM 10503 O O . THR C 3 306 ? 130.564 147.584 136.419 1.00 63.64 304 THR C O 1
ATOM 10507 N N . PRO C 3 307 ? 131.391 146.191 134.875 1.00 62.14 305 PRO C N 1
ATOM 10508 C CA . PRO C 3 307 ? 132.771 146.447 135.297 1.00 62.14 305 PRO C CA 1
ATOM 10509 C C . PRO C 3 307 ? 133.307 147.755 134.727 1.00 62.14 305 PRO C C 1
ATOM 10510 O O . PRO C 3 307 ? 132.651 148.453 133.954 1.00 62.14 305 PRO C O 1
ATOM 10514 N N . ASP C 3 308 ? 134.541 148.072 135.129 1.00 65.61 306 ASP C N 1
ATOM 10515 C CA . ASP C 3 308 ? 135.126 149.366 134.791 1.00 65.61 306 ASP C CA 1
ATOM 10516 C C . ASP C 3 308 ? 135.292 149.536 133.286 1.00 65.61 306 ASP C C 1
ATOM 10517 O O . ASP C 3 308 ? 135.012 150.611 132.743 1.00 65.61 306 ASP C O 1
ATOM 10522 N N . TYR C 3 309 ? 135.757 148.493 132.593 1.00 57.80 307 TYR C N 1
ATOM 10523 C CA . TYR C 3 309 ? 136.036 148.631 131.167 1.00 57.80 307 TYR C CA 1
ATOM 10524 C C . TYR C 3 309 ? 134.764 148.852 130.362 1.00 57.80 307 TYR C C 1
ATOM 10525 O O . TYR C 3 309 ? 134.798 149.523 129.325 1.00 57.80 307 TYR C O 1
ATOM 10534 N N . PHE C 3 310 ? 133.641 148.308 130.815 1.00 56.75 308 PHE C N 1
ATOM 10535 C CA . PHE C 3 310 ? 132.394 148.422 130.072 1.00 56.75 308 PHE C CA 1
ATOM 10536 C C . PHE C 3 310 ? 131.714 149.756 130.353 1.00 56.75 308 PHE C C 1
ATOM 10537 O O . PHE C 3 310 ? 131.276 150.421 129.415 1.00 56.75 308 PHE C O 1
ATOM 10545 N N . LEU C 3 311 ? 131.630 150.129 131.633 1.00 30.00 309 LEU C N 1
ATOM 10546 C CA . LEU C 3 311 ? 130.980 151.410 132.018 1.00 30.00 309 LEU C CA 1
ATOM 10547 C C . LEU C 3 311 ? 131.486 152.532 131.097 1.00 30.00 309 LEU C C 1
ATOM 10548 O O . LEU C 3 311 ? 132.678 152.883 131.232 1.00 30.00 309 LEU C O 1
ATOM 10553 N N . LEU D 4 1 ? 108.755 104.619 116.986 1.00 115.46 1 LEU D N 1
ATOM 10554 C CA . LEU D 4 1 ? 107.623 105.527 116.836 1.00 115.46 1 LEU D CA 1
ATOM 10555 C C . LEU D 4 1 ? 106.831 105.634 118.132 1.00 115.46 1 LEU D C 1
ATOM 10556 O O . LEU D 4 1 ? 107.267 106.280 119.083 1.00 115.46 1 LEU D O 1
ATOM 10561 N N . LEU D 4 2 ? 105.663 104.990 118.166 1.00 121.69 2 LEU D N 1
ATOM 10562 C CA . LEU D 4 2 ? 104.834 105.020 119.367 1.00 121.69 2 LEU D CA 1
ATOM 10563 C C . LEU D 4 2 ? 105.407 104.124 120.459 1.00 121.69 2 LEU D C 1
ATOM 10564 O O . LEU D 4 2 ? 105.074 104.275 121.640 1.00 121.69 2 LEU D O 1
ATOM 10569 N N . GLU D 4 3 ? 106.273 103.186 120.081 1.00 124.86 3 GLU D N 1
ATOM 10570 C CA . GLU D 4 3 ? 106.850 102.220 121.007 1.00 124.86 3 GLU D CA 1
ATOM 10571 C C . GLU D 4 3 ? 108.073 102.748 121.748 1.00 124.86 3 GLU D C 1
ATOM 10572 O O . GLU D 4 3 ? 108.860 101.939 122.251 1.00 124.86 3 GLU D O 1
ATOM 10578 N N . LEU D 4 4 ? 108.254 104.066 121.837 1.00 121.94 4 LEU D N 1
ATOM 10579 C CA . LEU D 4 4 ? 109.452 104.653 122.430 1.00 121.94 4 LEU D CA 1
ATOM 10580 C C . LEU D 4 4 ? 109.630 104.306 123.905 1.00 121.94 4 LEU D C 1
ATOM 10581 O O . LEU D 4 4 ? 110.672 104.614 124.495 1.00 121.94 4 LEU D O 1
ATOM 10586 N N . ALA D 4 5 ? 108.617 103.690 124.516 1.00 128.40 5 ALA D N 1
ATOM 10587 C CA . ALA D 4 5 ? 108.738 103.270 125.906 1.00 128.40 5 ALA D CA 1
ATOM 10588 C C . ALA D 4 5 ? 109.935 102.357 126.134 1.00 128.40 5 ALA D C 1
ATOM 10589 O O . ALA D 4 5 ? 110.572 102.446 127.187 1.00 128.40 5 ALA D O 1
ATOM 10591 N N . LYS D 4 6 ? 110.259 101.488 125.176 1.00 129.89 6 LYS D N 1
ATOM 10592 C CA . LYS D 4 6 ? 111.411 100.606 125.319 1.00 129.89 6 LYS D CA 1
ATOM 10593 C C . LYS D 4 6 ? 112.705 101.343 124.995 1.00 129.89 6 LYS D C 1
ATOM 10594 O O . LYS D 4 6 ? 113.724 101.141 125.663 1.00 129.89 6 LYS D O 1
ATOM 10600 N N . LYS D 4 7 ? 112.677 102.198 123.972 1.00 123.96 7 LYS D N 1
ATOM 10601 C CA . LYS D 4 7 ? 113.858 102.957 123.574 1.00 123.96 7 LYS D CA 1
ATOM 10602 C C . LYS D 4 7 ? 114.262 103.938 124.669 1.00 123.96 7 LYS D C 1
ATOM 10603 O O . LYS D 4 7 ? 115.383 104.455 124.668 1.00 123.96 7 LYS D O 1
ATOM 10609 N N . LYS D 4 8 ? 113.348 104.197 125.603 1.00 128.59 8 LYS D N 1
ATOM 10610 C CA . LYS D 4 8 ? 113.637 104.985 126.799 1.00 128.59 8 LYS D CA 1
ATOM 10611 C C . LYS D 4 8 ? 114.787 104.379 127.609 1.00 128.59 8 LYS D C 1
ATOM 10612 O O . LYS D 4 8 ? 115.372 105.046 128.473 1.00 128.59 8 LYS D O 1
ATOM 10618 N N . LEU D 4 9 ? 115.135 103.124 127.312 1.00 129.81 9 LEU D N 1
ATOM 10619 C CA . LEU D 4 9 ? 116.263 102.432 127.928 1.00 129.81 9 LEU D CA 1
ATOM 10620 C C . LEU D 4 9 ? 117.527 103.285 127.935 1.00 129.81 9 LEU D C 1
ATOM 10621 O O . LEU D 4 9 ? 118.340 103.181 128.858 1.00 129.81 9 LEU D O 1
ATOM 10626 N N . LYS D 4 10 ? 117.701 104.130 126.914 1.00 118.58 10 LYS D N 1
ATOM 10627 C CA . LYS D 4 10 ? 118.881 104.986 126.844 1.00 118.58 10 LYS D CA 1
ATOM 10628 C C . LYS D 4 10 ? 118.996 105.863 128.083 1.00 118.58 10 LYS D C 1
ATOM 10629 O O . LYS D 4 10 ? 119.936 105.725 128.873 1.00 118.58 10 LYS D O 1
ATOM 10635 N N . GLU D 4 11 ? 118.028 106.755 128.288 1.00 125.63 11 GLU D N 1
ATOM 10636 C CA . GLU D 4 11 ? 118.065 107.643 129.442 1.00 125.63 11 GLU D CA 1
ATOM 10637 C C . GLU D 4 11 ? 117.803 106.877 130.731 1.00 125.63 11 GLU D C 1
ATOM 10638 O O . GLU D 4 11 ? 118.067 107.389 131.823 1.00 125.63 11 GLU D O 1
ATOM 10644 N N . LEU D 4 12 ? 117.287 105.651 130.619 1.00 132.44 12 LEU D N 1
ATOM 10645 C CA . LEU D 4 12 ? 117.077 104.830 131.805 1.00 132.44 12 LEU D CA 1
ATOM 10646 C C . LEU D 4 12 ? 118.400 104.349 132.387 1.00 132.44 12 LEU D C 1
ATOM 10647 O O . LEU D 4 12 ? 118.708 104.619 133.552 1.00 132.44 12 LEU D O 1
ATOM 10652 N N . GLU D 4 13 ? 119.183 103.627 131.584 1.00 138.03 13 GLU D N 1
ATOM 10653 C CA . GLU D 4 13 ? 120.466 103.082 132.027 1.00 138.03 13 GLU D CA 1
ATOM 10654 C C . GLU D 4 13 ? 121.631 103.994 131.618 1.00 138.03 13 GLU D C 1
ATOM 10655 O O . GLU D 4 13 ? 122.576 103.611 130.929 1.00 138.03 13 GLU D O 1
ATOM 10661 N N . GLU D 4 14 ? 121.563 105.232 132.098 1.00 140.04 14 GLU D N 1
ATOM 10662 C CA . GLU D 4 14 ? 122.640 106.195 131.928 1.00 140.04 14 GLU D CA 1
ATOM 10663 C C . GLU D 4 14 ? 123.040 106.747 133.291 1.00 140.04 14 GLU D C 1
ATOM 10664 O O . GLU D 4 14 ? 122.215 106.891 134.198 1.00 140.04 14 GLU D O 1
ATOM 10670 N N . GLU D 4 15 ? 124.327 107.063 133.425 1.00 142.96 15 GLU D N 1
ATOM 10671 C CA . GLU D 4 15 ? 124.898 107.507 134.692 1.00 142.96 15 GLU D CA 1
ATOM 10672 C C . GLU D 4 15 ? 125.739 108.761 134.494 1.00 142.96 15 GLU D C 1
ATOM 10673 O O . GLU D 4 15 ? 126.884 108.825 134.953 1.00 142.96 15 GLU D O 1
ATOM 10679 N N . GLU D 4 16 ? 125.173 109.754 133.807 1.00 138.19 16 GLU D N 1
ATOM 10680 C CA . GLU D 4 16 ? 125.836 110.991 133.408 1.00 138.19 16 GLU D CA 1
ATOM 10681 C C . GLU D 4 16 ? 126.594 111.657 134.551 1.00 138.19 16 GLU D C 1
ATOM 10682 O O . GLU D 4 16 ? 125.978 112.132 135.514 1.00 138.19 16 GLU D O 1
ATOM 10688 N N . PRO D 4 17 ? 127.930 111.707 134.486 1.00 133.68 17 PRO D N 1
ATOM 10689 C CA . PRO D 4 17 ? 128.686 112.519 135.449 1.00 133.68 17 PRO D CA 1
ATOM 10690 C C . PRO D 4 17 ? 128.829 113.953 134.964 1.00 133.68 17 PRO D C 1
ATOM 10691 O O . PRO D 4 17 ? 129.934 114.414 134.660 1.00 133.68 17 PRO D O 1
ATOM 10695 N N . ASP D 4 18 ? 127.702 114.660 134.896 1.00 127.42 18 ASP D N 1
ATOM 10696 C CA . ASP D 4 18 ? 127.568 115.991 134.312 1.00 127.42 18 ASP D CA 1
ATOM 10697 C C . ASP D 4 18 ? 128.248 116.118 132.949 1.00 127.42 18 ASP D C 1
ATOM 10698 O O . ASP D 4 18 ? 129.219 116.874 132.816 1.00 127.42 18 ASP D O 1
ATOM 10703 N N . PRO D 4 19 ? 127.791 115.391 131.915 1.00 118.41 19 PRO D N 1
ATOM 10704 C CA . PRO D 4 19 ? 128.066 115.829 130.541 1.00 118.41 19 PRO D CA 1
ATOM 10705 C C . PRO D 4 19 ? 127.112 116.938 130.130 1.00 118.41 19 PRO D C 1
ATOM 10706 O O . PRO D 4 19 ? 126.289 117.377 130.941 1.00 118.41 19 PRO D O 1
ATOM 10710 N N . ASP D 4 20 ? 127.220 117.406 128.886 1.00 98.30 20 ASP D N 1
ATOM 10711 C CA . ASP D 4 20 ? 126.339 118.453 128.378 1.00 98.30 20 ASP D CA 1
ATOM 10712 C C . ASP D 4 20 ? 124.875 118.099 128.607 1.00 98.30 20 ASP D C 1
ATOM 10713 O O . ASP D 4 20 ? 124.479 116.937 128.469 1.00 98.30 20 ASP D O 1
ATOM 10718 N N . LEU D 4 21 ? 124.064 119.097 128.957 1.00 85.28 21 LEU D N 1
ATOM 10719 C CA . LEU D 4 21 ? 122.669 118.852 129.287 1.00 85.28 21 LEU D CA 1
ATOM 10720 C C . LEU D 4 21 ? 121.737 118.933 128.091 1.00 85.28 21 LEU D C 1
ATOM 10721 O O . LEU D 4 21 ? 120.526 118.800 128.277 1.00 85.28 21 LEU D O 1
ATOM 10726 N N . ARG D 4 22 ? 122.245 119.133 126.879 1.00 80.39 22 ARG D N 1
ATOM 10727 C CA . ARG D 4 22 ? 121.376 119.105 125.713 1.00 80.39 22 ARG D CA 1
ATOM 10728 C C . ARG D 4 22 ? 120.846 117.709 125.430 1.00 80.39 22 ARG D C 1
ATOM 10729 O O . ARG D 4 22 ? 119.629 117.532 125.298 1.00 80.39 22 ARG D O 1
ATOM 10737 N N . LYS D 4 23 ? 121.726 116.710 125.369 1.00 82.30 23 LYS D N 1
ATOM 10738 C CA . LYS D 4 23 ? 121.286 115.344 125.129 1.00 82.30 23 LYS D CA 1
ATOM 10739 C C . LYS D 4 23 ? 120.464 114.785 126.278 1.00 82.30 23 LYS D C 1
ATOM 10740 O O . LYS D 4 23 ? 119.539 114.007 126.032 1.00 82.30 23 LYS D O 1
ATOM 10746 N N . LYS D 4 24 ? 120.769 115.161 127.521 1.00 93.86 24 LYS D N 1
ATOM 10747 C CA . LYS D 4 24 ? 119.947 114.727 128.644 1.00 93.86 24 LYS D CA 1
ATOM 10748 C C . LYS D 4 24 ? 118.588 115.411 128.656 1.00 93.86 24 LYS D C 1
ATOM 10749 O O . LYS D 4 24 ? 117.565 114.739 128.816 1.00 93.86 24 LYS D O 1
ATOM 10755 N N . THR D 4 25 ? 118.557 116.728 128.478 1.00 88.16 25 THR D N 1
ATOM 10756 C CA . THR D 4 25 ? 117.324 117.497 128.438 1.00 88.16 25 THR D CA 1
ATOM 10757 C C . THR D 4 25 ? 116.409 117.083 127.298 1.00 88.16 25 THR D C 1
ATOM 10758 O O . THR D 4 25 ? 115.185 117.115 127.463 1.00 88.16 25 THR D O 1
ATOM 10762 N N . LEU D 4 26 ? 116.958 116.675 126.158 1.00 88.93 26 LEU D N 1
ATOM 10763 C CA . LEU D 4 26 ? 116.121 116.225 125.058 1.00 88.93 26 LEU D CA 1
ATOM 10764 C C . LEU D 4 26 ? 115.390 114.928 125.371 1.00 88.93 26 LEU D C 1
ATOM 10765 O O . LEU D 4 26 ? 114.164 114.877 125.257 1.00 88.93 26 LEU D O 1
ATOM 10770 N N . VAL D 4 27 ? 116.101 113.885 125.803 1.00 98.25 27 VAL D N 1
ATOM 10771 C CA . VAL D 4 27 ? 115.430 112.633 126.134 1.00 98.25 27 VAL D CA 1
ATOM 10772 C C . VAL D 4 27 ? 114.658 112.722 127.444 1.00 98.25 27 VAL D C 1
ATOM 10773 O O . VAL D 4 27 ? 113.827 111.850 127.723 1.00 98.25 27 VAL D O 1
ATOM 10777 N N . ARG D 4 28 ? 114.911 113.745 128.258 1.00 101.56 28 ARG D N 1
ATOM 10778 C CA . ARG D 4 28 ? 114.178 113.941 129.500 1.00 101.56 28 ARG D CA 1
ATOM 10779 C C . ARG D 4 28 ? 112.896 114.729 129.290 1.00 101.56 28 ARG D C 1
ATOM 10780 O O . ARG D 4 28 ? 111.914 114.508 130.005 1.00 101.56 28 ARG D O 1
ATOM 10788 N N . ASN D 4 29 ? 112.876 115.625 128.307 1.00 102.72 29 ASN D N 1
ATOM 10789 C CA . ASN D 4 29 ? 111.665 116.339 127.913 1.00 102.72 29 ASN D CA 1
ATOM 10790 C C . ASN D 4 29 ? 110.918 115.613 126.805 1.00 102.72 29 ASN D C 1
ATOM 10791 O O . ASN D 4 29 ? 109.826 116.022 126.402 1.00 102.72 29 ASN D O 1
ATOM 10796 N N . MET D 4 30 ? 111.494 114.524 126.298 1.00 105.61 30 MET D N 1
ATOM 10797 C CA . MET D 4 30 ? 110.888 113.746 125.227 1.00 105.61 30 MET D CA 1
ATOM 10798 C C . MET D 4 30 ? 109.831 112.783 125.752 1.00 105.61 30 MET D C 1
ATOM 10799 O O . MET D 4 30 ? 108.776 112.616 125.132 1.00 105.61 30 MET D O 1
ATOM 10804 N N . ILE D 4 31 ? 110.100 112.143 126.891 1.00 116.37 31 ILE D N 1
ATOM 10805 C CA . ILE D 4 31 ? 109.156 111.164 127.426 1.00 116.37 31 ILE D CA 1
ATOM 10806 C C . ILE D 4 31 ? 108.053 111.853 128.217 1.00 116.37 31 ILE D C 1
ATOM 10807 O O . ILE D 4 31 ? 106.873 111.497 128.107 1.00 116.37 31 ILE D O 1
ATOM 10812 N N . LYS D 4 32 ? 108.416 112.850 129.029 1.00 116.50 32 LYS D N 1
ATOM 10813 C CA . LYS D 4 32 ? 107.428 113.542 129.852 1.00 116.50 32 LYS D CA 1
ATOM 10814 C C . LYS D 4 32 ? 106.378 114.247 129.004 1.00 116.50 32 LYS D C 1
ATOM 10815 O O . LYS D 4 32 ? 105.282 114.545 129.491 1.00 116.50 32 LYS D O 1
ATOM 10821 N N . LYS D 4 33 ? 106.694 114.525 127.738 1.00 119.90 33 LYS D N 1
ATOM 10822 C CA . LYS D 4 33 ? 105.719 115.135 126.842 1.00 119.90 33 LYS D CA 1
ATOM 10823 C C . LYS D 4 33 ? 104.577 114.182 126.513 1.00 119.90 33 LYS D C 1
ATOM 10824 O O . LYS D 4 33 ? 103.510 114.627 126.076 1.00 119.90 33 LYS D O 1
ATOM 10830 N N . LEU D 4 34 ? 104.771 112.882 126.732 1.00 122.18 34 LEU D N 1
ATOM 10831 C CA . LEU D 4 34 ? 103.791 111.869 126.365 1.00 122.18 34 LEU D CA 1
ATOM 10832 C C . LEU D 4 34 ? 103.387 110.957 127.512 1.00 122.18 34 LEU D C 1
ATOM 10833 O O . LEU D 4 34 ? 102.236 110.519 127.559 1.00 122.18 34 LEU D O 1
ATOM 10838 N N . GLU D 4 35 ? 104.299 110.665 128.433 1.00 124.72 35 GLU D N 1
ATOM 10839 C CA . GLU D 4 35 ? 104.015 109.751 129.532 1.00 124.72 35 GLU D CA 1
ATOM 10840 C C . GLU D 4 35 ? 103.619 110.510 130.792 1.00 124.72 35 GLU D C 1
ATOM 10841 O O . GLU D 4 35 ? 102.711 111.340 130.773 1.00 124.72 35 GLU D O 1
#

Foldseek 3Di:
DCVVLVVLVCQCVDDDPVSVLVSLLVVVVNLVVVAQVCCLPPVLVVLLADPDPDPSNLQSNLLVLLPCQPSNPHLVVLLSSLSNLLNQCQDPDDSSVVSSLVSCLSSLVSHDAVRCVVRVLVQLLDLLPDDDPRSNLSSLACCLRSQPSYDDVSNVVSLVSLLVQCPDDPVSSVLSSLQCLLSNLVRDDQVCSQVRSLVSLVDQCPDPDVSSVQSSLVSLLSSLLVHDQVCCVPGRVVSLVDQLVDDDVSSVLSCLLCPLSSDVRNDQVCCVVPVLVSLLCQCVDPDDSSNLSSLLCPQSSLVPHDPVCSQPCCVPRVVVSLVVQLPDDDDSNNLSNLLRVLNVCVVHQVPVCVVPVVVSLLSQLPDPDPNSVLSNLLSCVSCCVRVVCQVVVVSVVVSLVVQCDDDDCPSVLSSLVSPLVCVVSHDQCVCQVPCLVVLLVQCVDDDVSSVVSSLVSVLSVCVVVFAPSCVVHCVVVLLVQCPDPPVVSNLSSLSSLLSCDVRHDPVPCVVPVVVSLLVQCPPPDVVSVLSSLVSCLSCLVVDDCVVCVVRVVVSLVVQLPDPDDSSVVSSVVSVVSNVPD/DFFWFFADKDFDDDPPDDQQQFFAAWEADDQFFKIWTQGFQQWIWIWGCDVVGDTHTDDIDRHFHQDFDDPVRDRQGGGWQDWAWADDPDQKTWIWIDWFWKIWIKIKHKDWKDWADDFQADPVRHGDDPPPGDDDDDTDIDTDDIDIDMDTDAMQGDDDPATWREKEAFQPRWWIWIFGFFWIWIGTPPDRPDIHTQEGDQDPDNPPDDKTWQEKYYFNHDRFWMWTFMFQQKIFIWGCPPDVRRHDGPAIAHEPDDPPPDDPCNRLQRGWQYWDAALVGFWIWIDGNFWIFIAGPPDRHHTDDIGGDCVLCPVVVVVCPPVVLSPDRADKEAALVRFKIWTKDFLQWIKIAGRPPRHIFIFHDDDPPHDGRDGTHGQDADNDPDDDDRYHHPVPTDRPWIQRYWYARNPAFWIWTRTRRMITIIGGDDD/DVVVVLVVLVVVVVVVVVVDADDDVVVVVLLVLLCVLLVPDFLAAEAEDQAWEAEAAQQAVLLVVVVCVVQDHPPVGAYEYAANLHALYDHSPSVVVVVSSVCSSVVRRYAYAYALCLFLVNCCVGCNVVNCCVRPVDCPVVVSVNQSRLSGRAWYQYVQAEIEGEAAFFPVDQDCVVSRVDRSNDGQDQDDRVFLHRHEDEDLPPDWDDDPVNGHTHDYLVSLVNSCVVSVYQAYEYEDDDDQAQWDQGSPNRYIYFHSYACRSVPSFGKGWMFGQPPVRHTDTDIDGHRDDPPDDPDDPDDDDVRD/DVVCVVVLVVLVPDDDPDDDCPVVVCSVVVPVVPD

Sequence (1355 aa):
SLYPIAVLIDELRNEDVQLRLNSIKKLSTIALALGVERTRSELLPFLTDTIYDEDEVLLALAEQLGTFTTLVGGPEYVHCLLPPLESLATVEETVVRDKAVESLRAISHEHSPSDLEAHFVPLVKRLAGGDWFTSRTSACGLFSVCYPRVSSAVKAELRQYFRNLCSDDTPMVRRAAASKLGEFAKVLELDNVKSEIIPMFSNLASDEQDSVRLLAVEACVNIAQLLPQEDLEALVMPTLRQAAEDKSWRVRYMVADKFTELQKAVGPEITKTDLVPAFQNLMKDCEAEVRAAASHKVKEFCENLSADCRENVIMSQILPCIKELVSDANQHVKSALASVIMGLSPILGKDNTIEHLLPLFLAQLKDECPEVRLNIISNLDCVNEVIGIRQLSQSLLPAIVELAEDAKWRVRLAIIEYMPLLAGQLGVEFFDEKLNSLCMAWLVDHVYAIREAATSNLKKLVEKFGKEWAHATIIPKVLAMSGDPNYLHRMTTLFCINVLSEVCGQDITTKHMLPTVLRMAGDPVANVRFNVAKSLQKIGPILDNSTLQSEVKPILEKLTQDQDVDVKYFAQEALTVLSLADIQWCFSQVKGAVDDDVAEADIISTVEFNHSGELLATGDKGGRVVIFQQEQRGEYNVYSTFQSHEPEFDYLKSLEIEEKINKIRWLPQKNAAQFLLSTNDKTIKLWKISERDKRPEGYNLKEEDGRYRDPTTVTTLRVPVFRPMDLMVEASPRRIFANAHTYHINSISINSDYETYLSADDLRINLWHLEITDRSFNIVDIKPANMEELTEVITAAEFHPNSCNTFVYSSSKGTIRLCDMRASALCDRHSKLFEEPEDPSNRSFFSEIISSISDVKFSHSGRYMMTRDYLSVKIWDLNMENRPVETYQVHEYLRSKLCSLYENDCIFDKFECCWNGSDSVVMTGSYNNFFRMFDRNTKRDITLEASRENNKPRTVLKPRKVCASGKRKKDEISVDSLDFNKKILHTAWHPKENIIAVATTNNLYIFQDKVNDEKVFTKELDQWIEQLNECKQLSESQVKSLCEKAKEILTKESNVQEVRCPVTVCGDVHGQFHDLMELFRIGGKSPDTNYLFMGDYVDRGYYSVETVTLLVALKVRYRERITILRGNHESRQITQVYGFYDECLRKYGNANVWKYFTDLFDYLPLTALVDGQIFCLHGGLSPSIDTLDHIRALDRLQEVPHEGPMCDLLWSDPDDRGGWGISPRGAGYTFGQDISETFNHANGLTLVSRAHQLVMEGYNWCHDRNVVTIFSAPNYCYRCGNQAAIMELDDTLKYSFLQFDPAPRRGEPHVTRRTPDYFLLLELAKKKLKELEEEEPDPDLRKKTLVRNMIKKLE

GO terms:
  GO:0004721 phosphoprotein phosphatase activity (F, IDA)
  GO:0008287 protein serine/threonine phosphatase complex (C, IDA)
  GO:0035331 negative regulation of hippo signaling (P, IDA)
  GO:0000775 chromosome, centromeric region (C, IDA)
  GO:0000785 chromatin (C, IDA)
  GO:0005634 nucleus (C, IDA)
  GO:0000159 protein phosphatase type 2A complex (C, IDA)
  GO:0090443 FAR/SIN/STRIPAK complex (C, IDA)
  GO:0160232 INTAC complex (C, IDA)
  GO:0160240 RNA polymerase II transcription initiation surveillance (P, IDA)
  GO:0007059 chromosome segregation (P, IDA)
  GO:0019888 protein phosphatase regulator activity (F, IDA)
  GO:0005694 chromosome (C, EXP)
  GO:0005515 protein binding (F, IPI)
  GO:0005829 cytosol (C, TAS)
  GO:0034243 regulation of transcription elongation by RNA polymerase II (P, IDA)
  GO:0043005 neuron projection (C, IDA)
  GO:0043025 neuronal cell body (C, IDA)
  GO:0016328 lateral plasma membrane (C, IDA)
  GO:0000159 protein phosphatase type 2A complex (C, TAS)

Radius of gyration: 38.05 Å; Cα contacts (8 Å, |Δi|>4): 2373; chains: 4; bounding box: 90×87×114 Å

Secondary structure (DSSP, 8-state):
--HHHHHHHHHTTSS-HHHHHHHHHHHHHHHHHH-STTIIIIIHHHHSS-----HHHHHHHHHHHTT-TTTTSSTTSGGGSSHHHHTTTTSS-SHHHHHHHHHHHHHHTTS-HHHIIIIIHHHHHHHTT-SSTTHHHHHTTSSTTTSTTS-HHHHHHHHHHHHHHTT-SSHHHHHHHHHHHHHHHTTS-HHHIIIIIHHHHHHHHT-SSSTTTTHHHHHHHHHHHHS-TTSTTTTTHHHHHHHHT-SSHHHHHHHHHTHHHHHHHH-HHHIIIIIHHHHHHHHT-SSSHHHHHHHHTHHHHHHTS-SSSHHHHIIIIIHHHHHHHHT-S-HHHHHHHHHHGGGGGGGTTSHHIIIIIHHHHHHHHH-SSTTHHHHHHHTTHHHHTTT-TTTTHHHHHHHHHHHHS-SSHHHHHHHHHHHHHHHHHH-SHHHHHTTHHHHHHHHT-SSHHHHHHHHHHHHHHHHHHHHHHHHTTHHHHHHHGGG-SSHHHHHHHHHHHHHHHHHH-HHHIIIIIHHHHHHHTT-SSHHHHHHHHHHHHHHGGG--HHHIIIIIHHHHHHHTT-SSHHHHHHHHHHHHHTTT-/---EE-----S-S-S---GGGS----EE-TTSS-EE---TTSEE-EEEE-----EEE---EE-------SSS---------B--B---SSSSEEEEEE-SS-EEEEEEE---EEEE--SSB-TTS-B--SS---S----EEEE-----EE---EEE-S--SS-B---EE-TTSSEEEEEBSSEEEEEETTBSS-EEEEEE---SSTTS-----------SS-SS----B-TTS-EE---SSS-SS--S-S-EE-----SSS--TTTTTSS----B---SSSSB--EE-SSEEEE-BTT-TTS-SEEEES-GGGTTTTTGGGSSS-S-----EEE-SSSS-EEEE-STTEEEEB-TTT--B--EE--STT--TT--------B-SS---SS--BTTS--TT----EEEE-SSSS-EEEE-SS--B--EE---/-HHHHHHHHHHHHHHHHTT----HHHHHHHHHHHHHHHHTS-SEEEEPSSBB---B-TT-HHHHHHHHHHH-STTTS-EE--S--SSS-S-HHHHHHHHHHHHHHTGGGEE----TT-SHHHHHHSSHHHHHHHHTSSSHHHHHHHHHHHHS-SEEEETTTEEEESS---TT-SSTHHHHTS-SSS---SSSHHHHHHH-----SSS-B--TTSSS-B--HHHHHHHHHHHT-S-EEE-SS--TTS--EETTTTEEE-B--TTGGGTS---B--EEE-TTS-EEE--BPSPPPTT--SEESS--TTT-/-TTHHHHTHHHHT---SS--HHHHHHHHHHHTTT-

Nearest PDB structures (foldseek):
  3p71-assembly1_C  TM=9.325E-01  e=3.899E-57  Homo sapiens
  8rbx-assembly1_q  TM=9.711E-01  e=1.832E-54  Homo sapiens
  7k36-assembly1_C  TM=9.702E-01  e=3.629E-54  Homo sapiens
  2iae-assembly1_C  TM=9.345E-01  e=1.937E-52  Homo sapiens
  6ghm-assembly2_B  TM=9.397E-01  e=1.123E-37  Homo sapiens